Protein AF-0000000067843043 (afdb_homodimer)

Sequence (1068 aa):
MSQQFQHDVLVIGSGAAGLSLALNLPSHLRVAVLSKGDLSNGSTFWAQGGVAAVLDNTDTVQSHVEDTLNAGGGLCHEDAVRFTVEHSREAIQWLIEQGVPFTRDEHYSVDDGGFEFHLTREGGHSHRRIIHAADATGAAIFTTLLEQARQRPNIQLLEQRVAVDLITERRLGLPGERCLGAYVLDRNTGEVDTFGARFTVLATGGAAKVYLYTSNPDGACGDGIAMAWRAGCRVANLEFNQFHPTCLYHPQAKSFLITEALRGEGALLRLPNGERFMPRFDPREELAPRDIVARAIDHEMKRLGVDCVYLDITHKPADFIKSHFPTVYERCLAFGIDITRQPIPVVPAAHYTCGGVMVDDCGHTDVPGLYAIGETSFTGLHGANRMASNSLLECFVYGRAAAADIQAHLEQVAMPKALPGWDASQVTDSDEDVIIAHNWDELRRFMWDYVGIVRTSKRLQRAQHRIRLLLDEIDEFYSNYKVSRDLIELRNLAQVAELMILSAMQRKESRGLHYTLDYPGMLDEAKDTILNPLMSQQFQHDVLVIGSGAAGLSLALNLPSHLRVAVLSKGDLSNGSTFWAQGGVAAVLDNTDTVQSHVEDTLNAGGGLCHEDAVRFTVEHSREAIQWLIEQGVPFTRDEHYSVDDGGFEFHLTREGGHSHRRIIHAADATGAAIFTTLLEQARQRPNIQLLEQRVAVDLITERRLGLPGERCLGAYVLDRNTGEVDTFGARFTVLATGGAAKVYLYTSNPDGACGDGIAMAWRAGCRVANLEFNQFHPTCLYHPQAKSFLITEALRGEGALLRLPNGERFMPRFDPREELAPRDIVARAIDHEMKRLGVDCVYLDITHKPADFIKSHFPTVYERCLAFGIDITRQPIPVVPAAHYTCGGVMVDDCGHTDVPGLYAIGETSFTGLHGANRMASNSLLECFVYGRAAAADIQAHLEQVAMPKALPGWDASQVTDSDEDVIIAHNWDELRRFMWDYVGIVRTSKRLQRAQHRIRLLLDEIDEFYSNYKVSRDLIELRNLAQVAELMILSAMQRKESRGLHYTLDYPGMLDEAKDTILNPL

Secondary structure (DSSP, 8-state):
---EEEEEEEEE--SHHHHHHHHHS-TTS-EEEE-SS-TT-SGGGG--S-EE---STT--HHHHHHHHHHHTTT---HHHHHHHHHTHHHHHHHHHHHT--PPBPTT--GGGT--SB-EE--TT-SS--EE-STT-HHHHHHHHHHHHHHT-TTEEEE-SEEEEEEEEHHHHT-SS--EEEEEEEETTTTEEEEEEEEEEEE-----GGGSSSBSS-TT-S-HHHHHHHHHT--EE-TT-EEEEEEEE--TTS--PBPPTHHHHTT-EEE-TTS-B-GGGT-TTGGGS-HHHHHHHHHHHHHHHT-S-EEEE-TTS-HHHHHHH-HHHHHHHHHTT--TTTSPEEEEEEEEEE--EEE--TT-B-SSTTEEE-GGGEE-SSSTTSPPTTHHHHHHHHHHHHHHHHHHHHGGGSPPP--PPPP--TT-B--S-HHHHHHHHHHHHHHIIIIISSEE-HHHHHHHHHHHHHHHHHHHHHHHHB---HHHHHHHHHHHHHHHHHHHHHH--S-BTTBEETTS-SPPSS----EE---/---EEEEEEEEE--SHHHHHHHHHS-TTS-EEEE-SS-TT-SSGGG--S-EE---STT--HHHHHHHHHHHTTT---HHHHHHHHHTHHHHHHHHHHHT--PPBPTT--GGGT--SB-EE--TT-SS--EE-STT-HHHHHHHHHHHHHHT-TTEEEE-SEEEEEEEEHHHHT-SS--EEEEEEEETTTTEEEEEEEEEEEE-----GGGSSSBSS-TT-S-HHHHHHHHHT--EE-TT-EEEEEEEE--TTS--PBPPTHHHHTT-EEE-TTS-B-GGGT-TTGGGS-HHHHHHHHHHHHHHHT-S-EEEE-TTS-HHHHHHH-HHHHHHHHHTT--TTTSPEEEEEEEEEE--EEE--TT-B-SSTTEEE-GGGEE-SSSTTSPPTTHHHHHHHHHHHHHHHHHHHHGGGSPPP--PPPP--TT-B--S-HHHHHHHHHHHHHHIIIIISSEE-HHHHHHHHHHHHHHHHHHHHHHHHB---HHHHHHHHHHHHHHHHHHHHHH--S-BTTBEETTS-SPPSS----EE---

Radius of gyration: 33.23 Å; Cα contacts (8 Å, |Δi|>4): 2407; chains: 2; bounding box: 63×107×83 Å

Structure (mmCIF, N/CA/C/O backbone):
data_AF-0000000067843043-model_v1
#
loop_
_entity.id
_entity.type
_entity.pdbx_description
1 polymer 'L-aspartate oxidase'
#
loop_
_atom_site.group_PDB
_atom_site.id
_atom_site.type_symbol
_atom_site.label_atom_id
_atom_site.label_alt_id
_atom_site.label_comp_id
_atom_site.label_asym_id
_atom_site.label_entity_id
_atom_site.label_seq_id
_atom_site.pdbx_PDB_ins_code
_atom_site.Cartn_x
_atom_site.Cartn_y
_atom_site.Cartn_z
_atom_site.occupancy
_atom_site.B_iso_or_equiv
_atom_site.auth_seq_id
_atom_site.auth_comp_id
_atom_site.auth_asym_id
_atom_site.auth_atom_id
_atom_site.pdbx_PDB_model_num
ATOM 1 N N . MET A 1 1 ? -27.797 -25.5 1.14 1 76.06 1 MET A N 1
ATOM 2 C CA . MET A 1 1 ? -27.312 -26.562 2.018 1 76.06 1 MET A CA 1
ATOM 3 C C . MET A 1 1 ? -26.062 -27.219 1.446 1 76.06 1 MET A C 1
ATOM 5 O O . MET A 1 1 ? -25.938 -27.375 0.23 1 76.06 1 MET A O 1
ATOM 9 N N . SER A 1 2 ? -25.094 -27.5 2.27 1 86.31 2 SER A N 1
ATOM 10 C CA . SER A 1 2 ? -23.859 -28.172 1.905 1 86.31 2 SER A CA 1
ATOM 11 C C . SER A 1 2 ? -24.125 -29.547 1.293 1 86.31 2 SER A C 1
ATOM 13 O O . SER A 1 2 ? -25.062 -30.234 1.703 1 86.31 2 SER A O 1
ATOM 15 N N . GLN A 1 3 ? -23.438 -29.859 0.191 1 91.75 3 GLN A N 1
ATOM 16 C CA . GLN A 1 3 ? -23.625 -31.109 -0.533 1 91.75 3 GLN A CA 1
ATOM 17 C C . GLN A 1 3 ? -22.406 -32.031 -0.398 1 91.75 3 GLN A C 1
ATOM 19 O O . GLN A 1 3 ? -21.344 -31.562 0.012 1 91.75 3 GLN A O 1
ATOM 24 N N . GLN A 1 4 ? -22.719 -33.312 -0.721 1 95.19 4 GLN A N 1
ATOM 25 C CA . GLN A 1 4 ? -21.672 -34.312 -0.724 1 95.19 4 GLN A CA 1
ATOM 26 C C . GLN A 1 4 ? -21.469 -34.906 -2.119 1 95.19 4 GLN A C 1
ATOM 28 O O . GLN A 1 4 ? -22.438 -35.281 -2.785 1 95.19 4 GLN A O 1
ATOM 33 N N . PHE A 1 5 ? -20.234 -34.938 -2.518 1 96.56 5 PHE A N 1
ATOM 34 C CA . PHE A 1 5 ? -19.891 -35.5 -3.811 1 96.56 5 PHE A CA 1
ATOM 35 C C . PHE A 1 5 ? -18.844 -36.594 -3.65 1 96.56 5 PHE A C 1
ATOM 37 O O . PHE A 1 5 ? -18.109 -36.625 -2.666 1 96.56 5 PHE A O 1
ATOM 44 N N . GLN A 1 6 ? -18.859 -37.531 -4.582 1 96.69 6 GLN A N 1
ATOM 45 C CA . GLN A 1 6 ? -17.891 -38.625 -4.621 1 96.69 6 GLN A CA 1
ATOM 46 C C . GLN A 1 6 ? -17.344 -38.812 -6.031 1 96.69 6 GLN A C 1
ATOM 48 O O . GLN A 1 6 ? -18.109 -38.875 -7 1 96.69 6 GLN A O 1
ATOM 53 N N . HIS A 1 7 ? -16.062 -38.969 -6.117 1 97.81 7 HIS A N 1
ATOM 54 C CA . HIS A 1 7 ? -15.359 -39.219 -7.375 1 97.81 7 HIS A CA 1
ATOM 55 C C . HIS A 1 7 ? -14.195 -40.156 -7.172 1 97.81 7 HIS A C 1
ATOM 57 O O . HIS A 1 7 ? -13.727 -40.344 -6.043 1 97.81 7 HIS A O 1
ATOM 63 N N . ASP A 1 8 ? -13.797 -40.812 -8.258 1 98.38 8 ASP A N 1
ATOM 64 C CA . ASP A 1 8 ? -12.57 -41.625 -8.172 1 98.38 8 ASP A CA 1
ATOM 65 C C . ASP A 1 8 ? -11.352 -40.719 -8.023 1 98.38 8 ASP A C 1
ATOM 67 O O . ASP A 1 8 ? -10.438 -41 -7.242 1 98.38 8 ASP A O 1
ATOM 71 N N . VAL A 1 9 ? -11.367 -39.656 -8.828 1 98.81 9 VAL A N 1
ATOM 72 C CA . VAL A 1 9 ? -10.242 -38.719 -8.82 1 98.81 9 VAL A CA 1
ATOM 73 C C . VAL A 1 9 ? -10.758 -37.281 -8.75 1 98.81 9 VAL A C 1
ATOM 75 O O . VAL A 1 9 ? -11.625 -36.906 -9.531 1 98.81 9 VAL A O 1
ATOM 78 N N . LEU A 1 10 ? -10.266 -36.562 -7.746 1 98.88 10 LEU A N 1
ATOM 79 C CA . LEU A 1 10 ? -10.523 -35.125 -7.621 1 98.88 10 LEU A CA 1
ATOM 80 C C . LEU A 1 10 ? -9.305 -34.312 -8.047 1 98.88 10 LEU A C 1
ATOM 82 O O . LEU A 1 10 ? -8.242 -34.406 -7.422 1 98.88 10 LEU A O 1
ATOM 86 N N . VAL A 1 11 ? -9.445 -33.562 -9.133 1 98.88 11 VAL A N 1
ATOM 87 C CA . VAL A 1 11 ? -8.375 -32.688 -9.633 1 98.88 11 VAL A CA 1
ATOM 88 C C . VAL A 1 11 ? -8.664 -31.25 -9.281 1 98.88 11 VAL A C 1
ATOM 90 O O . VAL A 1 11 ? -9.672 -30.688 -9.727 1 98.88 11 VAL A O 1
ATOM 93 N N . ILE A 1 12 ? -7.805 -30.641 -8.516 1 98.69 12 ILE A N 1
ATOM 94 C CA . ILE A 1 12 ? -7.961 -29.234 -8.164 1 98.69 12 ILE A CA 1
ATOM 95 C C . ILE A 1 12 ? -7.055 -28.375 -9.047 1 98.69 12 ILE A C 1
ATOM 97 O O . ILE A 1 12 ? -5.859 -28.25 -8.773 1 98.69 12 ILE A O 1
ATOM 101 N N . GLY A 1 13 ? -7.613 -27.734 -10.055 1 97.75 13 GLY A N 1
ATOM 102 C CA . GLY A 1 13 ? -6.922 -26.953 -11.07 1 97.75 13 GLY A CA 1
ATOM 103 C C . GLY A 1 13 ? -7.207 -27.438 -12.484 1 97.75 13 GLY A C 1
ATOM 104 O O . GLY A 1 13 ? -7.137 -28.625 -12.766 1 97.75 13 GLY A O 1
ATOM 105 N N . SER A 1 14 ? -7.492 -26.484 -13.336 1 97.06 14 SER A N 1
ATOM 106 C CA . SER A 1 14 ? -7.898 -26.828 -14.688 1 97.06 14 SER A CA 1
ATOM 107 C C . SER A 1 14 ? -6.855 -26.391 -15.711 1 97.06 14 SER A C 1
ATOM 109 O O . SER A 1 14 ? -7.191 -26.094 -16.859 1 97.06 14 SER A O 1
ATOM 111 N N . GLY A 1 15 ? -5.605 -26.25 -15.297 1 96.19 15 GLY A N 1
ATOM 112 C CA . GLY A 1 15 ? -4.527 -25.922 -16.219 1 96.19 15 GLY A CA 1
ATOM 113 C C . GLY A 1 15 ? -4.047 -27.125 -17.016 1 96.19 15 GLY A C 1
ATOM 114 O O . GLY A 1 15 ? -4.691 -28.172 -17.016 1 96.19 15 GLY A O 1
ATOM 115 N N . ALA A 1 16 ? -2.896 -26.922 -17.656 1 96.88 16 ALA A N 1
ATOM 116 C CA . ALA A 1 16 ? -2.326 -27.969 -18.5 1 96.88 16 ALA A CA 1
ATOM 117 C C . ALA A 1 16 ? -2.072 -29.234 -17.719 1 96.88 16 ALA A C 1
ATOM 119 O O . ALA A 1 16 ? -2.354 -30.344 -18.188 1 96.88 16 ALA A O 1
ATOM 120 N N . ALA A 1 17 ? -1.598 -29.109 -16.516 1 98 17 ALA A N 1
ATOM 121 C CA . ALA A 1 17 ? -1.286 -30.281 -15.703 1 98 17 ALA A CA 1
ATOM 122 C C . ALA A 1 17 ? -2.555 -31.047 -15.336 1 98 17 ALA A C 1
ATOM 124 O O . ALA A 1 17 ? -2.637 -32.25 -15.539 1 98 17 ALA A O 1
ATOM 125 N N . GLY A 1 18 ? -3.541 -30.328 -14.852 1 98.38 18 GLY A N 1
ATOM 126 C CA . GLY A 1 18 ? -4.789 -30.969 -14.438 1 98.38 18 GLY A CA 1
ATOM 127 C C . GLY A 1 18 ? -5.535 -31.609 -15.586 1 98.38 18 GLY A C 1
ATOM 128 O O . GLY A 1 18 ? -5.984 -32.75 -15.469 1 98.38 18 GLY A O 1
ATOM 129 N N . LEU A 1 19 ? -5.625 -30.938 -16.641 1 98.38 19 LEU A N 1
ATOM 130 C CA . LEU A 1 19 ? -6.348 -31.469 -17.797 1 98.38 19 LEU A CA 1
ATOM 131 C C . LEU A 1 19 ? -5.602 -32.656 -18.406 1 98.38 19 LEU A C 1
ATOM 133 O O . LEU A 1 19 ? -6.223 -33.594 -18.891 1 98.38 19 LEU A O 1
ATOM 137 N N . SER A 1 20 ? -4.277 -32.531 -18.469 1 98.38 20 SER A N 1
ATOM 138 C CA . SER A 1 20 ? -3.494 -33.625 -18.984 1 98.38 20 SER A CA 1
ATOM 139 C C . SER A 1 20 ? -3.74 -34.906 -18.172 1 98.38 20 SER A C 1
ATOM 141 O O . SER A 1 20 ? -3.906 -36 -18.734 1 98.38 20 SER A O 1
ATOM 143 N N . LEU A 1 21 ? -3.729 -34.75 -16.906 1 98.75 21 LEU A N 1
ATOM 144 C CA . LEU A 1 21 ? -3.994 -35.906 -16.062 1 98.75 21 LEU A CA 1
ATOM 145 C C . LEU A 1 21 ? -5.395 -36.469 -16.297 1 98.75 21 LEU A C 1
ATOM 147 O O . LEU A 1 21 ? -5.57 -37.656 -16.516 1 98.75 21 LEU A O 1
ATOM 151 N N . ALA A 1 22 ? -6.391 -35.625 -16.281 1 98.75 22 ALA A N 1
ATOM 152 C CA . ALA A 1 22 ? -7.785 -36.031 -16.422 1 98.75 22 ALA A CA 1
ATOM 153 C C . ALA A 1 22 ? -8 -36.781 -17.734 1 98.75 22 ALA A C 1
ATOM 155 O O . ALA A 1 22 ? -8.688 -37.812 -17.766 1 98.75 22 ALA A O 1
ATOM 156 N N . LEU A 1 23 ? -7.402 -36.312 -18.781 1 98.62 23 LEU A N 1
ATOM 157 C CA . LEU A 1 23 ? -7.609 -36.875 -20.125 1 98.62 23 LEU A CA 1
ATOM 158 C C . LEU A 1 23 ? -6.859 -38.188 -20.281 1 98.62 23 LEU A C 1
ATOM 160 O O . LEU A 1 23 ? -7.141 -38.969 -21.219 1 98.62 23 LEU A O 1
ATOM 164 N N . ASN A 1 24 ? -5.879 -38.438 -19.469 1 98.56 24 ASN A N 1
ATOM 165 C CA . ASN A 1 24 ? -5.105 -39.656 -19.578 1 98.56 24 ASN A CA 1
ATOM 166 C C . ASN A 1 24 ? -5.641 -40.75 -18.641 1 98.56 24 ASN A C 1
ATOM 168 O O . ASN A 1 24 ? -5.145 -41.875 -18.641 1 98.56 24 ASN A O 1
ATOM 172 N N . LEU A 1 25 ? -6.613 -40.406 -17.859 1 98.5 25 LEU A N 1
ATOM 173 C CA . LEU A 1 25 ? -7.258 -41.406 -17 1 98.5 25 LEU A CA 1
ATOM 174 C C . LEU A 1 25 ? -8.258 -42.25 -17.797 1 98.5 25 LEU A C 1
ATOM 176 O O . LEU A 1 25 ? -8.859 -41.75 -18.766 1 98.5 25 LEU A O 1
ATOM 180 N N . PRO A 1 26 ? -8.523 -43.438 -17.328 1 97.12 26 PRO A N 1
ATOM 181 C CA . PRO A 1 26 ? -9.5 -44.281 -18.031 1 97.12 26 PRO A CA 1
ATOM 182 C C . PRO A 1 26 ? -10.906 -43.688 -18.016 1 97.12 26 PRO A C 1
ATOM 184 O O . PRO A 1 26 ? -11.305 -43.062 -17.016 1 97.12 26 PRO A O 1
ATOM 187 N N . SER A 1 27 ? -11.656 -44.031 -19.016 1 96.56 27 SER A N 1
ATOM 188 C CA . SER A 1 27 ? -12.969 -43.438 -19.234 1 96.56 27 SER A CA 1
ATOM 189 C C . SER A 1 27 ? -13.984 -43.969 -18.219 1 96.56 27 SER A C 1
ATOM 191 O O . SER A 1 27 ? -15.055 -43.375 -18.047 1 96.56 27 SER A O 1
ATOM 193 N N . HIS A 1 28 ? -13.688 -45.031 -17.594 1 96.38 28 HIS A N 1
ATOM 194 C CA . HIS A 1 28 ? -14.656 -45.594 -16.656 1 96.38 28 HIS A CA 1
ATOM 195 C C . HIS A 1 28 ? -14.547 -44.906 -15.289 1 96.38 28 HIS A C 1
ATOM 197 O O . HIS A 1 28 ? -15.391 -45.125 -14.422 1 96.38 28 HIS A O 1
ATOM 203 N N . LEU A 1 29 ? -13.555 -44.125 -15.094 1 98 29 LEU A N 1
ATOM 204 C CA . LEU A 1 29 ? -13.375 -43.438 -13.82 1 98 29 LEU A CA 1
ATOM 205 C C . LEU A 1 29 ? -14.164 -42.125 -13.789 1 98 29 LEU A C 1
ATOM 207 O O . LEU A 1 29 ? -14.25 -41.406 -14.797 1 98 29 LEU A O 1
ATOM 211 N N . ARG A 1 30 ? -14.742 -41.844 -12.633 1 98.12 30 ARG A N 1
ATOM 212 C CA . ARG A 1 30 ? -15.383 -40.562 -12.414 1 98.12 30 ARG A CA 1
ATOM 213 C C . ARG A 1 30 ? -14.375 -39.531 -11.938 1 98.12 30 ARG A C 1
ATOM 215 O O . ARG A 1 30 ? -13.828 -39.625 -10.844 1 98.12 30 ARG A O 1
ATOM 222 N N . VAL A 1 31 ? -14.219 -38.469 -12.773 1 98.75 31 VAL A N 1
ATOM 223 C CA . VAL A 1 31 ? -13.195 -37.469 -12.516 1 98.75 31 VAL A CA 1
ATOM 224 C C . VAL A 1 31 ? -13.844 -36.094 -12.359 1 98.75 31 VAL A C 1
ATOM 226 O O . VAL A 1 31 ? -14.656 -35.688 -13.188 1 98.75 31 VAL A O 1
ATOM 229 N N . ALA A 1 32 ? -13.547 -35.375 -11.258 1 98.75 32 ALA A N 1
ATOM 230 C CA . ALA A 1 32 ? -13.938 -33.969 -11.109 1 98.75 32 ALA A CA 1
ATOM 231 C C . ALA A 1 32 ? -12.734 -33.062 -11.266 1 98.75 32 ALA A C 1
ATOM 233 O O . ALA A 1 32 ? -11.68 -33.312 -10.672 1 98.75 32 ALA A O 1
ATOM 234 N N . VAL A 1 33 ? -12.875 -32.062 -12.094 1 98.69 33 VAL A N 1
ATOM 235 C CA . VAL A 1 33 ? -11.875 -31.016 -12.25 1 98.69 33 VAL A CA 1
ATOM 236 C C . VAL A 1 33 ? -12.438 -29.688 -11.773 1 98.69 33 VAL A C 1
ATOM 238 O O . VAL A 1 33 ? -13.461 -29.219 -12.289 1 98.69 33 VAL A O 1
ATOM 241 N N . LEU A 1 34 ? -11.734 -29.078 -10.805 1 98.19 34 LEU A N 1
ATOM 242 C CA . LEU A 1 34 ? -12.227 -27.844 -10.203 1 98.19 34 LEU A CA 1
ATOM 243 C C . LEU A 1 34 ? -11.43 -26.641 -10.711 1 98.19 34 LEU A C 1
ATOM 245 O O . LEU A 1 34 ? -10.219 -26.734 -10.914 1 98.19 34 LEU A O 1
ATOM 249 N N . SER A 1 35 ? -12.078 -25.547 -10.875 1 96.62 35 SER A N 1
ATOM 250 C CA . SER A 1 35 ? -11.461 -24.25 -11.125 1 96.62 35 SER A CA 1
ATOM 251 C C . SER A 1 35 ? -12.07 -23.156 -10.242 1 96.62 35 SER A C 1
ATOM 253 O O . SER A 1 35 ? -13.281 -23.141 -10.023 1 96.62 35 SER A O 1
ATOM 255 N N . LYS A 1 36 ? -11.25 -22.312 -9.711 1 94.69 36 LYS A N 1
ATOM 256 C CA . LYS A 1 36 ? -11.75 -21.266 -8.812 1 94.69 36 LYS A CA 1
ATOM 257 C C . LYS A 1 36 ? -12.461 -20.172 -9.586 1 94.69 36 LYS A C 1
ATOM 259 O O . LYS A 1 36 ? -13.312 -19.469 -9.039 1 94.69 36 LYS A O 1
ATOM 264 N N . GLY A 1 37 ? -12.117 -19.938 -10.758 1 92.94 37 GLY A N 1
ATOM 265 C CA . GLY A 1 37 ? -12.797 -19.047 -11.695 1 92.94 37 GLY A CA 1
ATOM 266 C C . GLY A 1 37 ? -13.273 -19.766 -12.945 1 92.94 37 GLY A C 1
ATOM 267 O O . GLY A 1 37 ? -13.719 -20.906 -12.883 1 92.94 37 GLY A O 1
ATOM 268 N N . ASP A 1 38 ? -13.234 -19 -14.023 1 92.06 38 ASP A N 1
ATOM 269 C CA . ASP A 1 38 ? -13.492 -19.656 -15.305 1 92.06 38 ASP A CA 1
ATOM 270 C C . ASP A 1 38 ? -12.414 -20.688 -15.617 1 92.06 38 ASP A C 1
ATOM 272 O O . ASP A 1 38 ? -11.273 -20.562 -15.18 1 92.06 38 ASP A O 1
ATOM 276 N N . LEU A 1 39 ? -12.789 -21.625 -16.375 1 88.06 39 LEU A N 1
ATOM 277 C CA . LEU A 1 39 ? -11.875 -22.734 -16.672 1 88.06 39 LEU A CA 1
ATOM 278 C C . LEU A 1 39 ? -10.625 -22.219 -17.391 1 88.06 39 LEU A C 1
ATOM 280 O O . LEU A 1 39 ? -9.555 -22.812 -17.266 1 88.06 39 LEU A O 1
ATOM 284 N N . SER A 1 40 ? -10.727 -21.062 -18.047 1 82.5 40 SER A N 1
ATOM 285 C CA . SER A 1 40 ? -9.625 -20.547 -18.844 1 82.5 40 SER A CA 1
ATOM 286 C C . SER A 1 40 ? -8.773 -19.562 -18.031 1 82.5 40 SER A C 1
ATOM 288 O O . SER A 1 40 ? -7.836 -18.969 -18.562 1 82.5 40 SER A O 1
ATOM 290 N N . ASN A 1 41 ? -8.898 -19.453 -16.797 1 78.75 41 ASN A N 1
ATOM 291 C CA . ASN A 1 41 ? -8.273 -18.406 -15.977 1 78.75 41 ASN A CA 1
ATOM 292 C C . ASN A 1 41 ? -6.891 -18.828 -15.492 1 78.75 41 ASN A C 1
ATOM 294 O O . ASN A 1 41 ? -6.164 -18.031 -14.898 1 78.75 41 ASN A O 1
ATOM 298 N N . GLY A 1 42 ? -6.406 -19.875 -15.914 1 82 42 GLY A N 1
ATOM 299 C CA . GLY A 1 42 ? -5.109 -20.328 -15.438 1 82 42 GLY A CA 1
ATOM 300 C C . GLY A 1 42 ? -3.949 -19.797 -16.25 1 82 42 GLY A C 1
ATOM 301 O O . GLY A 1 42 ? -4.156 -19.141 -17.281 1 82 42 GLY A O 1
ATOM 302 N N . SER A 1 43 ? -2.803 -20.047 -15.805 1 83.94 43 SER A N 1
ATOM 303 C CA . SER A 1 43 ? -1.577 -19.531 -16.406 1 83.94 43 SER A CA 1
ATOM 304 C C . SER A 1 43 ? -1.341 -20.156 -17.781 1 83.94 43 SER A C 1
ATOM 306 O O . SER A 1 43 ? -0.735 -19.516 -18.656 1 83.94 43 SER A O 1
ATOM 308 N N . THR A 1 44 ? -1.793 -21.297 -18.016 1 86.75 44 THR A N 1
ATOM 309 C CA . THR A 1 44 ? -1.532 -22.031 -19.25 1 86.75 44 THR A CA 1
ATOM 310 C C . THR A 1 44 ? -1.982 -21.219 -20.469 1 86.75 44 THR A C 1
ATOM 312 O O . THR A 1 44 ? -1.236 -21.094 -21.438 1 86.75 44 THR A O 1
ATOM 315 N N . PHE A 1 45 ? -3.102 -20.688 -20.328 1 82.31 45 PHE A N 1
ATOM 316 C CA . PHE A 1 45 ? -3.703 -19.953 -21.438 1 82.31 45 PHE A CA 1
ATOM 317 C C . PHE A 1 45 ? -2.812 -18.797 -21.875 1 82.31 45 PHE A C 1
ATOM 319 O O . PHE A 1 45 ? -2.768 -18.453 -23.062 1 82.31 45 PHE A O 1
ATOM 326 N N . TRP A 1 46 ? -2.023 -18.344 -21 1 78.69 46 TRP A N 1
ATOM 327 C CA . TRP A 1 46 ? -1.277 -17.109 -21.25 1 78.69 46 TRP A CA 1
ATOM 328 C C . TRP A 1 46 ? 0.184 -17.406 -21.547 1 78.69 46 TRP A C 1
ATOM 330 O O . TRP A 1 46 ? 0.971 -16.5 -21.812 1 78.69 46 TRP A O 1
ATOM 340 N N . ALA A 1 47 ? 0.469 -18.641 -21.531 1 78.31 47 ALA A N 1
ATOM 341 C CA . ALA A 1 47 ? 1.846 -19 -21.859 1 78.31 47 ALA A CA 1
ATOM 342 C C . ALA A 1 47 ? 2.162 -18.688 -23.328 1 78.31 47 ALA A C 1
ATOM 344 O O . ALA A 1 47 ? 1.396 -19.047 -24.219 1 78.31 47 ALA A O 1
ATOM 345 N N . GLN A 1 48 ? 3.17 -17.891 -23.578 1 69 48 GLN A N 1
ATOM 346 C CA . GLN A 1 48 ? 3.486 -17.453 -24.938 1 69 48 GLN A CA 1
ATOM 347 C C . GLN A 1 48 ? 4.555 -18.344 -25.562 1 69 48 GLN A C 1
ATOM 349 O O . GLN A 1 48 ? 4.496 -18.641 -26.766 1 69 48 GLN A O 1
ATOM 354 N N . GLY A 1 49 ? 5.422 -18.766 -24.734 1 73.94 49 GLY A N 1
ATOM 355 C CA . GLY A 1 49 ? 6.473 -19.594 -25.312 1 73.94 49 GLY A CA 1
ATOM 356 C C . GLY A 1 49 ? 5.973 -20.953 -25.797 1 73.94 49 GLY A C 1
ATOM 357 O O . GLY A 1 49 ? 4.77 -21.141 -25.984 1 73.94 49 GLY A O 1
ATOM 358 N N . GLY A 1 50 ? 6.809 -21.828 -26.219 1 86.5 50 GLY A N 1
ATOM 359 C CA . GLY A 1 50 ? 6.48 -23.172 -26.672 1 86.5 50 GLY A CA 1
ATOM 360 C C . GLY A 1 50 ? 6.82 -24.25 -25.641 1 86.5 50 GLY A C 1
ATOM 361 O O . GLY A 1 50 ? 6.844 -23.984 -24.438 1 86.5 50 GLY A O 1
ATOM 362 N N . VAL A 1 51 ? 6.758 -25.391 -26.094 1 93.56 51 VAL A N 1
ATOM 363 C CA . VAL A 1 51 ? 7.09 -26.562 -25.297 1 93.56 51 VAL A CA 1
ATOM 364 C C . VAL A 1 51 ? 8.414 -27.156 -25.766 1 93.56 51 VAL A C 1
ATOM 366 O O . VAL A 1 51 ? 8.578 -27.453 -26.938 1 93.56 51 VAL A O 1
ATOM 369 N N . ALA A 1 52 ? 9.312 -27.25 -24.797 1 94.5 52 ALA A N 1
ATOM 370 C CA . ALA A 1 52 ? 10.609 -27.844 -25.125 1 94.5 52 ALA A CA 1
ATOM 371 C C . ALA A 1 52 ? 10.508 -29.359 -25.25 1 94.5 52 ALA A C 1
ATOM 373 O O . ALA A 1 52 ? 9.883 -30.016 -24.406 1 94.5 52 ALA A O 1
ATOM 374 N N . ALA A 1 53 ? 11.117 -29.906 -26.328 1 95.88 53 ALA A N 1
ATOM 375 C CA . ALA A 1 53 ? 11.148 -31.359 -26.531 1 95.88 53 ALA A CA 1
ATOM 376 C C . ALA A 1 53 ? 12.203 -31.75 -27.562 1 95.88 53 ALA A C 1
ATOM 378 O O . ALA A 1 53 ? 12.477 -30.984 -28.5 1 95.88 53 ALA A O 1
ATOM 379 N N . VAL A 1 54 ? 12.75 -32.844 -27.359 1 95.69 54 VAL A N 1
ATOM 380 C CA . VAL A 1 54 ? 13.688 -33.375 -28.344 1 95.69 54 VAL A CA 1
ATOM 381 C C . VAL A 1 54 ? 12.93 -34.031 -29.484 1 95.69 54 VAL A C 1
ATOM 383 O O . VAL A 1 54 ? 12.547 -35.219 -29.375 1 95.69 54 VAL A O 1
ATOM 386 N N . LEU A 1 55 ? 12.867 -33.406 -30.578 1 92 55 LEU A N 1
ATOM 387 C CA . LEU A 1 55 ? 11.984 -33.844 -31.656 1 92 55 LEU A CA 1
ATOM 388 C C . LEU A 1 55 ? 12.766 -34.062 -32.938 1 92 55 LEU A C 1
ATOM 390 O O . LEU A 1 55 ? 12.383 -34.844 -33.812 1 92 55 LEU A O 1
ATOM 394 N N . ASP A 1 56 ? 13.773 -33.281 -33.062 1 88.12 56 ASP A N 1
ATOM 395 C CA . ASP A 1 56 ? 14.586 -33.312 -34.281 1 88.12 56 ASP A CA 1
ATOM 396 C C . ASP A 1 56 ? 15.797 -34.219 -34.094 1 88.12 56 ASP A C 1
ATOM 398 O O . ASP A 1 56 ? 16.328 -34.344 -32.969 1 88.12 56 ASP A O 1
ATOM 402 N N . ASN A 1 57 ? 16.297 -34.656 -35.219 1 86.88 57 ASN A N 1
ATOM 403 C CA . ASN A 1 57 ? 17.422 -35.594 -35.188 1 86.88 57 ASN A CA 1
ATOM 404 C C . ASN A 1 57 ? 18.734 -34.875 -34.844 1 86.88 57 ASN A C 1
ATOM 406 O O . ASN A 1 57 ? 19.703 -35.531 -34.469 1 86.88 57 ASN A O 1
ATOM 410 N N . THR A 1 58 ? 18.734 -33.656 -35 1 88.44 58 THR A N 1
ATOM 411 C CA . THR A 1 58 ? 19.953 -32.906 -34.719 1 88.44 58 THR A CA 1
ATOM 412 C C . THR A 1 58 ? 20.078 -32.625 -33.219 1 88.44 58 THR A C 1
ATOM 414 O O . THR A 1 58 ? 21.125 -32.125 -32.75 1 88.44 58 THR A O 1
ATOM 417 N N . ASP A 1 59 ? 19.062 -32.906 -32.531 1 93.38 59 ASP A N 1
ATOM 418 C CA . ASP A 1 59 ? 19.031 -32.719 -31.094 1 93.38 59 ASP A CA 1
ATOM 419 C C . ASP A 1 59 ? 19.109 -34.062 -30.359 1 93.38 59 ASP A C 1
ATOM 421 O O . ASP A 1 59 ? 18.938 -35.125 -30.969 1 93.38 59 ASP A O 1
ATOM 425 N N . THR A 1 60 ? 19.578 -34 -29.078 1 96.12 60 THR A N 1
ATOM 426 C CA . THR A 1 60 ? 19.641 -35.219 -28.266 1 96.12 60 THR A CA 1
ATOM 427 C C . THR A 1 60 ? 19.078 -34.969 -26.875 1 96.12 60 THR A C 1
ATOM 429 O O . THR A 1 60 ? 19.062 -33.812 -26.406 1 96.12 60 THR A O 1
ATOM 432 N N . VAL A 1 61 ? 18.688 -36.062 -26.312 1 97.19 61 VAL A N 1
ATOM 433 C CA . VAL A 1 61 ? 18.234 -36 -24.922 1 97.19 61 VAL A CA 1
ATOM 434 C C . VAL A 1 61 ? 19.359 -35.469 -24.031 1 97.19 61 VAL A C 1
ATOM 436 O O . VAL A 1 61 ? 19.109 -34.625 -23.172 1 97.19 61 VAL A O 1
ATOM 439 N N . GLN A 1 62 ? 20.516 -35.875 -24.312 1 97.44 62 GLN A N 1
ATOM 440 C CA . GLN A 1 62 ? 21.656 -35.438 -23.5 1 97.44 62 GLN A CA 1
ATOM 441 C C . GLN A 1 62 ? 21.875 -33.938 -23.609 1 97.44 62 GLN A C 1
ATOM 443 O O . GLN A 1 62 ? 22.172 -33.281 -22.609 1 97.44 62 GLN A O 1
ATOM 448 N N . SER A 1 63 ? 21.703 -33.438 -24.766 1 97.06 63 SER A N 1
ATOM 449 C CA . SER A 1 63 ? 21.875 -32 -24.953 1 97.06 63 SER A CA 1
ATOM 450 C C . SER A 1 63 ? 20.828 -31.219 -24.172 1 97.06 63 SER A C 1
ATOM 452 O O . SER A 1 63 ? 21.172 -30.219 -23.531 1 97.06 63 SER A O 1
ATOM 454 N N . HIS A 1 64 ? 19.625 -31.656 -24.25 1 97.25 64 HIS A N 1
ATOM 455 C CA . HIS A 1 64 ? 18.547 -31 -23.5 1 97.25 64 HIS A CA 1
ATOM 456 C C . HIS A 1 64 ? 18.766 -31.109 -22 1 97.25 64 HIS A C 1
ATOM 458 O O . HIS A 1 64 ? 18.547 -30.156 -21.25 1 97.25 64 HIS A O 1
ATOM 464 N N . VAL A 1 65 ? 19.219 -32.25 -21.547 1 97.94 65 VAL A N 1
ATOM 465 C CA . VAL A 1 65 ? 19.531 -32.469 -20.141 1 97.94 65 VAL A CA 1
ATOM 466 C C . VAL A 1 65 ? 20.625 -31.516 -19.688 1 97.94 65 VAL A C 1
ATOM 468 O O . VAL A 1 65 ? 20.5 -30.828 -18.672 1 97.94 65 VAL A O 1
ATOM 471 N N . GLU A 1 66 ? 21.656 -31.391 -20.453 1 97.19 66 GLU A N 1
ATOM 472 C CA . GLU A 1 66 ? 22.781 -30.531 -20.109 1 97.19 66 GLU A CA 1
ATOM 473 C C . GLU A 1 66 ? 22.375 -29.062 -20.062 1 97.19 66 GLU A C 1
ATOM 475 O O . GLU A 1 66 ? 22.781 -28.328 -19.156 1 97.19 66 GLU A O 1
ATOM 480 N N . ASP A 1 67 ? 21.609 -28.703 -21.031 1 95.5 67 ASP A N 1
ATOM 481 C CA . ASP A 1 67 ? 21.125 -27.328 -21.047 1 95.5 67 ASP A CA 1
ATOM 482 C C . ASP A 1 67 ? 20.328 -27.016 -19.781 1 95.5 67 ASP A C 1
ATOM 484 O O . ASP A 1 67 ? 20.484 -25.938 -19.203 1 95.5 67 ASP A O 1
ATOM 488 N N . THR A 1 68 ? 19.469 -27.938 -19.375 1 96.69 68 THR A N 1
ATOM 489 C CA . THR A 1 68 ? 18.609 -27.75 -18.203 1 96.69 68 THR A CA 1
ATOM 490 C C . THR A 1 68 ? 19.453 -27.703 -16.938 1 96.69 68 THR A C 1
ATOM 492 O O . THR A 1 68 ? 19.234 -26.859 -16.062 1 96.69 68 THR A O 1
ATOM 495 N N . LEU A 1 69 ? 20.422 -28.609 -16.828 1 96.94 69 LEU A N 1
ATOM 496 C CA . LEU A 1 69 ? 21.312 -28.641 -15.656 1 96.94 69 LEU A CA 1
ATOM 497 C C . LEU A 1 69 ? 22.094 -27.344 -15.539 1 96.94 69 LEU A C 1
ATOM 499 O O . LEU A 1 69 ? 22.266 -26.812 -14.445 1 96.94 69 LEU A O 1
ATOM 503 N N . ASN A 1 70 ? 22.516 -26.875 -16.656 1 93.75 70 ASN A N 1
ATOM 504 C CA . ASN A 1 70 ? 23.281 -25.625 -16.672 1 93.75 70 ASN A CA 1
ATOM 505 C C . ASN A 1 70 ? 22.422 -24.438 -16.25 1 93.75 70 ASN A C 1
ATOM 507 O O . ASN A 1 70 ? 22.859 -23.578 -15.477 1 93.75 70 ASN A O 1
ATOM 511 N N . ALA A 1 71 ? 21.266 -24.406 -16.719 1 92.38 71 ALA A N 1
ATOM 512 C CA . ALA A 1 71 ? 20.359 -23.312 -16.406 1 92.38 71 ALA A CA 1
ATOM 513 C C . ALA A 1 71 ? 19.938 -23.344 -14.93 1 92.38 71 ALA A C 1
ATOM 515 O O . ALA A 1 71 ? 19.688 -22.297 -14.328 1 92.38 71 ALA A O 1
ATOM 516 N N . GLY A 1 72 ? 19.906 -24.516 -14.32 1 95.12 72 GLY A N 1
ATOM 517 C CA . GLY A 1 72 ? 19.359 -24.734 -12.992 1 95.12 72 GLY A CA 1
ATOM 518 C C . GLY A 1 72 ? 20.312 -24.359 -11.883 1 95.12 72 GLY A C 1
ATOM 519 O O . GLY A 1 72 ? 19.984 -24.484 -10.703 1 95.12 72 GLY A O 1
ATOM 520 N N . GLY A 1 73 ? 21.484 -23.906 -12.227 1 92.69 73 GLY A N 1
ATOM 521 C CA . GLY A 1 73 ? 22.422 -23.406 -11.242 1 92.69 73 GLY A CA 1
ATOM 522 C C . GLY A 1 73 ? 23 -24.484 -10.352 1 92.69 73 GLY A C 1
ATOM 523 O O . GLY A 1 73 ? 23.328 -24.25 -9.188 1 92.69 73 GLY A O 1
ATOM 524 N N . GLY A 1 74 ? 22.938 -25.656 -10.836 1 94.5 74 GLY A N 1
ATOM 525 C CA . GLY A 1 74 ? 23.562 -26.75 -10.117 1 94.5 74 GLY A CA 1
ATOM 526 C C . GLY A 1 74 ? 22.625 -27.406 -9.102 1 94.5 74 GLY A C 1
ATOM 527 O O . GLY A 1 74 ? 23.031 -28.297 -8.367 1 94.5 74 GLY A O 1
ATOM 528 N N . LEU A 1 75 ? 21.438 -27.047 -9.117 1 97.12 75 LEU A N 1
ATOM 529 C CA . LEU A 1 75 ? 20.531 -27.5 -8.062 1 97.12 75 LEU A CA 1
ATOM 530 C C . LEU A 1 75 ? 19.484 -28.453 -8.609 1 97.12 75 LEU A C 1
ATOM 532 O O . LEU A 1 75 ? 18.688 -29.016 -7.848 1 97.12 75 LEU A O 1
ATOM 536 N N . CYS A 1 76 ? 19.516 -28.734 -9.867 1 97.88 76 CYS A N 1
ATOM 537 C CA . CYS A 1 76 ? 18.562 -29.656 -10.469 1 97.88 76 CYS A CA 1
ATOM 538 C C . CYS A 1 76 ? 18.797 -31.078 -9.961 1 97.88 76 CYS A C 1
ATOM 540 O O . CYS A 1 76 ? 19.922 -31.453 -9.672 1 97.88 76 CYS A O 1
ATOM 542 N N . HIS A 1 77 ? 17.734 -31.766 -9.859 1 98.44 77 HIS A N 1
ATOM 543 C CA . HIS A 1 77 ? 17.844 -33.219 -9.727 1 98.44 77 HIS A CA 1
ATOM 544 C C . HIS A 1 77 ? 17.984 -33.875 -11.094 1 98.44 77 HIS A C 1
ATOM 546 O O . HIS A 1 77 ? 17.016 -33.906 -11.867 1 98.44 77 HIS A O 1
ATOM 552 N N . GLU A 1 78 ? 19.109 -34.406 -11.32 1 98 78 GLU A N 1
ATOM 553 C CA . GLU A 1 78 ? 19.391 -34.938 -12.656 1 98 78 GLU A CA 1
ATOM 554 C C . GLU A 1 78 ? 18.391 -36 -13.047 1 98 78 GLU A C 1
ATOM 556 O O . GLU A 1 78 ? 18 -36.125 -14.211 1 98 78 GLU A O 1
ATOM 561 N N . ASP A 1 79 ? 18.047 -36.812 -12.156 1 98.19 79 ASP A N 1
ATOM 562 C CA . ASP A 1 79 ? 17.094 -37.875 -12.445 1 98.19 79 ASP A CA 1
ATOM 563 C C . ASP A 1 79 ? 15.75 -37.312 -12.898 1 98.19 79 ASP A C 1
ATOM 565 O O . ASP A 1 79 ? 15.133 -37.812 -13.828 1 98.19 79 ASP A O 1
ATOM 569 N N . ALA A 1 80 ? 15.266 -36.281 -12.25 1 98.31 80 ALA A N 1
ATOM 570 C CA . ALA A 1 80 ? 14.016 -35.625 -12.633 1 98.31 80 ALA A CA 1
ATOM 571 C C . ALA A 1 80 ? 14.141 -34.969 -14.008 1 98.31 80 ALA A C 1
ATOM 573 O O . ALA A 1 80 ? 13.203 -35 -14.797 1 98.31 80 ALA A O 1
ATOM 574 N N . VAL A 1 81 ? 15.312 -34.375 -14.258 1 98.5 81 VAL A N 1
ATOM 575 C CA . VAL A 1 81 ? 15.562 -33.75 -15.555 1 98.5 81 VAL A CA 1
ATOM 576 C C . VAL A 1 81 ? 15.516 -34.812 -16.656 1 98.5 81 VAL A C 1
ATOM 578 O O . VAL A 1 81 ? 14.828 -34.656 -17.656 1 98.5 81 VAL A O 1
ATOM 581 N N . ARG A 1 82 ? 16.203 -35.875 -16.406 1 98.38 82 ARG A N 1
ATOM 582 C CA . ARG A 1 82 ? 16.266 -36.938 -17.375 1 98.38 82 ARG A CA 1
ATOM 583 C C . ARG A 1 82 ? 14.875 -37.531 -17.609 1 98.38 82 ARG A C 1
ATOM 585 O O . ARG A 1 82 ? 14.484 -37.812 -18.75 1 98.38 82 ARG A O 1
ATOM 592 N N . PHE A 1 83 ? 14.258 -37.812 -16.578 1 98.25 83 PHE A N 1
ATOM 593 C CA . PHE A 1 83 ? 12.914 -38.344 -16.688 1 98.25 83 PHE A CA 1
ATOM 594 C C . PHE A 1 83 ? 12.031 -37.469 -17.562 1 98.25 83 PHE A C 1
ATOM 596 O O . PHE A 1 83 ? 11.352 -37.938 -18.453 1 98.25 83 PHE A O 1
ATOM 603 N N . THR A 1 84 ? 12.008 -36.156 -17.281 1 98.5 84 THR A N 1
ATOM 604 C CA . THR A 1 84 ? 11.172 -35.188 -17.984 1 98.5 84 THR A CA 1
ATOM 605 C C . THR A 1 84 ? 11.562 -35.125 -19.469 1 98.5 84 THR A C 1
ATOM 607 O O . THR A 1 84 ? 10.695 -35.188 -20.344 1 98.5 84 THR A O 1
ATOM 610 N N . VAL A 1 85 ? 12.844 -35.062 -19.734 1 98.19 85 VAL A N 1
ATOM 611 C CA . VAL A 1 85 ? 13.336 -34.875 -21.094 1 98.19 85 VAL A CA 1
ATOM 612 C C . VAL A 1 85 ? 13.125 -36.156 -21.906 1 98.19 85 VAL A C 1
ATOM 614 O O . VAL A 1 85 ? 12.742 -36.094 -23.062 1 98.19 85 VAL A O 1
ATOM 617 N N . GLU A 1 86 ? 13.352 -37.219 -21.297 1 98.06 86 GLU A N 1
ATOM 618 C CA . GLU A 1 86 ? 13.195 -38.5 -21.984 1 98.06 86 GLU A CA 1
ATOM 619 C C . GLU A 1 86 ? 11.75 -38.75 -22.391 1 98.06 86 GLU A C 1
ATOM 621 O O . GLU A 1 86 ? 11.477 -39.438 -23.375 1 98.06 86 GLU A O 1
ATOM 626 N N . HIS A 1 87 ? 10.883 -38.188 -21.703 1 98.06 87 HIS A N 1
ATOM 627 C CA . HIS A 1 87 ? 9.469 -38.406 -22 1 98.06 87 HIS A CA 1
ATOM 628 C C . HIS A 1 87 ? 8.906 -37.219 -22.812 1 98.06 87 HIS A C 1
ATOM 630 O O . HIS A 1 87 ? 7.691 -37.125 -22.984 1 98.06 87 HIS A O 1
ATOM 636 N N . SER A 1 88 ? 9.773 -36.344 -23.281 1 97.5 88 SER A N 1
ATOM 637 C CA . SER A 1 88 ? 9.328 -35.125 -23.953 1 97.5 88 SER A CA 1
ATOM 638 C C . SER A 1 88 ? 8.688 -35.469 -25.297 1 97.5 88 SER A C 1
ATOM 640 O O . SER A 1 88 ? 7.645 -34.906 -25.641 1 97.5 88 SER A O 1
ATOM 642 N N . ARG A 1 89 ? 9.25 -36.344 -26.047 1 96.38 89 ARG A N 1
ATOM 643 C CA . ARG A 1 89 ? 8.734 -36.688 -27.375 1 96.38 89 ARG A CA 1
ATOM 644 C C . ARG A 1 89 ? 7.336 -37.281 -27.266 1 96.38 89 ARG A C 1
ATOM 646 O O . ARG A 1 89 ? 6.438 -36.906 -28.016 1 96.38 89 ARG A O 1
ATOM 653 N N . GLU A 1 90 ? 7.238 -38.219 -26.375 1 97.12 90 GLU A N 1
ATOM 654 C CA . GLU A 1 90 ? 5.945 -38.844 -26.172 1 97.12 90 GLU A CA 1
ATOM 655 C C . GLU A 1 90 ? 4.879 -37.844 -25.75 1 97.12 90 GLU A C 1
ATOM 657 O O . GLU A 1 90 ? 3.723 -37.938 -26.172 1 97.12 90 GLU A O 1
ATOM 662 N N . ALA A 1 91 ? 5.246 -36.969 -24.953 1 97.44 91 ALA A N 1
ATOM 663 C CA . ALA A 1 91 ? 4.316 -35.938 -24.5 1 97.44 91 ALA A CA 1
ATOM 664 C C . ALA A 1 91 ? 3.832 -35.094 -25.672 1 97.44 91 ALA A C 1
ATOM 666 O O . ALA A 1 91 ? 2.641 -34.781 -25.781 1 97.44 91 ALA A O 1
ATOM 667 N N . ILE A 1 92 ? 4.754 -34.688 -26.547 1 96.88 92 ILE A N 1
ATOM 668 C CA . ILE A 1 92 ? 4.402 -33.875 -27.703 1 96.88 92 ILE A CA 1
ATOM 669 C C . ILE A 1 92 ? 3.516 -34.656 -28.656 1 96.88 92 ILE A C 1
ATOM 671 O O . ILE A 1 92 ? 2.543 -34.125 -29.188 1 96.88 92 ILE A O 1
ATOM 675 N N . GLN A 1 93 ? 3.879 -35.875 -28.812 1 97 93 GLN A N 1
ATOM 676 C CA . GLN A 1 93 ? 3.061 -36.75 -29.672 1 97 93 GLN A CA 1
ATOM 677 C C . GLN A 1 93 ? 1.631 -36.844 -29.156 1 97 93 GLN A C 1
ATOM 679 O O . GLN A 1 93 ? 0.675 -36.812 -29.922 1 97 93 GLN A O 1
ATOM 684 N N . TRP A 1 94 ? 1.546 -37 -27.906 1 97.88 94 TRP A N 1
ATOM 685 C CA . TRP A 1 94 ? 0.223 -37.031 -27.297 1 97.88 94 TRP A CA 1
ATOM 686 C C . TRP A 1 94 ? -0.55 -35.75 -27.578 1 97.88 94 TRP A C 1
ATOM 688 O O . TRP A 1 94 ? -1.738 -35.781 -27.906 1 97.88 94 TRP A O 1
ATOM 698 N N . LEU A 1 95 ? 0.05 -34.625 -27.484 1 98 95 LEU A N 1
ATOM 699 C CA . LEU A 1 95 ? -0.593 -33.344 -27.75 1 98 95 LEU A CA 1
ATOM 700 C C . LEU A 1 95 ? -1.052 -33.25 -29.203 1 98 95 LEU A C 1
ATOM 702 O O . LEU A 1 95 ? -2.141 -32.75 -29.5 1 98 95 LEU A O 1
ATOM 706 N N . ILE A 1 96 ? -0.187 -33.719 -30.062 1 96.38 96 ILE A N 1
ATOM 707 C CA . ILE A 1 96 ? -0.525 -33.75 -31.469 1 96.38 96 ILE A CA 1
ATOM 708 C C . ILE A 1 96 ? -1.76 -34.625 -31.703 1 96.38 96 ILE A C 1
ATOM 710 O O . ILE A 1 96 ? -2.668 -34.25 -32.438 1 96.38 96 ILE A O 1
ATOM 714 N N . GLU A 1 97 ? -1.756 -35.719 -31.047 1 97.38 97 GLU A N 1
ATOM 715 C CA . GLU A 1 97 ? -2.875 -36.625 -31.172 1 97.38 97 GLU A CA 1
ATOM 716 C C . GLU A 1 97 ? -4.16 -36.031 -30.609 1 97.38 97 GLU A C 1
ATOM 718 O O . GLU A 1 97 ? -5.254 -36.344 -31.078 1 97.38 97 GLU A O 1
ATOM 723 N N . GLN A 1 98 ? -4.039 -35.25 -29.594 1 97.38 98 GLN A N 1
ATOM 724 C CA . GLN A 1 98 ? -5.203 -34.562 -29.031 1 97.38 98 GLN A CA 1
ATOM 725 C C . GLN A 1 98 ? -5.727 -33.5 -30 1 97.38 98 GLN A C 1
ATOM 727 O O . GLN A 1 98 ? -6.852 -33.031 -29.844 1 97.38 98 GLN A O 1
ATOM 732 N N . GLY A 1 99 ? -4.895 -33.062 -30.938 1 97 99 GLY A N 1
ATOM 733 C CA . GLY A 1 99 ? -5.355 -32.125 -31.969 1 97 99 GLY A CA 1
ATOM 734 C C . GLY A 1 99 ? -4.773 -30.734 -31.797 1 97 99 GLY A C 1
ATOM 735 O O . GLY A 1 99 ? -5.266 -29.766 -32.406 1 97 99 GLY A O 1
ATOM 736 N N . VAL A 1 100 ? -3.738 -30.547 -31 1 96.44 100 VAL A N 1
ATOM 737 C CA . VAL A 1 100 ? -3.133 -29.234 -30.844 1 96.44 100 VAL A CA 1
ATOM 738 C C . VAL A 1 100 ? -2.564 -28.766 -32.188 1 96.44 100 VAL A C 1
ATOM 740 O O . VAL A 1 100 ? -1.804 -29.5 -32.844 1 96.44 100 VAL A O 1
ATOM 743 N N . PRO A 1 101 ? -2.859 -27.594 -32.594 1 94.88 101 PRO A N 1
ATOM 744 C CA . PRO A 1 101 ? -2.438 -27.109 -33.938 1 94.88 101 PRO A CA 1
ATOM 745 C C . PRO A 1 101 ? -1.048 -26.484 -33.906 1 94.88 101 PRO A C 1
ATOM 747 O O . PRO A 1 101 ? -0.905 -25.297 -34.188 1 94.88 101 PRO A O 1
ATOM 750 N N . PHE A 1 102 ? -0.099 -27.266 -33.781 1 94 102 PHE A N 1
ATOM 751 C CA . PHE A 1 102 ? 1.264 -26.75 -33.812 1 94 102 PHE A CA 1
ATOM 752 C C . PHE A 1 102 ? 1.621 -26.219 -35.188 1 94 102 PHE A C 1
ATOM 754 O O . PHE A 1 102 ? 1.12 -26.719 -36.188 1 94 102 PHE A O 1
ATOM 761 N N . THR A 1 103 ? 2.5 -25.25 -35.219 1 90.81 103 THR A N 1
ATOM 762 C CA . THR A 1 103 ? 2.922 -24.625 -36.469 1 90.81 103 THR A CA 1
ATOM 763 C C . THR A 1 103 ? 3.777 -25.578 -37.281 1 90.81 103 THR A C 1
ATOM 765 O O . THR A 1 103 ? 4.801 -26.078 -36.812 1 90.81 103 THR A O 1
ATOM 768 N N . ARG A 1 104 ? 3.418 -25.719 -38.5 1 90.75 104 ARG A N 1
ATOM 769 C CA . ARG A 1 104 ? 4.148 -26.625 -39.406 1 90.75 104 ARG A CA 1
ATOM 770 C C . ARG A 1 104 ? 5.34 -25.922 -40.031 1 90.75 104 ARG A C 1
ATOM 772 O O . ARG A 1 104 ? 5.332 -24.703 -40.188 1 90.75 104 ARG A O 1
ATOM 779 N N . ASP A 1 105 ? 6.305 -26.734 -40.312 1 84.56 105 ASP A N 1
ATOM 780 C CA . ASP A 1 105 ? 7.465 -26.219 -41.031 1 84.56 105 ASP A CA 1
ATOM 781 C C . ASP A 1 105 ? 7.195 -26.156 -42.531 1 84.56 105 ASP A C 1
ATOM 783 O O . ASP A 1 105 ? 6.965 -27.172 -43.156 1 84.56 105 ASP A O 1
ATOM 787 N N . GLU A 1 106 ? 7.238 -24.953 -43.062 1 78.25 106 GLU A N 1
ATOM 788 C CA . GLU A 1 106 ? 6.945 -24.766 -44.469 1 78.25 106 GLU A CA 1
ATOM 789 C C . GLU A 1 106 ? 7.996 -25.438 -45.344 1 78.25 106 GLU A C 1
ATOM 791 O O . GLU A 1 106 ? 7.723 -25.781 -46.5 1 78.25 106 GLU A O 1
ATOM 796 N N . HIS A 1 107 ? 9.172 -25.484 -44.906 1 75.06 107 HIS A N 1
ATOM 797 C CA . HIS A 1 107 ? 10.266 -26.016 -45.688 1 75.06 107 HIS A CA 1
ATOM 798 C C . HIS A 1 107 ? 10.445 -27.516 -45.438 1 75.06 107 HIS A C 1
ATOM 800 O O . HIS A 1 107 ? 11.438 -28.109 -45.875 1 75.06 107 HIS A O 1
ATOM 806 N N . TYR A 1 108 ? 9.5 -27.969 -44.719 1 69.69 108 TYR A N 1
ATOM 807 C CA . TYR A 1 108 ? 9.609 -29.391 -44.406 1 69.69 108 TYR A CA 1
ATOM 808 C C . TYR A 1 108 ? 9.531 -30.234 -45.656 1 69.69 108 TYR A C 1
ATOM 810 O O . TYR A 1 108 ? 8.633 -30.047 -46.5 1 69.69 108 TYR A O 1
ATOM 818 N N . SER A 1 109 ? 10.664 -30.984 -46.062 1 63.88 109 SER A N 1
ATOM 819 C CA . SER A 1 109 ? 10.617 -32 -47.125 1 63.88 109 SER A CA 1
ATOM 820 C C . SER A 1 109 ? 10.797 -33.406 -46.531 1 63.88 109 SER A C 1
ATOM 822 O O . SER A 1 109 ? 11.711 -33.625 -45.75 1 63.88 109 SER A O 1
ATOM 824 N N . VAL A 1 110 ? 9.812 -34.344 -46.656 1 61.91 110 VAL A N 1
ATOM 825 C CA . VAL A 1 110 ? 9.828 -35.719 -46.188 1 61.91 110 VAL A CA 1
ATOM 826 C C . VAL A 1 110 ? 11.188 -36.344 -46.469 1 61.91 110 VAL A C 1
ATOM 828 O O . VAL A 1 110 ? 11.711 -37.125 -45.656 1 61.91 110 VAL A O 1
ATOM 831 N N . ASP A 1 111 ? 11.766 -36.031 -47.594 1 56.88 111 ASP A N 1
ATOM 832 C CA . ASP A 1 111 ? 12.992 -36.656 -48.031 1 56.88 111 ASP A CA 1
ATOM 833 C C . ASP A 1 111 ? 14.18 -36.25 -47.156 1 56.88 111 ASP A C 1
ATOM 835 O O . ASP A 1 111 ? 15.188 -36.969 -47.125 1 56.88 111 ASP A O 1
ATOM 839 N N . ASP A 1 112 ? 13.953 -35.125 -46.469 1 55.12 112 ASP A N 1
ATOM 840 C CA . ASP A 1 112 ? 15.141 -34.625 -45.812 1 55.12 112 ASP A CA 1
ATOM 841 C C . ASP A 1 112 ? 15.156 -35.062 -44.344 1 55.12 112 ASP A C 1
ATOM 843 O O . ASP A 1 112 ? 16.109 -34.781 -43.625 1 55.12 112 ASP A O 1
ATOM 847 N N . GLY A 1 113 ? 14.258 -35.938 -43.938 1 56.94 113 GLY A N 1
ATOM 848 C CA . GLY A 1 113 ? 14.258 -36.531 -42.594 1 56.94 113 GLY A CA 1
ATOM 849 C C . GLY A 1 113 ? 13.992 -35.5 -41.5 1 56.94 113 GLY A C 1
ATOM 850 O O . GLY A 1 113 ? 14.352 -35.75 -40.344 1 56.94 113 GLY A O 1
ATOM 851 N N . GLY A 1 114 ? 13.508 -34.312 -41.875 1 66.31 114 GLY A N 1
ATOM 852 C CA . GLY A 1 114 ? 13.336 -33.281 -40.875 1 66.31 114 GLY A CA 1
ATOM 853 C C . GLY A 1 114 ? 12.031 -33.438 -40.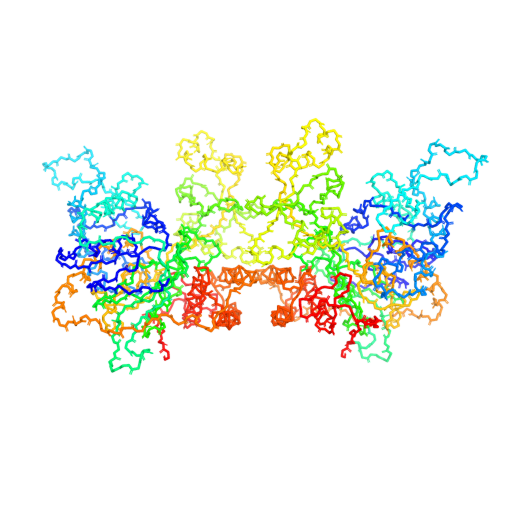094 1 66.31 114 GLY A C 1
ATOM 854 O O . GLY A 1 114 ? 11.25 -34.344 -40.375 1 66.31 114 GLY A O 1
ATOM 855 N N . PHE A 1 115 ? 11.914 -32.781 -38.969 1 80.56 115 PHE A N 1
ATOM 856 C CA . PHE A 1 115 ? 10.703 -32.781 -38.156 1 80.56 115 PHE A CA 1
ATOM 857 C C . PHE A 1 115 ? 9.641 -31.875 -38.781 1 80.56 115 PHE A C 1
ATOM 859 O O . PHE A 1 115 ? 9.953 -30.797 -39.281 1 80.56 115 PHE A O 1
ATOM 866 N N . GLU A 1 116 ? 8.461 -32.281 -38.906 1 86.62 116 GLU A N 1
ATOM 867 C CA . GLU A 1 116 ? 7.367 -31.688 -39.656 1 86.62 116 GLU A CA 1
ATOM 868 C C . GLU A 1 116 ? 6.953 -30.344 -39.094 1 86.62 116 GLU A C 1
ATOM 870 O O . GLU A 1 116 ? 6.383 -29.5 -39.781 1 86.62 116 GLU A O 1
ATOM 875 N N . PHE A 1 117 ? 7.27 -30.172 -37.875 1 90.38 117 PHE A N 1
ATOM 876 C CA . PHE A 1 117 ? 6.832 -28.938 -37.219 1 90.38 117 PHE A CA 1
ATOM 877 C C . PHE A 1 117 ? 7.996 -27.969 -37.062 1 90.38 117 PHE A C 1
ATOM 879 O O . PHE A 1 117 ? 9.156 -28.375 -37 1 90.38 117 PHE A O 1
ATOM 886 N N . HIS A 1 118 ? 7.645 -26.672 -37.062 1 88.75 118 HIS A N 1
ATOM 887 C CA . HIS A 1 118 ? 8.648 -25.625 -36.906 1 88.75 118 HIS A CA 1
ATOM 888 C C . HIS A 1 118 ? 9.141 -25.531 -35.469 1 88.75 118 HIS A C 1
ATOM 890 O O . HIS A 1 118 ? 8.336 -25.438 -34.531 1 88.75 118 HIS A O 1
ATOM 896 N N . LEU A 1 119 ? 10.375 -25.625 -35.281 1 89.31 119 LEU A N 1
ATOM 897 C CA . LEU A 1 119 ? 11 -25.547 -33.969 1 89.31 119 LEU A CA 1
ATOM 898 C C . LEU A 1 119 ? 11.781 -24.234 -33.812 1 89.31 119 LEU A C 1
ATOM 900 O O . LEU A 1 119 ? 12.531 -23.859 -34.688 1 89.31 119 LEU A O 1
ATOM 904 N N . THR A 1 120 ? 11.539 -23.547 -32.656 1 85.31 120 THR A N 1
ATOM 905 C CA . THR A 1 120 ? 12.289 -22.328 -32.375 1 85.31 120 THR A CA 1
ATOM 906 C C . THR A 1 120 ? 13.328 -22.578 -31.297 1 85.31 120 THR A C 1
ATOM 908 O O . THR A 1 120 ? 13.445 -23.703 -30.781 1 85.31 120 THR A O 1
ATOM 911 N N . ARG A 1 121 ? 14.172 -21.531 -31.062 1 83.25 121 ARG A N 1
ATOM 912 C CA . ARG A 1 121 ? 15.172 -21.578 -30 1 83.25 121 ARG A CA 1
ATOM 913 C C . ARG A 1 121 ? 14.977 -20.438 -29 1 83.25 121 ARG A C 1
ATOM 915 O O . ARG A 1 121 ? 14.781 -19.281 -29.406 1 83.25 121 ARG A O 1
ATOM 922 N N . GLU A 1 122 ? 14.961 -20.812 -27.734 1 80 122 GLU A N 1
ATOM 923 C CA . GLU A 1 122 ? 14.82 -19.828 -26.672 1 80 122 GLU A CA 1
ATOM 924 C C . GLU A 1 122 ? 16.062 -19.781 -25.781 1 80 122 GLU A C 1
ATOM 926 O O . GLU A 1 122 ? 17 -20.547 -26 1 80 122 GLU A O 1
ATOM 931 N N . GLY A 1 123 ? 16.094 -18.812 -24.859 1 73.81 123 GLY A N 1
ATOM 932 C CA . GLY A 1 123 ? 17.234 -18.656 -23.969 1 73.81 123 GLY A CA 1
ATOM 933 C C . GLY A 1 123 ? 17.578 -19.922 -23.203 1 73.81 123 GLY A C 1
ATOM 934 O O . GLY A 1 123 ? 16.688 -20.625 -22.719 1 73.81 123 GLY A O 1
ATOM 935 N N . GLY A 1 124 ? 18.891 -20.312 -23.203 1 77.81 124 GLY A N 1
ATOM 936 C CA . GLY A 1 124 ? 19.391 -21.453 -22.438 1 77.81 124 GLY A CA 1
ATOM 937 C C . GLY A 1 124 ? 19.484 -22.719 -23.266 1 77.81 124 GLY A C 1
ATOM 938 O O . GLY A 1 124 ? 20.156 -23.672 -22.859 1 77.81 124 GLY A O 1
ATOM 939 N N . HIS A 1 125 ? 18.844 -22.688 -24.438 1 87.06 125 HIS A N 1
ATOM 940 C CA . HIS A 1 125 ? 18.828 -23.891 -25.266 1 87.06 125 HIS A CA 1
ATOM 941 C C . HIS A 1 125 ? 19.953 -23.859 -26.297 1 87.06 125 HIS A C 1
ATOM 943 O O . HIS A 1 125 ? 20.156 -22.844 -26.969 1 87.06 125 HIS A O 1
ATOM 949 N N . SER A 1 126 ? 20.594 -24.922 -26.422 1 90 126 SER A N 1
ATOM 950 C CA . SER A 1 126 ? 21.672 -25.031 -27.391 1 90 126 SER A CA 1
ATOM 951 C C . SER A 1 126 ? 21.156 -25.422 -28.766 1 90 126 SER A C 1
ATOM 953 O O . SER A 1 126 ? 21.859 -25.281 -29.766 1 90 126 SER A O 1
ATOM 955 N N . HIS A 1 127 ? 19.875 -25.906 -28.859 1 90.44 127 HIS A N 1
ATOM 956 C CA . HIS A 1 127 ? 19.266 -26.375 -30.094 1 90.44 127 HIS A CA 1
ATOM 957 C C . HIS A 1 127 ? 17.859 -25.797 -30.25 1 90.44 127 HIS A C 1
ATOM 959 O O . HIS A 1 127 ? 17.266 -25.312 -29.281 1 90.44 127 HIS A O 1
ATOM 965 N N . ARG A 1 128 ? 17.484 -25.797 -31.5 1 89.19 128 ARG A N 1
ATOM 966 C CA . ARG A 1 128 ? 16.078 -25.531 -31.75 1 89.19 128 ARG A CA 1
ATOM 967 C C . ARG A 1 128 ? 15.203 -26.703 -31.344 1 89.19 128 ARG A C 1
ATOM 969 O O . ARG A 1 128 ? 15.195 -27.734 -32 1 89.19 128 ARG A O 1
ATOM 976 N N . ARG A 1 129 ? 14.398 -26.578 -30.266 1 93.44 129 ARG A N 1
ATOM 977 C CA . ARG A 1 129 ? 13.609 -27.703 -29.781 1 93.44 129 ARG A CA 1
ATOM 978 C C . ARG A 1 129 ? 12.297 -27.234 -29.188 1 93.44 129 ARG A C 1
ATOM 980 O O . ARG A 1 129 ? 11.594 -28 -28.516 1 93.44 129 ARG A O 1
ATOM 987 N N . ILE A 1 130 ? 11.953 -25.969 -29.438 1 91.75 130 ILE A N 1
ATOM 988 C CA . ILE A 1 130 ? 10.711 -25.438 -28.891 1 91.75 130 ILE A CA 1
ATOM 989 C C . ILE A 1 130 ? 9.602 -25.531 -29.938 1 91.75 130 ILE A C 1
ATOM 991 O O . ILE A 1 130 ? 9.617 -24.797 -30.938 1 91.75 130 ILE A O 1
ATOM 995 N N . ILE A 1 131 ? 8.688 -26.391 -29.734 1 92.5 131 ILE A N 1
ATOM 996 C CA . ILE A 1 131 ? 7.523 -26.484 -30.609 1 92.5 131 ILE A CA 1
ATOM 997 C C . ILE A 1 131 ? 6.477 -25.453 -30.188 1 92.5 131 ILE A C 1
ATOM 999 O O . ILE A 1 131 ? 6.301 -25.188 -29 1 92.5 131 ILE A O 1
ATOM 1003 N N . HIS A 1 132 ? 5.867 -24.828 -31.141 1 90 132 HIS A N 1
ATOM 1004 C CA . HIS A 1 132 ? 4.973 -23.719 -30.828 1 90 132 HIS A CA 1
ATOM 1005 C C . HIS A 1 132 ? 3.779 -23.688 -31.781 1 90 132 HIS A C 1
ATOM 1007 O O . HIS A 1 132 ? 3.766 -24.406 -32.781 1 90 132 HIS A O 1
ATOM 1013 N N . ALA A 1 133 ? 2.758 -23.109 -31.359 1 89.56 133 ALA A N 1
ATOM 1014 C CA . ALA A 1 133 ? 1.598 -22.797 -32.188 1 89.56 133 ALA A CA 1
ATOM 1015 C C . ALA A 1 133 ? 1.457 -21.281 -32.375 1 89.56 133 ALA A C 1
ATOM 1017 O O . ALA A 1 133 ? 0.928 -20.594 -31.516 1 89.56 133 ALA A O 1
ATOM 1018 N N . ALA A 1 134 ? 1.877 -20.828 -33.5 1 77.56 134 ALA A N 1
ATOM 1019 C CA . ALA A 1 134 ? 1.948 -19.391 -33.781 1 77.56 134 ALA A CA 1
ATOM 1020 C C . ALA A 1 134 ? 2.561 -18.656 -32.594 1 77.56 134 ALA A C 1
ATOM 1022 O O . ALA A 1 134 ? 3.621 -19.031 -32.094 1 77.56 134 ALA A O 1
ATOM 1023 N N . ASP A 1 135 ? 1.937 -17.594 -32.125 1 70.56 135 ASP A N 1
ATOM 1024 C CA . ASP A 1 135 ? 2.455 -16.828 -30.984 1 70.56 135 ASP A CA 1
ATOM 1025 C C . ASP A 1 135 ? 1.564 -17 -29.75 1 70.56 135 ASP A C 1
ATOM 1027 O O . ASP A 1 135 ? 1.565 -16.156 -28.859 1 70.56 135 ASP A O 1
ATOM 1031 N N . ALA A 1 136 ? 0.82 -18.078 -29.781 1 81.12 136 ALA A N 1
ATOM 1032 C CA . ALA A 1 136 ? -0.125 -18.328 -28.703 1 81.12 136 ALA A CA 1
ATOM 1033 C C . ALA A 1 136 ? -0.202 -19.812 -28.359 1 81.12 136 ALA A C 1
ATOM 1035 O O . ALA A 1 136 ? -1.29 -20.391 -28.312 1 81.12 136 ALA A O 1
ATOM 1036 N N . THR A 1 137 ? 0.967 -20.391 -28.062 1 87.44 137 THR A N 1
ATOM 1037 C CA . THR A 1 137 ? 1.062 -21.828 -27.844 1 87.44 137 THR A CA 1
ATOM 1038 C C . THR A 1 137 ? 0.198 -22.25 -26.656 1 87.44 137 THR A C 1
ATOM 1040 O O . THR A 1 137 ? -0.537 -23.234 -26.734 1 87.44 137 THR A O 1
ATOM 1043 N N . GLY A 1 138 ? 0.252 -21.484 -25.547 1 90.62 138 GLY A N 1
ATOM 1044 C CA . GLY A 1 138 ? -0.536 -21.812 -24.375 1 90.62 138 GLY A CA 1
ATOM 1045 C C . GLY A 1 138 ? -2.027 -21.844 -24.641 1 90.62 138 GLY A C 1
ATOM 1046 O O . GLY A 1 138 ? -2.721 -22.766 -24.219 1 90.62 138 GLY A O 1
ATOM 1047 N N . ALA A 1 139 ? -2.492 -20.859 -25.344 1 90.19 139 ALA A N 1
ATOM 1048 C CA . ALA A 1 139 ? -3.912 -20.781 -25.672 1 90.19 139 ALA A CA 1
ATOM 1049 C C . ALA A 1 139 ? -4.34 -21.953 -26.562 1 90.19 139 ALA A C 1
ATOM 1051 O O . ALA A 1 139 ? -5.418 -22.516 -26.359 1 90.19 139 ALA A O 1
ATOM 1052 N N . ALA A 1 140 ? -3.518 -22.281 -27.531 1 93.12 140 ALA A N 1
ATOM 1053 C CA . ALA A 1 140 ? -3.816 -23.375 -28.438 1 93.12 140 ALA A CA 1
ATOM 1054 C C . ALA A 1 140 ? -3.902 -24.703 -27.688 1 93.12 140 ALA A C 1
ATOM 1056 O O . ALA A 1 140 ? -4.828 -25.484 -27.906 1 93.12 140 ALA A O 1
ATOM 1057 N N . ILE A 1 141 ? -2.975 -24.922 -26.859 1 95.06 141 ILE A N 1
ATOM 1058 C CA . ILE A 1 141 ? -2.926 -26.156 -26.094 1 95.06 141 ILE A CA 1
ATOM 1059 C C . ILE A 1 141 ? -4.125 -26.234 -25.141 1 95.06 141 ILE A C 1
ATOM 1061 O O . ILE A 1 141 ? -4.844 -27.234 -25.125 1 95.06 141 ILE A O 1
ATOM 1065 N N . PHE A 1 142 ? -4.348 -25.203 -24.453 1 95.56 142 PHE A N 1
ATOM 1066 C CA . PHE A 1 142 ? -5.406 -25.172 -23.453 1 95.56 142 PHE A CA 1
ATOM 1067 C C . PHE A 1 142 ? -6.77 -25.391 -24.109 1 95.56 142 PHE A C 1
ATOM 1069 O O . PHE A 1 142 ? -7.559 -26.219 -23.656 1 95.56 142 PHE A O 1
ATOM 1076 N N . THR A 1 143 ? -7.039 -24.625 -25.094 1 95.81 143 THR A N 1
ATOM 1077 C CA . THR A 1 143 ? -8.336 -24.703 -25.766 1 95.81 143 THR A CA 1
ATOM 1078 C C . THR A 1 143 ? -8.578 -26.109 -26.297 1 95.81 143 THR A C 1
ATOM 1080 O O . THR A 1 143 ? -9.688 -26.641 -26.172 1 95.81 143 THR A O 1
ATOM 1083 N N . THR A 1 144 ? -7.609 -26.688 -26.844 1 97.12 144 THR A N 1
ATOM 1084 C CA . THR A 1 144 ? -7.727 -28.031 -27.375 1 97.12 144 THR A CA 1
ATOM 1085 C C . THR A 1 144 ? -8 -29.047 -26.266 1 97.12 144 THR A C 1
ATOM 1087 O O . THR A 1 144 ? -8.914 -29.859 -26.375 1 97.12 144 THR A O 1
ATOM 1090 N N . LEU A 1 145 ? -7.18 -28.984 -25.219 1 97.75 145 LEU A N 1
ATOM 1091 C CA . LEU A 1 145 ? -7.344 -29.938 -24.125 1 97.75 145 LEU A CA 1
ATOM 1092 C C . LEU A 1 145 ? -8.695 -29.75 -23.453 1 97.75 145 LEU A C 1
ATOM 1094 O O . LEU A 1 145 ? -9.328 -30.719 -23.047 1 97.75 145 LEU A O 1
ATOM 1098 N N . LEU A 1 146 ? -9.102 -28.531 -23.281 1 97.38 146 LEU A N 1
ATOM 1099 C CA . LEU A 1 146 ? -10.391 -28.25 -22.672 1 97.38 146 LEU A CA 1
ATOM 1100 C C . LEU A 1 146 ? -11.523 -28.844 -23.516 1 97.38 146 LEU A C 1
ATOM 1102 O O . LEU A 1 146 ? -12.461 -29.438 -22.969 1 97.38 146 LEU A O 1
ATOM 1106 N N . GLU A 1 147 ? -11.461 -28.656 -24.781 1 97.62 147 GLU A N 1
ATOM 1107 C CA . GLU A 1 147 ? -12.469 -29.203 -25.688 1 97.62 147 GLU A CA 1
ATOM 1108 C C . GLU A 1 147 ? -12.516 -30.734 -25.594 1 97.62 147 GLU A C 1
ATOM 1110 O O . GLU A 1 147 ? -13.602 -31.312 -25.578 1 97.62 147 GLU A O 1
ATOM 1115 N N . GLN A 1 148 ? -11.375 -31.344 -25.578 1 98 148 GLN A N 1
ATOM 1116 C CA . GLN A 1 148 ? -11.305 -32.781 -25.422 1 98 148 GLN A CA 1
ATOM 1117 C C . GLN A 1 148 ? -11.93 -33.25 -24.109 1 98 148 GLN A C 1
ATOM 1119 O O . GLN A 1 148 ? -12.656 -34.219 -24.062 1 98 148 GLN A O 1
ATOM 1124 N N . ALA A 1 149 ? -11.656 -32.531 -23.062 1 98 149 ALA A N 1
ATOM 1125 C CA . ALA A 1 149 ? -12.188 -32.875 -21.75 1 98 149 ALA A CA 1
ATOM 1126 C C . ALA A 1 149 ? -13.711 -32.75 -21.719 1 98 149 ALA A C 1
ATOM 1128 O O . ALA A 1 149 ? -14.398 -33.562 -21.109 1 98 149 ALA A O 1
ATOM 1129 N N . ARG A 1 150 ? -14.195 -31.766 -22.391 1 97.38 150 ARG A N 1
ATOM 1130 C CA . ARG A 1 150 ? -15.633 -31.531 -22.453 1 97.38 150 ARG A CA 1
ATOM 1131 C C . ARG A 1 150 ? -16.359 -32.688 -23.156 1 97.38 150 ARG A C 1
ATOM 1133 O O . ARG A 1 150 ? -17.516 -32.969 -22.859 1 97.38 150 ARG A O 1
ATOM 1140 N N . GLN A 1 151 ? -15.664 -33.344 -23.969 1 97.19 151 GLN A N 1
ATOM 1141 C CA . GLN A 1 151 ? -16.25 -34.406 -24.766 1 97.19 151 GLN A CA 1
ATOM 1142 C C . GLN A 1 151 ? -16.25 -35.75 -24 1 97.19 151 GLN A C 1
ATOM 1144 O O . GLN A 1 151 ? -16.875 -36.719 -24.422 1 97.19 151 GLN A O 1
ATOM 1149 N N . ARG A 1 152 ? -15.586 -35.781 -22.922 1 97.38 152 ARG A N 1
ATOM 1150 C CA . ARG A 1 152 ? -15.516 -36.969 -22.109 1 97.38 152 ARG A CA 1
ATOM 1151 C C . ARG A 1 152 ? -16.578 -36.969 -21.016 1 97.38 152 ARG A C 1
ATOM 1153 O O . ARG A 1 152 ? -16.469 -36.281 -20.031 1 97.38 152 ARG A O 1
ATOM 1160 N N . PRO A 1 153 ? -17.531 -37.875 -21.078 1 96.75 153 PRO A N 1
ATOM 1161 C CA . PRO A 1 153 ? -18.656 -37.844 -20.125 1 96.75 153 PRO A CA 1
ATOM 1162 C C . PRO A 1 153 ? -18.219 -38.156 -18.703 1 96.75 153 PRO A C 1
ATOM 1164 O O . PRO A 1 153 ? -18.906 -37.781 -17.75 1 96.75 153 PRO A O 1
ATOM 1167 N N . ASN A 1 154 ? -17.094 -38.812 -18.547 1 97.56 154 ASN A N 1
ATOM 1168 C CA . ASN A 1 154 ? -16.656 -39.219 -17.203 1 97.56 154 ASN A CA 1
ATOM 1169 C C . ASN A 1 154 ? -15.922 -38.062 -16.5 1 97.56 154 ASN A C 1
ATOM 1171 O O . ASN A 1 154 ? -15.602 -38.156 -15.312 1 97.56 154 ASN A O 1
ATOM 1175 N N . ILE A 1 155 ? -15.625 -37 -17.203 1 98.5 155 ILE A N 1
ATOM 1176 C CA . ILE A 1 155 ? -14.938 -35.844 -16.641 1 98.5 155 ILE A CA 1
ATOM 1177 C C . ILE A 1 155 ? -15.938 -34.75 -16.359 1 98.5 155 ILE A C 1
ATOM 1179 O O . ILE A 1 155 ? -16.562 -34.219 -17.281 1 98.5 155 ILE A O 1
ATOM 1183 N N . GLN A 1 156 ? -16.109 -34.375 -15.094 1 98.38 156 GLN A N 1
ATOM 1184 C CA . GLN A 1 156 ? -16.938 -33.25 -14.68 1 98.38 156 GLN A CA 1
ATOM 1185 C C . GLN A 1 156 ? -16.109 -32 -14.461 1 98.38 156 GLN A C 1
ATOM 1187 O O . GLN A 1 156 ? -15.234 -31.984 -13.594 1 98.38 156 GLN A O 1
ATOM 1192 N N . LEU A 1 157 ? -16.375 -31 -15.297 1 98.19 157 LEU A N 1
ATOM 1193 C CA . LEU A 1 157 ? -15.695 -29.719 -15.164 1 98.19 157 LEU A CA 1
ATOM 1194 C C . LEU A 1 157 ? -16.516 -28.75 -14.312 1 98.19 157 LEU A C 1
ATOM 1196 O O . LEU A 1 157 ? -17.641 -28.391 -14.688 1 98.19 157 LEU A O 1
ATOM 1200 N N . LEU A 1 158 ? -15.977 -28.344 -13.141 1 97.69 158 LEU A N 1
ATOM 1201 C CA . LEU A 1 158 ? -16.703 -27.484 -12.211 1 97.69 158 LEU A CA 1
ATOM 1202 C C . LEU A 1 158 ? -16 -26.141 -12.047 1 97.69 158 LEU A C 1
ATOM 1204 O O . LEU A 1 158 ? -14.891 -26.078 -11.516 1 97.69 158 LEU A O 1
ATOM 1208 N N . GLU A 1 159 ? -16.625 -25.094 -12.469 1 96.56 159 GLU A N 1
ATOM 1209 C CA . GLU A 1 159 ? -16.094 -23.734 -12.344 1 96.56 159 GLU A CA 1
ATOM 1210 C C . GLU A 1 159 ? -16.609 -23.047 -11.086 1 96.56 159 GLU A C 1
ATOM 1212 O O . GLU A 1 159 ? -17.562 -23.531 -10.461 1 96.56 159 GLU A O 1
ATOM 1217 N N . GLN A 1 160 ? -15.969 -21.969 -10.68 1 97 160 GLN A N 1
ATOM 1218 C CA . GLN A 1 160 ? -16.359 -21.188 -9.5 1 97 160 GLN A CA 1
ATOM 1219 C C . GLN A 1 160 ? -16.375 -22.062 -8.25 1 97 160 GLN A C 1
ATOM 1221 O O . GLN A 1 160 ? -17.312 -22 -7.449 1 97 160 GLN A O 1
ATOM 1226 N N . ARG A 1 161 ? -15.398 -22.938 -8.203 1 97.69 161 ARG A N 1
ATOM 1227 C CA . ARG A 1 161 ? -15.188 -23.812 -7.051 1 97.69 161 ARG A CA 1
ATOM 1228 C C . ARG A 1 161 ? -13.836 -23.547 -6.402 1 97.69 161 ARG A C 1
ATOM 1230 O O . ARG A 1 161 ? -12.789 -23.75 -7.027 1 97.69 161 ARG A O 1
ATOM 1237 N N . VAL A 1 162 ? -13.844 -23.109 -5.16 1 97.88 162 VAL A N 1
ATOM 1238 C CA . VAL A 1 162 ? -12.617 -22.812 -4.441 1 97.88 162 VAL A CA 1
ATOM 1239 C C . VAL A 1 162 ? -12.344 -23.891 -3.396 1 97.88 162 VAL A C 1
ATOM 1241 O O . VAL A 1 162 ? -13.133 -24.078 -2.467 1 97.88 162 VAL A O 1
ATOM 1244 N N . ALA A 1 163 ? -11.227 -24.594 -3.6 1 98.31 163 ALA A N 1
ATOM 1245 C CA . ALA A 1 163 ? -10.844 -25.562 -2.568 1 98.31 163 ALA A CA 1
ATOM 1246 C C . ALA A 1 163 ? -10.477 -24.844 -1.27 1 98.31 163 ALA A C 1
ATOM 1248 O O . ALA A 1 163 ? -9.586 -24 -1.254 1 98.31 163 ALA A O 1
ATOM 1249 N N . VAL A 1 164 ? -11.133 -25.219 -0.213 1 97.69 164 VAL A N 1
ATOM 1250 C CA . VAL A 1 164 ? -10.898 -24.609 1.09 1 97.69 164 VAL A CA 1
ATOM 1251 C C . VAL A 1 164 ? -9.727 -25.297 1.784 1 97.69 164 VAL A C 1
ATOM 1253 O O . VAL A 1 164 ? -8.797 -24.641 2.244 1 97.69 164 VAL A O 1
ATOM 1256 N N . ASP A 1 165 ? -9.828 -26.594 1.856 1 97.88 165 ASP A N 1
ATOM 1257 C CA . ASP A 1 165 ? -8.766 -27.391 2.467 1 97.88 165 ASP A CA 1
ATOM 1258 C C . ASP A 1 165 ? -8.969 -28.875 2.182 1 97.88 165 ASP A C 1
ATOM 1260 O O . ASP A 1 165 ? -10.055 -29.297 1.771 1 97.88 165 ASP A O 1
ATOM 1264 N N . LEU A 1 166 ? -7.891 -29.594 2.443 1 98.56 166 LEU A N 1
ATOM 1265 C CA . LEU A 1 166 ? -7.926 -31.047 2.234 1 98.56 166 LEU A CA 1
ATOM 1266 C C . LEU A 1 166 ? -8.531 -31.75 3.441 1 98.56 166 LEU A C 1
ATOM 1268 O O . LEU A 1 166 ? -8.43 -31.266 4.57 1 98.56 166 LEU A O 1
ATOM 1272 N N . ILE A 1 167 ? -9.203 -32.875 3.129 1 98.12 167 ILE A N 1
ATOM 1273 C CA . ILE A 1 167 ? -9.695 -33.781 4.156 1 98.12 167 ILE A CA 1
ATOM 1274 C C . ILE A 1 167 ? -8.75 -34.969 4.297 1 98.12 167 ILE A C 1
ATOM 1276 O O . ILE A 1 167 ? -8.523 -35.688 3.336 1 98.12 167 ILE A O 1
ATOM 1280 N N . THR A 1 168 ? -8.164 -35.094 5.434 1 97.69 168 THR A N 1
ATOM 1281 C CA . THR A 1 168 ? -7.227 -36.188 5.648 1 97.69 168 THR A CA 1
ATOM 1282 C C . THR A 1 168 ? -7.664 -37.062 6.828 1 97.69 168 THR A C 1
ATOM 1284 O O . THR A 1 168 ? -8.398 -36.594 7.703 1 97.69 168 THR A O 1
ATOM 1287 N N . GLU A 1 169 ? -7.191 -38.312 6.82 1 96.69 169 GLU A N 1
ATOM 1288 C CA . GLU A 1 169 ? -7.461 -39.219 7.941 1 96.69 169 GLU A CA 1
ATOM 1289 C C . GLU A 1 169 ? -6.906 -38.656 9.242 1 96.69 169 GLU A C 1
ATOM 1291 O O . GLU A 1 169 ? -7.57 -38.719 10.281 1 96.69 169 GLU A O 1
ATOM 1296 N N . ARG A 1 170 ? -5.789 -38.031 9.18 1 93.75 170 ARG A N 1
ATOM 1297 C CA . ARG A 1 170 ? -5.148 -37.438 10.344 1 93.75 170 ARG A CA 1
ATOM 1298 C C . ARG A 1 170 ? -6.031 -36.375 10.961 1 93.75 170 ARG A C 1
ATOM 1300 O O . ARG A 1 170 ? -6.25 -36.344 12.18 1 93.75 170 ARG A O 1
ATOM 1307 N N . ARG A 1 171 ? -6.562 -35.531 10.211 1 92.25 171 ARG A N 1
ATOM 1308 C CA . ARG A 1 171 ? -7.359 -34.406 10.688 1 92.25 171 ARG A CA 1
ATOM 1309 C C . ARG A 1 171 ? -8.695 -34.875 11.242 1 92.25 171 ARG A C 1
ATOM 1311 O O . ARG A 1 171 ? -9.281 -34.219 12.102 1 92.25 171 ARG A O 1
ATOM 1318 N N . LEU A 1 172 ? -9.148 -36 10.695 1 94.31 172 LEU A N 1
ATOM 1319 C CA . LEU A 1 172 ? -10.422 -36.531 11.148 1 94.31 172 LEU A CA 1
ATOM 1320 C C . LEU A 1 172 ? -10.227 -37.438 12.344 1 94.31 172 LEU A C 1
ATOM 1322 O O . LEU A 1 172 ? -11.195 -38 12.875 1 94.31 172 LEU A O 1
ATOM 1326 N N . GLY A 1 173 ? -8.969 -37.75 12.734 1 92.75 173 GLY A N 1
ATOM 1327 C CA . GLY A 1 173 ? -8.68 -38.656 13.836 1 92.75 173 GLY A CA 1
ATOM 1328 C C . GLY A 1 173 ? -8.836 -40.125 13.469 1 92.75 173 GLY A C 1
ATOM 1329 O O . GLY A 1 173 ? -9.094 -40.969 14.336 1 92.75 173 GLY A O 1
ATOM 1330 N N . LEU A 1 174 ? -8.781 -40.375 12.211 1 92.5 174 LEU A N 1
ATOM 1331 C CA . LEU A 1 174 ? -8.852 -41.75 11.734 1 92.5 174 LEU A CA 1
ATOM 1332 C C . LEU A 1 174 ? -7.469 -42.375 11.656 1 92.5 174 LEU A C 1
ATOM 1334 O O . LEU A 1 174 ? -6.461 -41.656 11.633 1 92.5 174 LEU A O 1
ATOM 1338 N N . PRO A 1 175 ? -7.512 -43.688 11.664 1 92.25 175 PRO A N 1
ATOM 1339 C CA . PRO A 1 175 ? -6.215 -44.344 11.469 1 92.25 175 PRO A CA 1
ATOM 1340 C C . PRO A 1 175 ? -5.66 -44.156 10.062 1 92.25 175 PRO A C 1
ATOM 1342 O O . PRO A 1 175 ? -6.418 -44.156 9.086 1 92.25 175 PRO A O 1
ATOM 1345 N N . GLY A 1 176 ? -4.441 -43.781 9.953 1 92.44 176 GLY A N 1
ATOM 1346 C CA . GLY A 1 176 ? -3.793 -43.562 8.664 1 92.44 176 GLY A CA 1
ATOM 1347 C C . GLY A 1 176 ? -3.48 -42.125 8.375 1 92.44 176 GLY A C 1
ATOM 1348 O O . GLY A 1 176 ? -3.625 -41.25 9.242 1 92.44 176 GLY A O 1
ATOM 1349 N N . GLU A 1 177 ? -3.008 -41.875 7.137 1 95.25 177 GLU A N 1
ATOM 1350 C CA . GLU A 1 177 ? -2.58 -40.531 6.77 1 95.25 177 GLU A CA 1
ATOM 1351 C C . GLU A 1 177 ? -3.055 -40.156 5.363 1 95.25 177 GLU A C 1
ATOM 1353 O O . GLU A 1 177 ? -2.605 -39.188 4.789 1 95.25 177 GLU A O 1
ATOM 1358 N N . ARG A 1 178 ? -4.051 -40.875 4.934 1 97 178 ARG A N 1
ATOM 1359 C CA . ARG A 1 178 ? -4.477 -40.719 3.547 1 97 178 ARG A CA 1
ATOM 1360 C C . ARG A 1 178 ? -5.309 -39.469 3.357 1 97 178 ARG A C 1
ATOM 1362 O O . ARG A 1 178 ? -6.039 -39.062 4.262 1 97 178 ARG A O 1
ATOM 1369 N N . CYS A 1 179 ? -5.168 -38.875 2.189 1 98.44 179 CYS A N 1
ATOM 1370 C CA . CYS A 1 179 ? -6.086 -37.812 1.763 1 98.44 179 CYS A CA 1
ATOM 1371 C C . CYS A 1 179 ? -7.406 -38.406 1.282 1 98.44 179 CYS A C 1
ATOM 1373 O O . CYS A 1 179 ? -7.414 -39.344 0.485 1 98.44 179 CYS A O 1
ATOM 1375 N N . LEU A 1 180 ? -8.508 -37.844 1.716 1 98.44 180 LEU A N 1
ATOM 1376 C CA . LEU A 1 180 ? -9.828 -38.406 1.438 1 98.44 180 LEU A CA 1
ATOM 1377 C C . LEU A 1 180 ? -10.633 -37.5 0.522 1 98.44 180 LEU A C 1
ATOM 1379 O O . LEU A 1 180 ? -11.758 -37.812 0.144 1 98.44 180 LEU A O 1
ATOM 1383 N N . GLY A 1 181 ? -10.102 -36.375 0.221 1 98.5 181 GLY A N 1
ATOM 1384 C CA . GLY A 1 181 ? -10.805 -35.406 -0.59 1 98.5 181 GLY A CA 1
ATOM 1385 C C . GLY A 1 181 ? -10.547 -33.969 -0.157 1 98.5 181 GLY A C 1
ATOM 1386 O O . GLY A 1 181 ? -9.438 -33.625 0.266 1 98.5 181 GLY A O 1
ATOM 1387 N N . ALA A 1 182 ? -11.602 -33.062 -0.405 1 98.69 182 ALA A N 1
ATOM 1388 C CA . ALA A 1 182 ? -11.438 -31.656 -0.066 1 98.69 182 ALA A CA 1
ATOM 1389 C C . ALA A 1 182 ? -12.789 -31.016 0.221 1 98.69 182 ALA A C 1
ATOM 1391 O O . ALA A 1 182 ? -13.828 -31.484 -0.25 1 98.69 182 ALA A O 1
ATOM 1392 N N . TYR A 1 183 ? -12.773 -30.062 1.092 1 98.31 183 TYR A N 1
ATOM 1393 C CA . TYR A 1 183 ? -13.883 -29.109 1.196 1 98.31 183 TYR A CA 1
ATOM 1394 C C . TYR A 1 183 ? -13.797 -28.047 0.118 1 98.31 183 TYR A C 1
ATOM 1396 O O . TYR A 1 183 ? -12.719 -27.5 -0.134 1 98.31 183 TYR A O 1
ATOM 1404 N N . VAL A 1 184 ? -14.938 -27.766 -0.518 1 98.5 184 VAL A N 1
ATOM 1405 C CA . VAL A 1 184 ? -14.93 -26.875 -1.679 1 98.5 184 VAL A CA 1
ATOM 1406 C C . VAL A 1 184 ? -16.031 -25.844 -1.551 1 98.5 184 VAL A C 1
ATOM 1408 O O . VAL A 1 184 ? -17.219 -26.188 -1.411 1 98.5 184 VAL A O 1
ATOM 1411 N N . LEU A 1 185 ? -15.633 -24.578 -1.581 1 97.75 185 LEU A N 1
ATOM 1412 C CA . LEU A 1 185 ? -16.594 -23.484 -1.565 1 97.75 185 LEU A CA 1
ATOM 1413 C C . LEU A 1 185 ? -17.203 -23.266 -2.949 1 97.75 185 LEU A C 1
ATOM 1415 O O . LEU A 1 185 ? -16.484 -23.078 -3.926 1 97.75 185 LEU A O 1
ATOM 1419 N N . ASP A 1 186 ? -18.5 -23.344 -3.039 1 97.38 186 ASP A N 1
ATOM 1420 C CA . ASP A 1 186 ? -19.234 -22.969 -4.242 1 97.38 186 ASP A CA 1
ATOM 1421 C C . ASP A 1 186 ? -19.516 -21.469 -4.254 1 97.38 186 ASP A C 1
ATOM 1423 O O . ASP A 1 186 ? -20.359 -20.984 -3.502 1 97.38 186 ASP A O 1
ATOM 1427 N N . ARG A 1 187 ? -18.891 -20.781 -5.152 1 95.25 187 ARG A N 1
ATOM 1428 C CA . ARG A 1 187 ? -18.984 -19.328 -5.168 1 95.25 187 ARG A CA 1
ATOM 1429 C C . ARG A 1 187 ? -20.391 -18.891 -5.57 1 95.25 187 ARG A C 1
ATOM 1431 O O . ARG A 1 187 ? -20.797 -17.766 -5.27 1 95.25 187 ARG A O 1
ATOM 1438 N N . ASN A 1 188 ? -21.109 -19.688 -6.246 1 94.44 188 ASN A N 1
ATOM 1439 C CA . ASN A 1 188 ? -22.469 -19.344 -6.664 1 94.44 188 ASN A CA 1
ATOM 1440 C C . ASN A 1 188 ? -23.438 -19.375 -5.492 1 94.44 188 ASN A C 1
ATOM 1442 O O . ASN A 1 188 ? -24.312 -18.516 -5.383 1 94.44 188 ASN A O 1
ATOM 1446 N N . THR A 1 189 ? -23.281 -20.328 -4.617 1 92.88 189 THR A N 1
ATOM 1447 C CA . THR A 1 189 ? -24.234 -20.5 -3.521 1 92.88 189 THR A CA 1
ATOM 1448 C C . THR A 1 189 ? -23.672 -19.938 -2.223 1 92.88 189 THR A C 1
ATOM 1450 O O . THR A 1 189 ? -24.406 -19.641 -1.289 1 92.88 189 THR A O 1
ATOM 1453 N N . GLY A 1 190 ? -22.359 -19.891 -2.182 1 91.69 190 GLY A N 1
ATOM 1454 C CA . GLY A 1 190 ? -21.719 -19.469 -0.951 1 91.69 190 GLY A CA 1
ATOM 1455 C C . GLY A 1 190 ? -21.578 -20.578 0.072 1 91.69 190 GLY A C 1
ATOM 1456 O O . GLY A 1 190 ? -21.141 -20.344 1.196 1 91.69 190 GLY A O 1
ATOM 1457 N N . GLU A 1 191 ? -21.906 -21.812 -0.349 1 94.06 191 GLU A N 1
ATOM 1458 C CA . GLU A 1 191 ? -21.844 -22.969 0.551 1 94.06 191 GLU A CA 1
ATOM 1459 C C . GLU A 1 191 ? -20.562 -23.781 0.32 1 94.06 191 GLU A C 1
ATOM 1461 O O . GLU A 1 191 ? -20.016 -23.781 -0.785 1 94.06 191 GLU A O 1
ATOM 1466 N N . VAL A 1 192 ? -20.141 -24.438 1.397 1 96.56 192 VAL A N 1
ATOM 1467 C CA . VAL A 1 192 ? -18.984 -25.312 1.312 1 96.56 192 VAL A CA 1
ATOM 1468 C C . VAL A 1 192 ? -19.453 -26.766 1.191 1 96.56 192 VAL A C 1
ATOM 1470 O O . VAL A 1 192 ? -20.125 -27.281 2.078 1 96.56 192 VAL A O 1
ATOM 1473 N N . ASP A 1 193 ? -19.062 -27.375 0.103 1 97.69 193 ASP A N 1
ATOM 1474 C CA . ASP A 1 193 ? -19.422 -28.766 -0.176 1 97.69 193 ASP A CA 1
ATOM 1475 C C . ASP A 1 193 ? -18.266 -29.703 0.159 1 97.69 193 ASP A C 1
ATOM 1477 O O . ASP A 1 193 ? -17.125 -29.266 0.299 1 97.69 193 ASP A O 1
ATOM 1481 N N . THR A 1 194 ? -18.625 -31 0.345 1 97.88 194 THR A N 1
ATOM 1482 C CA . THR A 1 194 ? -17.641 -32.031 0.622 1 97.88 194 THR A CA 1
ATOM 1483 C C . THR A 1 194 ? -17.406 -32.906 -0.612 1 97.88 194 THR A C 1
ATOM 1485 O O . THR A 1 194 ? -18.344 -33.5 -1.138 1 97.88 194 THR A O 1
ATOM 1488 N N . PHE A 1 195 ? -16.188 -32.938 -1.064 1 98.44 195 PHE A N 1
ATOM 1489 C CA . PHE A 1 195 ? -15.797 -33.781 -2.18 1 98.44 195 PHE A CA 1
ATOM 1490 C C . PHE A 1 195 ? -14.922 -34.938 -1.698 1 98.44 195 PHE A C 1
ATOM 1492 O O . PHE A 1 195 ? -13.75 -34.75 -1.377 1 98.44 195 PHE A O 1
ATOM 1499 N N . GLY A 1 196 ? -15.469 -36.094 -1.646 1 98.06 196 GLY A N 1
ATOM 1500 C CA . GLY A 1 196 ? -14.688 -37.281 -1.382 1 98.06 196 GLY A CA 1
ATOM 1501 C C . GLY A 1 196 ? -14.094 -37.906 -2.637 1 98.06 196 GLY A C 1
ATOM 1502 O O . GLY A 1 196 ? -14.734 -37.906 -3.691 1 98.06 196 GLY A O 1
ATOM 1503 N N . ALA A 1 197 ? -12.859 -38.438 -2.549 1 98.44 197 ALA A N 1
ATOM 1504 C CA . ALA A 1 197 ? -12.219 -39.062 -3.701 1 98.44 197 ALA A CA 1
ATOM 1505 C C . ALA A 1 197 ? -11.203 -40.125 -3.262 1 98.44 197 ALA A C 1
ATOM 1507 O O . ALA A 1 197 ? -10.617 -40.031 -2.182 1 98.44 197 ALA A O 1
ATOM 1508 N N . ARG A 1 198 ? -11 -41.156 -4.129 1 98 198 ARG A N 1
ATOM 1509 C CA . ARG A 1 198 ? -9.922 -42.094 -3.893 1 98 198 ARG A CA 1
ATOM 1510 C C . ARG A 1 198 ? -8.562 -41.438 -3.963 1 98 198 ARG A C 1
ATOM 1512 O O . ARG A 1 198 ? -7.688 -41.688 -3.131 1 98 198 ARG A O 1
ATOM 1519 N N . PHE A 1 199 ? -8.414 -40.594 -4.953 1 98.62 199 PHE A N 1
ATOM 1520 C CA . PHE A 1 199 ? -7.191 -39.844 -5.18 1 98.62 199 PHE A CA 1
ATOM 1521 C C . PHE A 1 199 ? -7.504 -38.344 -5.379 1 98.62 199 PHE A C 1
ATOM 1523 O O . PHE A 1 199 ? -8.5 -38 -6.016 1 98.62 199 PHE A O 1
ATOM 1530 N N . THR A 1 200 ? -6.719 -37.531 -4.742 1 98.88 200 THR A N 1
ATOM 1531 C CA . THR A 1 200 ? -6.805 -36.094 -4.93 1 98.88 200 THR A CA 1
ATOM 1532 C C . THR A 1 200 ? -5.52 -35.531 -5.547 1 98.88 200 THR A C 1
ATOM 1534 O O . THR A 1 200 ? -4.418 -35.938 -5.152 1 98.88 200 THR A O 1
ATOM 1537 N N . VAL A 1 201 ? -5.656 -34.688 -6.547 1 98.94 201 VAL A N 1
ATOM 1538 C CA . VAL A 1 201 ? -4.508 -34.156 -7.273 1 98.94 201 VAL A CA 1
ATOM 1539 C C . VAL A 1 201 ? -4.496 -32.625 -7.184 1 98.94 201 VAL A C 1
ATOM 1541 O O . VAL A 1 201 ? -5.465 -31.969 -7.566 1 98.94 201 VAL A O 1
ATOM 1544 N N . LEU A 1 202 ? -3.396 -32.094 -6.668 1 98.88 202 LEU A N 1
ATOM 1545 C CA . LEU A 1 202 ? -3.186 -30.656 -6.656 1 98.88 202 LEU A CA 1
ATOM 1546 C C . LEU A 1 202 ? -2.523 -30.188 -7.949 1 98.88 202 LEU A C 1
ATOM 1548 O O . LEU A 1 202 ? -1.367 -30.531 -8.219 1 98.88 202 LEU A O 1
ATOM 1552 N N . ALA A 1 203 ? -3.18 -29.5 -8.766 1 98.56 203 ALA A N 1
ATOM 1553 C CA . ALA A 1 203 ? -2.709 -28.859 -10 1 98.56 203 ALA A CA 1
ATOM 1554 C C . ALA A 1 203 ? -3.072 -27.391 -10.023 1 98.56 203 ALA A C 1
ATOM 1556 O O . ALA A 1 203 ? -3.621 -26.891 -11.016 1 98.56 203 ALA A O 1
ATOM 1557 N N . THR A 1 204 ? -2.701 -26.656 -8.969 1 97.75 204 THR A N 1
ATOM 1558 C CA . THR A 1 204 ? -3.281 -25.359 -8.672 1 97.75 204 THR A CA 1
ATOM 1559 C C . THR A 1 204 ? -2.369 -24.234 -9.164 1 97.75 204 THR A C 1
ATOM 1561 O O . THR A 1 204 ? -2.682 -23.062 -8.992 1 97.75 204 THR A O 1
ATOM 1564 N N . GLY A 1 205 ? -1.272 -24.562 -9.781 1 96.5 205 GLY A N 1
ATOM 1565 C CA . GLY A 1 205 ? -0.354 -23.516 -10.227 1 96.5 205 GLY A CA 1
ATOM 1566 C C . GLY A 1 205 ? 0.548 -23.016 -9.117 1 96.5 205 GLY A C 1
ATOM 1567 O O . GLY A 1 205 ? 0.644 -23.625 -8.055 1 96.5 205 GLY A O 1
ATOM 1568 N N . GLY A 1 206 ? 1.27 -21.922 -9.406 1 96.75 206 GLY A N 1
ATOM 1569 C CA . GLY A 1 206 ? 2.279 -21.406 -8.492 1 96.75 206 GLY A CA 1
ATOM 1570 C C . GLY A 1 206 ? 1.748 -20.359 -7.539 1 96.75 206 GLY A C 1
ATOM 1571 O O . GLY A 1 206 ? 0.587 -20.406 -7.133 1 96.75 206 GLY A O 1
ATOM 1572 N N . ALA A 1 207 ? 2.648 -19.547 -7.047 1 97.88 207 ALA A N 1
ATOM 1573 C CA . ALA A 1 207 ? 2.293 -18.578 -6.004 1 97.88 207 ALA A CA 1
ATOM 1574 C C . ALA A 1 207 ? 2.834 -17.203 -6.328 1 97.88 207 ALA A C 1
ATOM 1576 O O . ALA A 1 207 ? 3.18 -16.438 -5.426 1 97.88 207 ALA A O 1
ATOM 1577 N N . ALA A 1 208 ? 2.926 -16.859 -7.562 1 95.69 208 ALA A N 1
ATOM 1578 C CA . ALA A 1 208 ? 3.551 -15.609 -7.984 1 95.69 208 ALA A CA 1
ATOM 1579 C C . ALA A 1 208 ? 2.764 -14.406 -7.477 1 95.69 208 ALA A C 1
ATOM 1581 O O . ALA A 1 208 ? 3.318 -13.32 -7.324 1 95.69 208 ALA A O 1
ATOM 1582 N N . LYS A 1 209 ? 1.522 -14.594 -7.156 1 96.44 209 LYS A N 1
ATOM 1583 C CA . LYS A 1 209 ? 0.672 -13.5 -6.699 1 96.44 209 LYS A CA 1
ATOM 1584 C C . LYS A 1 209 ? 1.13 -12.984 -5.336 1 96.44 209 LYS A C 1
ATOM 1586 O O . LYS A 1 209 ? 0.683 -11.922 -4.887 1 96.44 209 LYS A O 1
ATOM 1591 N N . VAL A 1 210 ? 2.033 -13.664 -4.695 1 97.88 210 VAL A N 1
ATOM 1592 C CA . VAL A 1 210 ? 2.541 -13.242 -3.395 1 97.88 210 VAL A CA 1
ATOM 1593 C C . VAL A 1 210 ? 3.287 -11.914 -3.541 1 97.88 210 VAL A C 1
ATOM 1595 O O . VAL A 1 210 ? 3.387 -11.141 -2.586 1 97.88 210 VAL A O 1
ATOM 1598 N N . TYR A 1 211 ? 3.768 -11.625 -4.715 1 97.06 211 TYR A N 1
ATOM 1599 C CA . TYR A 1 211 ? 4.516 -10.398 -4.973 1 97.06 211 TYR A CA 1
ATOM 1600 C C . TYR A 1 211 ? 3.621 -9.344 -5.617 1 97.06 211 TYR A C 1
ATOM 1602 O O . TYR A 1 211 ? 2.652 -9.672 -6.305 1 97.06 211 TYR A O 1
ATOM 1610 N N . LEU A 1 212 ? 3.986 -8.117 -5.43 1 94.62 212 LEU A N 1
ATOM 1611 C CA . LEU A 1 212 ? 3.186 -6.977 -5.855 1 94.62 212 LEU A CA 1
ATOM 1612 C C . LEU A 1 212 ? 2.998 -6.977 -7.367 1 94.62 212 LEU A C 1
ATOM 1614 O O . LEU A 1 212 ? 1.904 -6.699 -7.863 1 94.62 212 LEU A O 1
ATOM 1618 N N . TYR A 1 213 ? 4.031 -7.246 -8.094 1 93.69 213 TYR A N 1
ATOM 1619 C CA . TYR A 1 213 ? 3.982 -7.273 -9.547 1 93.69 213 TYR A CA 1
ATOM 1620 C C . TYR A 1 213 ? 4.18 -8.688 -10.078 1 93.69 213 TYR A C 1
ATOM 1622 O O . TYR A 1 213 ? 5.195 -9.328 -9.789 1 93.69 213 TYR A O 1
ATOM 1630 N N . THR A 1 214 ? 3.213 -9.156 -10.797 1 93.62 214 THR A N 1
ATOM 1631 C CA . THR A 1 214 ? 3.285 -10.508 -11.352 1 93.62 214 THR A CA 1
ATOM 1632 C C . THR A 1 214 ? 2.664 -10.555 -12.75 1 93.62 214 THR A C 1
ATOM 1634 O O . THR A 1 214 ? 1.754 -9.781 -13.055 1 93.62 214 THR A O 1
ATOM 1637 N N . SER A 1 215 ? 3.188 -11.383 -13.547 1 89 215 SER A N 1
ATOM 1638 C CA . SER A 1 215 ? 2.637 -11.617 -14.875 1 89 215 SER A CA 1
ATOM 1639 C C . SER A 1 215 ? 1.581 -12.711 -14.859 1 89 215 SER A C 1
ATOM 1641 O O . SER A 1 215 ? 1.002 -13.047 -15.898 1 89 215 SER A O 1
ATOM 1643 N N . ASN A 1 216 ? 1.378 -13.328 -13.711 1 91.06 216 ASN A N 1
ATOM 1644 C CA . ASN A 1 216 ? 0.42 -14.422 -13.586 1 91.06 216 ASN A CA 1
ATOM 1645 C C . ASN A 1 216 ? -1.003 -13.898 -13.398 1 91.06 216 ASN A C 1
ATOM 1647 O O . ASN A 1 216 ? -1.201 -12.75 -13 1 91.06 216 ASN A O 1
ATOM 1651 N N . PRO A 1 217 ? -1.948 -14.797 -13.711 1 89.06 217 PRO A N 1
ATOM 1652 C CA . PRO A 1 217 ? -3.33 -14.438 -13.383 1 89.06 217 PRO A CA 1
ATOM 1653 C C . PRO A 1 217 ? -3.57 -14.352 -11.875 1 89.06 217 PRO A C 1
ATOM 1655 O O . PRO A 1 217 ? -2.76 -14.844 -11.086 1 89.06 217 PRO A O 1
ATOM 1658 N N . ASP A 1 218 ? -4.668 -13.805 -11.508 1 88 218 ASP A N 1
ATOM 1659 C CA . ASP A 1 218 ? -5 -13.516 -10.117 1 88 218 ASP A CA 1
ATOM 1660 C C . ASP A 1 218 ? -5.172 -14.797 -9.312 1 88 218 ASP A C 1
ATOM 1662 O O . ASP A 1 218 ? -5.031 -14.797 -8.086 1 88 218 ASP A O 1
ATOM 1666 N N . GLY A 1 219 ? -5.359 -15.836 -9.984 1 89.19 219 GLY A N 1
ATOM 1667 C CA . GLY A 1 219 ? -5.641 -17.078 -9.281 1 89.19 219 GLY A CA 1
ATOM 1668 C C . GLY A 1 219 ? -4.391 -17.797 -8.812 1 89.19 219 GLY A C 1
ATOM 1669 O O . GLY A 1 219 ? -4.473 -18.797 -8.086 1 89.19 219 GLY A O 1
ATOM 1670 N N . ALA A 1 220 ? -3.213 -17.328 -9.102 1 91.75 220 ALA A N 1
ATOM 1671 C CA . ALA A 1 220 ? -1.965 -17.984 -8.727 1 91.75 220 ALA A CA 1
ATOM 1672 C C . ALA A 1 220 ? -1.583 -17.656 -7.285 1 91.75 220 ALA A C 1
ATOM 1674 O O . ALA A 1 220 ? -0.534 -17.062 -7.035 1 91.75 220 ALA A O 1
ATOM 1675 N N . CYS A 1 221 ? -2.311 -18.172 -6.32 1 95.62 221 CYS A N 1
ATOM 1676 C CA . CYS A 1 221 ? -2.199 -17.75 -4.93 1 95.62 221 CYS A CA 1
ATOM 1677 C C . CYS A 1 221 ? -1.539 -18.828 -4.082 1 95.62 221 CYS A C 1
ATOM 1679 O O . CYS A 1 221 ? -1.592 -18.781 -2.852 1 95.62 221 CYS A O 1
ATOM 1681 N N . GLY A 1 222 ? -0.925 -19.828 -4.73 1 97.94 222 GLY A N 1
ATOM 1682 C CA . GLY A 1 222 ? -0.208 -20.844 -3.982 1 97.94 222 GLY A CA 1
ATOM 1683 C C . GLY A 1 222 ? -1.123 -21.75 -3.178 1 97.94 222 GLY A C 1
ATOM 1684 O O . GLY A 1 222 ? -0.703 -22.344 -2.18 1 97.94 222 GLY A O 1
ATOM 1685 N N . ASP A 1 223 ? -2.363 -21.953 -3.592 1 98.38 223 ASP A N 1
ATOM 1686 C CA . ASP A 1 223 ? -3.371 -22.688 -2.846 1 98.38 223 ASP A CA 1
ATOM 1687 C C . ASP A 1 223 ? -2.916 -24.125 -2.586 1 98.38 223 ASP A C 1
ATOM 1689 O O . ASP A 1 223 ? -3.002 -24.609 -1.458 1 98.38 223 ASP A O 1
ATOM 1693 N N . GLY A 1 224 ? -2.469 -24.75 -3.635 1 98.69 224 GLY A N 1
ATOM 1694 C CA . GLY A 1 224 ? -2.055 -26.141 -3.492 1 98.69 224 GLY A CA 1
ATOM 1695 C C . GLY A 1 224 ? -0.892 -26.312 -2.535 1 98.69 224 GLY A C 1
ATOM 1696 O O . GLY A 1 224 ? -0.854 -27.281 -1.77 1 98.69 224 GLY A O 1
ATOM 1697 N N . ILE A 1 225 ? 0.03 -25.422 -2.57 1 98.81 225 ILE A N 1
ATOM 1698 C CA . ILE A 1 225 ? 1.188 -25.484 -1.685 1 98.81 225 ILE A CA 1
ATOM 1699 C C . ILE A 1 225 ? 0.735 -25.359 -0.232 1 98.81 225 ILE A C 1
ATOM 1701 O O . ILE A 1 225 ? 1.147 -26.141 0.624 1 98.81 225 ILE A O 1
ATOM 1705 N N . ALA A 1 226 ? -0.13 -24.438 0.01 1 98.75 226 ALA A N 1
ATOM 1706 C CA . ALA A 1 226 ? -0.62 -24.188 1.363 1 98.75 226 ALA A CA 1
ATOM 1707 C C . ALA A 1 226 ? -1.413 -25.391 1.886 1 98.75 226 ALA A C 1
ATOM 1709 O O . ALA A 1 226 ? -1.193 -25.844 3.012 1 98.75 226 ALA A O 1
ATOM 1710 N N . MET A 1 227 ? -2.354 -25.906 1.123 1 98.62 227 MET A N 1
ATOM 1711 C CA . MET A 1 227 ? -3.176 -27.031 1.542 1 98.62 227 MET A CA 1
ATOM 1712 C C . MET A 1 227 ? -2.316 -28.266 1.799 1 98.62 227 MET A C 1
ATOM 1714 O O . MET A 1 227 ? -2.523 -28.984 2.783 1 98.62 227 MET A O 1
ATOM 1718 N N . ALA A 1 228 ? -1.355 -28.484 0.908 1 98.81 228 ALA A N 1
ATOM 1719 C CA . ALA A 1 228 ? -0.469 -29.641 1.078 1 98.81 228 ALA A CA 1
ATOM 1720 C C . ALA A 1 228 ? 0.342 -29.516 2.365 1 98.81 228 ALA A C 1
ATOM 1722 O O . ALA A 1 228 ? 0.501 -30.5 3.1 1 98.81 228 ALA A O 1
ATOM 1723 N N . TRP A 1 229 ? 0.87 -28.344 2.6 1 98.69 229 TRP A N 1
ATOM 1724 C CA . TRP A 1 229 ? 1.639 -28.094 3.814 1 98.69 229 TRP A CA 1
ATOM 1725 C C . TRP A 1 229 ? 0.806 -28.391 5.055 1 98.69 229 TRP A C 1
ATOM 1727 O O . TRP A 1 229 ? 1.256 -29.094 5.961 1 98.69 229 TRP A O 1
ATOM 1737 N N . ARG A 1 230 ? -0.398 -27.859 5.094 1 97.62 230 ARG A N 1
ATOM 1738 C CA . ARG A 1 230 ? -1.273 -28.062 6.242 1 97.62 230 ARG A CA 1
ATOM 1739 C C . ARG A 1 230 ? -1.641 -29.547 6.395 1 97.62 230 ARG A C 1
ATOM 1741 O O . ARG A 1 230 ? -1.903 -30.016 7.504 1 97.62 230 ARG A O 1
ATOM 1748 N N . ALA A 1 231 ? -1.64 -30.297 5.285 1 97.88 231 ALA A N 1
ATOM 1749 C CA . ALA A 1 231 ? -1.961 -31.719 5.301 1 97.88 231 ALA A CA 1
ATOM 1750 C C . ALA A 1 231 ? -0.769 -32.531 5.77 1 97.88 231 ALA A C 1
ATOM 1752 O O . ALA A 1 231 ? -0.91 -33.719 6.078 1 97.88 231 ALA A O 1
ATOM 1753 N N . GLY A 1 232 ? 0.422 -31.938 5.727 1 97.44 232 GLY A N 1
ATOM 1754 C CA . GLY A 1 232 ? 1.576 -32.656 6.258 1 97.44 232 GLY A CA 1
ATOM 1755 C C . GLY A 1 232 ? 2.652 -32.875 5.215 1 97.44 232 GLY A C 1
ATOM 1756 O O . GLY A 1 232 ? 3.609 -33.625 5.469 1 97.44 232 GLY A O 1
ATOM 1757 N N . CYS A 1 233 ? 2.568 -32.281 4.086 1 98.56 233 CYS A N 1
ATOM 1758 C CA . CYS A 1 233 ? 3.562 -32.469 3.037 1 98.56 233 CYS A CA 1
ATOM 1759 C C . CYS A 1 233 ? 4.762 -31.562 3.244 1 98.56 233 CYS A C 1
ATOM 1761 O O . CYS A 1 233 ? 4.609 -30.422 3.664 1 98.56 233 CYS A O 1
ATOM 1763 N N . ARG A 1 234 ? 5.945 -32.094 2.91 1 98.25 234 ARG A N 1
ATOM 1764 C CA . ARG A 1 234 ? 7.137 -31.25 2.84 1 98.25 234 ARG A CA 1
ATOM 1765 C C . ARG A 1 234 ? 7.117 -30.375 1.592 1 98.25 234 ARG A C 1
ATOM 1767 O O . ARG A 1 234 ? 6.543 -30.75 0.569 1 98.25 234 ARG A O 1
ATOM 1774 N N . VAL A 1 235 ? 7.695 -29.172 1.686 1 98.88 235 VAL A N 1
ATOM 1775 C CA . VAL A 1 235 ? 7.902 -28.281 0.548 1 98.88 235 VAL A CA 1
ATOM 1776 C C . VAL A 1 235 ? 9.391 -27.969 0.397 1 98.88 235 VAL A C 1
ATOM 1778 O O . VAL A 1 235 ? 10.148 -28.078 1.36 1 98.88 235 VAL A O 1
ATOM 1781 N N . ALA A 1 236 ? 9.758 -27.641 -0.83 1 98.75 236 ALA A N 1
ATOM 1782 C CA . ALA A 1 236 ? 11.18 -27.406 -1.06 1 98.75 236 ALA A CA 1
ATOM 1783 C C . ALA A 1 236 ? 11.398 -26.203 -1.961 1 98.75 236 ALA A C 1
ATOM 1785 O O . ALA A 1 236 ? 10.594 -25.938 -2.861 1 98.75 236 ALA A O 1
ATOM 1786 N N . ASN A 1 237 ? 12.492 -25.438 -1.663 1 98.69 237 ASN A N 1
ATOM 1787 C CA . ASN A 1 237 ? 13.117 -24.438 -2.531 1 98.69 237 ASN A CA 1
ATOM 1788 C C . ASN A 1 237 ? 12.148 -23.328 -2.904 1 98.69 237 ASN A C 1
ATOM 1790 O O . ASN A 1 237 ? 12.109 -22.891 -4.055 1 98.69 237 ASN A O 1
ATOM 1794 N N . LEU A 1 238 ? 11.391 -22.891 -1.915 1 98.69 238 LEU A N 1
ATOM 1795 C CA . LEU A 1 238 ? 10.367 -21.875 -2.166 1 98.69 238 LEU A CA 1
ATOM 1796 C C . LEU A 1 238 ? 10.992 -20.5 -2.285 1 98.69 238 LEU A C 1
ATOM 1798 O O . LEU A 1 238 ? 10.32 -19.531 -2.662 1 98.69 238 LEU A O 1
ATOM 1802 N N . GLU A 1 239 ? 12.32 -20.359 -2.051 1 98.38 239 GLU A N 1
ATOM 1803 C CA . GLU A 1 239 ? 13.008 -19.078 -2.207 1 98.38 239 GLU A CA 1
ATOM 1804 C C . GLU A 1 239 ? 13.305 -18.797 -3.674 1 98.38 239 GLU A C 1
ATOM 1806 O O . GLU A 1 239 ? 13.656 -17.672 -4.031 1 98.38 239 GLU A O 1
ATOM 1811 N N . PHE A 1 240 ? 13.18 -19.766 -4.523 1 98.06 240 PHE A N 1
ATOM 1812 C CA . PHE A 1 240 ? 13.523 -19.594 -5.93 1 98.06 240 PHE A CA 1
ATOM 1813 C C . PHE A 1 240 ? 12.281 -19.219 -6.742 1 98.06 240 PHE A C 1
ATOM 1815 O O . PHE A 1 240 ? 11.539 -20.094 -7.191 1 98.06 240 PHE A O 1
ATOM 1822 N N . ASN A 1 241 ? 12.078 -17.953 -6.969 1 97.69 241 ASN A N 1
ATOM 1823 C CA . ASN A 1 241 ? 11.016 -17.406 -7.805 1 97.69 241 ASN A CA 1
ATOM 1824 C C . ASN A 1 241 ? 11.578 -16.594 -8.969 1 97.69 241 ASN A C 1
ATOM 1826 O O . ASN A 1 241 ? 12.445 -15.742 -8.773 1 97.69 241 ASN A O 1
ATOM 1830 N N . GLN A 1 242 ? 11.094 -16.922 -10.102 1 95.75 242 GLN A N 1
ATOM 1831 C CA . GLN A 1 242 ? 11.594 -16.266 -11.305 1 95.75 242 GLN A CA 1
ATOM 1832 C C . GLN A 1 242 ? 10.836 -14.977 -11.594 1 95.75 242 GLN A C 1
ATOM 1834 O O . GLN A 1 242 ? 9.609 -14.938 -11.477 1 95.75 242 GLN A O 1
ATOM 1839 N N . PHE A 1 243 ? 11.617 -13.969 -11.945 1 95.19 243 PHE A N 1
ATOM 1840 C CA . PHE A 1 243 ? 11.047 -12.672 -12.297 1 95.19 243 PHE A CA 1
ATOM 1841 C C . PHE A 1 243 ? 11.406 -12.297 -13.734 1 95.19 243 PHE A C 1
ATOM 1843 O O . PHE A 1 243 ? 12.547 -12.484 -14.164 1 95.19 243 PHE A O 1
ATOM 1850 N N . HIS A 1 244 ? 10.438 -11.898 -14.484 1 92.25 244 HIS A N 1
ATOM 1851 C CA . HIS A 1 244 ? 10.719 -11.219 -15.742 1 92.25 244 HIS A CA 1
ATOM 1852 C C . HIS A 1 244 ? 11.211 -9.789 -15.5 1 92.25 244 HIS A C 1
ATOM 1854 O O . HIS A 1 244 ? 10.617 -9.055 -14.703 1 92.25 244 HIS A O 1
ATOM 1860 N N . PRO A 1 245 ? 12.203 -9.359 -16.156 1 92.94 245 PRO A N 1
ATOM 1861 C CA . PRO A 1 245 ? 12.836 -8.086 -15.797 1 92.94 245 PRO A CA 1
ATOM 1862 C C . PRO A 1 245 ? 11.977 -6.879 -16.172 1 92.94 245 PRO A C 1
ATOM 1864 O O . PRO A 1 245 ? 12.055 -5.832 -15.523 1 92.94 245 PRO A O 1
ATOM 1867 N N . THR A 1 246 ? 11.242 -6.992 -17.312 1 92.81 246 THR A N 1
ATOM 1868 C CA . THR A 1 246 ? 10.578 -5.785 -17.797 1 92.81 246 THR A CA 1
ATOM 1869 C C . THR A 1 246 ? 9.086 -6.031 -18 1 92.81 246 THR A C 1
ATOM 1871 O O . THR A 1 246 ? 8.695 -6.762 -18.906 1 92.81 246 THR A O 1
ATOM 1874 N N . CYS A 1 247 ? 8.367 -5.488 -17.172 1 93.62 247 CYS A N 1
ATOM 1875 C CA . CYS A 1 247 ? 6.914 -5.379 -17.297 1 93.62 247 CYS A CA 1
ATOM 1876 C C . CYS A 1 247 ? 6.469 -3.924 -17.203 1 93.62 247 CYS A C 1
ATOM 1878 O O . CYS A 1 247 ? 7.102 -3.117 -16.516 1 93.62 247 CYS A O 1
ATOM 1880 N N . LEU A 1 248 ? 5.395 -3.609 -17.922 1 93 248 LEU A N 1
ATOM 1881 C CA . LEU A 1 248 ? 4.91 -2.232 -17.922 1 93 248 LEU A CA 1
ATOM 1882 C C . LEU A 1 248 ? 4.449 -1.818 -16.531 1 93 248 LEU A C 1
ATOM 1884 O O . LEU A 1 248 ? 3.631 -2.504 -15.914 1 93 248 LEU A O 1
ATOM 1888 N N . TYR A 1 249 ? 5.043 -0.768 -16.031 1 93.88 249 TYR A N 1
ATOM 1889 C CA . TYR A 1 249 ? 4.598 -0.151 -14.789 1 93.88 249 TYR A CA 1
ATOM 1890 C C . TYR A 1 249 ? 3.549 0.921 -15.055 1 93.88 249 TYR A C 1
ATOM 1892 O O . TYR A 1 249 ? 3.885 2.049 -15.422 1 93.88 249 TYR A O 1
ATOM 1900 N N . HIS A 1 250 ? 2.299 0.583 -14.75 1 87.38 250 HIS A N 1
ATOM 1901 C CA . HIS A 1 250 ? 1.181 1.497 -14.953 1 87.38 250 HIS A CA 1
ATOM 1902 C C . HIS A 1 250 ? 0.014 1.159 -14.031 1 87.38 250 HIS A C 1
ATOM 1904 O O . HIS A 1 250 ? -0.33 -0.013 -13.867 1 87.38 250 HIS A O 1
ATOM 1910 N N . PRO A 1 251 ? -0.605 2.176 -13.422 1 77 251 PRO A N 1
ATOM 1911 C CA . PRO A 1 251 ? -1.655 1.94 -12.43 1 77 251 PRO A CA 1
ATOM 1912 C C . PRO A 1 251 ? -2.863 1.207 -13.008 1 77 251 PRO A C 1
ATOM 1914 O O . PRO A 1 251 ? -3.564 0.495 -12.289 1 77 251 PRO A O 1
ATOM 1917 N N . GLN A 1 252 ? -3.193 1.374 -14.258 1 72.19 252 GLN A N 1
ATOM 1918 C CA . GLN A 1 252 ? -4.387 0.779 -14.844 1 72.19 252 GLN A CA 1
ATOM 1919 C C . GLN A 1 252 ? -4.043 -0.483 -15.633 1 72.19 252 GLN A C 1
ATOM 1921 O O . GLN A 1 252 ? -4.934 -1.175 -16.125 1 72.19 252 GLN A O 1
ATOM 1926 N N . ALA A 1 253 ? -2.834 -0.713 -15.812 1 68.56 253 ALA A N 1
ATOM 1927 C CA . ALA A 1 253 ? -2.432 -1.85 -16.641 1 68.56 253 ALA A CA 1
ATOM 1928 C C . ALA A 1 253 ? -2.117 -3.068 -15.773 1 68.56 253 ALA A C 1
ATOM 1930 O O . ALA A 1 253 ? -1.417 -2.959 -14.766 1 68.56 253 ALA A O 1
ATOM 1931 N N . LYS A 1 254 ? -2.826 -4.078 -16.141 1 71.38 254 LYS A N 1
ATOM 1932 C CA . LYS A 1 254 ? -2.357 -5.336 -15.562 1 71.38 254 LYS A CA 1
ATOM 1933 C C . LYS A 1 254 ? -0.947 -5.668 -16.047 1 71.38 254 LYS A C 1
ATOM 1935 O O . LYS A 1 254 ? -0.521 -5.207 -17.094 1 71.38 254 LYS A O 1
ATOM 1940 N N . SER A 1 255 ? -0.046 -6.105 -15.25 1 71.5 255 SER A N 1
ATOM 1941 C CA . SER A 1 255 ? 1.36 -6.316 -15.578 1 71.5 255 SER A CA 1
ATOM 1942 C C . SER A 1 255 ? 1.52 -6.93 -16.969 1 71.5 255 SER A C 1
ATOM 1944 O O . SER A 1 255 ? 1.342 -8.141 -17.141 1 71.5 255 SER A O 1
ATOM 1946 N N . PHE A 1 256 ? 1.707 -6.113 -17.984 1 80.25 256 PHE A N 1
ATOM 1947 C CA . PHE A 1 256 ? 1.972 -6.457 -19.375 1 80.25 256 PHE A CA 1
ATOM 1948 C C . PHE A 1 256 ? 3.465 -6.652 -19.609 1 80.25 256 PHE A C 1
ATOM 1950 O O . PHE A 1 256 ? 4.262 -5.75 -19.344 1 80.25 256 PHE A O 1
ATOM 1957 N N . LEU A 1 257 ? 3.762 -7.805 -20.141 1 83.56 257 LEU A N 1
ATOM 1958 C CA . LEU A 1 257 ? 5.168 -8.133 -20.359 1 83.56 257 LEU A CA 1
ATOM 1959 C C . LEU A 1 257 ? 5.727 -7.352 -21.547 1 83.56 257 LEU A C 1
ATOM 1961 O O . LEU A 1 257 ? 5.105 -7.297 -22.609 1 83.56 257 LEU A O 1
ATOM 1965 N N . ILE A 1 258 ? 6.781 -6.664 -21.312 1 87.06 258 ILE A N 1
ATOM 1966 C CA . ILE A 1 258 ? 7.535 -6.012 -22.375 1 87.06 258 ILE A CA 1
ATOM 1967 C C . ILE A 1 258 ? 8.617 -6.961 -22.891 1 87.06 258 ILE A C 1
ATOM 1969 O O . ILE A 1 258 ? 9.539 -7.32 -22.156 1 87.06 258 ILE A O 1
ATOM 1973 N N . THR A 1 259 ? 8.562 -7.191 -24.078 1 77.5 259 THR A N 1
ATOM 1974 C CA . THR A 1 259 ? 9.383 -8.227 -24.703 1 77.5 259 THR A CA 1
ATOM 1975 C C . THR A 1 259 ? 10.867 -7.949 -24.5 1 77.5 259 THR A C 1
ATOM 1977 O O . THR A 1 259 ? 11.297 -6.797 -24.531 1 77.5 259 THR A O 1
ATOM 1980 N N . GLU A 1 260 ? 11.578 -9.047 -24.328 1 78.25 260 GLU A N 1
ATOM 1981 C CA . GLU A 1 260 ? 13.031 -8.984 -24.219 1 78.25 260 GLU A CA 1
ATOM 1982 C C . GLU A 1 260 ? 13.672 -8.547 -25.531 1 78.25 260 GLU A C 1
ATOM 1984 O O . GLU A 1 260 ? 14.789 -8.016 -25.531 1 78.25 260 GLU A O 1
ATOM 1989 N N . ALA A 1 261 ? 12.977 -8.727 -26.562 1 76.62 261 ALA A N 1
ATOM 1990 C CA . ALA A 1 261 ? 13.477 -8.375 -27.891 1 76.62 261 ALA A CA 1
ATOM 1991 C C . ALA A 1 261 ? 13.812 -6.887 -27.969 1 76.62 261 ALA A C 1
ATOM 1993 O O . ALA A 1 261 ? 14.688 -6.488 -28.75 1 76.62 261 ALA A O 1
ATOM 1994 N N . LEU A 1 262 ? 13.156 -6.133 -27.203 1 88.38 262 LEU A N 1
ATOM 1995 C CA . LEU A 1 262 ? 13.453 -4.703 -27.203 1 88.38 262 LEU A CA 1
ATOM 1996 C C . LEU A 1 262 ? 14.898 -4.453 -26.766 1 88.38 262 LEU A C 1
ATOM 1998 O O . LEU A 1 262 ? 15.602 -3.652 -27.391 1 88.38 262 LEU A O 1
ATOM 2002 N N . ARG A 1 263 ? 15.273 -5.062 -25.703 1 88.75 263 ARG A N 1
ATOM 2003 C CA . ARG A 1 263 ? 16.656 -4.949 -25.266 1 88.75 263 ARG A CA 1
ATOM 2004 C C . ARG A 1 263 ? 17.609 -5.469 -26.344 1 88.75 263 ARG A C 1
ATOM 2006 O O . ARG A 1 263 ? 18.688 -4.902 -26.547 1 88.75 263 ARG A O 1
ATOM 2013 N N . GLY A 1 264 ? 17.234 -6.488 -27.016 1 85 264 GLY A N 1
ATOM 2014 C CA . GLY A 1 264 ? 18.016 -7.039 -28.109 1 85 264 GLY A CA 1
ATOM 2015 C C . GLY A 1 264 ? 18.234 -6.051 -29.25 1 85 264 GLY A C 1
ATOM 2016 O O . GLY A 1 264 ? 19.25 -6.109 -29.938 1 85 264 GLY A O 1
ATOM 2017 N N . GLU A 1 265 ? 17.281 -5.207 -29.375 1 90.25 265 GLU A N 1
ATOM 2018 C CA . GLU A 1 265 ? 17.344 -4.238 -30.469 1 90.25 265 GLU A CA 1
ATOM 2019 C C . GLU A 1 265 ? 17.953 -2.92 -30 1 90.25 265 GLU A C 1
ATOM 2021 O O . GLU A 1 265 ? 17.922 -1.92 -30.719 1 90.25 265 GLU A O 1
ATOM 2026 N N . GLY A 1 266 ? 18.375 -2.912 -28.797 1 91.31 266 GLY A N 1
ATOM 2027 C CA . GLY A 1 266 ? 19.188 -1.775 -28.391 1 91.31 266 GLY A CA 1
ATOM 2028 C C . GLY A 1 266 ? 18.531 -0.919 -27.328 1 91.31 266 GLY A C 1
ATOM 2029 O O . GLY A 1 266 ? 19.047 0.132 -26.969 1 91.31 266 GLY A O 1
ATOM 2030 N N . ALA A 1 267 ? 17.438 -1.288 -26.844 1 95.25 267 ALA A N 1
ATOM 2031 C CA . ALA A 1 267 ? 16.812 -0.512 -25.766 1 95.25 267 ALA A CA 1
ATOM 2032 C C . ALA A 1 267 ? 17.719 -0.468 -24.531 1 95.25 267 ALA A C 1
ATOM 2034 O O . ALA A 1 267 ? 18.391 -1.447 -24.219 1 95.25 267 ALA A O 1
ATOM 2035 N N . LEU A 1 268 ? 17.672 0.691 -23.859 1 97.06 268 LEU A N 1
ATOM 2036 C CA . LEU A 1 268 ? 18.547 0.921 -22.719 1 97.06 268 LEU A CA 1
ATOM 2037 C C . LEU A 1 268 ? 17.734 1.091 -21.438 1 97.06 268 LEU A C 1
ATOM 2039 O O . LEU A 1 268 ? 16.672 1.703 -21.438 1 97.06 268 LEU A O 1
ATOM 2043 N N . LEU A 1 269 ? 18.25 0.501 -20.344 1 97.62 269 LEU A N 1
ATOM 2044 C CA . LEU A 1 269 ? 17.641 0.669 -19.031 1 97.62 269 LEU A CA 1
ATOM 2045 C C . LEU A 1 269 ? 18.203 1.9 -18.328 1 97.62 269 LEU A C 1
ATOM 2047 O O . LEU A 1 269 ? 19.422 2.053 -18.203 1 97.62 269 LEU A O 1
ATOM 2051 N N . ARG A 1 270 ? 17.281 2.752 -17.859 1 98.12 270 ARG A N 1
ATOM 2052 C CA . ARG A 1 270 ? 17.672 4.027 -17.266 1 98.12 270 ARG A CA 1
ATOM 2053 C C . ARG A 1 270 ? 16.969 4.242 -15.938 1 98.12 270 ARG A C 1
ATOM 2055 O O . ARG A 1 270 ? 15.844 3.787 -15.742 1 98.12 270 ARG A O 1
ATOM 2062 N N . LEU A 1 271 ? 17.656 4.938 -15.031 1 97.38 271 LEU A N 1
ATOM 2063 C CA . LEU A 1 271 ? 17.062 5.402 -13.781 1 97.38 271 LEU A CA 1
ATOM 2064 C C . LEU A 1 271 ? 16.156 6.602 -14.023 1 97.38 271 LEU A C 1
ATOM 2066 O O . LEU A 1 271 ? 16.172 7.191 -15.102 1 97.38 271 LEU A O 1
ATOM 2070 N N . PRO A 1 272 ? 15.383 6.992 -12.992 1 94.81 272 PRO A N 1
ATOM 2071 C CA . PRO A 1 272 ? 14.484 8.133 -13.156 1 94.81 272 PRO A CA 1
ATOM 2072 C C . PRO A 1 272 ? 15.219 9.414 -13.539 1 94.81 272 PRO A C 1
ATOM 2074 O O . PRO A 1 272 ? 14.672 10.266 -14.242 1 94.81 272 PRO A O 1
ATOM 2077 N N . ASN A 1 273 ? 16.406 9.539 -13.195 1 94.75 273 ASN A N 1
ATOM 2078 C CA . ASN A 1 273 ? 17.188 10.734 -13.516 1 94.75 273 ASN A CA 1
ATOM 2079 C C . ASN A 1 273 ? 17.797 10.641 -14.906 1 94.75 273 ASN A C 1
ATOM 2081 O O . ASN A 1 273 ? 18.562 11.523 -15.312 1 94.75 273 ASN A O 1
ATOM 2085 N N . GLY A 1 274 ? 17.625 9.539 -15.617 1 95.38 274 GLY A N 1
ATOM 2086 C CA . GLY A 1 274 ? 18.078 9.383 -16.984 1 95.38 274 GLY A CA 1
ATOM 2087 C C . GLY A 1 274 ? 19.359 8.586 -17.109 1 95.38 274 GLY A C 1
ATOM 2088 O O . GLY A 1 274 ? 19.75 8.18 -18.203 1 95.38 274 GLY A O 1
ATOM 2089 N N . GLU A 1 275 ? 19.938 8.234 -16.047 1 96.88 275 GLU A N 1
ATOM 2090 C CA . GLU A 1 275 ? 21.234 7.543 -16.047 1 96.88 275 GLU A CA 1
ATOM 2091 C C . GLU A 1 275 ? 21.078 6.078 -16.453 1 96.88 275 GLU A C 1
ATOM 2093 O O . GLU A 1 275 ? 20.188 5.383 -15.938 1 96.88 275 GLU A O 1
ATOM 2098 N N . ARG A 1 276 ? 21.906 5.66 -17.422 1 97.19 276 ARG A N 1
ATOM 2099 C CA . ARG A 1 276 ? 22 4.246 -17.781 1 97.19 276 ARG A CA 1
ATOM 2100 C C . ARG A 1 276 ? 22.766 3.473 -16.703 1 97.19 276 ARG A C 1
ATOM 2102 O O . ARG A 1 276 ? 23.859 3.883 -16.297 1 97.19 276 ARG A O 1
ATOM 2109 N N . PHE A 1 277 ? 22.234 2.24 -16.281 1 97.06 277 PHE A N 1
ATOM 2110 C CA . PHE A 1 277 ? 22.875 1.691 -15.086 1 97.06 277 PHE A CA 1
ATOM 2111 C C . PHE A 1 277 ? 23.359 0.272 -15.344 1 97.06 277 PHE A C 1
ATOM 2113 O O . PHE A 1 277 ? 24.156 -0.265 -14.57 1 97.06 277 PHE A O 1
ATOM 2120 N N . MET A 1 278 ? 23.047 -0.445 -16.406 1 96.31 278 MET A N 1
ATOM 2121 C CA . MET A 1 278 ? 23.375 -1.854 -16.594 1 96.31 278 MET A CA 1
ATOM 2122 C C . MET A 1 278 ? 24.891 -2.047 -16.719 1 96.31 278 MET A C 1
ATOM 2124 O O . MET A 1 278 ? 25.422 -3.064 -16.281 1 96.31 278 MET A O 1
ATOM 2128 N N . PRO A 1 279 ? 25.609 -1.048 -17.281 1 95 279 PRO A N 1
ATOM 2129 C CA . PRO A 1 279 ? 27.047 -1.214 -17.375 1 95 279 PRO A CA 1
ATOM 2130 C C . PRO A 1 279 ? 27.734 -1.405 -16.016 1 95 279 PRO A C 1
ATOM 2132 O O . PRO A 1 279 ? 28.812 -1.997 -15.945 1 95 279 PRO A O 1
ATOM 2135 N N . ARG A 1 280 ? 27.125 -0.973 -14.969 1 95.06 280 ARG A N 1
ATOM 2136 C CA . ARG A 1 280 ? 27.688 -1.104 -13.625 1 95.06 280 ARG A CA 1
ATOM 2137 C C . ARG A 1 280 ? 27.5 -2.525 -13.102 1 95.06 280 ARG A C 1
ATOM 2139 O O . ARG A 1 280 ? 28.156 -2.916 -12.133 1 95.06 280 ARG A O 1
ATOM 2146 N N . PHE A 1 281 ? 26.719 -3.34 -13.734 1 92.94 281 PHE A N 1
ATOM 2147 C CA . PHE A 1 281 ? 26.328 -4.613 -13.148 1 92.94 281 PHE A CA 1
ATOM 2148 C C . PHE A 1 281 ? 26.891 -5.781 -13.945 1 92.94 281 PHE A C 1
ATOM 2150 O O . PHE A 1 281 ? 27.281 -6.805 -13.375 1 92.94 281 PHE A O 1
ATOM 2157 N N . ASP A 1 282 ? 26.906 -5.641 -15.281 1 92.69 282 ASP A N 1
ATOM 2158 C CA . ASP A 1 282 ? 27.312 -6.738 -16.156 1 92.69 282 ASP A CA 1
ATOM 2159 C C . ASP A 1 282 ? 27.922 -6.215 -17.453 1 92.69 282 ASP A C 1
ATOM 2161 O O . ASP A 1 282 ? 27.422 -5.246 -18.031 1 92.69 282 ASP A O 1
ATOM 2165 N N . PRO A 1 283 ? 28.984 -6.867 -17.875 1 92.81 283 PRO A N 1
ATOM 2166 C CA . PRO A 1 283 ? 29.609 -6.406 -19.125 1 92.81 283 PRO A CA 1
ATOM 2167 C C . PRO A 1 283 ? 28.703 -6.57 -20.344 1 92.81 283 PRO A C 1
ATOM 2169 O O . PRO A 1 283 ? 28.891 -5.875 -21.344 1 92.81 283 PRO A O 1
ATOM 2172 N N . ARG A 1 284 ? 27.703 -7.434 -20.344 1 91.25 284 ARG A N 1
ATOM 2173 C CA . ARG A 1 284 ? 26.766 -7.625 -21.453 1 91.25 284 ARG A CA 1
ATOM 2174 C C . ARG A 1 284 ? 25.656 -6.582 -21.422 1 91.25 284 ARG A C 1
ATOM 2176 O O . ARG A 1 284 ? 24.828 -6.523 -22.328 1 91.25 284 ARG A O 1
ATOM 2183 N N . GLU A 1 285 ? 25.688 -5.902 -20.375 1 94.44 285 GLU A N 1
ATOM 2184 C CA . GLU A 1 285 ? 24.766 -4.789 -20.203 1 94.44 285 GLU A CA 1
ATOM 2185 C C . GLU A 1 285 ? 23.312 -5.254 -20.344 1 94.44 285 GLU A C 1
ATOM 2187 O O . GLU A 1 285 ? 22.906 -6.199 -19.672 1 94.44 285 GLU A O 1
ATOM 2192 N N . GLU A 1 286 ? 22.516 -4.625 -21.203 1 92.75 286 GLU A N 1
ATOM 2193 C CA . GLU A 1 286 ? 21.094 -4.953 -21.328 1 92.75 286 GLU A CA 1
ATOM 2194 C C . GLU A 1 286 ? 20.906 -6.34 -21.922 1 92.75 286 GLU A C 1
ATOM 2196 O O . GLU A 1 286 ? 19.812 -6.902 -21.875 1 92.75 286 GLU A O 1
ATOM 2201 N N . LEU A 1 287 ? 21.906 -6.883 -22.406 1 87.12 287 LEU A N 1
ATOM 2202 C CA . LEU A 1 287 ? 21.812 -8.18 -23.062 1 87.12 287 LEU A CA 1
ATOM 2203 C C . LEU A 1 287 ? 22.219 -9.305 -22.109 1 87.12 287 LEU A C 1
ATOM 2205 O O . LEU A 1 287 ? 22.312 -10.461 -22.516 1 87.12 287 LEU A O 1
ATOM 2209 N N . ALA A 1 288 ? 22.375 -8.938 -20.828 1 86 288 ALA A N 1
ATOM 2210 C CA . ALA A 1 288 ? 22.625 -9.945 -19.797 1 86 288 ALA A CA 1
ATOM 2211 C C . ALA A 1 288 ? 21.422 -10.852 -19.625 1 86 288 ALA A C 1
ATOM 2213 O O . ALA A 1 288 ? 20.312 -10.508 -20.047 1 86 288 ALA A O 1
ATOM 2214 N N . PRO A 1 289 ? 21.672 -12.078 -19.062 1 81.75 289 PRO A N 1
ATOM 2215 C CA . PRO A 1 289 ? 20.562 -12.992 -18.781 1 81.75 289 PRO A CA 1
ATOM 2216 C C . PRO A 1 289 ? 19.484 -12.344 -17.922 1 81.75 289 PRO A C 1
ATOM 2218 O O . PRO A 1 289 ? 19.766 -11.438 -17.141 1 81.75 289 PRO A O 1
ATOM 2221 N N . ARG A 1 290 ? 18.297 -12.797 -18.078 1 84.06 290 ARG A N 1
ATOM 2222 C CA . ARG A 1 290 ? 17.109 -12.203 -17.453 1 84.06 290 ARG A CA 1
ATOM 2223 C C . ARG A 1 290 ? 17.281 -12.109 -15.938 1 84.06 290 ARG A C 1
ATOM 2225 O O . ARG A 1 290 ? 16.844 -11.148 -15.312 1 84.06 290 ARG A O 1
ATOM 2232 N N . ASP A 1 291 ? 17.844 -13.141 -15.336 1 86.44 291 ASP A N 1
ATOM 2233 C CA . ASP A 1 291 ? 17.984 -13.133 -13.883 1 86.44 291 ASP A CA 1
ATOM 2234 C C . ASP A 1 291 ? 18.922 -12.016 -13.43 1 86.44 291 ASP A C 1
ATOM 2236 O O . ASP A 1 291 ? 18.688 -11.383 -12.398 1 86.44 291 ASP A O 1
ATOM 2240 N N . ILE A 1 292 ? 19.953 -11.758 -14.234 1 88.44 292 ILE A N 1
ATOM 2241 C CA . ILE A 1 292 ? 20.891 -10.695 -13.922 1 88.44 292 ILE A CA 1
ATOM 2242 C C . ILE A 1 292 ? 20.234 -9.336 -14.109 1 88.44 292 ILE A C 1
ATOM 2244 O O . ILE A 1 292 ? 20.359 -8.445 -13.266 1 88.44 292 ILE A O 1
ATOM 2248 N N . VAL A 1 293 ? 19.516 -9.203 -15.211 1 92.88 293 VAL A N 1
ATOM 2249 C CA . VAL A 1 293 ? 18.875 -7.93 -15.508 1 92.88 293 VAL A CA 1
ATOM 2250 C C . VAL A 1 293 ? 17.797 -7.641 -14.461 1 92.88 293 VAL A C 1
ATOM 2252 O O . VAL A 1 293 ? 17.703 -6.52 -13.953 1 92.88 293 VAL A O 1
ATOM 2255 N N . ALA A 1 294 ? 17.016 -8.633 -14.148 1 94.38 294 ALA A N 1
ATOM 2256 C CA . ALA A 1 294 ? 15.984 -8.469 -13.125 1 94.38 294 ALA A CA 1
ATOM 2257 C C . ALA A 1 294 ? 16.609 -8.07 -11.789 1 94.38 294 ALA A C 1
ATOM 2259 O O . ALA A 1 294 ? 16.094 -7.199 -11.086 1 94.38 294 ALA A O 1
ATOM 2260 N N . ARG A 1 295 ? 17.641 -8.664 -11.422 1 94.38 295 ARG A N 1
ATOM 2261 C CA . ARG A 1 295 ? 18.344 -8.367 -10.18 1 94.38 295 ARG A CA 1
ATOM 2262 C C . ARG A 1 295 ? 18.875 -6.938 -10.18 1 94.38 295 ARG A C 1
ATOM 2264 O O . ARG A 1 295 ? 18.797 -6.242 -9.164 1 94.38 295 ARG A O 1
ATOM 2271 N N . ALA A 1 296 ? 19.469 -6.559 -11.273 1 95.06 296 ALA A N 1
ATOM 2272 C CA . ALA A 1 296 ? 20 -5.207 -11.383 1 95.06 296 ALA A CA 1
ATOM 2273 C C . ALA A 1 296 ? 18.906 -4.16 -11.211 1 95.06 296 ALA A C 1
ATOM 2275 O O . ALA A 1 296 ? 19.078 -3.176 -10.492 1 95.06 296 ALA A O 1
ATOM 2276 N N . ILE A 1 297 ? 17.812 -4.375 -11.883 1 96.06 297 ILE A N 1
ATOM 2277 C CA . ILE A 1 297 ? 16.688 -3.459 -11.781 1 96.06 297 ILE A CA 1
ATOM 2278 C C . ILE A 1 297 ? 16.203 -3.398 -10.336 1 96.06 297 ILE A C 1
ATOM 2280 O O . ILE A 1 297 ? 16.031 -2.312 -9.781 1 96.06 297 ILE A O 1
ATOM 2284 N N . ASP A 1 298 ? 16.016 -4.527 -9.734 1 95.44 298 ASP A N 1
ATOM 2285 C CA . ASP A 1 298 ? 15.523 -4.609 -8.359 1 95.44 298 ASP A CA 1
ATOM 2286 C C . ASP A 1 298 ? 16.484 -3.924 -7.395 1 95.44 298 ASP A C 1
ATOM 2288 O O . ASP A 1 298 ? 16.062 -3.264 -6.449 1 95.44 298 ASP A O 1
ATOM 2292 N N . HIS A 1 299 ? 17.719 -4.168 -7.598 1 93.38 299 HIS A N 1
ATOM 2293 C CA . HIS A 1 299 ? 18.75 -3.541 -6.77 1 93.38 299 HIS A CA 1
ATOM 2294 C C . HIS A 1 299 ? 18.625 -2.021 -6.793 1 93.38 299 HIS A C 1
ATOM 2296 O O . HIS A 1 299 ? 18.625 -1.379 -5.738 1 93.38 299 HIS A O 1
ATOM 2302 N N . GLU A 1 300 ? 18.516 -1.47 -7.961 1 94.44 300 GLU A N 1
ATOM 2303 C CA . GLU A 1 300 ? 18.422 -0.02 -8.102 1 94.44 300 GLU A CA 1
ATOM 2304 C C . GLU A 1 300 ? 17.125 0.51 -7.488 1 94.44 300 GLU A C 1
ATOM 2306 O O . GLU A 1 300 ? 17.125 1.557 -6.84 1 94.44 300 GLU A O 1
ATOM 2311 N N . MET A 1 301 ? 16.078 -0.159 -7.734 1 93.81 301 MET A N 1
ATOM 2312 C CA . MET A 1 301 ? 14.797 0.255 -7.184 1 93.81 301 MET A CA 1
ATOM 2313 C C . MET A 1 301 ? 14.836 0.286 -5.66 1 93.81 301 MET A C 1
ATOM 2315 O O . MET A 1 301 ? 14.336 1.225 -5.043 1 93.81 301 MET A O 1
ATOM 2319 N N . LYS A 1 302 ? 15.414 -0.705 -5.062 1 91.12 302 LYS A N 1
ATOM 2320 C CA . LYS A 1 302 ? 15.469 -0.801 -3.605 1 91.12 302 LYS A CA 1
ATOM 2321 C C . LYS A 1 302 ? 16.469 0.193 -3.021 1 91.12 302 LYS A C 1
ATOM 2323 O O . LYS A 1 302 ? 16.234 0.759 -1.951 1 91.12 302 LYS A O 1
ATOM 2328 N N . ARG A 1 303 ? 17.547 0.357 -3.693 1 90.06 303 ARG A N 1
ATOM 2329 C CA . ARG A 1 303 ? 18.562 1.31 -3.262 1 90.06 303 ARG A CA 1
ATOM 2330 C C . ARG A 1 303 ? 18 2.729 -3.232 1 90.06 303 ARG A C 1
ATOM 2332 O O . ARG A 1 303 ? 18.203 3.459 -2.258 1 90.06 303 ARG A O 1
ATOM 2339 N N . LEU A 1 304 ? 17.25 3.109 -4.234 1 90.44 304 LEU A N 1
ATOM 2340 C CA . LEU A 1 304 ? 16.797 4.484 -4.418 1 90.44 304 LEU A CA 1
ATOM 2341 C C . LEU A 1 304 ? 15.398 4.676 -3.852 1 90.44 304 LEU 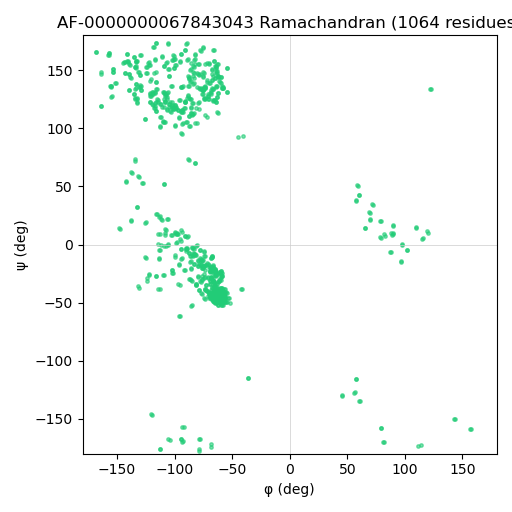A C 1
ATOM 2343 O O . LEU A 1 304 ? 14.945 5.809 -3.664 1 90.44 304 LEU A O 1
ATOM 2347 N N . GLY A 1 305 ? 14.719 3.557 -3.643 1 88.75 305 GLY A N 1
ATOM 2348 C CA . GLY A 1 305 ? 13.344 3.656 -3.174 1 88.75 305 GLY A CA 1
ATOM 2349 C C . GLY A 1 305 ? 12.383 4.152 -4.238 1 88.75 305 GLY A C 1
ATOM 2350 O O . GLY A 1 305 ? 11.469 4.918 -3.941 1 88.75 305 GLY A O 1
ATOM 2351 N N . VAL A 1 306 ? 12.641 3.789 -5.484 1 92.25 306 VAL A N 1
ATOM 2352 C CA . VAL A 1 306 ? 11.797 4.246 -6.586 1 92.25 306 VAL A CA 1
ATOM 2353 C C . VAL A 1 306 ? 10.828 3.139 -6.988 1 92.25 306 VAL A C 1
ATOM 2355 O O . VAL A 1 306 ? 11.078 1.962 -6.719 1 92.25 306 VAL A O 1
ATOM 2358 N N . ASP A 1 307 ? 9.781 3.49 -7.703 1 91 307 ASP A N 1
ATOM 2359 C CA . ASP A 1 307 ? 8.703 2.561 -8.023 1 91 307 ASP A CA 1
ATOM 2360 C C . ASP A 1 307 ? 9.016 1.77 -9.289 1 91 307 ASP A C 1
ATOM 2362 O O . ASP A 1 307 ? 8.523 0.655 -9.469 1 91 307 ASP A O 1
ATOM 2366 N N . CYS A 1 308 ? 9.797 2.477 -10.164 1 95.69 308 CYS A N 1
ATOM 2367 C CA . CYS A 1 308 ? 10.094 1.837 -11.438 1 95.69 308 CYS A CA 1
ATOM 2368 C C . CYS A 1 308 ? 11.367 2.406 -12.055 1 95.69 308 CYS A C 1
ATOM 2370 O O . CYS A 1 308 ? 11.93 3.377 -11.539 1 95.69 308 CYS A O 1
ATOM 2372 N N . VAL A 1 309 ? 11.891 1.702 -13.023 1 97.25 309 VAL A N 1
ATOM 2373 C CA . VAL A 1 309 ? 12.938 2.207 -13.914 1 97.25 309 VAL A CA 1
ATOM 2374 C C . VAL A 1 309 ? 12.391 2.35 -15.328 1 97.25 309 VAL A C 1
ATOM 2376 O O . VAL A 1 309 ? 11.188 2.203 -15.555 1 97.25 309 VAL A O 1
ATOM 2379 N N . TYR A 1 310 ? 13.32 2.73 -16.266 1 97.56 310 TYR A N 1
ATOM 2380 C CA . TYR A 1 310 ? 12.797 3.062 -17.594 1 97.56 310 TYR A CA 1
ATOM 2381 C C . TYR A 1 310 ? 13.555 2.316 -18.672 1 97.56 310 TYR A C 1
ATOM 2383 O O . TYR A 1 310 ? 14.773 2.178 -18.609 1 97.56 310 TYR A O 1
ATOM 2391 N N . LEU A 1 311 ? 12.852 1.744 -19.562 1 97.44 311 LEU A N 1
ATOM 2392 C CA . LEU A 1 311 ? 13.391 1.143 -20.781 1 97.44 311 LEU A CA 1
ATOM 2393 C C . LEU A 1 311 ? 13.25 2.086 -21.969 1 97.44 311 LEU A C 1
ATOM 2395 O O . LEU A 1 311 ? 12.125 2.396 -22.391 1 97.44 311 LEU A O 1
ATOM 2399 N N . ASP A 1 312 ? 14.359 2.496 -22.547 1 97.56 312 ASP A N 1
ATOM 2400 C CA . ASP A 1 312 ? 14.375 3.592 -23.5 1 97.56 312 ASP A CA 1
ATOM 2401 C C . ASP A 1 312 ? 14.867 3.119 -24.875 1 97.56 312 ASP A C 1
ATOM 2403 O O . ASP A 1 312 ? 16 2.664 -25 1 97.56 312 ASP A O 1
ATOM 2407 N N . ILE A 1 313 ? 14.047 3.258 -25.844 1 96.94 313 ILE A N 1
ATOM 2408 C CA . ILE A 1 313 ? 14.445 2.906 -27.203 1 96.94 313 ILE A CA 1
ATOM 2409 C C . ILE A 1 313 ? 14.227 4.098 -28.141 1 96.94 313 ILE A C 1
ATOM 2411 O O . ILE A 1 313 ? 14.164 3.941 -29.359 1 96.94 313 ILE A O 1
ATOM 2415 N N . THR A 1 314 ? 14.125 5.266 -27.625 1 96.69 314 THR A N 1
ATOM 2416 C CA . THR A 1 314 ? 13.758 6.469 -28.359 1 96.69 314 THR A CA 1
ATOM 2417 C C . THR A 1 314 ? 14.859 6.855 -29.344 1 96.69 314 THR A C 1
ATOM 2419 O O . THR A 1 314 ? 14.633 7.637 -30.266 1 96.69 314 THR A O 1
ATOM 2422 N N . HIS A 1 315 ? 16.031 6.395 -29.156 1 96.12 315 HIS A N 1
ATOM 2423 C CA . HIS A 1 315 ? 17.141 6.723 -30.031 1 96.12 315 HIS A CA 1
ATOM 2424 C C . HIS A 1 315 ? 17 6.023 -31.375 1 96.12 315 HIS A C 1
ATOM 2426 O O . HIS A 1 315 ? 17.703 6.363 -32.344 1 96.12 315 HIS A O 1
ATOM 2432 N N . LYS A 1 316 ? 16.125 4.98 -31.516 1 95.81 316 LYS A N 1
ATOM 2433 C CA . LYS A 1 316 ? 15.828 4.32 -32.781 1 95.81 316 LYS A CA 1
ATOM 2434 C C . LYS A 1 316 ? 14.758 5.078 -33.562 1 95.81 316 LYS A C 1
ATOM 2436 O O . LYS A 1 316 ? 13.914 5.75 -32.969 1 95.81 316 LYS A O 1
ATOM 2441 N N . PRO A 1 317 ? 14.758 4.949 -34.906 1 96.56 317 PRO A N 1
ATOM 2442 C CA . PRO A 1 317 ? 13.734 5.625 -35.719 1 96.56 317 PRO A CA 1
ATOM 2443 C C . PRO A 1 317 ? 12.32 5.137 -35.406 1 96.56 317 PRO A C 1
ATOM 2445 O O . PRO A 1 317 ? 12.109 3.941 -35.188 1 96.56 317 PRO A O 1
ATOM 2448 N N . ALA A 1 318 ? 11.375 5.98 -35.469 1 96.69 318 ALA A N 1
ATOM 2449 C CA . ALA A 1 318 ? 9.984 5.672 -35.156 1 96.69 318 ALA A CA 1
ATOM 2450 C C . ALA A 1 318 ? 9.461 4.559 -36.062 1 96.69 318 ALA A C 1
ATOM 2452 O O . ALA A 1 318 ? 8.727 3.676 -35.625 1 96.69 318 ALA A O 1
ATOM 2453 N N . ASP A 1 319 ? 9.781 4.621 -37.312 1 95 319 ASP A N 1
ATOM 2454 C CA . ASP A 1 319 ? 9.32 3.621 -38.25 1 95 319 ASP A CA 1
ATOM 2455 C C . ASP A 1 319 ? 9.844 2.232 -37.906 1 95 319 ASP A C 1
ATOM 2457 O O . ASP A 1 319 ? 9.133 1.237 -38.031 1 95 319 ASP A O 1
ATOM 2461 N N . PHE A 1 320 ? 11.016 2.238 -37.5 1 91.75 320 PHE A N 1
ATOM 2462 C CA . PHE A 1 320 ? 11.617 0.987 -37.031 1 91.75 320 PHE A CA 1
ATOM 2463 C C . PHE A 1 320 ? 10.844 0.41 -35.875 1 91.75 320 PHE A C 1
ATOM 2465 O O . PHE A 1 320 ? 10.484 -0.771 -35.875 1 91.75 320 PHE A O 1
ATOM 2472 N N . ILE A 1 321 ? 10.586 1.168 -34.844 1 93.31 321 ILE A N 1
ATOM 2473 C CA . ILE A 1 321 ? 9.922 0.736 -33.625 1 93.31 321 ILE A CA 1
ATOM 2474 C C . ILE A 1 321 ? 8.508 0.256 -33.938 1 93.31 321 ILE A C 1
ATOM 2476 O O . ILE A 1 321 ? 8.102 -0.822 -33.5 1 93.31 321 ILE A O 1
ATOM 2480 N N . LYS A 1 322 ? 7.793 0.973 -34.719 1 92.44 322 LYS A N 1
ATOM 2481 C CA . LYS A 1 322 ? 6.41 0.646 -35.062 1 92.44 322 LYS A CA 1
ATOM 2482 C C . LYS A 1 322 ? 6.328 -0.636 -35.875 1 92.44 322 LYS A C 1
ATOM 2484 O O . LYS A 1 322 ? 5.398 -1.428 -35.719 1 92.44 322 LYS A O 1
ATOM 2489 N N . SER A 1 323 ? 7.277 -0.802 -36.719 1 89 323 SER A N 1
ATOM 2490 C CA . SER A 1 323 ? 7.273 -1.967 -37.594 1 89 323 SER A CA 1
ATOM 2491 C C . SER A 1 323 ? 7.746 -3.217 -36.875 1 89 323 SER A C 1
ATOM 2493 O O . SER A 1 323 ? 7.191 -4.301 -37.062 1 89 323 SER A O 1
ATOM 2495 N N . HIS A 1 324 ? 8.734 -3.094 -36.031 1 84.81 324 HIS A N 1
ATOM 2496 C CA . HIS A 1 324 ? 9.359 -4.242 -35.375 1 84.81 324 HIS A CA 1
ATOM 2497 C C . HIS A 1 324 ? 8.594 -4.645 -34.125 1 84.81 324 HIS A C 1
ATOM 2499 O O . HIS A 1 324 ? 8.602 -5.812 -33.719 1 84.81 324 HIS A O 1
ATOM 2505 N N . PHE A 1 325 ? 7.984 -3.66 -33.469 1 88.94 325 PHE A N 1
ATOM 2506 C CA . PHE A 1 325 ? 7.285 -3.941 -32.219 1 88.94 325 PHE A CA 1
ATOM 2507 C C . PHE A 1 325 ? 5.887 -3.34 -32.219 1 88.94 325 PHE A C 1
ATOM 2509 O O . PHE A 1 325 ? 5.512 -2.611 -31.297 1 88.94 325 PHE A O 1
ATOM 2516 N N . PRO A 1 326 ? 5.082 -3.713 -33.156 1 88.94 326 PRO A N 1
ATOM 2517 C CA . PRO A 1 326 ? 3.764 -3.088 -33.312 1 88.94 326 PRO A CA 1
ATOM 2518 C C . PRO A 1 326 ? 2.867 -3.324 -32.094 1 88.94 326 PRO A C 1
ATOM 2520 O O . PRO A 1 326 ? 2.16 -2.414 -31.656 1 88.94 326 PRO A O 1
ATOM 2523 N N . THR A 1 327 ? 2.879 -4.52 -31.484 1 84.12 327 THR A N 1
ATOM 2524 C CA . THR A 1 327 ? 2.016 -4.855 -30.359 1 84.12 327 THR A CA 1
ATOM 2525 C C . THR A 1 327 ? 2.408 -4.055 -29.125 1 84.12 327 THR A C 1
ATOM 2527 O O . THR A 1 327 ? 1.544 -3.516 -28.438 1 84.12 327 THR A O 1
ATOM 2530 N N . VAL A 1 328 ? 3.691 -4.008 -28.844 1 87.81 328 VAL A N 1
ATOM 2531 C CA . VAL A 1 328 ? 4.18 -3.258 -27.688 1 87.81 328 VAL A CA 1
ATOM 2532 C C . VAL A 1 328 ? 3.871 -1.773 -27.875 1 87.81 328 VAL A C 1
ATOM 2534 O O . VAL A 1 328 ? 3.449 -1.1 -26.938 1 87.81 328 VAL A O 1
ATOM 2537 N N . TYR A 1 329 ? 4.098 -1.303 -29.094 1 91.94 329 TYR A N 1
ATOM 2538 C CA . TYR A 1 329 ? 3.844 0.099 -29.406 1 91.94 329 TYR A CA 1
ATOM 2539 C C . TYR A 1 329 ? 2.379 0.453 -29.188 1 91.94 329 TYR A C 1
ATOM 2541 O O . TYR A 1 329 ? 2.07 1.419 -28.484 1 91.94 329 TYR A O 1
ATOM 2549 N N . GLU A 1 330 ? 1.517 -0.331 -29.719 1 91.62 330 GLU A N 1
ATOM 2550 C CA . GLU A 1 330 ? 0.085 -0.065 -29.625 1 91.62 330 GLU A CA 1
ATOM 2551 C C . GLU A 1 330 ? -0.401 -0.166 -28.172 1 91.62 330 GLU A C 1
ATOM 2553 O O . GLU A 1 330 ? -1.208 0.651 -27.734 1 91.62 330 GLU A O 1
ATOM 2558 N N . ARG A 1 331 ? 0.056 -1.148 -27.469 1 88 331 ARG A N 1
ATOM 2559 C CA . ARG A 1 331 ? -0.365 -1.341 -26.094 1 88 331 ARG A CA 1
ATOM 2560 C C . ARG A 1 331 ? 0.096 -0.182 -25.219 1 88 331 ARG A C 1
ATOM 2562 O O . ARG A 1 331 ? -0.664 0.31 -24.375 1 88 331 ARG A O 1
ATOM 2569 N N . CYS A 1 332 ? 1.312 0.219 -25.297 1 92.5 332 CYS A N 1
ATOM 2570 C CA . CYS A 1 332 ? 1.829 1.338 -24.531 1 92.5 332 CYS A CA 1
ATOM 2571 C C . CYS A 1 332 ? 1.103 2.631 -24.875 1 92.5 332 CYS A C 1
ATOM 2573 O O . CYS A 1 332 ? 0.762 3.416 -24 1 92.5 332 CYS A O 1
ATOM 2575 N N . LEU A 1 333 ? 0.872 2.779 -26.172 1 92.75 333 LEU A N 1
ATOM 2576 C CA . LEU A 1 333 ? 0.186 3.986 -26.625 1 92.75 333 LEU A CA 1
ATOM 2577 C C . LEU A 1 333 ? -1.209 4.078 -26.016 1 92.75 333 LEU A C 1
ATOM 2579 O O . LEU A 1 333 ? -1.674 5.168 -25.688 1 92.75 333 LEU A O 1
ATOM 2583 N N . ALA A 1 334 ? -1.843 2.969 -25.891 1 89.19 334 ALA A N 1
ATOM 2584 C CA . ALA A 1 334 ? -3.176 2.902 -25.297 1 89.19 334 ALA A CA 1
ATOM 2585 C C . ALA A 1 334 ? -3.16 3.416 -23.859 1 89.19 334 ALA A C 1
ATOM 2587 O O . ALA A 1 334 ? -4.18 3.885 -23.359 1 89.19 334 ALA A O 1
ATOM 2588 N N . PHE A 1 335 ? -2.053 3.365 -23.234 1 88.31 335 PHE A N 1
ATOM 2589 C CA . PHE A 1 335 ? -1.922 3.852 -21.859 1 88.31 335 PHE A CA 1
ATOM 2590 C C . PHE A 1 335 ? -1.255 5.223 -21.844 1 88.31 335 PHE A C 1
ATOM 2592 O O . PHE A 1 335 ? -0.803 5.676 -20.781 1 88.31 335 PHE A O 1
ATOM 2599 N N . GLY A 1 336 ? -1.056 5.816 -22.984 1 88.62 336 GLY A N 1
ATOM 2600 C CA . GLY A 1 336 ? -0.549 7.176 -23.094 1 88.62 336 GLY A CA 1
ATOM 2601 C C . GLY A 1 336 ? 0.965 7.242 -23.156 1 88.62 336 GLY A C 1
ATOM 2602 O O . GLY A 1 336 ? 1.556 8.297 -22.906 1 88.62 336 GLY A O 1
ATOM 2603 N N . ILE A 1 337 ? 1.566 6.176 -23.438 1 93.62 337 ILE A N 1
ATOM 2604 C CA . ILE A 1 337 ? 3.023 6.129 -23.516 1 93.62 337 ILE A CA 1
ATOM 2605 C C . ILE A 1 337 ? 3.453 5.941 -24.969 1 93.62 337 ILE A C 1
ATOM 2607 O O . ILE A 1 337 ? 3.336 4.844 -25.516 1 93.62 337 ILE A O 1
ATOM 2611 N N . ASP A 1 338 ? 3.961 6.969 -25.609 1 96.69 338 ASP A N 1
ATOM 2612 C CA . ASP A 1 338 ? 4.531 6.863 -26.938 1 96.69 338 ASP A CA 1
ATOM 2613 C C . ASP A 1 338 ? 6.008 6.484 -26.891 1 96.69 338 ASP A C 1
ATOM 2615 O O . ASP A 1 338 ? 6.871 7.348 -26.719 1 96.69 338 ASP A O 1
ATOM 2619 N N . ILE A 1 339 ? 6.301 5.234 -27.156 1 96.69 339 ILE A N 1
ATOM 2620 C CA . ILE A 1 339 ? 7.629 4.684 -26.891 1 96.69 339 ILE A CA 1
ATOM 2621 C C . ILE A 1 339 ? 8.625 5.215 -27.922 1 96.69 339 ILE A C 1
ATOM 2623 O O . ILE A 1 339 ? 9.836 5.023 -27.781 1 96.69 339 ILE A O 1
ATOM 2627 N N . THR A 1 340 ? 8.133 5.891 -28.969 1 97 340 THR A N 1
ATOM 2628 C CA . THR A 1 340 ? 9.023 6.535 -29.938 1 97 340 THR A CA 1
ATOM 2629 C C . THR A 1 340 ? 9.547 7.859 -29.375 1 97 340 THR A C 1
ATOM 2631 O O . THR A 1 340 ? 10.523 8.414 -29.891 1 97 340 THR A O 1
ATOM 2634 N N . ARG A 1 341 ? 8.906 8.383 -28.328 1 96.69 341 ARG A N 1
ATOM 2635 C CA . ARG A 1 341 ? 9.219 9.727 -27.844 1 96.69 341 ARG A CA 1
ATOM 2636 C C . ARG A 1 341 ? 9.641 9.695 -26.375 1 96.69 341 ARG A C 1
ATOM 2638 O O . ARG A 1 341 ? 10.273 10.625 -25.891 1 96.69 341 ARG A O 1
ATOM 2645 N N . GLN A 1 342 ? 9.195 8.719 -25.672 1 96.56 342 GLN A N 1
ATOM 2646 C CA . GLN A 1 342 ? 9.5 8.664 -24.25 1 96.56 342 GLN A CA 1
ATOM 2647 C C . GLN A 1 342 ? 9.828 7.242 -23.812 1 96.56 342 GLN A C 1
ATOM 2649 O O . GLN A 1 342 ? 9.398 6.273 -24.438 1 96.56 342 GLN A O 1
ATOM 2654 N N . PRO A 1 343 ? 10.586 7.117 -22.719 1 97.12 343 PRO A N 1
ATOM 2655 C CA . PRO A 1 343 ? 10.922 5.785 -22.203 1 97.12 343 PRO A CA 1
ATOM 2656 C C . PRO A 1 343 ? 9.719 5.07 -21.594 1 97.12 343 PRO A C 1
ATOM 2658 O O . PRO A 1 343 ? 8.75 5.719 -21.188 1 97.12 343 PRO A O 1
ATOM 2661 N N . ILE A 1 344 ? 9.742 3.773 -21.531 1 96.5 344 ILE A N 1
ATOM 2662 C CA . ILE A 1 344 ? 8.695 2.932 -20.984 1 96.5 344 ILE A CA 1
ATOM 2663 C C . ILE A 1 344 ? 8.977 2.672 -19.5 1 96.5 344 ILE A C 1
ATOM 2665 O O . ILE A 1 344 ? 10.023 2.109 -19.156 1 96.5 344 ILE A O 1
ATOM 2669 N N . PRO A 1 345 ? 8.078 3.115 -18.578 1 96.38 345 PRO A N 1
ATOM 2670 C CA . PRO A 1 345 ? 8.273 2.68 -17.188 1 96.38 345 PRO A CA 1
ATOM 2671 C C . PRO A 1 345 ? 8.141 1.168 -17.016 1 96.38 345 PRO A C 1
ATOM 2673 O O . PRO A 1 345 ? 7.156 0.576 -17.469 1 96.38 345 PRO A O 1
ATOM 2676 N N . VAL A 1 346 ? 9.141 0.52 -16.406 1 95.75 346 VAL A N 1
ATOM 2677 C CA . VAL A 1 346 ? 9.117 -0.936 -16.297 1 95.75 346 VAL A CA 1
ATOM 2678 C C . VAL A 1 346 ? 9.477 -1.362 -14.883 1 95.75 346 VAL A C 1
ATOM 2680 O O . VAL A 1 346 ? 10.133 -0.619 -14.156 1 95.75 346 VAL A O 1
ATOM 2683 N N . VAL A 1 347 ? 8.992 -2.457 -14.508 1 95.56 347 VAL A N 1
ATOM 2684 C CA . VAL A 1 347 ? 9.281 -3.117 -13.242 1 95.56 347 VAL A CA 1
ATOM 2685 C C . VAL A 1 347 ? 9.414 -4.621 -13.461 1 95.56 347 VAL A C 1
ATOM 2687 O O . VAL A 1 347 ? 8.828 -5.176 -14.398 1 95.56 347 VAL A O 1
ATOM 2690 N N . PRO A 1 348 ? 10.289 -5.27 -12.68 1 95.62 348 PRO A N 1
ATOM 2691 C CA . PRO A 1 348 ? 10.258 -6.73 -12.734 1 95.62 348 PRO A CA 1
ATOM 2692 C C . PRO A 1 348 ? 8.922 -7.312 -12.273 1 95.62 348 PRO A C 1
ATOM 2694 O O . PRO A 1 348 ? 8.188 -6.656 -11.531 1 95.62 348 PRO A O 1
ATOM 2697 N N . ALA A 1 349 ? 8.594 -8.492 -12.727 1 95 349 ALA A N 1
ATOM 2698 C CA . ALA A 1 349 ? 7.348 -9.133 -12.328 1 95 349 ALA A CA 1
ATOM 2699 C C . ALA A 1 349 ? 7.555 -10.625 -12.086 1 95 349 ALA A C 1
ATOM 2701 O O . ALA A 1 349 ? 8.219 -11.305 -12.883 1 95 349 ALA A O 1
ATOM 2702 N N . ALA A 1 350 ? 7.023 -11.086 -10.961 1 95.88 350 ALA A N 1
ATOM 2703 C CA . ALA A 1 350 ? 7.102 -12.508 -10.648 1 95.88 350 ALA A CA 1
ATOM 2704 C C . ALA A 1 350 ? 6.414 -13.344 -11.727 1 95.88 350 ALA A C 1
ATOM 2706 O O . ALA A 1 350 ? 5.297 -13.031 -12.148 1 95.88 350 ALA A O 1
ATOM 2707 N N . HIS A 1 351 ? 7.098 -14.461 -12.023 1 92.94 351 HIS A N 1
ATOM 2708 C CA . HIS A 1 351 ? 6.668 -15.156 -13.234 1 92.94 351 HIS A CA 1
ATOM 2709 C C . HIS A 1 351 ? 6.469 -16.641 -12.977 1 92.94 351 HIS A C 1
ATOM 2711 O O . HIS A 1 351 ? 5.582 -17.266 -13.555 1 92.94 351 HIS A O 1
ATOM 2717 N N . TYR A 1 352 ? 7.316 -17.188 -12.164 1 95.19 352 TYR A N 1
ATOM 2718 C CA . TYR A 1 352 ? 7.246 -18.641 -11.977 1 95.19 352 TYR A CA 1
ATOM 2719 C C . TYR A 1 352 ? 7.816 -19.047 -10.625 1 95.19 352 TYR A C 1
ATOM 2721 O O . TYR A 1 352 ? 8.891 -18.578 -10.234 1 95.19 352 TYR A O 1
ATOM 2729 N N . THR A 1 353 ? 7.109 -19.938 -9.961 1 97.5 353 THR A N 1
ATOM 2730 C CA . THR A 1 353 ? 7.574 -20.516 -8.703 1 97.5 353 THR A CA 1
ATOM 2731 C C . THR A 1 353 ? 8.297 -21.844 -8.953 1 97.5 353 THR A C 1
ATOM 2733 O O . THR A 1 353 ? 7.664 -22.844 -9.32 1 97.5 353 THR A O 1
ATOM 2736 N N . CYS A 1 354 ? 9.578 -21.844 -8.664 1 97.75 354 CYS A N 1
ATOM 2737 C CA . CYS A 1 354 ? 10.367 -23.031 -8.961 1 97.75 354 CYS A CA 1
ATOM 2738 C C . CYS A 1 354 ? 10.203 -24.078 -7.871 1 97.75 354 CYS A C 1
ATOM 2740 O O . CYS A 1 354 ? 10.281 -25.281 -8.141 1 97.75 354 CYS A O 1
ATOM 2742 N N . GLY A 1 355 ? 10.062 -23.625 -6.621 1 98.12 355 GLY A N 1
ATOM 2743 C CA . GLY A 1 355 ? 9.805 -24.531 -5.523 1 98.12 355 GLY A CA 1
ATOM 2744 C C . GLY A 1 355 ? 8.359 -24.969 -5.438 1 98.12 355 GLY A C 1
ATOM 2745 O O . GLY A 1 355 ? 7.551 -24.656 -6.316 1 98.12 355 GLY A O 1
ATOM 2746 N N . GLY A 1 356 ? 8.062 -25.781 -4.391 1 98.69 356 GLY A N 1
ATOM 2747 C CA . GLY A 1 356 ? 6.703 -26.266 -4.219 1 98.69 356 GLY A CA 1
ATOM 2748 C C . GLY A 1 356 ? 6.621 -27.531 -3.383 1 98.69 356 GLY A C 1
ATOM 2749 O O . GLY A 1 356 ? 7.504 -27.797 -2.562 1 98.69 356 GLY A O 1
ATOM 2750 N N . VAL A 1 357 ? 5.543 -28.25 -3.549 1 98.94 357 VAL A N 1
ATOM 2751 C CA . VAL A 1 357 ? 5.297 -29.484 -2.826 1 98.94 357 VAL A CA 1
ATOM 2752 C C . VAL A 1 357 ? 6.234 -30.578 -3.342 1 98.94 357 VAL A C 1
ATOM 2754 O O . VAL A 1 357 ? 6.293 -30.844 -4.547 1 98.94 357 VAL A O 1
ATOM 2757 N N . MET A 1 358 ? 6.93 -31.219 -2.457 1 98.81 358 MET A N 1
ATOM 2758 C CA . MET A 1 358 ? 7.848 -32.281 -2.879 1 98.81 358 MET A CA 1
ATOM 2759 C C . MET A 1 358 ? 7.086 -33.469 -3.445 1 98.81 358 MET A C 1
ATOM 2761 O O . MET A 1 358 ? 6.125 -33.938 -2.836 1 98.81 358 MET A O 1
ATOM 2765 N N . VAL A 1 359 ? 7.566 -33.969 -4.602 1 98.81 359 VAL A N 1
ATOM 2766 C CA . VAL A 1 359 ? 6.922 -35.125 -5.207 1 98.81 359 VAL A CA 1
ATOM 2767 C C . VAL A 1 359 ? 7.977 -36.062 -5.797 1 98.81 359 VAL A C 1
ATOM 2769 O O . VAL A 1 359 ? 9.133 -35.656 -5.969 1 98.81 359 VAL A O 1
ATOM 2772 N N . ASP A 1 360 ? 7.598 -37.25 -6.066 1 98.12 360 ASP A N 1
ATOM 2773 C CA . ASP A 1 360 ? 8.438 -38.156 -6.82 1 98.12 360 ASP A CA 1
ATOM 2774 C C . ASP A 1 360 ? 8.094 -38.125 -8.305 1 98.12 360 ASP A C 1
ATOM 2776 O O . ASP A 1 360 ? 7.426 -37.219 -8.773 1 98.12 360 ASP A O 1
ATOM 2780 N N . ASP A 1 361 ? 8.578 -39.062 -9.094 1 96.94 361 ASP A N 1
ATOM 2781 C CA . ASP A 1 361 ? 8.469 -39.031 -10.547 1 96.94 361 ASP A CA 1
ATOM 2782 C C . ASP A 1 361 ? 7.043 -39.375 -10.992 1 96.94 361 ASP A C 1
ATOM 2784 O O . ASP A 1 361 ? 6.691 -39.188 -12.156 1 96.94 361 ASP A O 1
ATOM 2788 N N . CYS A 1 362 ? 6.176 -39.75 -10.031 1 97.75 362 CYS A N 1
ATOM 2789 C CA . CYS A 1 362 ? 4.785 -40.062 -10.352 1 97.75 362 CYS A CA 1
ATOM 2790 C C . CYS A 1 362 ? 3.859 -38.969 -9.812 1 97.75 362 CYS A C 1
ATOM 2792 O O . CYS A 1 362 ? 2.639 -39.062 -9.953 1 97.75 362 CYS A O 1
ATOM 2794 N N . GLY A 1 363 ? 4.422 -38 -9.156 1 98.38 363 GLY A N 1
ATOM 2795 C CA . GLY A 1 363 ? 3.619 -36.906 -8.617 1 98.38 363 GLY A CA 1
ATOM 2796 C C . GLY A 1 363 ? 3.123 -37.188 -7.207 1 98.38 363 GLY A C 1
ATOM 2797 O O . GLY A 1 363 ? 2.326 -36.406 -6.668 1 98.38 363 GLY A O 1
ATOM 2798 N N . HIS A 1 364 ? 3.615 -38.25 -6.562 1 98.31 364 HIS A N 1
ATOM 2799 C CA . HIS A 1 364 ? 3.24 -38.562 -5.188 1 98.31 364 HIS A CA 1
ATOM 2800 C C . HIS A 1 364 ? 3.781 -37.531 -4.223 1 98.31 364 HIS A C 1
ATOM 2802 O O . HIS A 1 364 ? 4.957 -37.156 -4.289 1 98.31 364 HIS A O 1
ATOM 2808 N N . THR A 1 365 ? 2.893 -37.094 -3.334 1 98.62 365 THR A N 1
ATOM 2809 C CA . THR A 1 365 ? 3.361 -36.281 -2.232 1 98.62 365 THR A CA 1
ATOM 2810 C C . THR A 1 365 ? 3.68 -37.125 -1.007 1 98.62 365 THR A C 1
ATOM 2812 O O . THR A 1 365 ? 3.783 -38.344 -1.104 1 98.62 365 THR A O 1
ATOM 2815 N N . ASP A 1 366 ? 3.918 -36.438 0.181 1 98.25 366 ASP A N 1
ATOM 2816 C CA . ASP A 1 366 ? 4.195 -37.156 1.427 1 98.25 366 ASP A CA 1
ATOM 2817 C C . ASP A 1 366 ? 2.924 -37.75 2.01 1 98.25 366 ASP A C 1
ATOM 2819 O O . ASP A 1 366 ? 2.986 -38.594 2.898 1 98.25 366 ASP A O 1
ATOM 2823 N N . VAL A 1 367 ? 1.78 -37.344 1.555 1 98.19 367 VAL A N 1
ATOM 2824 C CA . VAL A 1 367 ? 0.489 -37.812 2.051 1 98.19 367 VAL A CA 1
ATOM 2825 C C . VAL A 1 367 ? -0.103 -38.844 1.079 1 98.19 367 VAL A C 1
ATOM 2827 O O . VAL A 1 367 ? -0.327 -38.531 -0.093 1 98.19 367 VAL A O 1
ATOM 2830 N N . PRO A 1 368 ? -0.403 -40.062 1.554 1 97.81 368 PRO A N 1
ATOM 2831 C CA . PRO A 1 368 ? -0.975 -41.062 0.653 1 97.81 368 PRO A CA 1
ATOM 2832 C C . PRO A 1 368 ? -2.289 -40.625 0.021 1 97.81 368 PRO A C 1
ATOM 2834 O O . PRO A 1 368 ? -3.123 -40 0.694 1 97.81 368 PRO A O 1
ATOM 2837 N N . GLY A 1 369 ? -2.354 -40.875 -1.273 1 97.75 369 GLY A N 1
ATOM 2838 C CA . GLY A 1 369 ? -3.574 -40.531 -1.986 1 97.75 369 GLY A CA 1
ATOM 2839 C C . GLY A 1 369 ? -3.58 -39.125 -2.502 1 97.75 369 GLY A C 1
ATOM 2840 O O . GLY A 1 369 ? -4.516 -38.719 -3.193 1 97.75 369 GLY A O 1
ATOM 2841 N N . LEU A 1 370 ? -2.541 -38.344 -2.117 1 98.81 370 LEU A N 1
ATOM 2842 C CA . LEU A 1 370 ? -2.422 -36.969 -2.557 1 98.81 370 LEU A CA 1
ATOM 2843 C C . LEU A 1 370 ? -1.284 -36.812 -3.562 1 98.81 370 LEU A C 1
ATOM 2845 O O . LEU A 1 370 ? -0.149 -37.188 -3.287 1 98.81 370 LEU A O 1
ATOM 2849 N N . TYR A 1 371 ? -1.645 -36.312 -4.738 1 98.94 371 TYR A N 1
ATOM 2850 C CA . TYR A 1 371 ? -0.675 -36 -5.785 1 98.94 371 TYR A CA 1
ATOM 2851 C C . TYR A 1 371 ? -0.521 -34.5 -5.977 1 98.94 371 TYR A C 1
ATOM 2853 O O . TYR A 1 371 ? -1.414 -33.719 -5.621 1 98.94 371 TYR A O 1
ATOM 2861 N N . ALA A 1 372 ? 0.624 -34.062 -6.449 1 98.94 372 ALA A N 1
ATOM 2862 C CA . ALA A 1 372 ? 0.848 -32.688 -6.883 1 98.94 372 ALA A CA 1
ATOM 2863 C C . ALA A 1 372 ? 1.596 -32.656 -8.211 1 98.94 372 ALA A C 1
ATOM 2865 O O . ALA A 1 372 ? 2.609 -33.344 -8.383 1 98.94 372 ALA A O 1
ATOM 2866 N N . ILE A 1 373 ? 1.063 -31.891 -9.164 1 98.81 373 ILE A N 1
ATOM 2867 C CA . ILE A 1 373 ? 1.668 -31.797 -10.484 1 98.81 373 ILE A CA 1
ATOM 2868 C C . ILE A 1 373 ? 1.591 -30.359 -10.984 1 98.81 373 ILE A C 1
ATOM 2870 O O . ILE A 1 373 ? 0.742 -29.578 -10.539 1 98.81 373 ILE A O 1
ATOM 2874 N N . GLY A 1 374 ? 2.482 -30 -11.938 1 97.94 374 GLY A N 1
ATOM 2875 C CA . GLY A 1 374 ? 2.561 -28.625 -12.422 1 97.94 374 GLY A CA 1
ATOM 2876 C C . GLY A 1 374 ? 3.328 -27.719 -11.484 1 97.94 374 GLY A C 1
ATOM 2877 O O . GLY A 1 374 ? 4.152 -28.172 -10.695 1 97.94 374 GLY A O 1
ATOM 2878 N N . GLU A 1 375 ? 3.066 -26.422 -11.594 1 97.88 375 GLU A N 1
ATOM 2879 C CA . GLU A 1 375 ? 3.871 -25.422 -10.914 1 97.88 375 GLU A CA 1
ATOM 2880 C C . GLU A 1 375 ? 3.713 -25.516 -9.398 1 97.88 375 GLU A C 1
ATOM 2882 O O . GLU A 1 375 ? 4.535 -25 -8.648 1 97.88 375 GLU A O 1
ATOM 2887 N N . THR A 1 376 ? 2.646 -26.156 -8.938 1 98.56 376 THR A N 1
ATOM 2888 C CA . THR A 1 376 ? 2.441 -26.312 -7.508 1 98.56 376 THR A CA 1
ATOM 2889 C C . THR A 1 376 ? 3.467 -27.281 -6.918 1 98.56 376 THR A C 1
ATOM 2891 O O . THR A 1 376 ? 3.742 -27.25 -5.719 1 98.56 376 THR A O 1
ATOM 2894 N N . SER A 1 377 ? 4.125 -28.094 -7.723 1 98.75 377 SER A N 1
ATOM 2895 C CA . SER A 1 377 ? 4.992 -29.156 -7.25 1 98.75 377 SER A CA 1
ATOM 2896 C C . SER A 1 377 ? 6.461 -28.766 -7.359 1 98.75 377 SER A C 1
ATOM 2898 O O . SER A 1 377 ? 6.809 -27.828 -8.078 1 98.75 377 SER A O 1
ATOM 2900 N N . PHE A 1 378 ? 7.227 -29.438 -6.59 1 98.62 378 PHE A N 1
ATOM 2901 C CA . PHE A 1 378 ? 8.68 -29.469 -6.699 1 98.62 378 PHE A CA 1
ATOM 2902 C C . PHE A 1 378 ? 9.164 -30.844 -7.137 1 98.62 378 PHE A C 1
ATOM 2904 O O . PHE A 1 378 ? 9.188 -31.781 -6.34 1 98.62 378 PHE A O 1
ATOM 2911 N N . THR A 1 379 ? 9.648 -30.906 -8.359 1 98.25 379 THR A N 1
ATOM 2912 C CA . THR A 1 379 ? 10.133 -32.156 -8.898 1 98.25 379 THR A CA 1
ATOM 2913 C C . THR A 1 379 ? 11.656 -32.219 -8.867 1 98.25 379 THR A C 1
ATOM 2915 O O . THR A 1 379 ? 12.242 -33.312 -8.945 1 98.25 379 THR A O 1
ATOM 2918 N N . GLY A 1 380 ? 12.242 -31.078 -8.812 1 98 380 GLY A N 1
ATOM 2919 C CA . GLY A 1 380 ? 13.688 -30.984 -8.953 1 98 380 GLY A CA 1
ATOM 2920 C C . GLY A 1 380 ? 14.125 -30.625 -10.359 1 98 380 GLY A C 1
ATOM 2921 O O . GLY A 1 380 ? 15.312 -30.406 -10.609 1 98 380 GLY A O 1
ATOM 2922 N N . LEU A 1 381 ? 13.219 -30.453 -11.195 1 98.19 381 LEU A N 1
ATOM 2923 C CA . LEU A 1 381 ? 13.492 -30.188 -12.609 1 98.19 381 LEU A CA 1
ATOM 2924 C C . LEU A 1 381 ? 14.172 -28.828 -12.789 1 98.19 381 LEU A C 1
ATOM 2926 O O . LEU A 1 381 ? 15.164 -28.734 -13.516 1 98.19 381 LEU A O 1
ATOM 2930 N N . HIS A 1 382 ? 13.711 -27.828 -12.109 1 97.12 382 HIS A N 1
ATOM 2931 C CA . HIS A 1 382 ? 14.047 -26.453 -12.445 1 97.12 382 HIS A CA 1
ATOM 2932 C C . HIS A 1 382 ? 15.281 -25.984 -11.688 1 97.12 382 HIS A C 1
ATOM 2934 O O . HIS A 1 382 ? 15.938 -25.016 -12.086 1 97.12 382 HIS A O 1
ATOM 2940 N N . GLY A 1 383 ? 15.539 -26.672 -10.578 1 96.94 383 GLY A N 1
ATOM 2941 C CA . GLY A 1 383 ? 16.656 -26.219 -9.766 1 96.94 383 GLY A CA 1
ATOM 2942 C C . GLY A 1 383 ? 16.5 -24.797 -9.266 1 96.94 383 GLY A C 1
ATOM 2943 O O . GLY A 1 383 ? 15.438 -24.422 -8.758 1 96.94 383 GLY A O 1
ATOM 2944 N N . ALA A 1 384 ? 17.594 -24.016 -9.383 1 96.69 384 ALA A N 1
ATOM 2945 C CA . ALA A 1 384 ? 17.609 -22.656 -8.844 1 96.69 384 ALA A CA 1
ATOM 2946 C C . ALA A 1 384 ? 17.125 -21.656 -9.883 1 96.69 384 ALA A C 1
ATOM 2948 O O . ALA A 1 384 ? 16.984 -20.469 -9.578 1 96.69 384 ALA A O 1
ATOM 2949 N N . ASN A 1 385 ? 16.844 -22.062 -11.07 1 94.88 385 ASN A N 1
ATOM 2950 C CA . ASN A 1 385 ? 16.422 -21.188 -12.164 1 94.88 385 ASN A CA 1
ATOM 2951 C C . ASN A 1 385 ? 15.797 -21.984 -13.305 1 94.88 385 ASN A C 1
ATOM 2953 O O . ASN A 1 385 ? 16.469 -22.781 -13.961 1 94.88 385 ASN A O 1
ATOM 2957 N N . ARG A 1 386 ? 14.609 -21.688 -13.547 1 94.06 386 ARG A N 1
ATOM 2958 C CA . ARG A 1 386 ? 13.867 -22.438 -14.562 1 94.06 386 ARG A CA 1
ATOM 2959 C C . ARG A 1 386 ? 14.297 -22.031 -15.969 1 94.06 386 ARG A C 1
ATOM 2961 O O . ARG A 1 386 ? 14.398 -20.844 -16.266 1 94.06 386 ARG A O 1
ATOM 2968 N N . MET A 1 387 ? 14.547 -23 -16.828 1 92 387 MET A N 1
ATOM 2969 C CA . MET A 1 387 ? 14.836 -22.766 -18.234 1 92 387 MET A CA 1
ATOM 2970 C C . MET A 1 387 ? 13.555 -22.531 -19.031 1 92 387 MET A C 1
ATOM 2972 O O . MET A 1 387 ? 12.531 -23.172 -18.75 1 92 387 MET A O 1
ATOM 2976 N N . ALA A 1 388 ? 13.633 -21.781 -19.953 1 87.38 388 ALA A N 1
ATOM 2977 C CA . ALA A 1 388 ? 12.469 -21.422 -20.766 1 87.38 388 ALA A CA 1
ATOM 2978 C C . ALA A 1 388 ? 11.844 -22.672 -21.391 1 87.38 388 ALA A C 1
ATOM 2980 O O . ALA A 1 388 ? 12.555 -23.578 -21.844 1 87.38 388 ALA A O 1
ATOM 2981 N N . SER A 1 389 ? 10.484 -22.797 -21.344 1 90.38 389 SER A N 1
ATOM 2982 C CA . SER A 1 389 ? 9.672 -23.734 -22.109 1 90.38 389 SER A CA 1
ATOM 2983 C C . SER A 1 389 ? 9.711 -25.125 -21.469 1 90.38 389 SER A C 1
ATOM 2985 O O . SER A 1 389 ? 9.172 -26.078 -22.031 1 90.38 389 SER A O 1
ATOM 2987 N N . ASN A 1 390 ? 10.352 -25.203 -20.297 1 94.56 390 ASN A N 1
ATOM 2988 C CA . ASN A 1 390 ? 10.352 -26.484 -19.578 1 94.56 390 ASN A CA 1
ATOM 2989 C C . ASN A 1 390 ? 9.109 -26.641 -18.703 1 94.56 390 ASN A C 1
ATOM 2991 O O . ASN A 1 390 ? 8.758 -27.75 -18.312 1 94.56 390 ASN A O 1
ATOM 2995 N N . SER A 1 391 ? 8.445 -25.562 -18.359 1 94.5 391 SER A N 1
ATOM 2996 C CA . SER A 1 391 ? 7.34 -25.609 -17.422 1 94.5 391 SER A CA 1
ATOM 2997 C C . SER A 1 391 ? 6.145 -26.359 -17.984 1 94.5 391 SER A C 1
ATOM 2999 O O . SER A 1 391 ? 5.559 -27.203 -17.312 1 94.5 391 SER A O 1
ATOM 3001 N N . LEU A 1 392 ? 5.793 -26.047 -19.234 1 95.12 392 LEU A N 1
ATOM 3002 C CA . LEU A 1 392 ? 4.672 -26.75 -19.859 1 95.12 392 LEU A CA 1
ATOM 3003 C C . LEU A 1 392 ? 4.992 -28.219 -20.047 1 95.12 392 LEU A C 1
ATOM 3005 O O . LEU A 1 392 ? 4.125 -29.078 -19.859 1 95.12 392 LEU A O 1
ATOM 3009 N N . LEU A 1 393 ? 6.207 -28.453 -20.453 1 97.12 393 LEU A N 1
ATOM 3010 C CA . LEU A 1 393 ? 6.617 -29.844 -20.625 1 97.12 393 LEU A CA 1
ATOM 3011 C C . LEU A 1 393 ? 6.422 -30.625 -19.328 1 97.12 393 LEU A C 1
ATOM 3013 O O . LEU A 1 393 ? 5.93 -31.766 -19.359 1 97.12 393 LEU A O 1
ATOM 3017 N N . GLU A 1 394 ? 6.82 -30.031 -18.25 1 97.88 394 GLU A N 1
ATOM 3018 C CA . GLU A 1 394 ? 6.668 -30.672 -16.938 1 97.88 394 GLU A CA 1
ATOM 3019 C C . GLU A 1 394 ? 5.211 -31.031 -16.672 1 97.88 394 GLU A C 1
ATOM 3021 O O . GLU A 1 394 ? 4.922 -32.094 -16.141 1 97.88 394 GLU A O 1
ATOM 3026 N N . CYS A 1 395 ? 4.312 -30.172 -17.031 1 97.94 395 CYS A N 1
ATOM 3027 C CA . CYS A 1 395 ? 2.891 -30.406 -16.812 1 97.94 395 CYS A CA 1
ATOM 3028 C C . CYS A 1 395 ? 2.443 -31.688 -17.516 1 97.94 395 CYS A C 1
ATOM 3030 O O . CYS A 1 395 ? 1.766 -32.531 -16.906 1 97.94 395 CYS A O 1
ATOM 3032 N N . PHE A 1 396 ? 2.857 -31.891 -18.719 1 98.25 396 PHE A N 1
ATOM 3033 C CA . PHE A 1 396 ? 2.379 -33 -19.516 1 98.25 396 PHE A CA 1
ATOM 3034 C C . PHE A 1 396 ? 3.041 -34.312 -19.078 1 98.25 396 PHE A C 1
ATOM 3036 O O . PHE A 1 396 ? 2.379 -35.344 -18.969 1 98.25 396 PHE A O 1
ATOM 3043 N N . VAL A 1 397 ? 4.312 -34.219 -18.828 1 98.62 397 VAL A N 1
ATOM 3044 C CA . VAL A 1 397 ? 5.051 -35.406 -18.453 1 98.62 397 VAL A CA 1
ATOM 3045 C C . VAL A 1 397 ? 4.551 -35.906 -17.109 1 98.62 397 VAL A C 1
ATOM 3047 O O . VAL A 1 397 ? 4.215 -37.094 -16.969 1 98.62 397 VAL A O 1
ATOM 3050 N N . TYR A 1 398 ? 4.434 -35.062 -16.156 1 98.75 398 TYR A N 1
ATOM 3051 C CA . TYR A 1 398 ? 4.027 -35.5 -14.828 1 98.75 398 TYR A CA 1
ATOM 3052 C C . TYR A 1 398 ? 2.525 -35.75 -14.766 1 98.75 398 TYR A C 1
ATOM 3054 O O . TYR A 1 398 ? 2.061 -36.594 -13.992 1 98.75 398 TYR A O 1
ATOM 3062 N N . GLY A 1 399 ? 1.731 -35 -15.555 1 98.69 399 GLY A N 1
ATOM 3063 C CA . GLY A 1 399 ? 0.315 -35.312 -15.664 1 98.69 399 GLY A CA 1
ATOM 3064 C C . GLY A 1 399 ? 0.053 -36.719 -16.125 1 98.69 399 GLY A C 1
ATOM 3065 O O . GLY A 1 399 ? -0.77 -37.438 -15.547 1 98.69 399 GLY A O 1
ATOM 3066 N N . ARG A 1 400 ? 0.762 -37.156 -17.125 1 98.5 400 ARG A N 1
ATOM 3067 C CA . ARG A 1 400 ? 0.622 -38.5 -17.672 1 98.5 400 ARG A CA 1
ATOM 3068 C C . ARG A 1 400 ? 1.161 -39.531 -16.703 1 98.5 400 ARG A C 1
ATOM 3070 O O . ARG A 1 400 ? 0.562 -40.594 -16.531 1 98.5 400 ARG A O 1
ATOM 3077 N N . ALA A 1 401 ? 2.275 -39.219 -16.078 1 98.62 401 ALA A N 1
ATOM 3078 C CA . ALA A 1 401 ? 2.869 -40.156 -15.125 1 98.62 401 ALA A CA 1
ATOM 3079 C C . ALA A 1 401 ? 1.937 -40.375 -13.945 1 98.62 401 ALA A C 1
ATOM 3081 O O . ALA A 1 401 ? 1.772 -41.531 -13.492 1 98.62 401 ALA A O 1
ATOM 3082 N N . ALA A 1 402 ? 1.367 -39.344 -13.438 1 98.81 402 ALA A N 1
ATOM 3083 C CA . ALA A 1 402 ? 0.438 -39.469 -12.32 1 98.81 402 ALA A CA 1
ATOM 3084 C C . ALA A 1 402 ? -0.8 -40.25 -12.703 1 98.81 402 ALA A C 1
ATOM 3086 O O . ALA A 1 402 ? -1.284 -41.094 -11.922 1 98.81 402 ALA A O 1
ATOM 3087 N N . ALA A 1 403 ? -1.312 -40 -13.867 1 98.75 403 ALA A N 1
ATOM 3088 C CA . ALA A 1 403 ? -2.48 -40.75 -14.344 1 98.75 403 ALA A CA 1
ATOM 3089 C C . ALA A 1 403 ? -2.195 -42.25 -14.406 1 98.75 403 ALA A C 1
ATOM 3091 O O . ALA A 1 403 ? -3.02 -43.062 -13.992 1 98.75 403 ALA A O 1
ATOM 3092 N N . ALA A 1 404 ? -1.041 -42.562 -14.953 1 98.44 404 ALA A N 1
ATOM 3093 C CA . ALA A 1 404 ? -0.652 -43.969 -15.062 1 98.44 404 ALA A CA 1
ATOM 3094 C C . ALA A 1 404 ? -0.538 -44.625 -13.68 1 98.44 404 ALA A C 1
ATOM 3096 O O . ALA A 1 404 ? -0.947 -45.75 -13.492 1 98.44 404 ALA A O 1
ATOM 3097 N N . ASP A 1 405 ? 0.003 -43.906 -12.797 1 98.56 405 ASP A N 1
ATOM 3098 C CA . ASP A 1 405 ? 0.17 -44.438 -11.445 1 98.56 405 ASP A CA 1
ATOM 3099 C C . ASP A 1 405 ? -1.182 -44.625 -10.758 1 98.56 405 ASP A C 1
ATOM 3101 O O . ASP A 1 405 ? -1.405 -45.625 -10.086 1 98.56 405 ASP A O 1
ATOM 3105 N N . ILE A 1 406 ? -2.039 -43.656 -10.875 1 98.38 406 ILE A N 1
ATOM 3106 C CA . ILE A 1 406 ? -3.375 -43.719 -10.289 1 98.38 406 ILE A CA 1
ATOM 3107 C C . ILE A 1 406 ? -4.109 -44.969 -10.828 1 98.38 406 ILE A C 1
ATOM 3109 O O . ILE A 1 406 ? -4.715 -45.719 -10.07 1 98.38 406 ILE A O 1
ATOM 3113 N N . GLN A 1 407 ? -4.02 -45.125 -12.102 1 97.69 407 GLN A N 1
ATOM 3114 C CA . GLN A 1 407 ? -4.652 -46.281 -12.719 1 97.69 407 GLN A CA 1
ATOM 3115 C C . GLN A 1 407 ? -4.105 -47.594 -12.141 1 97.69 407 GLN A C 1
ATOM 3117 O O . GLN A 1 407 ? -4.863 -48.531 -11.859 1 97.69 407 GLN A O 1
ATOM 3122 N N . ALA A 1 408 ? -2.844 -47.625 -11.922 1 97.56 408 ALA A N 1
ATOM 3123 C CA . ALA A 1 408 ? -2.182 -48.844 -11.438 1 97.56 408 ALA A CA 1
ATOM 3124 C C . ALA A 1 408 ? -2.59 -49.156 -10 1 97.56 408 ALA A C 1
ATOM 3126 O O . ALA A 1 408 ? -2.557 -50.312 -9.578 1 97.56 408 ALA A O 1
ATOM 3127 N N . HIS A 1 409 ? -3.045 -48.156 -9.266 1 96.62 409 HIS A N 1
ATOM 3128 C CA . HIS A 1 409 ? -3.314 -48.375 -7.844 1 96.62 409 HIS A CA 1
ATOM 3129 C C . HIS A 1 409 ? -4.805 -48.25 -7.547 1 96.62 409 HIS A C 1
ATOM 3131 O O . HIS A 1 409 ? -5.215 -48.25 -6.383 1 96.62 409 HIS A O 1
ATOM 3137 N N . LEU A 1 410 ? -5.605 -48.156 -8.508 1 95.81 410 LEU A N 1
ATOM 3138 C CA . LEU A 1 410 ? -7.031 -47.875 -8.375 1 95.81 410 LEU A CA 1
ATOM 3139 C C . LEU A 1 410 ? -7.723 -48.938 -7.508 1 95.81 410 LEU A C 1
ATOM 3141 O O . LEU A 1 410 ? -8.523 -48.594 -6.633 1 95.81 410 LEU A O 1
ATOM 3145 N N . GLU A 1 411 ? -7.441 -50.188 -7.68 1 92.88 411 GLU A N 1
ATOM 3146 C CA . GLU A 1 411 ? -8.148 -51.281 -7.023 1 92.88 411 GLU A CA 1
ATOM 3147 C C . GLU A 1 411 ? -7.711 -51.406 -5.566 1 92.88 411 GLU A C 1
ATOM 3149 O O . GLU A 1 411 ? -8.414 -52.031 -4.762 1 92.88 411 GLU A O 1
ATOM 3154 N N . GLN A 1 412 ? -6.645 -50.75 -5.238 1 94.56 412 GLN A N 1
ATOM 3155 C CA . GLN A 1 412 ? -6.098 -50.875 -3.893 1 94.56 412 GLN A CA 1
ATOM 3156 C C . GLN A 1 412 ? -6.633 -49.781 -2.971 1 94.56 412 GLN A C 1
ATOM 3158 O O . GLN A 1 412 ? -6.504 -49.906 -1.748 1 94.56 412 GLN A O 1
ATOM 3163 N N . VAL A 1 413 ? -7.25 -48.844 -3.564 1 95.56 413 VAL A N 1
ATOM 3164 C CA . VAL A 1 413 ? -7.684 -47.688 -2.771 1 95.56 413 VAL A CA 1
ATOM 3165 C C . VAL A 1 413 ? -9.203 -47.594 -2.791 1 95.56 413 VAL A C 1
ATOM 3167 O O . VAL A 1 413 ? -9.805 -47.406 -3.85 1 95.56 413 VAL A O 1
ATOM 3170 N N . ALA A 1 414 ? -9.82 -47.688 -1.637 1 94.06 414 ALA A N 1
ATOM 3171 C CA . ALA A 1 414 ? -11.273 -47.656 -1.53 1 94.06 414 ALA A CA 1
ATOM 3172 C C . ALA A 1 414 ? -11.805 -46.219 -1.54 1 94.06 414 ALA A C 1
ATOM 3174 O O . ALA A 1 414 ? -11.094 -45.281 -1.143 1 94.06 414 ALA A O 1
ATOM 3175 N N . MET A 1 415 ? -13.055 -46.125 -1.965 1 96.38 415 MET A N 1
ATOM 3176 C CA . MET A 1 415 ? -13.742 -44.844 -1.856 1 96.38 415 MET A CA 1
ATOM 3177 C C . MET A 1 415 ? -13.898 -44.438 -0.397 1 96.38 415 MET A C 1
ATOM 3179 O O . MET A 1 415 ? -14.203 -45.25 0.458 1 96.38 415 MET A O 1
ATOM 3183 N N . PRO A 1 416 ? -13.617 -43.125 -0.132 1 94.88 416 PRO A N 1
ATOM 3184 C CA . PRO A 1 416 ? -13.859 -42.688 1.248 1 94.88 416 PRO A CA 1
ATOM 3185 C C . PRO A 1 416 ? -15.328 -42.781 1.64 1 94.88 416 PRO A C 1
ATOM 3187 O O . PRO A 1 416 ? -16.203 -42.531 0.805 1 94.88 416 PRO A O 1
ATOM 3190 N N . LYS A 1 417 ? -15.578 -43.062 2.934 1 89.94 417 LYS A N 1
ATOM 3191 C CA . LYS A 1 417 ? -16.938 -43.188 3.432 1 89.94 417 LYS A CA 1
ATOM 3192 C C . LYS A 1 417 ? -17.203 -42.188 4.555 1 89.94 417 LYS A C 1
ATOM 3194 O O . LYS A 1 417 ? -16.312 -41.938 5.379 1 89.94 417 LYS A O 1
ATOM 3199 N N . ALA A 1 418 ? -18.375 -41.594 4.598 1 86.75 418 ALA A N 1
ATOM 3200 C CA . ALA A 1 418 ? -18.938 -40.844 5.715 1 86.75 418 ALA A CA 1
ATOM 3201 C C . ALA A 1 418 ? -18.047 -39.656 6.086 1 86.75 418 ALA A C 1
ATOM 3203 O O . ALA A 1 418 ? -17.688 -39.5 7.25 1 86.75 418 ALA A O 1
ATOM 3204 N N . LEU A 1 419 ? -17.688 -38.875 5.121 1 94 419 LEU A N 1
ATOM 3205 C CA . LEU A 1 419 ? -16.906 -37.688 5.426 1 94 419 LEU A CA 1
ATOM 3206 C C . LEU A 1 419 ? -17.766 -36.594 6.07 1 94 419 LEU A C 1
ATOM 3208 O O . LEU A 1 419 ? -18.906 -36.406 5.668 1 94 419 LEU A O 1
ATOM 3212 N N . PRO A 1 420 ? -17.297 -36 7.098 1 93.19 420 PRO A N 1
ATOM 3213 C CA . PRO A 1 420 ? -18.062 -34.906 7.742 1 93.19 420 PRO A CA 1
ATOM 3214 C C . PRO A 1 420 ? -18.25 -33.719 6.832 1 93.19 420 PRO A C 1
ATOM 3216 O O . PRO A 1 420 ? -17.391 -33.406 6.004 1 93.19 420 PRO A O 1
ATOM 3219 N N . GLY A 1 421 ? -19.375 -33.031 7.035 1 91.5 421 GLY A N 1
ATOM 3220 C CA . GLY A 1 421 ? -19.609 -31.781 6.344 1 91.5 421 GLY A CA 1
ATOM 3221 C C . GLY A 1 421 ? -18.844 -30.609 6.949 1 91.5 421 GLY A C 1
ATOM 3222 O O . GLY A 1 421 ? -18.297 -30.719 8.047 1 91.5 421 GLY A O 1
ATOM 3223 N N . TRP A 1 422 ? -18.812 -29.516 6.215 1 89.25 422 TRP A N 1
ATOM 3224 C CA . TRP A 1 422 ? -18.203 -28.281 6.699 1 89.25 422 TRP A CA 1
ATOM 3225 C C . TRP A 1 422 ? -19.062 -27.641 7.793 1 89.25 422 TRP A C 1
ATOM 3227 O O . TRP A 1 422 ? -20.266 -27.422 7.602 1 89.25 422 TRP A O 1
ATOM 3237 N N . ASP A 1 423 ? -18.5 -27.391 8.906 1 85.31 423 ASP A N 1
ATOM 3238 C CA . ASP A 1 423 ? -19.234 -26.812 10.031 1 85.31 423 ASP A CA 1
ATOM 3239 C C . ASP A 1 423 ? -19.125 -25.297 10.039 1 85.31 423 ASP A C 1
ATOM 3241 O O . ASP A 1 423 ? -18.125 -24.734 10.508 1 85.31 423 ASP A O 1
ATOM 3245 N N . ALA A 1 424 ? -20.156 -24.609 9.641 1 80.12 424 ALA A N 1
ATOM 3246 C CA . ALA A 1 424 ? -20.188 -23.141 9.625 1 80.12 424 ALA A CA 1
ATOM 3247 C C . ALA A 1 424 ? -21.062 -22.594 10.75 1 80.12 424 ALA A C 1
ATOM 3249 O O . ALA A 1 424 ? -21.562 -21.469 10.664 1 80.12 424 ALA A O 1
ATOM 3250 N N . SER A 1 425 ? -21.25 -23.391 11.758 1 76.25 425 SER A N 1
ATOM 3251 C CA . SER A 1 425 ? -22.203 -23.031 12.789 1 76.25 425 SER A CA 1
ATOM 3252 C C . SER A 1 425 ? -21.672 -21.922 13.688 1 76.25 425 SER A C 1
ATOM 3254 O O . SER A 1 425 ? -22.438 -21.156 14.273 1 76.25 425 SER A O 1
ATOM 3256 N N . GLN A 1 426 ? -20.391 -21.719 13.766 1 74.75 426 GLN A N 1
ATOM 3257 C CA . GLN A 1 426 ? -19.812 -20.797 14.727 1 74.75 426 GLN A CA 1
ATOM 3258 C C . GLN A 1 426 ? -19.281 -19.547 14.031 1 74.75 426 GLN A C 1
ATOM 3260 O O . GLN A 1 426 ? -18.562 -18.75 14.641 1 74.75 426 GLN A O 1
ATOM 3265 N N . VAL A 1 427 ? -19.594 -19.422 12.797 1 80.69 427 VAL A N 1
ATOM 3266 C CA . VAL A 1 427 ? -19.062 -18.266 12.07 1 80.69 427 VAL A CA 1
ATOM 3267 C C . VAL A 1 427 ? -20.203 -17.391 11.594 1 80.69 427 VAL A C 1
ATOM 3269 O O . VAL A 1 427 ? -21.344 -17.859 11.438 1 80.69 427 VAL A O 1
ATOM 3272 N N . THR A 1 428 ? -19.969 -16.016 11.531 1 81.5 428 THR A N 1
ATOM 3273 C CA . THR A 1 428 ? -20.938 -15.047 11.055 1 81.5 428 THR A CA 1
ATOM 3274 C C . THR A 1 428 ? -20.422 -14.312 9.82 1 81.5 428 THR A C 1
ATOM 3276 O O . THR A 1 428 ? -19.25 -14.469 9.445 1 81.5 428 THR A O 1
ATOM 3279 N N . ASP A 1 429 ? -21.328 -13.594 9.234 1 78.69 429 ASP A N 1
ATOM 3280 C CA . ASP A 1 429 ? -20.922 -12.742 8.125 1 78.69 429 ASP A CA 1
ATOM 3281 C C . ASP A 1 429 ? -20.062 -11.578 8.617 1 78.69 429 ASP A C 1
ATOM 3283 O O . ASP A 1 429 ? -20.328 -11.008 9.672 1 78.69 429 ASP A O 1
ATOM 3287 N N . SER A 1 430 ? -19.062 -11.359 7.809 1 76.75 430 SER A N 1
ATOM 3288 C CA . SER A 1 430 ? -18.219 -10.25 8.203 1 76.75 430 SER A CA 1
ATOM 3289 C C . SER A 1 430 ? -18.719 -8.93 7.629 1 76.75 430 SER A C 1
ATOM 3291 O O . SER A 1 430 ? -19.281 -8.906 6.527 1 76.75 430 SER A O 1
ATOM 3293 N N . ASP A 1 431 ? -18.531 -7.832 8.484 1 77.25 431 ASP A N 1
ATOM 3294 C CA . ASP A 1 431 ? -18.812 -6.48 8.008 1 77.25 431 ASP A CA 1
ATOM 3295 C C . ASP A 1 431 ? -17.531 -5.645 7.98 1 77.25 431 ASP A C 1
ATOM 3297 O O . ASP A 1 431 ? -17.578 -4.422 8.125 1 77.25 431 ASP A O 1
ATOM 3301 N N . GLU A 1 432 ? -16.406 -6.316 7.844 1 84.12 432 GLU A N 1
ATOM 3302 C CA . GLU A 1 432 ? -15.141 -5.598 7.84 1 84.12 432 GLU A CA 1
ATOM 3303 C C . GLU A 1 432 ? -14.211 -6.125 6.75 1 84.12 432 GLU A C 1
ATOM 3305 O O . GLU A 1 432 ? -13.055 -6.465 7.023 1 84.12 432 GLU A O 1
ATOM 3310 N N . ASP A 1 433 ? -14.664 -5.992 5.578 1 88.44 433 ASP A N 1
ATOM 3311 C CA . ASP A 1 433 ? -13.883 -6.492 4.453 1 88.44 433 ASP A CA 1
ATOM 3312 C C . ASP A 1 433 ? -12.602 -5.684 4.266 1 88.44 433 ASP A C 1
ATOM 3314 O O . ASP A 1 433 ? -11.68 -6.121 3.576 1 88.44 433 ASP A O 1
ATOM 3318 N N . VAL A 1 434 ? -12.547 -4.602 4.957 1 88.12 434 VAL A N 1
ATOM 3319 C CA . VAL A 1 434 ? -11.367 -3.758 4.875 1 88.12 434 VAL A CA 1
ATOM 3320 C C . VAL A 1 434 ? -10.164 -4.492 5.469 1 88.12 434 VAL A C 1
ATOM 3322 O O . VAL A 1 434 ? -9.031 -4.312 5.02 1 88.12 434 VAL A O 1
ATOM 3325 N N . ILE A 1 435 ? -10.422 -5.32 6.438 1 89.25 435 ILE A N 1
ATOM 3326 C CA . ILE A 1 435 ? -9.336 -6.043 7.086 1 89.25 435 ILE A CA 1
ATOM 3327 C C . ILE A 1 435 ? -8.688 -7.004 6.09 1 89.25 435 ILE A C 1
ATOM 3329 O O . ILE A 1 435 ? -7.457 -7.086 6.008 1 89.25 435 ILE A O 1
ATOM 3333 N N . ILE A 1 436 ? -9.523 -7.672 5.328 1 91.94 436 ILE A N 1
ATOM 3334 C CA . ILE A 1 436 ? -9.031 -8.609 4.32 1 91.94 436 ILE A CA 1
ATOM 3335 C C . ILE A 1 436 ? -8.289 -7.844 3.225 1 91.94 436 ILE A C 1
ATOM 3337 O O . ILE A 1 436 ? -7.184 -8.219 2.836 1 91.94 436 ILE A O 1
ATOM 3341 N N . ALA A 1 437 ? -8.875 -6.801 2.768 1 92.31 437 ALA A N 1
ATOM 3342 C CA . ALA A 1 437 ? -8.273 -5.996 1.71 1 92.31 437 ALA A CA 1
ATOM 3343 C C . ALA A 1 437 ? -6.934 -5.418 2.158 1 92.31 437 ALA A C 1
ATOM 3345 O O . ALA A 1 437 ? -5.961 -5.422 1.399 1 92.31 437 ALA A O 1
ATOM 3346 N N . HIS A 1 438 ? -6.887 -4.93 3.316 1 93.94 438 HIS A N 1
ATOM 3347 C CA . HIS A 1 438 ? -5.656 -4.371 3.867 1 93.94 438 HIS A CA 1
ATOM 3348 C C . HIS A 1 438 ? -4.57 -5.438 3.973 1 93.94 438 HIS A C 1
ATOM 3350 O O . HIS A 1 438 ? -3.414 -5.184 3.617 1 93.94 438 HIS A O 1
ATOM 3356 N N . ASN A 1 439 ? -4.93 -6.547 4.539 1 95.44 439 ASN A N 1
ATOM 3357 C CA . ASN A 1 439 ? -3.961 -7.625 4.703 1 95.44 439 ASN A CA 1
ATOM 3358 C C . ASN A 1 439 ? -3.395 -8.078 3.361 1 95.44 439 ASN A C 1
ATOM 3360 O O . ASN A 1 439 ? -2.205 -8.383 3.256 1 95.44 439 ASN A O 1
ATOM 3364 N N . TRP A 1 440 ? -4.273 -8.125 2.355 1 95.5 440 TRP A N 1
ATOM 3365 C CA . TRP A 1 440 ? -3.832 -8.461 1.006 1 95.5 440 TRP A CA 1
ATOM 3366 C C . TRP A 1 440 ? -2.758 -7.488 0.529 1 95.5 440 TRP A C 1
ATOM 3368 O O . TRP A 1 440 ? -1.699 -7.91 0.055 1 95.5 440 TRP A O 1
ATOM 3378 N N . ASP A 1 441 ? -3.021 -6.258 0.708 1 95.31 441 ASP A N 1
ATOM 3379 C CA . ASP A 1 441 ? -2.107 -5.219 0.245 1 95.31 441 ASP A CA 1
ATOM 3380 C C . ASP A 1 441 ? -0.79 -5.262 1.015 1 95.31 441 ASP A C 1
ATOM 3382 O O . ASP A 1 441 ? 0.285 -5.145 0.423 1 95.31 441 ASP A O 1
ATOM 3386 N N . GLU A 1 442 ? -0.927 -5.375 2.254 1 96.5 442 GLU A N 1
ATOM 3387 C CA . GLU A 1 442 ? 0.25 -5.406 3.115 1 96.5 442 GLU A CA 1
ATOM 3388 C C . GLU A 1 442 ? 1.148 -6.594 2.779 1 96.5 442 GLU A C 1
ATOM 3390 O O . GLU A 1 442 ? 2.367 -6.449 2.678 1 96.5 442 GLU A O 1
ATOM 3395 N N . LEU A 1 443 ? 0.547 -7.734 2.602 1 97.81 443 LEU A N 1
ATOM 3396 C CA . LEU A 1 443 ? 1.278 -8.961 2.295 1 97.81 443 LEU A CA 1
ATOM 3397 C C . LEU A 1 443 ? 2.094 -8.797 1.016 1 97.81 443 LEU A C 1
ATOM 3399 O O . LEU A 1 443 ? 3.301 -9.047 1.009 1 97.81 443 LEU A O 1
ATOM 3403 N N . ARG A 1 444 ? 1.475 -8.383 -0 1 97.31 444 ARG A N 1
ATOM 3404 C CA . ARG A 1 444 ? 2.113 -8.32 -1.311 1 97.31 444 ARG A CA 1
ATOM 3405 C C . ARG A 1 444 ? 3.189 -7.238 -1.344 1 97.31 444 ARG A C 1
ATOM 3407 O O . ARG A 1 444 ? 4.234 -7.414 -1.976 1 97.31 444 ARG A O 1
ATOM 3414 N N . ARG A 1 445 ? 3.004 -6.238 -0.598 1 96.19 445 ARG A N 1
ATOM 3415 C CA . ARG A 1 445 ? 3.959 -5.137 -0.596 1 96.19 445 ARG A CA 1
ATOM 3416 C C . ARG A 1 445 ? 5.238 -5.523 0.141 1 96.19 445 ARG A C 1
ATOM 3418 O O . ARG A 1 445 ? 6.34 -5.27 -0.346 1 96.19 445 ARG A O 1
ATOM 3425 N N . PHE A 1 446 ? 5.117 -6.164 1.388 1 97.31 446 PHE A N 1
ATOM 3426 C CA . PHE A 1 446 ? 6.359 -6.465 2.086 1 97.31 446 PHE A CA 1
ATOM 3427 C C . PHE A 1 446 ? 7.078 -7.637 1.433 1 97.31 446 PHE A C 1
ATOM 3429 O O . PHE A 1 446 ? 8.305 -7.727 1.489 1 97.31 446 PHE A O 1
ATOM 3436 N N . MET A 1 447 ? 6.305 -8.5 0.745 1 98.5 447 MET A N 1
ATOM 3437 C CA . MET A 1 447 ? 6.969 -9.562 -0.005 1 98.5 447 MET A CA 1
ATOM 3438 C C . MET A 1 447 ? 7.766 -8.984 -1.171 1 98.5 447 MET A C 1
ATOM 3440 O O . MET A 1 447 ? 8.852 -9.477 -1.489 1 98.5 447 MET A O 1
ATOM 3444 N N . TRP A 1 448 ? 7.238 -7.969 -1.788 1 96.12 448 TRP A N 1
ATOM 3445 C CA . TRP A 1 448 ? 7.93 -7.309 -2.893 1 96.12 448 TRP A CA 1
ATOM 3446 C C . TRP A 1 448 ? 9.164 -6.559 -2.396 1 96.12 448 TRP A C 1
ATOM 3448 O O . TRP A 1 448 ? 10.258 -6.734 -2.932 1 96.12 448 TRP A O 1
ATOM 3458 N N . ASP A 1 449 ? 9.07 -5.852 -1.375 1 95.19 449 ASP A N 1
ATOM 3459 C CA . ASP A 1 449 ? 10.109 -4.934 -0.919 1 95.19 449 ASP A CA 1
ATOM 3460 C C . ASP A 1 449 ? 11.203 -5.676 -0.152 1 95.19 449 ASP A C 1
ATOM 3462 O O . ASP A 1 449 ? 12.375 -5.312 -0.226 1 95.19 449 ASP A O 1
ATOM 3466 N N . TYR A 1 450 ? 10.836 -6.75 0.594 1 96.19 450 TYR A N 1
ATOM 3467 C CA . TYR A 1 450 ? 11.789 -7.332 1.53 1 96.19 450 TYR A CA 1
ATOM 3468 C C . TYR A 1 450 ? 12.258 -8.703 1.054 1 96.19 450 TYR A C 1
ATOM 3470 O O . TYR A 1 450 ? 13.344 -9.156 1.419 1 96.19 450 TYR A O 1
ATOM 3478 N N . VAL A 1 451 ? 11.461 -9.414 0.259 1 97.5 451 VAL A N 1
ATOM 3479 C CA . VAL A 1 451 ? 11.766 -10.812 -0.021 1 97.5 451 VAL A CA 1
ATOM 3480 C C . VAL A 1 451 ? 12.055 -10.992 -1.51 1 97.5 451 VAL A C 1
ATOM 3482 O O . VAL A 1 451 ? 12.898 -11.805 -1.891 1 97.5 451 VAL A O 1
ATOM 3485 N N . GLY A 1 452 ? 11.516 -10.156 -2.406 1 94.25 452 GLY A N 1
ATOM 3486 C CA . GLY A 1 452 ? 11.547 -10.242 -3.857 1 94.25 452 GLY A CA 1
ATOM 3487 C C . GLY A 1 452 ? 12.859 -10.781 -4.398 1 94.25 452 GLY A C 1
ATOM 3488 O O . GLY A 1 452 ? 13.242 -11.906 -4.086 1 94.25 452 GLY A O 1
ATOM 3489 N N . ILE A 1 453 ? 13.641 -9.992 -5.145 1 94.75 453 ILE A N 1
ATOM 3490 C CA . ILE A 1 453 ? 14.766 -10.484 -5.93 1 94.75 453 ILE A CA 1
ATOM 3491 C C . ILE A 1 453 ? 16.062 -10.328 -5.129 1 94.75 453 ILE A C 1
ATOM 3493 O O . ILE A 1 453 ? 16.703 -11.32 -4.777 1 94.75 453 ILE A O 1
ATOM 3497 N N . VAL A 1 454 ? 16.438 -9.133 -4.785 1 95.19 454 VAL A N 1
ATOM 3498 C CA . VAL A 1 454 ? 17.609 -8.891 -3.949 1 95.19 454 VAL A CA 1
ATOM 3499 C C . VAL A 1 454 ? 17.188 -8.852 -2.48 1 95.19 454 VAL A C 1
ATOM 3501 O O . VAL A 1 454 ? 16.375 -8.023 -2.078 1 95.19 454 VAL A O 1
ATOM 3504 N N . ARG A 1 455 ? 17.828 -9.766 -1.688 1 96.12 455 ARG A N 1
ATOM 3505 C CA . ARG A 1 455 ? 17.422 -9.938 -0.298 1 96.12 455 ARG A CA 1
ATOM 3506 C C . ARG A 1 455 ? 18.547 -9.562 0.658 1 96.12 455 ARG A C 1
ATOM 3508 O O . ARG A 1 455 ? 19.688 -9.406 0.238 1 96.12 455 ARG A O 1
ATOM 3515 N N . THR A 1 456 ? 18.266 -9.25 1.931 1 95.25 456 THR A N 1
ATOM 3516 C CA . THR A 1 456 ? 19.188 -9.172 3.066 1 95.25 456 THR A CA 1
ATOM 3517 C C . THR A 1 456 ? 18.594 -9.891 4.281 1 95.25 456 THR A C 1
ATOM 3519 O O . THR A 1 456 ? 17.375 -10.047 4.391 1 95.25 456 THR A O 1
ATOM 3522 N N . SER A 1 457 ? 19.5 -10.359 5.137 1 95.94 457 SER A N 1
ATOM 3523 C CA . SER A 1 457 ? 19.031 -11.008 6.355 1 95.94 457 SER A CA 1
ATOM 3524 C C . SER A 1 457 ? 18.125 -10.086 7.168 1 95.94 457 SER A C 1
ATOM 3526 O O . SER A 1 457 ? 17.141 -10.531 7.738 1 95.94 457 SER A O 1
ATOM 3528 N N . LYS A 1 458 ? 18.469 -8.859 7.18 1 93.62 458 LYS A N 1
ATOM 3529 C CA . LYS A 1 458 ? 17.688 -7.887 7.945 1 93.62 458 LYS A CA 1
ATOM 3530 C C . LYS A 1 458 ? 16.297 -7.719 7.363 1 93.62 458 LYS A C 1
ATOM 3532 O O . LYS A 1 458 ? 15.305 -7.711 8.102 1 93.62 458 LYS A O 1
ATOM 3537 N N . ARG A 1 459 ? 16.188 -7.543 6.09 1 95.06 459 ARG A N 1
ATOM 3538 C CA . ARG A 1 459 ? 14.883 -7.375 5.449 1 95.06 459 ARG A CA 1
ATOM 3539 C C . ARG A 1 459 ? 14.055 -8.648 5.559 1 95.06 459 ARG A C 1
ATOM 3541 O O . ARG A 1 459 ? 12.828 -8.586 5.707 1 95.06 459 ARG A O 1
ATOM 3548 N N . LEU A 1 460 ? 14.695 -9.82 5.488 1 97.88 460 LEU A N 1
ATOM 3549 C CA . LEU A 1 460 ? 13.977 -11.07 5.672 1 97.88 460 LEU A CA 1
ATOM 3550 C C . LEU A 1 460 ? 13.406 -11.172 7.086 1 97.88 460 LEU A C 1
ATOM 3552 O O . LEU A 1 460 ? 12.297 -11.672 7.281 1 97.88 460 LEU A O 1
ATOM 3556 N N . GLN A 1 461 ? 14.156 -10.719 8.047 1 96.56 461 GLN A N 1
ATOM 3557 C CA . GLN A 1 461 ? 13.672 -10.703 9.422 1 96.56 461 GLN A CA 1
ATOM 3558 C C . GLN A 1 461 ? 12.461 -9.781 9.57 1 96.56 461 GLN A C 1
ATOM 3560 O O . GLN A 1 461 ? 11.508 -10.109 10.281 1 96.56 461 GLN A O 1
ATOM 3565 N N . ARG A 1 462 ? 12.523 -8.641 8.945 1 95.12 462 ARG A N 1
ATOM 3566 C CA . ARG A 1 462 ? 11.391 -7.719 8.961 1 95.12 462 ARG A CA 1
ATOM 3567 C C . ARG A 1 462 ? 10.156 -8.352 8.328 1 95.12 462 ARG A C 1
ATOM 3569 O O . ARG A 1 462 ? 9.039 -8.18 8.828 1 95.12 462 ARG A O 1
ATOM 3576 N N . ALA A 1 463 ? 10.375 -9.062 7.246 1 97.75 463 ALA A N 1
ATOM 3577 C CA . ALA A 1 463 ? 9.281 -9.773 6.598 1 97.75 463 ALA A CA 1
ATOM 3578 C C . ALA A 1 463 ? 8.695 -10.844 7.523 1 97.75 463 ALA A C 1
ATOM 3580 O O . ALA A 1 463 ? 7.477 -11.031 7.57 1 97.75 463 ALA A O 1
ATOM 3581 N N . GLN A 1 464 ? 9.547 -11.516 8.25 1 97.56 464 GLN A N 1
ATOM 3582 C CA . GLN A 1 464 ? 9.117 -12.555 9.172 1 97.56 464 GLN A CA 1
ATOM 3583 C C . GLN A 1 464 ? 8.227 -11.977 10.273 1 97.56 464 GLN A C 1
ATOM 3585 O O . GLN A 1 464 ? 7.223 -12.586 10.648 1 97.56 464 GLN A O 1
ATOM 3590 N N . HIS A 1 465 ? 8.578 -10.805 10.773 1 95.19 465 HIS A N 1
ATOM 3591 C CA . HIS A 1 465 ? 7.754 -10.141 11.781 1 95.19 465 HIS A CA 1
ATOM 3592 C C . HIS A 1 465 ? 6.367 -9.812 11.234 1 95.19 465 HIS A C 1
ATOM 3594 O O . HIS A 1 465 ? 5.359 -10.047 11.906 1 95.19 465 HIS A O 1
ATOM 3600 N N . ARG A 1 466 ? 6.301 -9.258 10.062 1 96.62 466 ARG A N 1
ATOM 3601 C CA . ARG A 1 466 ? 5.039 -8.859 9.453 1 96.62 466 ARG A CA 1
ATOM 3602 C C . ARG A 1 466 ? 4.164 -10.078 9.164 1 96.62 466 ARG A C 1
ATOM 3604 O O . ARG A 1 466 ? 2.953 -10.047 9.398 1 96.62 466 ARG A O 1
ATOM 3611 N N . ILE A 1 467 ? 4.785 -11.148 8.656 1 97.81 467 ILE A N 1
ATOM 3612 C CA . ILE A 1 467 ? 3.98 -12.297 8.234 1 97.81 467 ILE A CA 1
ATOM 3613 C C . ILE A 1 467 ? 3.377 -12.977 9.469 1 97.81 467 ILE A C 1
ATOM 3615 O O . ILE A 1 467 ? 2.26 -13.492 9.406 1 97.81 467 ILE A O 1
ATOM 3619 N N . ARG A 1 468 ? 4.082 -12.992 10.586 1 96.19 468 ARG A N 1
ATOM 3620 C CA . ARG A 1 468 ? 3.547 -13.57 11.812 1 96.19 468 ARG A CA 1
ATOM 3621 C C . ARG A 1 468 ? 2.324 -12.805 12.297 1 96.19 468 ARG A C 1
ATOM 3623 O O . ARG A 1 468 ? 1.326 -13.398 12.703 1 96.19 468 ARG A O 1
ATOM 3630 N N . LEU A 1 469 ? 2.467 -11.523 12.211 1 94.31 469 LEU A N 1
ATOM 3631 C CA . LEU A 1 469 ? 1.341 -10.672 12.586 1 94.31 469 LEU A CA 1
ATOM 3632 C C . LEU A 1 469 ? 0.138 -10.938 11.68 1 94.31 469 LEU A C 1
ATOM 3634 O O . LEU A 1 469 ? -0.99 -11.055 12.164 1 94.31 469 LEU A O 1
ATOM 3638 N N . LEU A 1 470 ? 0.341 -11.016 10.422 1 96.5 470 LEU A N 1
ATOM 3639 C CA . LEU A 1 470 ? -0.729 -11.234 9.453 1 96.5 470 LEU A CA 1
ATOM 3640 C C . LEU A 1 470 ? -1.391 -12.594 9.664 1 96.5 470 LEU A C 1
ATOM 3642 O O . LEU A 1 470 ? -2.617 -12.703 9.609 1 96.5 470 LEU A O 1
ATOM 3646 N N . LEU A 1 471 ? -0.544 -13.602 9.883 1 97.19 471 LEU A N 1
ATOM 3647 C CA . LEU A 1 471 ? -1.075 -14.945 10.07 1 97.19 471 LEU A CA 1
ATOM 3648 C C . LEU A 1 471 ? -1.987 -15 11.297 1 97.19 471 LEU A C 1
ATOM 3650 O O . LEU A 1 471 ? -3.043 -15.641 11.258 1 97.19 471 LEU A O 1
ATOM 3654 N N . ASP A 1 472 ? -1.641 -14.32 12.328 1 95.5 472 ASP A N 1
ATOM 3655 C CA . ASP A 1 472 ? -2.469 -14.266 13.531 1 95.5 472 ASP A CA 1
ATOM 3656 C C . ASP A 1 472 ? -3.811 -13.602 13.242 1 95.5 472 ASP A C 1
ATOM 3658 O O . ASP A 1 472 ? -4.859 -14.094 13.672 1 95.5 472 ASP A O 1
ATOM 3662 N N . GLU A 1 473 ? -3.783 -12.57 12.539 1 93.44 473 GLU A N 1
ATOM 3663 C CA . GLU A 1 473 ? -5 -11.828 12.219 1 93.44 473 GLU A CA 1
ATOM 3664 C C . GLU A 1 473 ? -5.902 -12.633 11.289 1 93.44 473 GLU A C 1
ATOM 3666 O O . GLU A 1 473 ? -7.125 -12.648 11.453 1 93.44 473 GLU A O 1
ATOM 3671 N N . ILE A 1 474 ? -5.328 -13.258 10.328 1 94.81 474 ILE A N 1
ATOM 3672 C CA . ILE A 1 474 ? -6.074 -14.047 9.359 1 94.81 474 ILE A CA 1
ATOM 3673 C C . ILE A 1 474 ? -6.73 -15.234 10.055 1 94.81 474 ILE A C 1
ATOM 3675 O O . ILE A 1 474 ? -7.891 -15.562 9.789 1 94.81 474 ILE A O 1
ATOM 3679 N N . ASP A 1 475 ? -5.992 -15.844 10.945 1 93.88 475 ASP A N 1
ATOM 3680 C CA . ASP A 1 475 ? -6.535 -16.969 11.695 1 93.88 475 ASP A CA 1
ATOM 3681 C C . ASP A 1 475 ? -7.73 -16.547 12.539 1 93.88 475 ASP A C 1
ATOM 3683 O O . ASP A 1 475 ? -8.719 -17.266 12.641 1 93.88 475 ASP A O 1
ATOM 3687 N N . GLU A 1 476 ? -7.578 -15.406 13.117 1 90.5 476 GLU A N 1
ATOM 3688 C CA . GLU A 1 476 ? -8.695 -14.867 13.891 1 90.5 476 GLU A CA 1
ATOM 3689 C C . GLU A 1 476 ? -9.914 -14.633 13.008 1 90.5 476 GLU A C 1
ATOM 3691 O O . GLU A 1 476 ? -11.031 -14.984 13.383 1 90.5 476 GLU A O 1
ATOM 3696 N N . PHE A 1 477 ? -9.703 -14.07 11.914 1 88.75 477 PHE A N 1
ATOM 3697 C CA . PHE A 1 477 ? -10.797 -13.773 11 1 88.75 477 PHE A CA 1
ATOM 3698 C C . PHE A 1 477 ? -11.414 -15.055 10.469 1 88.75 477 PHE A C 1
ATOM 3700 O O . PHE A 1 477 ? -12.641 -15.18 10.406 1 88.75 477 PHE A O 1
ATOM 3707 N N . TYR A 1 478 ? -10.609 -15.984 10.102 1 89.69 478 TYR A N 1
ATOM 3708 C CA . TYR A 1 478 ? -11.039 -17.266 9.547 1 89.69 478 TYR A CA 1
ATOM 3709 C C . TYR A 1 478 ? -11.875 -18.047 10.547 1 89.69 478 TYR A C 1
ATOM 3711 O O . TYR A 1 478 ? -12.82 -18.734 10.172 1 89.69 478 TYR A O 1
ATOM 3719 N N . SER A 1 479 ? -11.625 -17.906 11.82 1 89.5 479 SER A N 1
ATOM 3720 C CA . SER A 1 479 ? -12.312 -18.641 12.875 1 89.5 479 SER A CA 1
ATOM 3721 C C . SER A 1 479 ? -13.641 -17.984 13.234 1 89.5 479 SER A C 1
ATOM 3723 O O . SER A 1 479 ? -14.523 -18.625 13.789 1 89.5 479 SER A O 1
ATOM 3725 N N . ASN A 1 480 ? -13.805 -16.734 12.82 1 89 480 ASN A N 1
ATOM 3726 C CA . ASN A 1 480 ? -14.953 -16 13.328 1 89 480 ASN A CA 1
ATOM 3727 C C . ASN A 1 480 ? -15.953 -15.688 12.219 1 89 480 ASN A C 1
ATOM 3729 O O . ASN A 1 480 ? -17.109 -15.367 12.5 1 89 480 ASN A O 1
ATOM 3733 N N . TYR A 1 481 ? -15.508 -15.891 11.008 1 88.19 481 TYR A N 1
ATOM 3734 C CA . TYR A 1 481 ? -16.391 -15.445 9.93 1 88.19 481 TYR A CA 1
ATOM 3735 C C . TYR A 1 481 ? -16.484 -16.5 8.836 1 88.19 481 TYR A C 1
ATOM 3737 O O . TYR A 1 481 ? -15.633 -17.375 8.727 1 88.19 481 TYR A O 1
ATOM 3745 N N . LYS A 1 482 ? -17.531 -16.328 8.078 1 90.81 482 LYS A N 1
ATOM 3746 C CA . LYS A 1 482 ? -17.719 -17.219 6.938 1 90.81 482 LYS A CA 1
ATOM 3747 C C . LYS A 1 482 ? -16.609 -17.047 5.906 1 90.81 482 LYS A C 1
ATOM 3749 O O . LYS A 1 482 ? -16.156 -15.922 5.652 1 90.81 482 LYS A O 1
ATOM 3754 N N . VAL A 1 483 ? -16.266 -18.188 5.336 1 91.94 483 VAL A N 1
ATOM 3755 C CA . VAL A 1 483 ? -15.148 -18.172 4.387 1 91.94 483 VAL A CA 1
ATOM 3756 C C . VAL A 1 483 ? -15.609 -17.562 3.068 1 91.94 483 VAL A C 1
ATOM 3758 O O . VAL A 1 483 ? -16.781 -17.703 2.686 1 91.94 483 VAL A O 1
ATOM 3761 N N . SER A 1 484 ? -14.82 -16.875 2.453 1 92.5 484 SER A N 1
ATOM 3762 C CA . SER A 1 484 ? -14.938 -16.328 1.105 1 92.5 484 SER A CA 1
ATOM 3763 C C . SER A 1 484 ? -13.695 -16.641 0.272 1 92.5 484 SER A C 1
ATOM 3765 O O . SER A 1 484 ? -12.672 -17.062 0.808 1 92.5 484 SER A O 1
ATOM 3767 N N . ARG A 1 485 ? -13.836 -16.516 -1 1 94.25 485 ARG A N 1
ATOM 3768 C CA . ARG A 1 485 ? -12.688 -16.734 -1.873 1 94.25 485 ARG A CA 1
ATOM 3769 C C . ARG A 1 485 ? -11.492 -15.891 -1.442 1 94.25 485 ARG A C 1
ATOM 3771 O O . ARG A 1 485 ? -10.383 -16.406 -1.308 1 94.25 485 ARG A O 1
ATOM 3778 N N . ASP A 1 486 ? -11.742 -14.648 -1.167 1 94 486 ASP A N 1
ATOM 3779 C CA . ASP A 1 486 ? -10.672 -13.711 -0.814 1 94 486 ASP A CA 1
ATOM 3780 C C . ASP A 1 486 ? -9.977 -14.141 0.478 1 94 486 ASP A C 1
ATOM 3782 O O . ASP A 1 486 ? -8.75 -14.07 0.583 1 94 486 ASP A O 1
ATOM 3786 N N . LEU A 1 487 ? -10.773 -14.516 1.408 1 94.94 487 LEU A N 1
ATOM 3787 C CA . LEU A 1 487 ? -10.211 -14.93 2.688 1 94.94 487 LEU A CA 1
ATOM 3788 C C . LEU A 1 487 ? -9.398 -16.219 2.531 1 94.94 487 LEU A C 1
ATOM 3790 O O . LEU A 1 487 ? -8.312 -16.344 3.1 1 94.94 487 LEU A O 1
ATOM 3794 N N . ILE A 1 488 ? -9.898 -17.172 1.778 1 97 488 ILE A N 1
ATOM 3795 C CA . ILE A 1 488 ? -9.227 -18.438 1.571 1 97 488 ILE A CA 1
ATOM 3796 C C . ILE A 1 488 ? -7.895 -18.219 0.856 1 97 488 ILE A C 1
ATOM 3798 O O . ILE A 1 488 ? -6.855 -18.719 1.284 1 97 488 ILE A O 1
ATOM 3802 N N . GLU A 1 489 ? -7.918 -17.438 -0.201 1 97.44 489 GLU A N 1
ATOM 3803 C CA . GLU A 1 489 ? -6.703 -17.156 -0.964 1 97.44 489 GLU A CA 1
ATOM 3804 C C . GLU A 1 489 ? -5.68 -16.406 -0.118 1 97.44 489 GLU A C 1
ATOM 3806 O O . GLU A 1 489 ? -4.48 -16.672 -0.206 1 97.44 489 GLU A O 1
ATOM 3811 N N . LEU A 1 490 ? -6.172 -15.461 0.662 1 97.5 490 LEU A N 1
ATOM 3812 C CA . LEU A 1 490 ? -5.285 -14.711 1.545 1 97.5 490 LEU A CA 1
ATOM 3813 C C . LEU A 1 490 ? -4.617 -15.633 2.557 1 97.5 490 LEU A C 1
ATOM 3815 O O . LEU A 1 490 ? -3.414 -15.531 2.801 1 97.5 490 LEU A O 1
ATOM 3819 N N . ARG A 1 491 ? -5.395 -16.484 3.154 1 97.81 491 ARG A N 1
ATOM 3820 C CA . ARG A 1 491 ? -4.871 -17.453 4.121 1 97.81 491 ARG A CA 1
ATOM 3821 C C . ARG A 1 491 ? -3.803 -18.328 3.486 1 97.81 491 ARG A C 1
ATOM 3823 O O . ARG A 1 491 ? -2.74 -18.547 4.078 1 97.81 491 ARG A O 1
ATOM 3830 N N . ASN A 1 492 ? -4.109 -18.812 2.346 1 98.5 492 ASN A N 1
ATOM 3831 C CA . ASN A 1 492 ? -3.162 -19.672 1.633 1 98.5 492 ASN A CA 1
ATOM 3832 C C . ASN A 1 492 ? -1.894 -18.906 1.259 1 98.5 492 ASN A C 1
ATOM 3834 O O . ASN A 1 492 ? -0.784 -19.391 1.473 1 98.5 492 ASN A O 1
ATOM 3838 N N . LEU A 1 493 ? -2.086 -17.75 0.715 1 98.31 493 LEU A N 1
ATOM 3839 C CA . LEU A 1 493 ? -0.949 -16.969 0.24 1 98.31 493 LEU A CA 1
ATOM 3840 C C . LEU A 1 493 ? -0.056 -16.547 1.401 1 98.31 493 LEU A C 1
ATOM 3842 O O . LEU A 1 493 ? 1.17 -16.516 1.269 1 98.31 493 LEU A O 1
ATOM 3846 N N . ALA A 1 494 ? -0.656 -16.203 2.486 1 98.56 494 ALA A N 1
ATOM 3847 C CA . ALA A 1 494 ? 0.116 -15.836 3.672 1 98.56 494 ALA A CA 1
ATOM 3848 C C . ALA A 1 494 ? 0.955 -17.016 4.16 1 98.56 494 ALA A C 1
ATOM 3850 O O . ALA A 1 494 ? 2.111 -16.844 4.551 1 98.56 494 ALA A O 1
ATOM 3851 N N . GLN A 1 495 ? 0.397 -18.188 4.141 1 98.44 495 GLN A N 1
ATOM 3852 C CA . GLN A 1 495 ? 1.137 -19.391 4.523 1 98.44 495 GLN A CA 1
ATOM 3853 C C . GLN A 1 495 ? 2.312 -19.641 3.582 1 98.44 495 GLN A C 1
ATOM 3855 O O . GLN A 1 495 ? 3.42 -19.938 4.031 1 98.44 495 GLN A O 1
ATOM 3860 N N . VAL A 1 496 ? 2.08 -19.484 2.371 1 98.75 496 VAL A N 1
ATOM 3861 C CA . VAL A 1 496 ? 3.137 -19.688 1.386 1 98.75 496 VAL A CA 1
ATOM 3862 C C . VAL A 1 496 ? 4.223 -18.625 1.559 1 98.75 496 VAL A C 1
ATOM 3864 O O . VAL A 1 496 ? 5.414 -18.938 1.444 1 98.75 496 VAL A O 1
ATOM 3867 N N . ALA A 1 497 ? 3.799 -17.406 1.808 1 98.81 497 ALA A N 1
ATOM 3868 C CA . ALA A 1 497 ? 4.758 -16.328 2.066 1 98.81 497 ALA A CA 1
ATOM 3869 C C . ALA A 1 497 ? 5.656 -16.672 3.25 1 98.81 497 ALA A C 1
ATOM 3871 O O . ALA A 1 497 ? 6.871 -16.469 3.191 1 98.81 497 ALA A O 1
ATOM 3872 N N . GLU A 1 498 ? 5.074 -17.172 4.301 1 98.75 498 GLU A N 1
ATOM 3873 C CA . GLU A 1 498 ? 5.859 -17.609 5.453 1 98.75 498 GLU A CA 1
ATOM 3874 C C . GLU A 1 498 ? 6.906 -18.641 5.059 1 98.75 498 GLU A C 1
ATOM 3876 O O . GLU A 1 498 ? 8.062 -18.547 5.465 1 98.75 498 GLU A O 1
ATOM 3881 N N . LEU A 1 499 ? 6.473 -19.594 4.293 1 98.81 499 LEU A N 1
ATOM 3882 C CA . LEU A 1 499 ? 7.363 -20.672 3.873 1 98.81 499 LEU A CA 1
ATOM 3883 C C . LEU A 1 499 ? 8.477 -20.141 2.975 1 98.81 499 LEU A C 1
ATOM 3885 O O . LEU A 1 499 ? 9.625 -20.578 3.072 1 98.81 499 LEU A O 1
ATOM 3889 N N . MET A 1 500 ? 8.156 -19.219 2.084 1 98.75 500 MET A N 1
ATOM 3890 C CA . MET A 1 500 ? 9.156 -18.594 1.227 1 98.75 500 MET A CA 1
ATOM 3891 C C . MET A 1 500 ? 10.203 -17.875 2.059 1 98.75 500 MET A C 1
ATOM 3893 O O . MET A 1 500 ? 11.406 -17.969 1.784 1 98.75 500 MET A O 1
ATOM 3897 N N . ILE A 1 501 ? 9.727 -17.125 3.053 1 98.75 501 ILE A N 1
ATOM 3898 C CA . ILE A 1 501 ? 10.609 -16.359 3.922 1 98.75 501 ILE A CA 1
ATOM 3899 C C . ILE A 1 501 ? 11.531 -17.297 4.688 1 98.75 501 ILE A C 1
ATOM 3901 O O . ILE A 1 501 ? 12.75 -17.094 4.734 1 98.75 501 ILE A O 1
ATOM 3905 N N . LEU A 1 502 ? 10.961 -18.359 5.246 1 98.56 502 LEU A N 1
ATOM 3906 C CA . LEU A 1 502 ? 11.742 -19.344 5.988 1 98.56 502 LEU A CA 1
ATOM 3907 C C . LEU A 1 502 ? 12.773 -20 5.086 1 98.56 502 LEU A C 1
ATOM 3909 O O . LEU A 1 502 ? 13.93 -20.172 5.48 1 98.56 502 LEU A O 1
ATOM 3913 N N . SER A 1 503 ? 12.328 -20.375 3.932 1 98.62 503 SER A N 1
ATOM 3914 C CA . SER A 1 503 ? 13.234 -21 2.969 1 98.62 503 SER A CA 1
ATOM 3915 C C . SER A 1 503 ? 14.383 -20.062 2.607 1 98.62 503 SER A C 1
ATOM 3917 O O . SER A 1 503 ? 15.539 -20.469 2.566 1 98.62 503 SER A O 1
ATOM 3919 N N . ALA A 1 504 ? 14.109 -18.812 2.322 1 98.56 504 ALA A N 1
ATOM 3920 C CA . ALA A 1 504 ? 15.117 -17.812 1.981 1 98.56 504 ALA A CA 1
ATOM 3921 C C . ALA A 1 504 ? 16.094 -17.594 3.137 1 98.56 504 ALA A C 1
ATOM 3923 O O . ALA A 1 504 ? 17.297 -17.453 2.922 1 98.56 504 ALA A O 1
ATOM 3924 N N . MET A 1 505 ? 15.578 -17.578 4.359 1 98.19 505 MET A N 1
ATOM 3925 C CA . MET A 1 505 ? 16.406 -17.328 5.543 1 98.19 505 MET A CA 1
ATOM 3926 C C . MET A 1 505 ? 17.359 -18.5 5.789 1 98.19 505 MET A C 1
ATOM 3928 O O . MET A 1 505 ? 18.453 -18.297 6.312 1 98.19 505 MET A O 1
ATOM 3932 N N . GLN A 1 506 ? 16.984 -19.672 5.406 1 97.88 506 GLN A N 1
ATOM 3933 C CA . GLN A 1 506 ? 17.781 -20.875 5.656 1 97.88 506 GLN A CA 1
ATOM 3934 C C . GLN A 1 506 ? 18.969 -20.953 4.691 1 97.88 506 GLN A C 1
ATOM 3936 O O . GLN A 1 506 ? 20.016 -21.484 5.039 1 97.88 506 GLN A O 1
ATOM 3941 N N . ARG A 1 507 ? 18.828 -20.438 3.537 1 97.38 507 ARG A N 1
ATOM 3942 C CA . ARG A 1 507 ? 19.891 -20.547 2.537 1 97.38 507 ARG A CA 1
ATOM 3943 C C . ARG A 1 507 ? 20.938 -19.453 2.734 1 97.38 507 ARG A C 1
ATOM 3945 O O . ARG A 1 507 ? 20.625 -18.266 2.688 1 97.38 507 ARG A O 1
ATOM 3952 N N . LYS A 1 508 ? 22.188 -19.891 2.943 1 97.12 508 LYS A N 1
ATOM 3953 C CA . LYS A 1 508 ? 23.281 -18.953 3.184 1 97.12 508 LYS A CA 1
ATOM 3954 C C . LYS A 1 508 ? 24.234 -18.906 1.994 1 97.12 508 LYS A C 1
ATOM 3956 O O . LYS A 1 508 ? 25.438 -19.125 2.15 1 97.12 508 LYS A O 1
ATOM 3961 N N . GLU A 1 509 ? 23.688 -18.703 0.834 1 97.62 509 GLU A N 1
ATOM 3962 C CA . GLU A 1 509 ? 24.359 -18.531 -0.45 1 97.62 509 GLU A CA 1
ATOM 3963 C C . GLU A 1 509 ? 23.469 -17.781 -1.438 1 97.62 509 GLU A C 1
ATOM 3965 O O . GLU A 1 509 ? 22.297 -17.547 -1.169 1 97.62 509 GLU A O 1
ATOM 3970 N N . SER A 1 510 ? 24.078 -17.312 -2.428 1 96.31 510 SER A N 1
ATOM 3971 C CA . SER A 1 510 ? 23.328 -16.828 -3.592 1 96.31 510 SER A CA 1
ATOM 3972 C C . SER A 1 510 ? 23.484 -17.781 -4.773 1 96.31 510 SER A C 1
ATOM 3974 O O . SER A 1 510 ? 24.609 -18.156 -5.129 1 96.31 510 SER A O 1
ATOM 3976 N N . ARG A 1 511 ? 22.375 -18.141 -5.309 1 94.94 511 ARG A N 1
ATOM 3977 C CA . ARG A 1 511 ? 22.312 -19.094 -6.414 1 94.94 511 ARG A CA 1
ATOM 3978 C C . ARG A 1 511 ? 21.047 -18.906 -7.238 1 94.94 511 ARG A C 1
ATOM 3980 O O . ARG A 1 511 ? 19.953 -18.844 -6.688 1 94.94 511 ARG A O 1
ATOM 3987 N N . GLY A 1 512 ? 21.25 -18.75 -8.555 1 93.88 512 GLY A N 1
ATOM 3988 C CA . GLY A 1 512 ? 20.109 -18.625 -9.43 1 93.88 512 GLY A CA 1
ATOM 3989 C C . GLY A 1 512 ? 19.203 -17.453 -9.055 1 93.88 512 GLY A C 1
ATOM 3990 O O . GLY A 1 512 ? 19.672 -16.312 -8.992 1 93.88 512 GLY A O 1
ATOM 3991 N N . LEU A 1 513 ? 17.969 -17.797 -8.664 1 96.12 513 LEU A N 1
ATOM 3992 C CA . LEU A 1 513 ? 16.938 -16.797 -8.461 1 96.12 513 LEU A CA 1
ATOM 3993 C C . LEU A 1 513 ? 16.938 -16.297 -7.02 1 96.12 513 LEU A C 1
ATOM 3995 O O . LEU A 1 513 ? 16.172 -15.391 -6.668 1 96.12 513 LEU A O 1
ATOM 3999 N N . HIS A 1 514 ? 17.766 -16.859 -6.16 1 96.31 514 HIS A N 1
ATOM 4000 C CA . HIS A 1 514 ? 17.969 -16.375 -4.801 1 96.31 514 HIS A CA 1
ATOM 4001 C C . HIS A 1 514 ? 19.266 -15.586 -4.688 1 96.31 514 HIS A C 1
ATOM 4003 O O . HIS A 1 514 ? 20.344 -16.141 -4.91 1 96.31 514 HIS A O 1
ATOM 4009 N N . TYR A 1 515 ? 19.203 -14.398 -4.344 1 96.31 515 TYR A N 1
ATOM 4010 C CA . TYR A 1 515 ? 20.359 -13.531 -4.148 1 96.31 515 TYR A CA 1
ATOM 4011 C C . TYR A 1 515 ? 20.234 -12.742 -2.848 1 96.31 515 TYR A C 1
ATOM 4013 O O . TYR A 1 515 ? 19.25 -12.039 -2.631 1 96.31 515 TYR A O 1
ATOM 4021 N N . THR A 1 516 ? 21.234 -12.859 -2.008 1 96.25 516 THR A N 1
ATOM 4022 C CA . THR A 1 516 ? 21.266 -12.109 -0.758 1 96.25 516 THR A CA 1
ATOM 4023 C C . THR A 1 516 ? 22.594 -11.375 -0.603 1 96.25 516 THR A C 1
ATOM 4025 O O . THR A 1 516 ? 23.656 -11.93 -0.931 1 96.25 516 THR A O 1
ATOM 4028 N N . LEU A 1 517 ? 22.578 -10.172 -0.196 1 93.88 517 LEU A N 1
ATOM 4029 C CA . LEU A 1 517 ? 23.766 -9.336 -0.052 1 93.88 517 LEU A CA 1
ATOM 4030 C C . LEU A 1 517 ? 24.641 -9.844 1.086 1 93.88 517 LEU A C 1
ATOM 4032 O O . LEU A 1 517 ? 25.844 -9.586 1.101 1 93.88 517 LEU A O 1
ATOM 4036 N N . ASP A 1 518 ? 24.109 -10.578 2.023 1 96.38 518 ASP A N 1
ATOM 4037 C CA . ASP A 1 518 ? 24.844 -11.07 3.186 1 96.38 518 ASP A CA 1
ATOM 4038 C C . ASP A 1 518 ? 25.672 -12.305 2.83 1 96.38 518 ASP A C 1
ATOM 4040 O O . ASP A 1 518 ? 26.656 -12.617 3.512 1 96.38 518 ASP A O 1
ATOM 4044 N N . TYR A 1 519 ? 25.234 -13.047 1.842 1 97.06 519 TYR A N 1
ATOM 4045 C CA . TYR A 1 519 ? 25.922 -14.219 1.314 1 97.06 519 TYR A CA 1
ATOM 4046 C C . TYR A 1 519 ? 25.938 -14.203 -0.209 1 97.06 519 TYR A C 1
ATOM 4048 O O . TYR A 1 519 ? 25.312 -15.047 -0.853 1 97.06 519 TYR A O 1
ATOM 4056 N N . PRO A 1 520 ? 26.75 -13.344 -0.793 1 94.94 520 PRO A N 1
ATOM 4057 C CA . PRO A 1 520 ? 26.672 -13.102 -2.236 1 94.94 520 PRO A CA 1
ATOM 4058 C C . PRO A 1 520 ? 27.266 -14.25 -3.057 1 94.94 520 PRO A C 1
ATOM 4060 O O . PRO A 1 520 ? 26.969 -14.383 -4.246 1 94.94 520 PRO A O 1
ATOM 4063 N N . GLY A 1 521 ? 28.047 -15.062 -2.467 1 95.31 521 GLY A N 1
ATOM 4064 C CA . GLY A 1 521 ? 28.703 -16.141 -3.191 1 95.31 521 GLY A CA 1
ATOM 4065 C C . GLY A 1 521 ? 27.906 -17.422 -3.195 1 95.31 521 GLY A C 1
ATOM 4066 O O . GLY A 1 521 ? 26.922 -17.547 -2.471 1 95.31 521 GLY A O 1
ATOM 4067 N N . MET A 1 522 ? 28.328 -18.344 -4.055 1 95.38 522 MET A N 1
ATOM 4068 C CA . MET A 1 522 ? 27.734 -19.672 -4.141 1 95.38 522 MET A CA 1
ATOM 4069 C C . MET A 1 522 ? 28.484 -20.656 -3.254 1 95.38 522 MET A C 1
ATOM 4071 O O . MET A 1 522 ? 29.719 -20.641 -3.205 1 95.38 522 MET A O 1
ATOM 4075 N N . LEU A 1 523 ? 27.75 -21.484 -2.529 1 95.75 523 LEU A N 1
ATOM 4076 C CA . LEU A 1 523 ? 28.391 -22.562 -1.789 1 95.75 523 LEU A CA 1
ATOM 4077 C C . LEU A 1 523 ? 28.859 -23.672 -2.732 1 95.75 523 LEU A C 1
ATOM 4079 O O . LEU A 1 523 ? 28.328 -23.828 -3.834 1 95.75 523 LEU A O 1
ATOM 4083 N N . ASP A 1 524 ? 29.828 -24.391 -2.295 1 94.31 524 ASP A N 1
ATOM 4084 C CA . ASP A 1 524 ? 30.422 -25.453 -3.111 1 94.31 524 ASP A CA 1
ATOM 4085 C C . ASP A 1 524 ? 29.406 -26.562 -3.391 1 94.31 524 ASP A C 1
ATOM 4087 O O . ASP A 1 524 ? 29.344 -27.078 -4.504 1 94.31 524 ASP A O 1
ATOM 4091 N N . GLU A 1 525 ? 28.719 -26.859 -2.375 1 94.62 525 GLU A N 1
ATOM 4092 C CA . GLU A 1 525 ? 27.703 -27.906 -2.52 1 94.62 525 GLU A CA 1
ATOM 4093 C C . GLU A 1 525 ? 26.297 -27.297 -2.521 1 94.62 525 GLU A C 1
ATOM 4095 O O . GLU A 1 525 ? 25.938 -26.562 -1.604 1 94.62 525 GLU A O 1
ATOM 4100 N N . ALA A 1 526 ? 25.562 -27.656 -3.621 1 93.88 526 ALA A N 1
ATOM 4101 C CA . ALA A 1 526 ? 24.172 -27.203 -3.721 1 93.88 526 ALA A CA 1
ATOM 4102 C C . ALA A 1 526 ? 23.234 -28.172 -3.029 1 93.88 526 ALA A C 1
ATOM 4104 O O . ALA A 1 526 ? 23.281 -29.391 -3.271 1 93.88 526 ALA A O 1
ATOM 4105 N N . LYS A 1 527 ? 22.438 -27.656 -2.119 1 96.75 527 LYS A N 1
ATOM 4106 C CA . LYS A 1 527 ? 21.453 -28.484 -1.42 1 96.75 527 LYS A CA 1
ATOM 4107 C C . LYS A 1 527 ? 20.062 -27.844 -1.457 1 96.75 527 LYS A C 1
ATOM 4109 O O . LYS A 1 527 ? 19.938 -26.625 -1.401 1 96.75 527 LYS A O 1
ATOM 4114 N N . ASP A 1 528 ? 19.156 -28.719 -1.531 1 98.19 528 ASP A N 1
ATOM 4115 C CA . ASP A 1 528 ? 17.781 -28.219 -1.456 1 98.19 528 ASP A CA 1
ATOM 4116 C C . ASP A 1 528 ? 17.469 -27.656 -0.071 1 98.19 528 ASP A C 1
ATOM 4118 O O . ASP A 1 528 ? 17.969 -28.172 0.937 1 98.19 528 ASP A O 1
ATOM 4122 N N . THR A 1 529 ? 16.719 -26.578 -0.041 1 98.5 529 THR A N 1
ATOM 4123 C CA . THR A 1 529 ? 16.078 -26.156 1.199 1 98.5 529 THR A CA 1
ATOM 4124 C C . THR A 1 529 ? 14.734 -26.875 1.383 1 98.5 529 THR A C 1
ATOM 4126 O O . THR A 1 529 ? 13.805 -26.656 0.608 1 98.5 529 THR A O 1
ATOM 4129 N N . ILE A 1 530 ? 14.656 -27.703 2.365 1 98.62 530 ILE A N 1
ATOM 4130 C CA . ILE A 1 530 ? 13.453 -28.484 2.613 1 98.62 530 ILE A CA 1
ATOM 4131 C C . ILE A 1 530 ? 12.828 -28.062 3.941 1 98.62 530 ILE A C 1
ATOM 4133 O O . ILE A 1 530 ? 13.508 -28.016 4.965 1 98.62 530 ILE A O 1
ATOM 4137 N N . LEU A 1 531 ? 11.586 -27.688 3.895 1 98.62 531 LEU A N 1
ATOM 4138 C CA . LEU A 1 531 ? 10.836 -27.359 5.102 1 98.62 531 LEU A CA 1
ATOM 4139 C C . LEU A 1 531 ? 9.898 -28.5 5.484 1 98.62 531 LEU A C 1
ATOM 4141 O O . LEU A 1 531 ? 9.227 -29.078 4.625 1 98.62 531 LEU A O 1
ATOM 4145 N N . ASN A 1 532 ? 9.859 -28.828 6.793 1 98.12 532 ASN A N 1
ATOM 4146 C CA . ASN A 1 532 ? 9.023 -29.891 7.34 1 98.12 532 ASN A CA 1
ATOM 4147 C C . ASN A 1 532 ? 7.859 -29.328 8.156 1 98.12 532 ASN A C 1
ATOM 4149 O O . ASN A 1 532 ? 8.062 -28.484 9.031 1 98.12 532 ASN A O 1
ATOM 4153 N N . PRO A 1 533 ? 6.711 -29.844 7.797 1 93.38 533 PRO A N 1
ATOM 4154 C CA . PRO A 1 533 ? 5.578 -29.359 8.602 1 93.38 533 PRO A CA 1
ATOM 4155 C C . PRO A 1 533 ? 5.586 -29.922 10.023 1 93.38 533 PRO A C 1
ATOM 4157 O O . PRO A 1 533 ? 6.16 -30.984 10.266 1 93.38 533 PRO A O 1
ATOM 4160 N N . LEU A 1 534 ? 5.25 -29.25 11.148 1 75.75 534 LEU A N 1
ATOM 4161 C CA . LEU A 1 534 ? 5.242 -29.75 12.516 1 75.75 534 LEU A CA 1
ATOM 4162 C C . LEU A 1 534 ? 4.195 -30.844 12.688 1 75.75 534 LEU A C 1
ATOM 4164 O O . LEU A 1 534 ? 3.152 -30.828 12.023 1 75.75 534 LEU A O 1
ATOM 4168 N N . MET B 1 1 ? 30.5 21.422 6.773 1 76.19 1 MET B N 1
ATOM 4169 C CA . MET B 1 1 ? 30.672 21.438 8.227 1 76.19 1 MET B CA 1
ATOM 4170 C C . MET B 1 1 ? 29.453 22.047 8.906 1 76.19 1 MET B C 1
ATOM 4172 O O . MET B 1 1 ? 28.844 22.984 8.391 1 76.19 1 MET B O 1
ATOM 4176 N N . SER B 1 2 ? 29 21.469 9.992 1 86.44 2 SER B N 1
ATOM 4177 C CA . SER B 1 2 ? 27.891 21.938 10.805 1 86.44 2 SER B CA 1
ATOM 4178 C C . SER B 1 2 ? 28.141 23.344 11.32 1 86.44 2 SER B C 1
ATOM 4180 O O . SER B 1 2 ? 29.281 23.703 11.648 1 86.44 2 SER B O 1
ATOM 4182 N N . GLN B 1 3 ? 27.125 24.219 11.234 1 91.81 3 GLN B N 1
ATOM 4183 C CA . GLN B 1 3 ? 27.219 25.609 11.648 1 91.81 3 GLN B CA 1
ATOM 4184 C C . GLN B 1 3 ? 26.375 25.875 12.891 1 91.81 3 GLN B C 1
ATOM 4186 O O . GLN B 1 3 ? 25.516 25.078 13.25 1 91.81 3 GLN B O 1
ATOM 4191 N N . GLN B 1 4 ? 26.781 27.047 13.508 1 95.25 4 GLN B N 1
ATOM 4192 C CA . GLN B 1 4 ? 26.047 27.516 14.68 1 95.25 4 GLN B CA 1
ATOM 4193 C C . GLN B 1 4 ? 25.391 28.875 14.414 1 95.25 4 GLN B C 1
ATOM 4195 O O . GLN B 1 4 ? 26.031 29.781 13.883 1 95.25 4 GLN B O 1
ATOM 4200 N N . PHE B 1 5 ? 24.125 28.938 14.727 1 96.62 5 PHE B N 1
ATOM 4201 C CA . PHE B 1 5 ? 23.391 30.172 14.57 1 96.62 5 PHE B CA 1
ATOM 4202 C C . PHE B 1 5 ? 22.75 30.594 15.891 1 96.62 5 PHE B C 1
ATOM 4204 O O . PHE B 1 5 ? 22.516 29.75 16.766 1 96.62 5 PHE B O 1
ATOM 4211 N N . GLN B 1 6 ? 22.547 31.891 16.031 1 96.69 6 GLN B N 1
ATOM 4212 C CA . GLN B 1 6 ? 21.891 32.438 17.203 1 96.69 6 GLN B CA 1
ATOM 4213 C C . GLN B 1 6 ? 20.844 33.469 16.812 1 96.69 6 GLN B C 1
ATOM 4215 O O . GLN B 1 6 ? 21.109 34.375 15.984 1 96.69 6 GLN B O 1
ATOM 4220 N N . HIS B 1 7 ? 19.688 33.375 17.406 1 97.88 7 HIS B N 1
ATOM 4221 C CA . HIS B 1 7 ? 18.594 34.312 17.203 1 97.88 7 HIS B CA 1
ATOM 4222 C C . HIS B 1 7 ? 17.844 34.594 18.5 1 97.88 7 HIS B C 1
ATOM 4224 O O . HIS B 1 7 ? 17.938 33.812 19.453 1 97.88 7 HIS B O 1
ATOM 4230 N N . ASP B 1 8 ? 17.156 35.719 18.531 1 98.38 8 ASP B N 1
ATOM 4231 C CA . ASP B 1 8 ? 16.281 35.938 19.672 1 98.38 8 ASP B CA 1
ATOM 4232 C C . ASP B 1 8 ? 15.078 35 19.625 1 98.38 8 ASP B C 1
ATOM 4234 O O . ASP B 1 8 ? 14.664 34.469 20.656 1 98.38 8 ASP B O 1
ATOM 4238 N N . VAL B 1 9 ? 14.547 34.875 18.422 1 98.81 9 VAL B N 1
ATOM 4239 C CA . VAL B 1 9 ? 13.375 34 18.234 1 98.81 9 VAL B CA 1
ATOM 4240 C C . VAL B 1 9 ? 13.57 33.094 17.031 1 98.81 9 VAL B C 1
ATOM 4242 O O . VAL B 1 9 ? 13.93 33.562 15.945 1 98.81 9 VAL B O 1
ATOM 4245 N N . LEU B 1 10 ? 13.422 31.797 17.266 1 98.88 10 LEU B N 1
ATOM 4246 C CA . LEU B 1 10 ? 13.414 30.797 16.203 1 98.88 10 LEU B CA 1
ATOM 4247 C C . LEU B 1 10 ? 12 30.312 15.914 1 98.88 10 LEU B C 1
ATOM 4249 O O . LEU B 1 10 ? 11.352 29.734 16.781 1 98.88 10 LEU B O 1
ATOM 4253 N N . VAL B 1 11 ? 11.508 30.609 14.711 1 98.88 11 VAL B N 1
ATOM 4254 C CA . VAL B 1 11 ? 10.18 30.188 14.281 1 98.88 11 VAL B CA 1
ATOM 4255 C C . VAL B 1 11 ? 10.297 29.031 13.297 1 98.88 11 VAL B C 1
ATOM 4257 O O . VAL B 1 11 ? 10.883 29.172 12.227 1 98.88 11 VAL B O 1
ATOM 4260 N N . ILE B 1 12 ? 9.75 27.906 13.664 1 98.75 12 ILE B N 1
ATOM 4261 C CA . ILE B 1 12 ? 9.758 26.75 12.781 1 98.75 12 ILE B CA 1
ATOM 4262 C C . ILE B 1 12 ? 8.414 26.625 12.07 1 98.75 12 ILE B C 1
ATOM 4264 O O . ILE B 1 12 ? 7.453 26.094 12.633 1 98.75 12 ILE B O 1
ATOM 4268 N N . GLY B 1 13 ? 8.359 27.016 10.805 1 97.75 13 GLY B N 1
ATOM 4269 C CA . GLY B 1 13 ? 7.16 27.094 9.984 1 97.75 13 GLY B CA 1
ATOM 4270 C C . GLY B 1 13 ? 6.906 28.484 9.43 1 97.75 13 GLY B C 1
ATOM 4271 O O . GLY B 1 13 ? 6.969 29.469 10.156 1 97.75 13 GLY B O 1
ATOM 4272 N N . SER B 1 14 ? 6.594 28.516 8.164 1 97.12 14 SER B N 1
ATOM 4273 C CA . SER B 1 14 ? 6.441 29.797 7.488 1 97.12 14 SER B CA 1
ATOM 4274 C C . SER B 1 14 ? 4.996 30.031 7.051 1 97.12 14 SER B C 1
ATOM 4276 O O . SER B 1 14 ? 4.742 30.719 6.066 1 97.12 14 SER B O 1
ATOM 4278 N N . GLY B 1 15 ? 4.043 29.375 7.715 1 96.19 15 GLY B N 1
ATOM 4279 C CA . GLY B 1 15 ? 2.637 29.609 7.434 1 96.19 15 GLY B CA 1
ATOM 4280 C C . GLY B 1 15 ? 2.109 30.891 8.062 1 96.19 15 GLY B C 1
ATOM 4281 O O . GLY B 1 15 ? 2.887 31.734 8.531 1 96.19 15 GLY B O 1
ATOM 4282 N N . ALA B 1 16 ? 0.781 31 8.047 1 96.88 16 ALA B N 1
ATOM 4283 C CA . ALA B 1 16 ? 0.12 32.188 8.562 1 96.88 16 ALA B CA 1
ATOM 4284 C C . ALA B 1 16 ? 0.485 32.438 10.031 1 96.88 16 ALA B C 1
ATOM 4286 O O . ALA B 1 16 ? 0.745 33.562 10.43 1 96.88 16 ALA B O 1
ATOM 4287 N N . ALA B 1 17 ? 0.55 31.391 10.797 1 98 17 ALA B N 1
ATOM 4288 C CA . ALA B 1 17 ? 0.854 31.531 12.219 1 98 17 ALA B CA 1
ATOM 4289 C C . ALA B 1 17 ? 2.283 32.031 12.43 1 98 17 ALA B C 1
ATOM 4291 O O . ALA B 1 17 ? 2.508 33 13.148 1 98 17 ALA B O 1
ATOM 4292 N N . GLY B 1 18 ? 3.217 31.406 11.766 1 98.44 18 GLY B N 1
ATOM 4293 C CA . GLY B 1 18 ? 4.617 31.766 11.906 1 98.44 18 GLY B CA 1
ATOM 4294 C C . GLY B 1 18 ? 4.914 33.188 11.422 1 98.44 18 GLY B C 1
ATOM 4295 O O . GLY B 1 18 ? 5.59 33.938 12.109 1 98.44 18 GLY B O 1
ATOM 4296 N N . LEU B 1 19 ? 4.414 33.5 10.32 1 98.38 19 LEU B N 1
ATOM 4297 C CA . LEU B 1 19 ? 4.664 34.812 9.75 1 98.38 19 LEU B CA 1
ATOM 4298 C C . LEU B 1 19 ? 3.977 35.906 10.57 1 98.38 19 LEU B C 1
ATOM 4300 O O . LEU B 1 19 ? 4.508 37 10.727 1 98.38 19 LEU B O 1
ATOM 4304 N N . SER B 1 20 ? 2.764 35.594 11.023 1 98.44 20 SER B N 1
ATOM 4305 C CA . SER B 1 20 ? 2.072 36.562 11.875 1 98.44 20 SER B CA 1
ATOM 4306 C C . SER B 1 20 ? 2.887 36.875 13.125 1 98.44 20 SER B C 1
ATOM 4308 O O . SER B 1 20 ? 3.006 38.031 13.523 1 98.44 20 SER B O 1
ATOM 4310 N N . LEU B 1 21 ? 3.383 35.875 13.727 1 98.75 21 LEU B N 1
ATOM 4311 C CA . LEU B 1 21 ? 4.207 36.094 14.906 1 98.75 21 LEU B CA 1
ATOM 4312 C C . LEU B 1 21 ? 5.449 36.906 14.562 1 98.75 21 LEU B C 1
ATOM 4314 O O . LEU B 1 21 ? 5.75 37.906 15.234 1 98.75 21 LEU B O 1
ATOM 4318 N N . ALA B 1 22 ? 6.168 36.531 13.555 1 98.75 22 ALA B N 1
ATOM 4319 C CA . ALA B 1 22 ? 7.414 37.188 13.164 1 98.75 22 ALA B CA 1
ATOM 4320 C C . ALA B 1 22 ? 7.199 38.656 12.891 1 98.75 22 ALA B C 1
ATOM 4322 O O . ALA B 1 22 ? 7.996 39.5 13.312 1 98.75 22 ALA B O 1
ATOM 4323 N N . LEU B 1 23 ? 6.129 39 12.234 1 98.69 23 LEU B N 1
ATOM 4324 C CA . LEU B 1 23 ? 5.848 40.344 11.805 1 98.69 23 LEU B CA 1
ATOM 4325 C C . LEU B 1 23 ? 5.379 41.219 12.977 1 98.69 23 LEU B C 1
ATOM 4327 O O . LEU B 1 23 ? 5.387 42.438 12.898 1 98.69 23 LEU B O 1
ATOM 4331 N N . ASN B 1 24 ? 4.91 40.594 14.023 1 98.56 24 ASN B N 1
ATOM 4332 C CA . ASN B 1 24 ? 4.426 41.344 15.172 1 98.56 24 ASN B CA 1
ATOM 4333 C C . ASN B 1 24 ? 5.512 41.5 16.234 1 98.56 24 ASN B C 1
ATOM 4335 O O . ASN B 1 24 ? 5.293 42.156 17.25 1 98.56 24 ASN B O 1
ATOM 4339 N N . LEU B 1 25 ? 6.633 40.906 16.016 1 98.56 25 LEU B N 1
ATOM 4340 C CA . LEU B 1 25 ? 7.766 41.094 16.922 1 98.56 25 LEU B CA 1
ATOM 4341 C C . LEU B 1 25 ? 8.469 42.406 16.641 1 98.56 25 LEU B C 1
ATOM 4343 O O . LEU B 1 25 ? 8.492 42.875 15.508 1 98.56 25 LEU B O 1
ATOM 4347 N N . PRO B 1 26 ? 9.148 42.938 17.672 1 97.19 26 PRO B N 1
ATOM 4348 C CA . PRO B 1 26 ? 9.875 44.188 17.469 1 97.19 26 PRO B CA 1
ATOM 4349 C C . PRO B 1 26 ? 11.008 44.062 16.453 1 97.19 26 PRO B C 1
ATOM 4351 O O . PRO B 1 26 ? 11.656 43 16.375 1 97.19 26 PRO B O 1
ATOM 4354 N N . SER B 1 27 ? 11.305 45.156 15.82 1 96.56 27 SER B N 1
ATOM 4355 C CA . SER B 1 27 ? 12.25 45.156 14.711 1 96.56 27 SER B CA 1
ATOM 4356 C C . SER B 1 27 ? 13.68 44.969 15.203 1 96.56 27 SER B C 1
ATOM 4358 O O . SER B 1 27 ? 14.586 44.688 14.422 1 96.56 27 SER B O 1
ATOM 4360 N N . HIS B 1 28 ? 13.898 45.188 16.438 1 96.44 28 HIS B N 1
ATOM 4361 C CA . HIS B 1 28 ? 15.266 45.094 16.938 1 96.44 28 HIS B CA 1
ATOM 4362 C C . HIS B 1 28 ? 15.617 43.656 17.266 1 96.44 28 HIS B C 1
ATOM 4364 O O . HIS B 1 28 ? 16.781 43.344 17.547 1 96.44 28 HIS B O 1
ATOM 4370 N N . LEU B 1 29 ? 14.68 42.781 17.219 1 98 29 LEU B N 1
ATOM 4371 C CA . LEU B 1 29 ? 14.922 41.375 17.5 1 98 29 LEU B CA 1
ATOM 4372 C C . LEU B 1 29 ? 15.383 40.625 16.25 1 98 29 LEU B C 1
ATOM 4374 O O . LEU B 1 29 ? 14.891 40.875 15.156 1 98 29 LEU B O 1
ATOM 4378 N N . ARG B 1 30 ? 16.328 39.75 16.453 1 98.12 30 ARG B N 1
ATOM 4379 C CA . ARG B 1 30 ? 16.734 38.844 15.375 1 98.12 30 ARG B CA 1
ATOM 4380 C C . ARG B 1 30 ? 15.836 37.594 15.328 1 98.12 30 ARG B C 1
ATOM 4382 O O . ARG B 1 30 ? 15.844 36.781 16.25 1 98.12 30 ARG B O 1
ATOM 4389 N N . VAL B 1 31 ? 15.141 37.469 14.188 1 98.75 31 VAL B N 1
ATOM 4390 C CA . VAL B 1 31 ? 14.148 36.406 14.055 1 98.75 31 VAL B CA 1
ATOM 4391 C C . VAL B 1 31 ? 14.516 35.5 12.875 1 98.75 31 VAL B C 1
ATOM 4393 O O . VAL B 1 31 ? 14.797 36 11.781 1 98.75 31 VAL B O 1
ATOM 4396 N N . ALA B 1 32 ? 14.586 34.188 13.094 1 98.75 32 ALA B N 1
ATOM 4397 C CA . ALA B 1 32 ? 14.711 33.219 12.008 1 98.75 32 ALA B CA 1
ATOM 4398 C C . ALA B 1 32 ? 13.398 32.469 11.773 1 98.75 32 ALA B C 1
ATOM 4400 O O . ALA B 1 32 ? 12.773 32 12.727 1 98.75 32 ALA B O 1
ATOM 4401 N N . VAL B 1 33 ? 12.984 32.406 10.547 1 98.69 33 VAL B N 1
ATOM 4402 C CA . VAL B 1 33 ? 11.82 31.641 10.141 1 98.69 33 VAL B CA 1
ATOM 4403 C C . VAL B 1 33 ? 12.266 30.516 9.203 1 98.69 33 VAL B C 1
ATOM 4405 O O . VAL B 1 33 ? 12.852 30.766 8.148 1 98.69 33 VAL B O 1
ATOM 4408 N N . LEU B 1 34 ? 11.938 29.281 9.602 1 98.19 34 LEU B N 1
ATOM 4409 C CA . LEU B 1 34 ? 12.383 28.109 8.836 1 98.19 34 LEU B CA 1
ATOM 4410 C C . LEU B 1 34 ? 11.227 27.516 8.031 1 98.19 34 LEU B C 1
ATOM 4412 O O . LEU B 1 34 ? 10.086 27.484 8.508 1 98.19 34 LEU B O 1
ATOM 4416 N N . SER B 1 35 ? 11.508 27.016 6.883 1 96.75 35 SER B N 1
ATOM 4417 C CA . SER B 1 35 ? 10.602 26.203 6.074 1 96.75 35 SER B CA 1
ATOM 4418 C C . SER B 1 35 ? 11.312 24.969 5.531 1 96.75 35 SER B C 1
ATOM 4420 O O . SER B 1 35 ? 12.469 25.047 5.117 1 96.75 35 SER B O 1
ATOM 4422 N N . LYS B 1 36 ? 10.641 23.859 5.562 1 94.75 36 LYS B N 1
ATOM 4423 C CA . LYS B 1 36 ? 11.273 22.625 5.105 1 94.75 36 LYS B CA 1
ATOM 4424 C C . LYS B 1 36 ? 11.336 22.578 3.58 1 94.75 36 LYS B C 1
ATOM 4426 O O . LYS B 1 36 ? 12.172 21.875 3.014 1 94.75 36 LYS B O 1
ATOM 4431 N N . GLY B 1 37 ? 10.5 23.188 2.916 1 93.06 37 GLY B N 1
ATOM 4432 C CA . GLY B 1 37 ? 10.523 23.406 1.476 1 93.06 37 GLY B CA 1
ATOM 4433 C C . GLY B 1 37 ? 10.547 24.859 1.083 1 93.06 37 GLY B C 1
ATOM 4434 O O . GLY B 1 37 ? 11.195 25.672 1.747 1 93.06 37 GLY B O 1
ATOM 4435 N N . ASP B 1 38 ? 9.898 25.125 -0.026 1 92.25 38 ASP B N 1
ATOM 4436 C CA . ASP B 1 38 ? 9.703 26.531 -0.379 1 92.25 38 ASP B CA 1
ATOM 4437 C C . ASP B 1 38 ? 8.82 27.234 0.644 1 92.25 38 ASP B C 1
ATOM 4439 O O . ASP B 1 38 ? 7.977 26.609 1.281 1 92.25 38 ASP B O 1
ATOM 4443 N N . LEU B 1 39 ? 9.016 28.469 0.741 1 88.5 39 LEU B N 1
ATOM 4444 C CA . LEU B 1 39 ? 8.297 29.234 1.752 1 88.5 39 LEU B CA 1
ATOM 4445 C C . LEU B 1 39 ? 6.793 29.156 1.53 1 88.5 39 LEU B C 1
ATOM 4447 O O . LEU B 1 39 ? 6.016 29.281 2.48 1 88.5 39 LEU B O 1
ATOM 4451 N N . SER B 1 40 ? 6.367 28.891 0.31 1 82.88 40 SER B N 1
ATOM 4452 C CA . SER B 1 40 ? 4.949 28.891 -0.034 1 82.88 40 SER B CA 1
ATOM 4453 C C . SER B 1 40 ? 4.348 27.5 0.076 1 82.88 40 SER B C 1
ATOM 4455 O O . SER B 1 40 ? 3.178 27.297 -0.25 1 82.88 40 SER B O 1
ATOM 4457 N N . ASN B 1 41 ? 4.965 26.562 0.606 1 79.38 41 ASN B N 1
ATOM 4458 C CA . ASN B 1 41 ? 4.559 25.156 0.582 1 79.38 41 ASN B CA 1
ATOM 4459 C C . ASN B 1 41 ? 3.637 24.828 1.749 1 79.38 41 ASN B C 1
ATOM 4461 O O . ASN B 1 41 ? 3.109 23.719 1.828 1 79.38 41 ASN B O 1
ATOM 4465 N N . GLY B 1 42 ? 3.215 25.719 2.477 1 82.31 42 GLY B N 1
ATOM 4466 C CA . GLY B 1 42 ? 2.367 25.422 3.621 1 82.31 42 GLY B CA 1
ATOM 4467 C C . GLY B 1 42 ? 0.887 25.422 3.285 1 82.31 42 GLY B C 1
ATOM 4468 O O . GLY B 1 42 ? 0.502 25.75 2.158 1 82.31 42 GLY B O 1
ATOM 4469 N N . SER B 1 43 ? 0.121 25.031 4.191 1 84.19 43 SER B N 1
ATOM 4470 C CA . SER B 1 43 ? -1.319 24.875 4.02 1 84.19 43 SER B CA 1
ATOM 4471 C C . SER B 1 43 ? -1.996 26.234 3.805 1 84.19 43 SER B C 1
ATOM 4473 O O . SER B 1 43 ? -3.027 26.312 3.133 1 84.19 43 SER B O 1
ATOM 4475 N N . THR B 1 44 ? -1.474 27.266 4.305 1 86.69 44 THR B N 1
ATOM 4476 C CA . THR B 1 44 ? -2.088 28.578 4.262 1 86.69 44 THR B CA 1
ATOM 4477 C C . THR B 1 44 ? -2.365 29 2.824 1 86.69 44 THR B C 1
ATOM 4479 O O . THR B 1 44 ? -3.463 29.469 2.51 1 86.69 44 THR B O 1
ATOM 4482 N N . PHE B 1 45 ? -1.419 28.75 2.035 1 82.31 45 PHE B N 1
ATOM 4483 C CA . PHE B 1 45 ? -1.503 29.188 0.646 1 82.31 45 PHE B CA 1
ATOM 4484 C C . PHE B 1 45 ? -2.701 28.547 -0.049 1 82.31 45 PHE B C 1
ATOM 4486 O O . PHE B 1 45 ? -3.318 29.172 -0.92 1 82.31 45 PHE B O 1
ATOM 4493 N N . TRP B 1 46 ? -3.127 27.469 0.445 1 78.69 46 TRP B N 1
ATOM 4494 C CA . TRP B 1 46 ? -4.133 26.672 -0.259 1 78.69 46 TRP B CA 1
ATOM 4495 C C . TRP B 1 46 ? -5.496 26.812 0.41 1 78.69 46 TRP B C 1
ATOM 4497 O O . TRP B 1 46 ? -6.48 26.234 -0.053 1 78.69 46 TRP B O 1
ATOM 4507 N N . ALA B 1 47 ? -5.504 27.562 1.418 1 78.25 47 ALA B N 1
ATOM 4508 C CA . ALA B 1 47 ? -6.789 27.766 2.084 1 78.25 47 ALA B CA 1
ATOM 4509 C C . ALA B 1 47 ? -7.754 28.531 1.187 1 78.25 47 ALA B C 1
ATOM 4511 O O . ALA B 1 47 ? -7.391 29.562 0.61 1 78.25 47 ALA B O 1
ATOM 4512 N N . GLN B 1 48 ? -8.898 28.016 0.917 1 69.44 48 GLN B N 1
ATOM 4513 C CA . GLN B 1 48 ? -9.844 28.625 -0.012 1 69.44 48 GLN B CA 1
ATOM 4514 C C . GLN B 1 48 ? -10.891 29.453 0.73 1 69.44 48 GLN B C 1
ATOM 4516 O O . GLN B 1 48 ? -11.305 30.5 0.254 1 69.44 48 GLN B O 1
ATOM 4521 N N . GLY B 1 49 ? -11.211 28.969 1.866 1 74.06 49 GLY B N 1
ATOM 4522 C CA . GLY B 1 49 ? -12.219 29.734 2.592 1 74.06 49 GLY B CA 1
ATOM 4523 C C . GLY B 1 49 ? -11.727 31.078 3.07 1 74.06 49 GLY B C 1
ATOM 4524 O O . GLY B 1 49 ? -10.742 31.609 2.543 1 74.06 49 GLY B O 1
ATOM 4525 N N . GLY B 1 50 ? -12.453 31.797 3.855 1 86.62 50 GLY B N 1
ATOM 4526 C CA . GLY B 1 50 ? -12.086 33.094 4.422 1 86.62 50 GLY B CA 1
ATOM 4527 C C . GLY B 1 50 ? -11.727 33 5.895 1 86.62 50 GLY B C 1
ATOM 4528 O O . GLY B 1 50 ? -11.289 31.969 6.379 1 86.62 50 GLY B O 1
ATOM 4529 N N . VAL B 1 51 ? -11.656 34.125 6.43 1 93.69 51 VAL B N 1
ATOM 4530 C CA . VAL B 1 51 ? -11.367 34.25 7.855 1 93.69 51 VAL B CA 1
ATOM 4531 C C . VAL B 1 51 ? -12.617 34.719 8.586 1 93.69 51 VAL B C 1
ATOM 4533 O O . VAL B 1 51 ? -13.219 35.75 8.227 1 93.69 51 VAL B O 1
ATOM 4536 N N . ALA B 1 52 ? -12.977 33.938 9.578 1 94.62 52 ALA B N 1
ATOM 4537 C CA . ALA B 1 52 ? -14.148 34.312 10.367 1 94.62 52 ALA B CA 1
ATOM 4538 C C . ALA B 1 52 ? -13.805 35.438 11.352 1 94.62 52 ALA B C 1
ATOM 4540 O O . ALA B 1 52 ? -12.766 35.375 12.016 1 94.62 52 ALA B O 1
ATOM 4541 N N . ALA B 1 53 ? -14.711 36.469 11.414 1 96 53 ALA B N 1
ATOM 4542 C CA . ALA B 1 53 ? -14.539 37.562 12.352 1 96 53 ALA B CA 1
ATOM 4543 C C . ALA B 1 53 ? -15.836 38.344 12.508 1 96 53 ALA B C 1
ATOM 4545 O O . ALA B 1 53 ? -16.625 38.469 11.562 1 96 53 ALA B O 1
ATOM 4546 N N . VAL B 1 54 ? -16.016 38.844 13.648 1 95.75 54 VAL B N 1
ATOM 4547 C CA . VAL B 1 54 ? -17.156 39.688 13.875 1 95.75 54 VAL B CA 1
ATOM 4548 C C . VAL B 1 54 ? -16.844 41.125 13.398 1 95.75 54 VAL B C 1
ATOM 4550 O O . VAL B 1 54 ? -16.234 41.906 14.125 1 95.75 54 VAL B O 1
ATOM 4553 N N . LEU B 1 55 ? -17.375 41.469 12.297 1 92.19 55 LEU B N 1
ATOM 4554 C CA . LEU B 1 55 ? -16.969 42.719 11.664 1 92.19 55 LEU B CA 1
ATOM 4555 C C . LEU B 1 55 ? -18.172 43.625 11.414 1 92.19 55 LEU B C 1
ATOM 4557 O O . LEU B 1 55 ? -18.031 44.844 11.344 1 92.19 55 LEU B O 1
ATOM 4561 N N . ASP B 1 56 ? -19.266 43 11.227 1 88.5 56 ASP B N 1
ATOM 4562 C CA . ASP B 1 56 ? -20.484 43.719 10.938 1 88.5 56 ASP B CA 1
ATOM 4563 C C . ASP B 1 56 ? -21.312 43.969 12.203 1 88.5 56 ASP B C 1
ATOM 4565 O O . ASP B 1 56 ? -21.281 43.156 13.125 1 88.5 56 ASP B O 1
ATOM 4569 N N . ASN B 1 57 ? -22.141 44.969 12.109 1 87.06 57 ASN B N 1
ATOM 4570 C CA . ASN B 1 57 ? -22.922 45.344 13.281 1 87.06 57 ASN B CA 1
ATOM 4571 C C . ASN B 1 57 ? -24.094 44.375 13.508 1 87.06 57 ASN B C 1
ATOM 4573 O O . ASN B 1 57 ? -24.656 44.344 14.602 1 87.06 57 ASN B O 1
ATOM 4577 N N . THR B 1 58 ? -24.406 43.656 12.547 1 88.62 58 THR B N 1
ATOM 4578 C CA . THR B 1 58 ? -25.516 42.719 12.68 1 88.62 58 THR B CA 1
ATOM 4579 C C . THR B 1 58 ? -25.047 41.438 13.352 1 88.62 58 THR B C 1
ATOM 4581 O O . THR B 1 58 ? -25.859 40.562 13.711 1 88.62 58 THR B O 1
ATOM 4584 N N . ASP B 1 59 ? -23.766 41.344 13.516 1 93.44 59 ASP B N 1
ATOM 4585 C CA . ASP B 1 59 ? -23.172 40.188 14.164 1 93.44 59 ASP B CA 1
ATOM 4586 C C . ASP B 1 59 ? -22.656 40.531 15.562 1 93.44 59 ASP B C 1
ATOM 4588 O O . ASP B 1 59 ? -22.562 41.719 15.914 1 93.44 59 ASP B O 1
ATOM 4592 N N . THR B 1 60 ? -22.547 39.5 16.422 1 96.25 60 THR B N 1
ATOM 4593 C CA . THR B 1 60 ? -22.016 39.719 17.766 1 96.25 60 THR B CA 1
ATOM 4594 C C . THR B 1 60 ? -20.969 38.656 18.109 1 96.25 60 THR B C 1
ATOM 4596 O O . THR B 1 60 ? -20.969 37.562 17.547 1 96.25 60 THR B O 1
ATOM 4599 N N . VAL B 1 61 ? -20.172 39.062 19.047 1 97.19 61 VAL B N 1
ATOM 4600 C CA . VAL B 1 61 ? -19.188 38.125 19.578 1 97.19 61 VAL B CA 1
ATOM 4601 C C . VAL B 1 61 ? -19.891 36.906 20.156 1 97.19 61 VAL B C 1
ATOM 4603 O O . VAL B 1 61 ? -19.484 35.781 19.922 1 97.19 61 VAL B O 1
ATOM 4606 N N . GLN B 1 62 ? -20.969 37.125 20.797 1 97.5 62 GLN B N 1
ATOM 4607 C CA . GLN B 1 62 ? -21.703 36.062 21.422 1 97.5 62 GLN B CA 1
ATOM 4608 C C . GLN B 1 62 ? -22.234 35.062 20.391 1 97.5 62 GLN B C 1
ATOM 4610 O O . GLN B 1 62 ? -22.203 33.875 20.594 1 97.5 62 GLN B O 1
ATOM 4615 N N . SER B 1 63 ? -22.672 35.625 19.312 1 97.06 63 SER B N 1
ATOM 4616 C CA . SER B 1 63 ? -23.188 34.75 18.25 1 97.06 63 SER B CA 1
ATOM 4617 C C . SER B 1 63 ? -22.094 33.875 17.688 1 97.06 63 SER B C 1
ATOM 4619 O O . SER B 1 63 ? -22.297 32.656 17.469 1 97.06 63 SER B O 1
ATOM 4621 N N . HIS B 1 64 ? -20.969 34.438 17.422 1 97.25 64 HIS B N 1
ATOM 4622 C CA . HIS B 1 64 ? -19.844 33.688 16.906 1 97.25 64 HIS B CA 1
ATOM 4623 C C . HIS B 1 64 ? -19.375 32.656 17.922 1 97.25 64 HIS B C 1
ATOM 4625 O O . HIS B 1 64 ? -19.047 31.516 17.547 1 97.25 64 HIS B O 1
ATOM 4631 N N . VAL B 1 65 ? -19.359 33 19.172 1 98 65 VAL B N 1
ATOM 4632 C CA . VAL B 1 65 ? -18.984 32.062 20.234 1 98 65 VAL B CA 1
ATOM 4633 C C . VAL B 1 65 ? -19.953 30.891 20.266 1 98 65 VAL B C 1
ATOM 4635 O O . VAL B 1 65 ? -19.531 29.734 20.281 1 98 65 VAL B O 1
ATOM 4638 N N . GLU B 1 66 ? -21.203 31.172 20.203 1 97.19 66 GLU B N 1
ATOM 4639 C CA . GLU B 1 66 ? -22.219 30.125 20.266 1 97.19 66 GLU B CA 1
ATOM 4640 C C . GLU B 1 66 ? -22.125 29.188 19.062 1 97.19 66 GLU B C 1
ATOM 4642 O O . GLU B 1 66 ? -22.25 27.969 19.203 1 97.19 66 GLU B O 1
ATOM 4647 N N . ASP B 1 67 ? -21.938 29.781 17.938 1 95.56 67 ASP B N 1
ATOM 4648 C CA . ASP B 1 67 ? -21.781 28.969 16.734 1 95.56 67 ASP B CA 1
ATOM 4649 C C . ASP B 1 67 ? -20.609 28 16.875 1 95.56 67 ASP B C 1
ATOM 4651 O O . ASP B 1 67 ? -20.703 26.844 16.5 1 95.56 67 ASP B O 1
ATOM 4655 N N . THR B 1 68 ? -19.5 28.5 17.391 1 96.75 68 THR B N 1
ATOM 4656 C CA . THR B 1 68 ? -18.281 27.703 17.531 1 96.75 68 THR B CA 1
ATOM 4657 C C . THR B 1 68 ? -18.484 26.594 18.562 1 96.75 68 THR B C 1
ATOM 4659 O O . THR B 1 68 ? -18.094 25.453 18.328 1 96.75 68 THR B O 1
ATOM 4662 N N . LEU B 1 69 ? -19.109 26.938 19.688 1 96.94 69 LEU B N 1
ATOM 4663 C CA . LEU B 1 69 ? -19.391 25.953 20.734 1 96.94 69 LEU B CA 1
ATOM 4664 C C . LEU B 1 69 ? -20.297 24.844 20.203 1 96.94 69 LEU B C 1
ATOM 4666 O O . LEU B 1 69 ? -20.078 23.672 20.5 1 96.94 69 LEU B O 1
ATOM 4670 N N . ASN B 1 70 ? -21.234 25.234 19.438 1 93.75 70 ASN B N 1
ATOM 4671 C CA . ASN B 1 70 ? -22.156 24.266 18.859 1 93.75 70 ASN B CA 1
ATOM 4672 C C . ASN B 1 70 ? -21.453 23.328 17.875 1 93.75 70 ASN B C 1
ATOM 4674 O O . ASN B 1 70 ? -21.688 22.125 17.875 1 93.75 70 ASN B O 1
ATOM 4678 N N . ALA B 1 71 ? -20.656 23.875 17.094 1 92.44 71 ALA B N 1
ATOM 4679 C CA . ALA B 1 71 ? -19.938 23.094 16.094 1 92.44 71 ALA B CA 1
ATOM 4680 C C . ALA B 1 71 ? -18.922 22.156 16.75 1 92.44 71 ALA B C 1
ATOM 4682 O O . ALA B 1 71 ? -18.656 21.062 16.234 1 92.44 71 ALA B O 1
ATOM 4683 N N . GLY B 1 72 ? -18.406 22.5 17.922 1 95.12 72 GLY B N 1
ATOM 4684 C CA . GLY B 1 72 ? -17.312 21.812 18.562 1 95.12 72 GLY B CA 1
ATOM 4685 C C . GLY B 1 72 ? -17.75 20.562 19.312 1 95.12 72 GLY B C 1
ATOM 4686 O O . GLY B 1 72 ? -16.922 19.891 19.938 1 95.12 72 GLY B O 1
ATOM 4687 N N . GLY B 1 73 ? -19.031 20.266 19.312 1 92.69 73 GLY B N 1
ATOM 4688 C CA . GLY B 1 73 ? -19.531 19.047 19.891 1 92.69 73 GLY B CA 1
ATOM 4689 C C . GLY B 1 73 ? -19.438 19.016 21.406 1 92.69 73 GLY B C 1
ATOM 4690 O O . GLY B 1 73 ? -19.281 17.953 22.016 1 92.69 73 GLY B O 1
ATOM 4691 N N . GLY B 1 74 ? -19.359 20.156 21.953 1 94.56 74 GLY B N 1
ATOM 4692 C CA . GLY B 1 74 ? -19.375 20.25 23.406 1 94.56 74 GLY B CA 1
ATOM 4693 C C . GLY B 1 74 ? -18 20.141 24.031 1 94.56 74 GLY B C 1
ATOM 4694 O O . GLY B 1 74 ? -17.859 20.141 25.25 1 94.56 74 GLY B O 1
ATOM 4695 N N . LEU B 1 75 ? -17.016 20.172 23.25 1 97.12 75 LEU B N 1
ATOM 4696 C CA . LEU B 1 75 ? -15.688 19.891 23.781 1 97.12 75 LEU B CA 1
ATOM 4697 C C . LEU B 1 75 ? -14.805 21.125 23.703 1 97.12 75 LEU B C 1
ATOM 4699 O O . LEU B 1 75 ? -13.672 21.109 24.188 1 97.12 75 LEU B O 1
ATOM 4703 N N . CYS B 1 76 ? -15.312 22.203 23.219 1 97.88 76 CYS B N 1
ATOM 4704 C CA . CYS B 1 76 ? -14.555 23.453 23.141 1 97.88 76 CYS B CA 1
ATOM 4705 C C . CYS B 1 76 ? -14.258 23.984 24.547 1 97.88 76 CYS B C 1
ATOM 4707 O O . CYS B 1 76 ? -15.07 23.828 25.453 1 97.88 76 CYS B O 1
ATOM 4709 N N . HIS B 1 77 ? -13.141 24.562 24.641 1 98.44 77 HIS B N 1
ATOM 4710 C CA . HIS B 1 77 ? -12.898 25.422 25.797 1 98.44 77 HIS B CA 1
ATOM 4711 C C . HIS B 1 77 ? -13.469 26.812 25.578 1 98.44 77 HIS B C 1
ATOM 4713 O O . HIS B 1 77 ? -12.938 27.594 24.766 1 98.44 77 HIS B O 1
ATOM 4719 N N . GLU B 1 78 ? -14.453 27.125 26.328 1 98 78 GLU B N 1
ATOM 4720 C CA . GLU B 1 78 ? -15.164 28.375 26.078 1 98 78 GLU B CA 1
ATOM 4721 C C . GLU B 1 78 ? -14.234 29.562 26.203 1 98 78 GLU B C 1
ATOM 4723 O O . GLU B 1 78 ? -14.375 30.562 25.484 1 98 78 GLU B O 1
ATOM 4728 N N . ASP B 1 79 ? -13.406 29.547 27.141 1 98.19 79 ASP B N 1
ATOM 4729 C CA . ASP B 1 79 ? -12.477 30.656 27.328 1 98.19 79 ASP B CA 1
ATOM 4730 C C . ASP B 1 79 ? -11.602 30.844 26.094 1 98.19 79 ASP B C 1
ATOM 4732 O O . ASP B 1 79 ? -11.352 31.984 25.672 1 98.19 79 ASP B O 1
ATOM 4736 N N . ALA B 1 80 ? -11.086 29.797 25.5 1 98.31 80 ALA B N 1
ATOM 4737 C CA . ALA B 1 80 ? -10.281 29.891 24.297 1 98.31 80 ALA B CA 1
ATOM 4738 C C . ALA B 1 80 ? -11.109 30.406 23.125 1 98.31 80 ALA B C 1
ATOM 4740 O O . ALA B 1 80 ? -10.617 31.172 22.297 1 98.31 80 ALA B O 1
ATOM 4741 N N . VAL B 1 81 ? -12.367 29.969 23.062 1 98.5 81 VAL B N 1
ATOM 4742 C CA . VAL B 1 81 ? -13.266 30.422 22.016 1 98.5 81 VAL B CA 1
ATOM 4743 C C . VAL B 1 81 ? -13.484 31.938 22.141 1 98.5 81 VAL B C 1
ATOM 4745 O O . VAL B 1 81 ? -13.336 32.688 21.172 1 98.5 81 VAL B O 1
ATOM 4748 N N . ARG B 1 82 ? -13.781 32.312 23.328 1 98.38 82 ARG B N 1
ATOM 4749 C CA . ARG B 1 82 ? -14.039 33.719 23.578 1 98.38 82 ARG B CA 1
ATOM 4750 C C . ARG B 1 82 ? -12.797 34.562 23.297 1 98.38 82 ARG B C 1
ATOM 4752 O O . ARG B 1 82 ? -12.883 35.625 22.688 1 98.38 82 ARG B O 1
ATOM 4759 N N . PHE B 1 83 ? -11.75 34.125 23.781 1 98.31 83 PHE B N 1
ATOM 4760 C CA . PHE B 1 83 ? -10.5 34.844 23.531 1 98.31 83 PHE B CA 1
ATOM 4761 C C . PHE B 1 83 ? -10.273 35.031 22.031 1 98.31 83 PHE B C 1
ATOM 4763 O O . PHE B 1 83 ? -9.953 36.125 21.594 1 98.31 83 PHE B O 1
ATOM 4770 N N . THR B 1 84 ? -10.398 33.969 21.25 1 98.56 84 THR B N 1
ATOM 4771 C CA . THR B 1 84 ? -10.156 34 19.812 1 98.56 84 THR B CA 1
ATOM 4772 C C . THR B 1 84 ? -11.141 34.938 19.109 1 98.56 84 THR B C 1
ATOM 4774 O O . THR B 1 84 ? -10.75 35.75 18.297 1 98.56 84 THR B O 1
ATOM 4777 N N . VAL B 1 85 ? -12.398 34.812 19.469 1 98.19 85 VAL B N 1
ATOM 4778 C CA . VAL B 1 85 ? -13.453 35.562 18.797 1 98.19 85 VAL B CA 1
ATOM 4779 C C . VAL B 1 85 ? -13.359 37.062 19.188 1 98.19 85 VAL B C 1
ATOM 4781 O O . VAL B 1 85 ? -13.531 37.938 18.328 1 98.19 85 VAL B O 1
ATOM 4784 N N . GLU B 1 86 ? -13.086 37.312 20.375 1 98.12 86 GLU B N 1
ATOM 4785 C CA . GLU B 1 86 ? -12.992 38.688 20.844 1 98.12 86 GLU B CA 1
ATOM 4786 C C . GLU B 1 86 ? -11.836 39.406 20.172 1 98.12 86 GLU B C 1
ATOM 4788 O O . GLU B 1 86 ? -11.883 40.625 20.016 1 98.12 86 GLU B O 1
ATOM 4793 N N . HIS B 1 87 ? -10.891 38.719 19.781 1 98.06 87 HIS B N 1
ATOM 4794 C CA . HIS B 1 87 ? -9.734 39.344 19.156 1 98.06 87 HIS B CA 1
ATOM 4795 C C . HIS B 1 87 ? -9.805 39.25 17.641 1 98.06 87 HIS B C 1
ATOM 4797 O O . HIS B 1 87 ? -8.828 39.531 16.953 1 98.06 87 HIS B O 1
ATOM 4803 N N . SER B 1 88 ? -10.938 38.844 17.125 1 97.56 88 SER B N 1
ATOM 4804 C CA . SER B 1 88 ? -11.078 38.594 15.695 1 97.56 88 SER B CA 1
ATOM 4805 C C . SER B 1 88 ? -11.031 39.906 14.906 1 97.56 88 SER B C 1
ATOM 4807 O O . SER B 1 88 ? -10.367 39.969 13.867 1 97.56 88 SER B O 1
ATOM 4809 N N . ARG B 1 89 ? -11.664 40.906 15.375 1 96.38 89 ARG B N 1
ATOM 4810 C CA . ARG B 1 89 ? -11.703 42.188 14.664 1 96.38 89 ARG B CA 1
ATOM 4811 C C . ARG B 1 89 ? -10.312 42.812 14.555 1 96.38 89 ARG B C 1
ATOM 4813 O O . ARG B 1 89 ? -9.914 43.281 13.484 1 96.38 89 ARG B O 1
ATOM 4820 N N . GLU B 1 90 ? -9.656 42.781 15.664 1 97.19 90 GLU B N 1
ATOM 4821 C CA . GLU B 1 90 ? -8.305 43.344 15.688 1 97.19 90 GLU B CA 1
ATOM 4822 C C . GLU B 1 90 ? -7.387 42.562 14.734 1 97.19 90 GLU B C 1
ATOM 4824 O O . GLU B 1 90 ? -6.52 43.156 14.094 1 97.19 90 GLU B O 1
ATOM 4829 N N . ALA B 1 91 ? -7.539 41.344 14.703 1 97.5 91 ALA B N 1
ATOM 4830 C CA . ALA B 1 91 ? -6.734 40.5 13.812 1 97.5 91 ALA B CA 1
ATOM 4831 C C . ALA B 1 91 ? -6.973 40.875 12.352 1 97.5 91 ALA B C 1
ATOM 4833 O O . ALA B 1 91 ? -6.023 40.969 11.57 1 97.5 91 ALA B O 1
ATOM 4834 N N . ILE B 1 92 ? -8.234 41.062 11.984 1 96.94 92 ILE B N 1
ATOM 4835 C CA . ILE B 1 92 ? -8.578 41.406 10.609 1 96.94 92 ILE B CA 1
ATOM 4836 C C . ILE B 1 92 ? -8.039 42.781 10.273 1 96.94 92 ILE B C 1
ATOM 4838 O O . ILE B 1 92 ? -7.52 43 9.18 1 96.94 92 ILE B O 1
ATOM 4842 N N . GLN B 1 93 ? -8.195 43.656 11.211 1 97.06 93 GLN B N 1
ATOM 4843 C CA . GLN B 1 93 ? -7.672 45 11 1 97.06 93 GLN B CA 1
ATOM 4844 C C . GLN B 1 93 ? -6.168 44.969 10.75 1 97.06 93 GLN B C 1
ATOM 4846 O O . GLN B 1 93 ? -5.66 45.688 9.898 1 97.06 93 GLN B O 1
ATOM 4851 N N . TRP B 1 94 ? -5.523 44.188 11.508 1 97.88 94 TRP B N 1
ATOM 4852 C CA . TRP B 1 94 ? -4.086 44.031 11.312 1 97.88 94 TRP B CA 1
ATOM 4853 C C . TRP B 1 94 ? -3.781 43.531 9.906 1 97.88 94 TRP B C 1
ATOM 4855 O O . TRP B 1 94 ? -2.861 44.031 9.25 1 97.88 94 TRP B O 1
ATOM 4865 N N . LEU B 1 95 ? -4.492 42.594 9.406 1 98 95 LEU B N 1
ATOM 4866 C CA . LEU B 1 95 ? -4.297 42.062 8.062 1 98 95 LEU B CA 1
ATOM 4867 C C . LEU B 1 95 ? -4.523 43.125 7.016 1 98 95 LEU B C 1
ATOM 4869 O O . LEU B 1 95 ? -3.787 43.219 6.031 1 98 95 LEU B O 1
ATOM 4873 N N . ILE B 1 96 ? -5.559 43.906 7.25 1 96.44 96 ILE B N 1
ATOM 4874 C CA . ILE B 1 96 ? -5.859 45 6.34 1 96.44 96 ILE B CA 1
ATOM 4875 C C . ILE B 1 96 ? -4.691 45.969 6.316 1 96.44 96 ILE B C 1
ATOM 4877 O O . ILE B 1 96 ? -4.285 46.438 5.246 1 96.44 96 ILE B O 1
ATOM 4881 N N . GLU B 1 97 ? -4.215 46.25 7.449 1 97.38 97 GLU B N 1
ATOM 4882 C CA . GLU B 1 97 ? -3.094 47.156 7.57 1 97.38 97 GLU B CA 1
ATOM 4883 C C . GLU B 1 97 ? -1.841 46.625 6.898 1 97.38 97 GLU B C 1
ATOM 4885 O O . GLU B 1 97 ? -1.013 47.375 6.395 1 97.38 97 GLU B O 1
ATOM 4890 N N . GLN B 1 98 ? -1.664 45.312 6.941 1 97.38 98 GLN B N 1
ATOM 4891 C CA . GLN B 1 98 ? -0.534 44.688 6.262 1 97.38 98 GLN B CA 1
ATOM 4892 C C . GLN B 1 98 ? -0.69 44.781 4.746 1 97.38 98 GLN B C 1
ATOM 4894 O O . GLN B 1 98 ? 0.274 44.594 4.008 1 97.38 98 GLN B O 1
ATOM 4899 N N . GLY B 1 99 ? -1.915 45 4.262 1 97.06 99 GLY B N 1
ATOM 4900 C CA . GLY B 1 99 ? -2.131 45.188 2.836 1 97.06 99 GLY B CA 1
ATOM 4901 C C . GLY B 1 99 ? -2.854 44.031 2.178 1 97.06 99 GLY B C 1
ATOM 4902 O O . GLY B 1 99 ? -2.865 43.906 0.951 1 97.06 99 GLY B O 1
ATOM 4903 N N . VAL B 1 100 ? -3.461 43.125 2.93 1 96.5 100 VAL B N 1
ATOM 4904 C CA . VAL B 1 100 ? -4.195 42.031 2.326 1 96.5 100 VAL B CA 1
ATOM 4905 C C . VAL B 1 100 ? -5.359 42.562 1.5 1 96.5 100 VAL B C 1
ATOM 4907 O O . VAL B 1 100 ? -6.164 43.344 1.993 1 96.5 100 VAL B O 1
ATOM 4910 N N . PRO B 1 101 ? -5.504 42.125 0.299 1 95.06 101 PRO B N 1
ATOM 4911 C CA . PRO B 1 101 ? -6.535 42.688 -0.587 1 95.06 101 PRO B CA 1
ATOM 4912 C C . PRO B 1 101 ? -7.879 41.969 -0.437 1 95.06 101 PRO B C 1
ATOM 4914 O O . PRO B 1 101 ? -8.359 41.344 -1.384 1 95.06 101 PRO B O 1
ATOM 4917 N N . PHE B 1 102 ? -8.508 42.219 0.603 1 94.06 102 PHE B N 1
ATOM 4918 C CA . PHE B 1 102 ? -9.828 41.625 0.803 1 94.06 102 PHE B CA 1
ATOM 4919 C C . PHE B 1 102 ? -10.836 42.188 -0.184 1 94.06 102 PHE B C 1
ATOM 4921 O O . PHE B 1 102 ? -10.727 43.344 -0.597 1 94.06 102 PHE B O 1
ATOM 4928 N N . THR B 1 103 ? -11.812 41.375 -0.528 1 91.06 103 THR B N 1
ATOM 4929 C CA . THR B 1 103 ? -12.844 41.781 -1.482 1 91.06 103 THR B CA 1
ATOM 4930 C C . THR B 1 103 ? -13.758 42.844 -0.88 1 91.06 103 THR B C 1
ATOM 4932 O O . THR B 1 103 ? -14.359 42.625 0.174 1 91.06 103 THR B O 1
ATOM 4935 N N . ARG B 1 104 ? -13.938 43.875 -1.605 1 90.81 104 ARG B N 1
ATOM 4936 C CA . ARG B 1 104 ? -14.781 44.969 -1.133 1 90.81 104 ARG B CA 1
ATOM 4937 C C . ARG B 1 104 ? -16.234 44.719 -1.48 1 90.81 104 ARG B C 1
ATOM 4939 O O . ARG B 1 104 ? -16.547 44.031 -2.445 1 90.81 104 ARG B O 1
ATOM 4946 N N . ASP B 1 105 ? -17.047 45.25 -0.636 1 84.44 105 ASP B N 1
ATOM 4947 C CA . ASP B 1 105 ? -18.484 45.219 -0.907 1 84.44 105 ASP B CA 1
ATOM 4948 C C . ASP B 1 105 ? -18.906 46.281 -1.898 1 84.44 105 ASP B C 1
ATOM 4950 O O . ASP B 1 105 ? -18.781 47.469 -1.61 1 84.44 105 ASP B O 1
ATOM 4954 N N . GLU B 1 106 ? -19.391 45.875 -3.025 1 78.31 106 GLU B N 1
ATOM 4955 C CA . GLU B 1 106 ? -19.781 46.812 -4.07 1 78.31 106 GLU B CA 1
ATOM 4956 C C . GLU B 1 106 ? -20.953 47.688 -3.621 1 78.31 106 GLU B C 1
ATOM 4958 O O . GLU B 1 106 ? -21.141 48.781 -4.129 1 78.31 106 GLU B O 1
ATOM 4963 N N . HIS B 1 107 ? -21.797 47.156 -2.844 1 74.81 107 HIS B N 1
ATOM 4964 C CA . HIS B 1 107 ? -23 47.875 -2.432 1 74.81 107 HIS B CA 1
ATOM 4965 C C . HIS B 1 107 ? -22.75 48.656 -1.147 1 74.81 107 HIS B C 1
ATOM 4967 O O . HIS B 1 107 ? -23.703 49.156 -0.534 1 74.81 107 HIS B O 1
ATOM 4973 N N . TYR B 1 108 ? -21.516 48.625 -0.817 1 69.25 108 TYR B N 1
ATOM 4974 C CA . TYR B 1 108 ? -21.188 49.344 0.417 1 69.25 108 TYR B CA 1
ATOM 4975 C C . TYR B 1 108 ? -21.5 50.812 0.289 1 69.25 108 TYR B C 1
ATOM 4977 O O . TYR B 1 108 ? -21.094 51.469 -0.684 1 69.25 108 TYR B O 1
ATOM 4985 N N . SER B 1 109 ? -22.531 51.375 1.077 1 63.22 109 SER B N 1
ATOM 4986 C CA . SER B 1 109 ? -22.734 52.812 1.219 1 63.22 109 SER B CA 1
ATOM 4987 C C . SER B 1 109 ? -22.359 53.312 2.621 1 63.22 109 SER B C 1
ATOM 4989 O O . SER B 1 109 ? -22.797 52.719 3.615 1 63.22 109 SER B O 1
ATOM 4991 N N . VAL B 1 110 ? -21.359 54.219 2.805 1 61.03 110 VAL B N 1
ATOM 4992 C CA . VAL B 1 110 ? -20.906 54.812 4.062 1 61.03 110 VAL B CA 1
ATOM 4993 C C . VAL B 1 110 ? -22.109 55.156 4.93 1 61.03 110 VAL B C 1
ATOM 4995 O O . VAL B 1 110 ? -22.078 55 6.152 1 61.03 110 VAL B O 1
ATOM 4998 N N . ASP B 1 111 ? -23.141 55.625 4.324 1 56.41 111 ASP B N 1
ATOM 4999 C CA . ASP B 1 111 ? -24.297 56.156 5.059 1 56.41 111 ASP B CA 1
ATOM 5000 C C . ASP B 1 111 ? -25.062 55.031 5.75 1 56.41 111 ASP B C 1
ATOM 5002 O O . ASP B 1 111 ? -25.781 55.25 6.715 1 56.41 111 ASP B O 1
ATOM 5006 N N . ASP B 1 112 ? -24.781 53.812 5.223 1 54.78 112 ASP B N 1
ATOM 5007 C CA . ASP B 1 112 ? -25.641 52.75 5.734 1 54.78 112 ASP B CA 1
ATOM 5008 C C . ASP B 1 112 ? -24.953 52 6.859 1 54.78 112 ASP B C 1
ATOM 5010 O O . ASP B 1 112 ? -25.547 51.094 7.461 1 54.78 112 ASP B O 1
ATOM 5014 N N . GLY B 1 113 ? -23.828 52.469 7.336 1 56.91 113 GLY B N 1
ATOM 5015 C CA . GLY B 1 113 ? -23.141 51.906 8.492 1 56.91 113 GLY B CA 1
ATOM 5016 C C . GLY B 1 113 ? -22.641 50.5 8.258 1 56.91 113 GLY B C 1
ATOM 5017 O O . GLY B 1 113 ? -22.406 49.75 9.211 1 56.91 113 GLY B O 1
ATOM 5018 N N . GLY B 1 114 ? -22.609 50.062 6.984 1 66.31 114 GLY B N 1
ATOM 5019 C CA . GLY B 1 114 ? -22.219 48.688 6.734 1 66.31 114 GLY B CA 1
ATOM 5020 C C . GLY B 1 114 ? -20.719 48.469 6.703 1 66.31 114 GLY B C 1
ATOM 5021 O O . GLY B 1 114 ? -19.953 49.438 6.891 1 66.31 114 GLY B O 1
ATOM 5022 N N . PHE B 1 115 ? -20.25 47.281 6.824 1 80.62 115 PHE B N 1
ATOM 5023 C CA . PHE B 1 115 ? -18.828 46.938 6.746 1 80.62 115 PHE B CA 1
ATOM 5024 C C . PHE B 1 115 ? -18.344 46.969 5.305 1 80.62 115 PHE B C 1
ATOM 5026 O O . PHE B 1 115 ? -19.031 46.562 4.387 1 80.62 115 PHE B O 1
ATOM 5033 N N . GLU B 1 116 ? -17.266 47.562 5.031 1 86.81 116 GLU B N 1
ATOM 5034 C CA . GLU B 1 116 ? -16.734 47.938 3.719 1 86.81 116 GLU B CA 1
ATOM 5035 C C . GLU B 1 116 ? -16.391 46.688 2.898 1 86.81 116 GLU B C 1
ATOM 5037 O O . GLU B 1 116 ? -16.344 46.75 1.667 1 86.81 116 GLU B O 1
ATOM 5042 N N . PHE B 1 117 ? -16.188 45.625 3.59 1 90.5 117 PHE B N 1
ATOM 5043 C CA . PHE B 1 117 ? -15.766 44.438 2.871 1 90.5 117 PHE B CA 1
ATOM 5044 C C . PHE B 1 117 ? -16.906 43.438 2.762 1 90.5 117 PHE B C 1
ATOM 5046 O O . PHE B 1 117 ? -17.828 43.438 3.59 1 90.5 117 PHE B O 1
ATOM 5053 N N . HIS B 1 118 ? -16.859 42.656 1.686 1 89 118 HIS B N 1
ATOM 5054 C CA . HIS B 1 118 ? -17.891 41.625 1.445 1 89 118 HIS B CA 1
ATOM 5055 C C . HIS B 1 118 ? -17.719 40.438 2.389 1 89 118 HIS B C 1
ATOM 5057 O O . HIS B 1 118 ? -16.625 39.875 2.494 1 89 118 HIS B O 1
ATOM 5063 N N . LEU B 1 119 ? -18.719 40.125 3.076 1 89.38 119 LEU B N 1
ATOM 5064 C CA . LEU B 1 119 ? -18.734 39 4.012 1 89.38 119 LEU B CA 1
ATOM 5065 C C . LEU B 1 119 ? -19.609 37.875 3.502 1 89.38 119 LEU B C 1
ATOM 5067 O O . LEU B 1 119 ? -20.734 38.094 3.057 1 89.38 119 LEU B O 1
ATOM 5071 N N . THR B 1 120 ? -19.047 36.625 3.529 1 85.31 120 THR B N 1
ATOM 5072 C CA . THR B 1 120 ? -19.812 35.469 3.139 1 85.31 120 THR B CA 1
ATOM 5073 C C . THR B 1 120 ? -20.219 34.656 4.363 1 85.31 120 THR B C 1
ATOM 5075 O O . THR B 1 120 ? -19.891 35 5.492 1 85.31 120 THR B O 1
ATOM 5078 N N . ARG B 1 121 ? -21.094 33.625 4.09 1 83.38 121 ARG B N 1
ATOM 5079 C CA . ARG B 1 121 ? -21.516 32.719 5.137 1 83.38 121 ARG B CA 1
ATOM 5080 C C . ARG B 1 121 ? -21.141 31.266 4.785 1 83.38 121 ARG B C 1
ATOM 5082 O O . ARG B 1 121 ? -21.375 30.812 3.668 1 83.38 121 ARG B O 1
ATOM 5089 N N . GLU B 1 122 ? -20.5 30.609 5.746 1 80.38 122 GLU B N 1
ATOM 5090 C CA . GLU B 1 122 ? -20.125 29.219 5.57 1 80.38 122 GLU B CA 1
ATOM 5091 C C . GLU B 1 122 ? -20.844 28.312 6.562 1 80.38 122 GLU B C 1
ATOM 5093 O O . GLU B 1 122 ? -21.609 28.797 7.402 1 80.38 122 GLU B O 1
ATOM 5098 N N . GLY B 1 123 ? -20.672 26.984 6.398 1 74.06 123 GLY B N 1
ATOM 5099 C CA . GLY B 1 123 ? -21.328 26.016 7.262 1 74.06 123 GLY B CA 1
ATOM 5100 C C . GLY B 1 123 ? -21.062 26.25 8.734 1 74.06 123 GLY B C 1
ATOM 5101 O O . GLY B 1 123 ? -19.922 26.562 9.117 1 74.06 123 GLY B O 1
ATOM 5102 N N . GLY B 1 124 ? -22.141 26.25 9.578 1 78.31 124 GLY B N 1
ATOM 5103 C CA . GLY B 1 124 ? -22.016 26.375 11.023 1 78.31 124 GLY B CA 1
ATOM 5104 C C . GLY B 1 124 ? -22.203 27.797 11.523 1 78.31 124 GLY B C 1
ATOM 5105 O O . GLY B 1 124 ? -22.453 28.016 12.711 1 78.31 124 GLY B O 1
ATOM 5106 N N . HIS B 1 125 ? -22.141 28.734 10.586 1 87.19 125 HIS B N 1
ATOM 5107 C CA . HIS B 1 125 ? -22.234 30.141 10.977 1 87.19 125 HIS B CA 1
ATOM 5108 C C . HIS B 1 125 ? -23.672 30.625 10.867 1 87.19 125 HIS B C 1
ATOM 5110 O O . HIS B 1 125 ? -24.344 30.406 9.852 1 87.19 125 HIS B O 1
ATOM 5116 N N . SER B 1 126 ? -24.094 31.312 11.828 1 90.19 126 SER B N 1
ATOM 5117 C CA . SER B 1 126 ? -25.438 31.859 11.836 1 90.19 126 SER B CA 1
ATOM 5118 C C . SER B 1 126 ? -25.5 33.219 11.125 1 90.19 126 SER B C 1
ATOM 5120 O O . SER B 1 126 ? -26.578 33.688 10.781 1 90.19 126 SER B O 1
ATOM 5122 N N . HIS B 1 127 ? -24.312 33.844 10.891 1 90.69 127 HIS B N 1
ATOM 5123 C CA . HIS B 1 127 ? -24.203 35.156 10.273 1 90.69 127 HIS B CA 1
ATOM 5124 C C . HIS B 1 127 ? -23.156 35.188 9.172 1 90.69 127 HIS B C 1
ATOM 5126 O O . HIS B 1 127 ? -22.312 34.281 9.109 1 90.69 127 HIS B O 1
ATOM 5132 N N . ARG B 1 128 ? -23.344 36.156 8.32 1 89.25 128 ARG B N 1
ATOM 5133 C CA . ARG B 1 128 ? -22.266 36.406 7.383 1 89.25 128 ARG B CA 1
ATOM 5134 C C . ARG B 1 128 ? -21.094 37.094 8.086 1 89.25 128 ARG B C 1
ATOM 5136 O O . ARG B 1 128 ? -21.156 38.25 8.445 1 89.25 128 ARG B O 1
ATOM 5143 N N . ARG B 1 129 ? -19.953 36.406 8.234 1 93.5 129 ARG B N 1
ATOM 5144 C CA . ARG B 1 129 ? -18.828 36.969 8.969 1 93.5 129 ARG B CA 1
ATOM 5145 C C . ARG B 1 129 ? -17.5 36.469 8.406 1 93.5 129 ARG B C 1
ATOM 5147 O O . ARG B 1 129 ? -16.438 36.656 9.016 1 93.5 129 ARG B O 1
ATOM 5154 N N . ILE B 1 130 ? -17.547 35.875 7.219 1 91.75 130 ILE B N 1
ATOM 5155 C CA . ILE B 1 130 ? -16.328 35.375 6.609 1 91.75 130 ILE B CA 1
ATOM 5156 C C . ILE B 1 130 ? -15.781 36.406 5.621 1 91.75 130 ILE B C 1
ATOM 5158 O O . ILE B 1 130 ? -16.359 36.594 4.551 1 91.75 130 ILE B O 1
ATOM 5162 N N . ILE B 1 131 ? -14.703 37 5.965 1 92.62 131 ILE B N 1
ATOM 5163 C CA . ILE B 1 131 ? -14.031 37.938 5.047 1 92.62 131 ILE B CA 1
ATOM 5164 C C . ILE B 1 131 ? -13.133 37.156 4.094 1 92.62 131 ILE B C 1
ATOM 5166 O O . ILE B 1 131 ? -12.523 36.156 4.484 1 92.62 131 ILE B O 1
ATOM 5170 N N . HIS B 1 132 ? -13.125 37.5 2.857 1 90.12 132 HIS B N 1
ATOM 5171 C CA . HIS B 1 132 ? -12.422 36.719 1.849 1 90.12 132 HIS B CA 1
ATOM 5172 C C . HIS B 1 132 ? -11.781 37.625 0.799 1 90.12 132 HIS B C 1
ATOM 5174 O O . HIS B 1 132 ? -12.062 38.812 0.748 1 90.12 132 HIS B O 1
ATOM 5180 N N . ALA B 1 133 ? -10.812 37.125 0.182 1 89.69 133 ALA B N 1
ATOM 5181 C CA . ALA B 1 133 ? -10.211 37.75 -0.998 1 89.69 133 ALA B CA 1
ATOM 5182 C C . ALA B 1 133 ? -10.461 36.906 -2.246 1 89.69 133 ALA B C 1
ATOM 5184 O O . ALA B 1 133 ? -9.766 35.906 -2.488 1 89.69 133 ALA B O 1
ATOM 5185 N N . ALA B 1 134 ? -11.414 37.344 -3.016 1 77.94 134 ALA B N 1
ATOM 5186 C CA . ALA B 1 134 ? -11.875 36.531 -4.16 1 77.94 134 ALA B CA 1
ATOM 5187 C C . ALA B 1 134 ? -12.07 35.094 -3.777 1 77.94 134 ALA B C 1
ATOM 5189 O O . ALA B 1 134 ? -12.727 34.781 -2.773 1 77.94 134 ALA B O 1
ATOM 5190 N N . ASP B 1 135 ? -11.516 34.156 -4.531 1 71.19 135 ASP B N 1
ATOM 5191 C CA . ASP B 1 135 ? -11.641 32.719 -4.227 1 71.19 135 ASP B CA 1
ATOM 5192 C C . ASP B 1 135 ? -10.297 32.125 -3.811 1 71.19 135 ASP B C 1
ATOM 5194 O O . ASP B 1 135 ? -10.094 30.906 -3.916 1 71.19 135 ASP B O 1
ATOM 5198 N N . ALA B 1 136 ? -9.438 33.031 -3.371 1 81.19 136 ALA B N 1
ATOM 5199 C CA . ALA B 1 136 ? -8.094 32.594 -3.002 1 81.19 136 ALA B CA 1
ATOM 5200 C C . ALA B 1 136 ? -7.586 33.344 -1.786 1 81.19 136 ALA B C 1
ATOM 5202 O O . ALA B 1 136 ? -6.492 33.938 -1.816 1 81.19 136 ALA B O 1
ATOM 5203 N N . THR B 1 137 ? -8.375 33.312 -0.714 1 87.75 137 THR B N 1
ATOM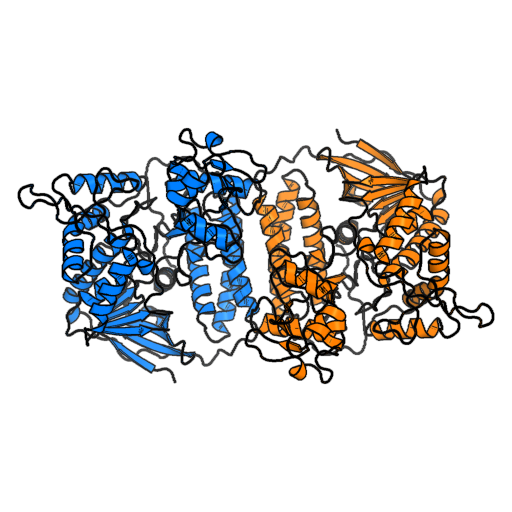 5204 C CA . THR B 1 137 ? -8.078 34.094 0.478 1 87.75 137 THR B CA 1
ATOM 5205 C C . THR B 1 137 ? -6.727 33.688 1.064 1 87.75 137 THR B C 1
ATOM 5207 O O . THR B 1 137 ? -5.922 34.562 1.41 1 87.75 137 THR B O 1
ATOM 5210 N N . GLY B 1 138 ? -6.453 32.375 1.151 1 90.69 138 GLY B N 1
ATOM 5211 C CA . GLY B 1 138 ? -5.191 31.906 1.697 1 90.69 138 GLY B CA 1
ATOM 5212 C C . GLY B 1 138 ? -3.982 32.406 0.931 1 90.69 138 GLY B C 1
ATOM 5213 O O . GLY B 1 138 ? -3.008 32.875 1.531 1 90.69 138 GLY B O 1
ATOM 5214 N N . ALA B 1 139 ? -4.055 32.344 -0.341 1 90.31 139 ALA B N 1
ATOM 5215 C CA . ALA B 1 139 ? -2.967 32.812 -1.195 1 90.31 139 ALA B CA 1
ATOM 5216 C C . ALA B 1 139 ? -2.734 34.312 -1.021 1 90.31 139 ALA B C 1
ATOM 5218 O O . ALA B 1 139 ? -1.589 34.781 -0.975 1 90.31 139 ALA B O 1
ATOM 5219 N N . ALA B 1 140 ? -3.805 35.062 -0.98 1 93.19 140 ALA B N 1
ATOM 5220 C CA . ALA B 1 140 ? -3.713 36.531 -0.822 1 93.19 140 ALA B CA 1
ATOM 5221 C C . ALA B 1 140 ? -3.053 36.875 0.504 1 93.19 140 ALA B C 1
ATOM 5223 O O . ALA B 1 140 ? -2.174 37.75 0.55 1 93.19 140 ALA B O 1
ATOM 5224 N N . ILE B 1 141 ? -3.482 36.25 1.514 1 95.12 141 ILE B N 1
ATOM 5225 C CA . ILE B 1 141 ? -2.951 36.531 2.846 1 95.12 141 ILE B CA 1
ATOM 5226 C C . ILE B 1 141 ? -1.476 36.125 2.898 1 95.12 141 ILE B C 1
ATOM 5228 O O . ILE B 1 141 ? -0.631 36.938 3.328 1 95.12 141 ILE B O 1
ATOM 5232 N N . PHE B 1 142 ? -1.186 35 2.459 1 95.56 142 PHE B N 1
ATOM 5233 C CA . PHE B 1 142 ? 0.172 34.469 2.539 1 95.56 142 PHE B CA 1
ATOM 5234 C C . PHE B 1 142 ? 1.138 35.344 1.746 1 95.56 142 PHE B C 1
ATOM 5236 O O . PHE B 1 142 ? 2.191 35.719 2.254 1 95.56 142 PHE B O 1
ATOM 5243 N N . THR B 1 143 ? 0.803 35.594 0.539 1 95.88 143 THR B N 1
ATOM 5244 C CA . THR B 1 143 ? 1.677 36.375 -0.326 1 95.88 143 THR B CA 1
ATOM 5245 C C . THR B 1 143 ? 1.946 37.75 0.282 1 95.88 143 THR B C 1
ATOM 5247 O O . THR B 1 143 ? 3.08 38.219 0.257 1 95.88 143 THR B O 1
ATOM 5250 N N . THR B 1 144 ? 0.968 38.344 0.804 1 97.25 144 THR B N 1
ATOM 5251 C CA . THR B 1 144 ? 1.108 39.656 1.422 1 97.25 144 THR B CA 1
ATOM 5252 C C . THR B 1 144 ? 2.027 39.594 2.639 1 97.25 144 THR B C 1
ATOM 5254 O O . THR B 1 144 ? 2.951 40.375 2.771 1 97.25 144 THR B O 1
ATOM 5257 N N . LEU B 1 145 ? 1.738 38.625 3.521 1 97.75 145 LEU B N 1
ATOM 5258 C CA . LEU B 1 145 ? 2.539 38.5 4.734 1 97.75 145 LEU B CA 1
ATOM 5259 C C . LEU B 1 145 ? 3.986 38.156 4.398 1 97.75 145 LEU B C 1
ATOM 5261 O O . LEU B 1 145 ? 4.914 38.656 5.051 1 97.75 145 LEU B O 1
ATOM 5265 N N . LEU B 1 146 ? 4.168 37.312 3.447 1 97.38 146 LEU B N 1
ATOM 5266 C CA . LEU B 1 146 ? 5.52 36.938 3.035 1 97.38 146 LEU B CA 1
ATOM 5267 C C . LEU B 1 146 ? 6.277 38.156 2.508 1 97.38 146 LEU B C 1
ATOM 5269 O O . LEU B 1 146 ? 7.449 38.344 2.83 1 97.38 146 LEU B O 1
ATOM 5273 N N . GLU B 1 147 ? 5.633 38.938 1.702 1 97.62 147 GLU B N 1
ATOM 5274 C CA . GLU B 1 147 ? 6.246 40.156 1.168 1 97.62 147 GLU B CA 1
ATOM 5275 C C . GLU B 1 147 ? 6.633 41.094 2.289 1 97.62 147 GLU B C 1
ATOM 5277 O O . GLU B 1 147 ? 7.711 41.688 2.256 1 97.62 147 GLU B O 1
ATOM 5282 N N . GLN B 1 148 ? 5.754 41.281 3.223 1 98.06 148 GLN B N 1
ATOM 5283 C CA . GLN B 1 148 ? 6.047 42.156 4.371 1 98.06 148 GLN B CA 1
ATOM 5284 C C . GLN B 1 148 ? 7.246 41.625 5.156 1 98.06 148 GLN B C 1
ATOM 5286 O O . GLN B 1 148 ? 8.102 42.375 5.582 1 98.06 148 GLN B O 1
ATOM 5291 N N . ALA B 1 149 ? 7.301 40.344 5.34 1 98.06 149 ALA B N 1
ATOM 5292 C CA . ALA B 1 149 ? 8.406 39.719 6.074 1 98.06 149 ALA B CA 1
ATOM 5293 C C . ALA B 1 149 ? 9.727 39.938 5.348 1 98.06 149 ALA B C 1
ATOM 5295 O O . ALA B 1 149 ? 10.766 40.156 5.977 1 98.06 149 ALA B O 1
ATOM 5296 N N . ARG B 1 150 ? 9.695 39.844 4.078 1 97.44 150 ARG B N 1
ATOM 5297 C CA . ARG B 1 150 ? 10.891 40.031 3.26 1 97.44 150 ARG B CA 1
ATOM 5298 C C . ARG B 1 150 ? 11.453 41.438 3.385 1 97.44 150 ARG B C 1
ATOM 5300 O O . ARG B 1 150 ? 12.656 41.625 3.25 1 97.44 150 ARG B O 1
ATOM 5307 N N . GLN B 1 151 ? 10.617 42.344 3.715 1 97.19 151 GLN B N 1
ATOM 5308 C CA . GLN B 1 151 ? 11.023 43.75 3.789 1 97.19 151 GLN B CA 1
ATOM 5309 C C . GLN B 1 151 ? 11.602 44.062 5.16 1 97.19 151 GLN B C 1
ATOM 5311 O O . GLN B 1 151 ? 12.156 45.156 5.359 1 97.19 151 GLN B O 1
ATOM 5316 N N . ARG B 1 152 ? 11.477 43.188 6.062 1 97.44 152 ARG B N 1
ATOM 5317 C CA . ARG B 1 152 ? 11.992 43.406 7.41 1 97.44 152 ARG B CA 1
ATOM 5318 C C . ARG B 1 152 ? 13.406 42.844 7.551 1 97.44 152 ARG B C 1
ATOM 5320 O O . ARG B 1 152 ? 13.586 41.625 7.652 1 97.44 152 ARG B O 1
ATOM 5327 N N . PRO B 1 153 ? 14.406 43.656 7.754 1 96.75 153 PRO B N 1
ATOM 5328 C CA . PRO B 1 153 ? 15.789 43.188 7.777 1 96.75 153 PRO B CA 1
ATOM 5329 C C . PRO B 1 153 ? 16.078 42.281 8.969 1 96.75 153 PRO B C 1
ATOM 5331 O O . PRO B 1 153 ? 17.016 41.5 8.93 1 96.75 153 PRO B O 1
ATOM 5334 N N . ASN B 1 154 ? 15.273 42.406 10.008 1 97.56 154 ASN B N 1
ATOM 5335 C CA . ASN B 1 154 ? 15.539 41.594 11.211 1 97.56 154 ASN B CA 1
ATOM 5336 C C . ASN B 1 154 ? 14.969 40.188 11.094 1 97.56 154 ASN B C 1
ATOM 5338 O O . ASN B 1 154 ? 15.211 39.344 11.953 1 97.56 154 ASN B O 1
ATOM 5342 N N . ILE B 1 155 ? 14.203 39.938 10.078 1 98.56 155 ILE B N 1
ATOM 5343 C CA . ILE B 1 155 ? 13.609 38.625 9.867 1 98.56 155 ILE B CA 1
ATOM 5344 C C . ILE B 1 155 ? 14.398 37.875 8.797 1 98.56 155 ILE B C 1
ATOM 5346 O O . ILE B 1 155 ? 14.461 38.312 7.645 1 98.56 155 ILE B O 1
ATOM 5350 N N . GLN B 1 156 ? 15.008 36.75 9.164 1 98.38 156 GLN B N 1
ATOM 5351 C CA . GLN B 1 156 ? 15.695 35.875 8.227 1 98.38 156 GLN B CA 1
ATOM 5352 C C . GLN B 1 156 ? 14.805 34.719 7.805 1 98.38 156 GLN B C 1
ATOM 5354 O O . GLN B 1 156 ? 14.398 33.906 8.641 1 98.38 156 GLN B O 1
ATOM 5359 N N . LEU B 1 157 ? 14.484 34.688 6.508 1 98.19 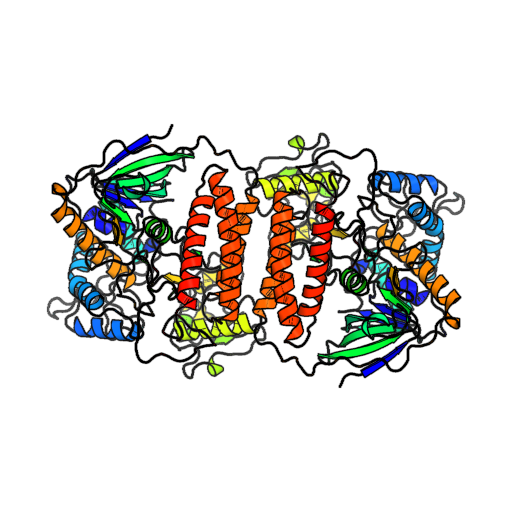157 LEU B N 1
ATOM 5360 C CA . LEU B 1 157 ? 13.695 33.594 5.953 1 98.19 157 LEU B CA 1
ATOM 5361 C C . LEU B 1 157 ? 14.594 32.5 5.383 1 98.19 157 LEU B C 1
ATOM 5363 O O . LEU B 1 157 ? 15.352 32.75 4.438 1 98.19 157 LEU B O 1
ATOM 5367 N N . LEU B 1 158 ? 14.539 31.297 5.969 1 97.75 158 LEU B N 1
ATOM 5368 C CA . LEU B 1 158 ? 15.406 30.203 5.555 1 97.75 158 LEU B CA 1
ATOM 5369 C C . LEU B 1 158 ? 14.594 29.047 4.98 1 97.75 158 LEU B C 1
ATOM 5371 O O . LEU B 1 158 ? 13.828 28.406 5.703 1 97.75 158 LEU B O 1
ATOM 5375 N N . GLU B 1 159 ? 14.742 28.75 3.73 1 96.62 159 GLU B N 1
ATOM 5376 C CA . GLU B 1 159 ? 14.062 27.641 3.055 1 96.62 159 GLU B CA 1
ATOM 5377 C C . GLU B 1 159 ? 14.93 26.391 3.037 1 96.62 159 GLU B C 1
ATOM 5379 O O . GLU B 1 159 ? 16.125 26.453 3.33 1 96.62 159 GLU B O 1
ATOM 5384 N N . GLN B 1 160 ? 14.328 25.25 2.756 1 97.06 160 GLN B N 1
ATOM 5385 C CA . GLN B 1 160 ? 15.016 23.969 2.682 1 97.06 160 GLN B CA 1
ATOM 5386 C C . GLN B 1 160 ? 15.734 23.641 3.992 1 97.06 160 GLN B C 1
ATOM 5388 O O . GLN B 1 160 ? 16.875 23.203 3.986 1 97.06 160 GLN B O 1
ATOM 5393 N N . ARG B 1 161 ? 15.078 24.016 5.07 1 97.75 161 ARG B N 1
ATOM 5394 C CA . ARG B 1 161 ? 15.555 23.734 6.422 1 97.75 161 ARG B CA 1
ATOM 5395 C C . ARG B 1 161 ? 14.586 22.828 7.168 1 97.75 161 ARG B C 1
ATOM 5397 O O . ARG B 1 161 ? 13.438 23.203 7.402 1 97.75 161 ARG B O 1
ATOM 5404 N N . VAL B 1 162 ? 15.039 21.641 7.539 1 97.94 162 VAL B N 1
ATOM 5405 C CA . VAL B 1 162 ? 14.195 20.688 8.242 1 97.94 162 VAL B CA 1
ATOM 5406 C C . VAL B 1 162 ? 14.609 20.609 9.711 1 97.94 162 VAL B C 1
ATOM 5408 O O . VAL B 1 162 ? 15.742 20.219 10.016 1 97.94 162 VAL B O 1
ATOM 5411 N N . ALA B 1 163 ? 13.68 21.016 10.586 1 98.38 163 ALA B N 1
ATOM 5412 C CA . ALA B 1 163 ? 13.969 20.844 12 1 98.38 163 ALA B CA 1
ATOM 5413 C C . ALA B 1 163 ? 14.062 19.359 12.367 1 98.38 163 ALA B C 1
ATOM 5415 O O . ALA B 1 163 ? 13.117 18.594 12.141 1 98.38 163 ALA B O 1
ATOM 5416 N N . VAL B 1 164 ? 15.172 18.984 12.945 1 97.75 164 VAL B N 1
ATOM 5417 C CA . VAL B 1 164 ? 15.398 17.594 13.328 1 97.75 164 VAL B CA 1
ATOM 5418 C C . VAL B 1 164 ? 14.797 17.328 14.703 1 97.75 164 VAL B C 1
ATOM 5420 O O . VAL B 1 164 ? 14.039 16.375 14.883 1 97.75 164 VAL B O 1
ATOM 5423 N N . ASP B 1 165 ? 15.172 18.156 15.625 1 97.94 165 ASP B N 1
ATOM 5424 C CA . ASP B 1 165 ? 14.648 18.047 16.984 1 97.94 165 ASP B CA 1
ATOM 5425 C C . ASP B 1 165 ? 15 19.281 17.812 1 97.94 165 ASP B C 1
ATOM 5427 O O . ASP B 1 165 ? 15.867 20.078 17.422 1 97.94 165 ASP B O 1
ATOM 5431 N N . LEU B 1 166 ? 14.305 19.375 18.938 1 98.56 166 LEU B N 1
ATOM 5432 C CA . LEU B 1 166 ? 14.531 20.5 19.844 1 98.56 166 LEU B CA 1
ATOM 5433 C C . LEU B 1 166 ? 15.719 20.219 20.75 1 98.56 166 LEU B C 1
ATOM 5435 O O . LEU B 1 166 ? 16.016 19.078 21.062 1 98.56 166 LEU B O 1
ATOM 5439 N N . ILE B 1 167 ? 16.391 21.328 21.078 1 98.19 167 ILE B N 1
ATOM 5440 C CA . ILE B 1 167 ? 17.453 21.297 22.094 1 98.19 167 ILE B CA 1
ATOM 5441 C C . ILE B 1 167 ? 16.906 21.797 23.422 1 98.19 167 ILE B C 1
ATOM 5443 O O . ILE B 1 167 ? 16.438 22.938 23.516 1 98.19 167 ILE B O 1
ATOM 5447 N N . THR B 1 168 ? 16.906 20.969 24.406 1 97.75 168 THR B N 1
ATOM 5448 C CA . THR B 1 168 ? 16.375 21.359 25.703 1 97.75 168 THR B CA 1
ATOM 5449 C C . THR B 1 168 ? 17.438 21.188 26.781 1 97.75 168 THR B C 1
ATOM 5451 O O . THR B 1 168 ? 18.375 20.391 26.625 1 97.75 168 THR B O 1
ATOM 5454 N N . GLU B 1 169 ? 17.266 21.953 27.891 1 96.75 169 GLU B N 1
ATOM 5455 C CA . GLU B 1 169 ? 18.156 21.797 29.031 1 96.75 169 GLU B CA 1
ATOM 5456 C C . GLU B 1 169 ? 18.125 20.375 29.578 1 96.75 169 GLU B C 1
ATOM 5458 O O . GLU B 1 169 ? 19.156 19.797 29.922 1 96.75 169 GLU B O 1
ATOM 5463 N N . ARG B 1 170 ? 16.984 19.781 29.594 1 93.81 170 ARG B N 1
ATOM 5464 C CA . ARG B 1 170 ? 16.797 18.422 30.078 1 93.81 170 ARG B CA 1
ATOM 5465 C C . ARG B 1 170 ? 17.625 17.438 29.266 1 93.81 170 ARG B C 1
ATOM 5467 O O . ARG B 1 170 ? 18.328 16.594 29.844 1 93.81 170 ARG B O 1
ATOM 5474 N N . ARG B 1 171 ? 17.609 17.516 28.031 1 92.25 171 ARG B N 1
ATOM 5475 C CA . ARG B 1 171 ? 18.297 16.578 27.141 1 92.25 171 ARG B CA 1
ATOM 5476 C C . ARG B 1 171 ? 19.812 16.766 27.219 1 92.25 171 ARG B C 1
ATOM 5478 O O . ARG B 1 171 ? 20.562 15.82 26.969 1 92.25 171 ARG B O 1
ATOM 5485 N N . LEU B 1 172 ? 20.188 18 27.516 1 94.38 172 LEU B N 1
ATOM 5486 C CA . LEU B 1 172 ? 21.609 18.281 27.609 1 94.38 172 LEU B CA 1
ATOM 5487 C C . LEU B 1 172 ? 22.141 18 29.016 1 94.38 172 LEU B C 1
ATOM 5489 O O . LEU B 1 172 ? 23.328 18.172 29.297 1 94.38 172 LEU B O 1
ATOM 5493 N N . GLY B 1 173 ? 21.25 17.688 29.984 1 92.88 173 GLY B N 1
ATOM 5494 C CA . GLY B 1 173 ? 21.641 17.438 31.359 1 92.88 173 GLY B CA 1
ATOM 5495 C C . GLY B 1 173 ? 21.906 18.703 32.156 1 92.88 173 GLY B C 1
ATOM 5496 O O . GLY B 1 173 ? 22.672 18.703 33.125 1 92.88 173 GLY B O 1
ATOM 5497 N N . LEU B 1 174 ? 21.375 19.766 31.656 1 92.56 174 LEU B N 1
ATOM 5498 C CA . LEU B 1 174 ? 21.516 21.047 32.344 1 92.56 174 LEU B CA 1
ATOM 5499 C C . LEU B 1 174 ? 20.375 21.234 33.344 1 92.56 174 LEU B C 1
ATOM 5501 O O . LEU B 1 174 ? 19.344 20.578 33.25 1 92.56 174 LEU B O 1
ATOM 5505 N N . PRO B 1 175 ? 20.672 22.125 34.281 1 92.19 175 PRO B N 1
ATOM 5506 C CA . PRO B 1 175 ? 19.578 22.438 35.188 1 92.19 175 PRO B CA 1
ATOM 5507 C C . PRO B 1 175 ? 18.438 23.203 34.531 1 92.19 175 PRO B C 1
ATOM 5509 O O . PRO B 1 175 ? 18.703 24.062 33.688 1 92.19 175 PRO B O 1
ATOM 5512 N N . GLY B 1 176 ? 17.25 22.766 34.688 1 92.38 176 GLY B N 1
ATOM 5513 C CA . GLY B 1 176 ? 16.078 23.438 34.125 1 92.38 176 GLY B CA 1
ATOM 5514 C C . GLY B 1 176 ? 15.398 22.609 33.062 1 92.38 176 GLY B C 1
ATOM 5515 O O . GLY B 1 176 ? 15.734 21.438 32.844 1 92.38 176 GLY B O 1
ATOM 5516 N N . GLU B 1 177 ? 14.406 23.25 32.406 1 95.25 177 GLU B N 1
ATOM 5517 C CA . GLU B 1 177 ? 13.609 22.531 31.406 1 95.25 177 GLU B CA 1
ATOM 5518 C C . GLU B 1 177 ? 13.359 23.391 30.172 1 95.25 177 GLU B C 1
ATOM 5520 O O . GLU B 1 177 ? 12.523 23.062 29.328 1 95.25 177 GLU B O 1
ATOM 5525 N N . ARG B 1 178 ? 14.195 24.375 30.016 1 97.06 178 ARG B N 1
ATOM 5526 C CA . ARG B 1 178 ? 13.945 25.359 28.969 1 97.06 178 ARG B CA 1
ATOM 5527 C C . ARG B 1 178 ? 14.359 24.828 27.594 1 97.06 178 ARG B C 1
ATOM 5529 O O . ARG B 1 178 ? 15.305 24.047 27.5 1 97.06 178 ARG B O 1
ATOM 5536 N N . CYS B 1 179 ? 13.617 25.219 26.578 1 98.44 179 CYS B N 1
ATOM 5537 C CA . CYS B 1 179 ? 14.039 25.016 25.203 1 98.44 179 CYS B CA 1
ATOM 5538 C C . CYS B 1 179 ? 15.109 26.016 24.797 1 98.44 179 CYS B C 1
ATOM 5540 O O . CYS B 1 179 ? 14.961 27.219 25.031 1 98.44 179 CYS B O 1
ATOM 5542 N N . LEU B 1 180 ? 16.172 25.547 24.156 1 98.44 180 LEU B N 1
ATOM 5543 C CA . LEU B 1 180 ? 17.328 26.375 23.859 1 98.44 180 LEU B CA 1
ATOM 5544 C C . LEU B 1 180 ? 17.469 26.578 22.344 1 98.44 180 LEU B C 1
ATOM 5546 O O . LEU B 1 180 ? 18.359 27.297 21.891 1 98.44 180 LEU B O 1
ATOM 5550 N N . GLY B 1 181 ? 16.641 25.938 21.609 1 98.5 181 GLY B N 1
ATOM 5551 C CA . GLY B 1 181 ? 16.719 26 20.156 1 98.5 181 GLY B CA 1
ATOM 5552 C C . GLY B 1 181 ? 16.391 24.688 19.484 1 98.5 181 GLY B C 1
ATOM 5553 O O . GLY B 1 181 ? 15.531 23.938 19.953 1 98.5 181 GLY B O 1
ATOM 5554 N N . ALA B 1 182 ? 17.047 24.469 18.266 1 98.69 182 ALA B N 1
ATOM 5555 C CA . ALA B 1 182 ? 16.766 23.25 17.5 1 98.69 182 ALA B CA 1
ATOM 5556 C C . ALA B 1 182 ? 17.953 22.875 16.625 1 98.69 182 ALA B C 1
ATOM 5558 O O . ALA B 1 182 ? 18.766 23.734 16.25 1 98.69 182 ALA B O 1
ATOM 5559 N N . TYR B 1 183 ? 18.125 21.609 16.422 1 98.31 183 TYR B N 1
ATOM 5560 C CA . TYR B 1 183 ? 18.969 21.125 15.336 1 98.31 183 TYR B CA 1
ATOM 5561 C C . TYR B 1 183 ? 18.219 21.156 14.008 1 98.31 183 TYR B C 1
ATOM 5563 O O . TYR B 1 183 ? 17.047 20.75 13.945 1 98.31 183 TYR B O 1
ATOM 5571 N N . VAL B 1 184 ? 18.891 21.641 12.969 1 98.56 184 VAL B N 1
ATOM 5572 C CA . VAL B 1 184 ? 18.219 21.891 11.695 1 98.56 184 VAL B CA 1
ATOM 5573 C C . VAL B 1 184 ? 19.047 21.312 10.547 1 98.56 184 VAL B C 1
ATOM 5575 O O . VAL B 1 184 ? 20.219 21.672 10.383 1 98.56 184 VAL B O 1
ATOM 5578 N N . LEU B 1 185 ? 18.422 20.422 9.797 1 97.81 185 LEU B N 1
ATOM 5579 C CA . LEU B 1 185 ? 19.062 19.859 8.609 1 97.81 185 LEU B CA 1
ATOM 5580 C C . LEU B 1 185 ? 18.969 20.828 7.434 1 97.81 185 LEU B C 1
ATOM 5582 O O . LEU B 1 185 ? 17.859 21.25 7.062 1 97.81 185 LEU B O 1
ATOM 5586 N N . ASP B 1 186 ? 20.094 21.203 6.895 1 97.38 186 ASP B N 1
ATOM 5587 C CA . ASP B 1 186 ? 20.141 21.953 5.637 1 97.38 186 ASP B CA 1
ATOM 5588 C C . ASP B 1 186 ? 20.094 21 4.438 1 97.38 186 ASP B C 1
ATOM 5590 O O . ASP B 1 186 ? 21.062 20.312 4.148 1 97.38 186 ASP B O 1
ATOM 5594 N N . ARG B 1 187 ? 19.016 21.062 3.723 1 95.31 187 ARG B N 1
ATOM 5595 C CA . ARG B 1 187 ? 18.812 20.109 2.631 1 95.31 187 ARG B CA 1
ATOM 5596 C C . ARG B 1 187 ? 19.781 20.375 1.488 1 95.31 187 ARG B C 1
ATOM 5598 O O . ARG B 1 187 ? 20.047 19.484 0.679 1 95.31 187 ARG B O 1
ATOM 5605 N N . ASN B 1 188 ? 20.297 21.547 1.375 1 94.56 188 ASN B N 1
ATOM 5606 C CA . ASN B 1 188 ? 21.25 21.875 0.314 1 94.56 188 ASN B CA 1
ATOM 5607 C C . ASN B 1 188 ? 22.609 21.25 0.569 1 94.56 188 ASN B C 1
ATOM 5609 O O . ASN B 1 188 ? 23.266 20.766 -0.359 1 94.56 188 ASN B O 1
ATOM 5613 N N . THR B 1 189 ? 23.031 21.234 1.804 1 93 189 THR B N 1
ATOM 5614 C CA . THR B 1 189 ? 24.359 20.75 2.133 1 93 189 THR B CA 1
ATOM 5615 C C . THR B 1 189 ? 24.312 19.328 2.688 1 93 189 THR B C 1
ATOM 5617 O O . THR B 1 189 ? 25.312 18.609 2.672 1 93 189 THR B O 1
ATOM 5620 N N . GLY B 1 190 ? 23.156 19.016 3.236 1 91.88 190 GLY B N 1
ATOM 5621 C CA . GLY B 1 190 ? 23.031 17.719 3.887 1 91.88 190 GLY B CA 1
ATOM 5622 C C . GLY B 1 190 ? 23.578 17.719 5.305 1 91.88 190 GLY B C 1
ATOM 5623 O O . GLY B 1 190 ? 23.625 16.656 5.949 1 91.88 190 GLY B O 1
ATOM 5624 N N . GLU B 1 191 ? 23.922 18.906 5.824 1 94.12 191 GLU B N 1
ATOM 5625 C CA . GLU B 1 191 ? 24.484 19.031 7.172 1 94.12 191 GLU B CA 1
ATOM 5626 C C . GLU B 1 191 ? 23.422 19.484 8.164 1 94.12 191 GLU B C 1
ATOM 5628 O O . GLU B 1 191 ? 22.484 20.188 7.797 1 94.12 191 GLU B O 1
ATOM 5633 N N . VAL B 1 192 ? 23.641 19.062 9.414 1 96.56 192 VAL B N 1
ATOM 5634 C CA . VAL B 1 192 ? 22.75 19.5 10.5 1 96.56 192 VAL B CA 1
ATOM 5635 C C . VAL B 1 192 ? 23.406 20.641 11.266 1 96.56 192 VAL B C 1
ATOM 5637 O O . VAL B 1 192 ? 24.484 20.484 11.828 1 96.56 192 VAL B O 1
ATOM 5640 N N . ASP B 1 193 ? 22.734 21.766 11.266 1 97.69 193 ASP B N 1
ATOM 5641 C CA . ASP B 1 193 ? 23.203 22.953 11.953 1 97.69 193 ASP B CA 1
ATOM 5642 C C . ASP B 1 193 ? 22.516 23.125 13.305 1 97.69 193 ASP B C 1
ATOM 5644 O O . ASP B 1 193 ? 21.469 22.5 13.562 1 97.69 193 ASP B O 1
ATOM 5648 N N . THR B 1 194 ? 23.156 23.922 14.18 1 97.94 194 THR B N 1
ATOM 5649 C CA . THR B 1 194 ? 22.609 24.219 15.5 1 97.94 194 THR B CA 1
ATOM 5650 C C . THR B 1 194 ? 22.047 25.641 15.539 1 97.94 194 THR B C 1
ATOM 5652 O O . THR B 1 194 ? 22.766 26.609 15.281 1 97.94 194 THR B O 1
ATOM 5655 N N . PHE B 1 195 ? 20.781 25.75 15.828 1 98.5 195 PHE B N 1
ATOM 5656 C CA . PHE B 1 195 ? 20.125 27.047 15.992 1 98.5 195 PHE B CA 1
ATOM 5657 C C . PHE B 1 195 ? 19.797 27.297 17.453 1 98.5 195 PHE B C 1
ATOM 5659 O O . PHE B 1 195 ? 18.859 26.688 18 1 98.5 195 PHE B O 1
ATOM 5666 N N . GLY B 1 196 ? 20.531 28.141 18.078 1 98.12 196 GLY B N 1
ATOM 5667 C CA . GLY B 1 196 ? 20.188 28.594 19.422 1 98.12 196 GLY B CA 1
ATOM 5668 C C . GLY B 1 196 ? 19.25 29.797 19.422 1 98.12 196 GLY B C 1
ATOM 5669 O O . GLY B 1 196 ? 19.359 30.672 18.562 1 98.12 196 GLY B O 1
ATOM 5670 N N . ALA B 1 197 ? 18.297 29.859 20.391 1 98.44 197 ALA B N 1
ATOM 5671 C CA . ALA B 1 197 ? 17.375 30.969 20.469 1 98.44 197 ALA B CA 1
ATOM 5672 C C . ALA B 1 197 ? 16.875 31.172 21.906 1 98.44 197 ALA B C 1
ATOM 5674 O O . ALA B 1 197 ? 16.781 30.203 22.672 1 98.44 197 ALA B O 1
ATOM 5675 N N . ARG B 1 198 ? 16.531 32.438 22.234 1 98 198 ARG B N 1
ATOM 5676 C CA . ARG B 1 198 ? 15.867 32.688 23.516 1 98 198 ARG B CA 1
ATOM 5677 C C . ARG B 1 198 ? 14.5 32.031 23.578 1 98 198 ARG B C 1
ATOM 5679 O O . ARG B 1 198 ? 14.141 31.438 24.594 1 98 198 ARG B O 1
ATOM 5686 N N . PHE B 1 199 ? 13.781 32.125 22.5 1 98.69 199 PHE B N 1
ATOM 5687 C CA . PHE B 1 199 ? 12.453 31.547 22.344 1 98.69 199 PHE B CA 1
ATOM 5688 C C . PHE B 1 199 ? 12.352 30.766 21.047 1 98.69 199 PHE B C 1
ATOM 5690 O O . PHE B 1 199 ? 12.891 31.188 20.016 1 98.69 199 PHE B O 1
ATOM 5697 N N . THR B 1 200 ? 11.766 29.594 21.141 1 98.88 200 THR B N 1
ATOM 5698 C CA . THR B 1 200 ? 11.477 28.781 19.969 1 98.88 200 THR B CA 1
ATOM 5699 C C . THR B 1 200 ? 9.969 28.609 19.781 1 98.88 200 THR B C 1
ATOM 5701 O O . THR B 1 200 ? 9.242 28.375 20.75 1 98.88 200 THR B O 1
ATOM 5704 N N . VAL B 1 201 ? 9.492 28.781 18.562 1 98.94 201 VAL B N 1
ATOM 5705 C CA . VAL B 1 201 ? 8.062 28.719 18.266 1 98.94 201 VAL B CA 1
ATOM 5706 C C . VAL B 1 201 ? 7.793 27.625 17.234 1 98.94 201 VAL B C 1
ATOM 5708 O O . VAL B 1 201 ? 8.359 27.656 16.141 1 98.94 201 VAL B O 1
ATOM 5711 N N . LEU B 1 202 ? 6.938 26.688 17.609 1 98.94 202 LEU B N 1
ATOM 5712 C CA . LEU B 1 202 ? 6.469 25.672 16.672 1 98.94 202 LEU B CA 1
ATOM 5713 C C . LEU B 1 202 ? 5.242 26.156 15.914 1 98.94 202 LEU B C 1
ATOM 5715 O O . LEU B 1 202 ? 4.176 26.359 16.5 1 98.94 202 LEU B O 1
ATOM 5719 N N . ALA B 1 203 ? 5.336 26.406 14.68 1 98.56 203 ALA B N 1
ATOM 5720 C CA . ALA B 1 203 ? 4.27 26.766 13.75 1 98.56 203 ALA B CA 1
ATOM 5721 C C . ALA B 1 203 ? 4.285 25.875 12.523 1 98.56 203 ALA B C 1
ATOM 5723 O O . ALA B 1 203 ? 4.254 26.359 11.383 1 98.56 203 ALA B O 1
ATOM 5724 N N . THR B 1 204 ? 4.273 24.562 12.758 1 97.75 204 THR B N 1
ATOM 5725 C CA . THR B 1 204 ? 4.652 23.594 11.742 1 97.75 204 THR B CA 1
ATOM 5726 C C . THR B 1 204 ? 3.418 23.016 11.055 1 97.75 204 THR B C 1
ATOM 5728 O O . THR B 1 204 ? 3.531 22.156 10.164 1 97.75 204 THR B O 1
ATOM 5731 N N . GLY B 1 205 ? 2.254 23.453 11.406 1 96.56 205 GLY B N 1
ATOM 5732 C CA . GLY B 1 205 ? 1.051 22.891 10.812 1 96.56 205 GLY B CA 1
ATOM 5733 C C . GLY B 1 205 ? 0.629 21.578 11.438 1 96.56 205 GLY B C 1
ATOM 5734 O O . GLY B 1 205 ? 1.121 21.203 12.508 1 96.56 205 GLY B O 1
ATOM 5735 N N . GLY B 1 206 ? -0.348 20.906 10.797 1 96.75 206 GLY B N 1
ATOM 5736 C CA . GLY B 1 206 ? -0.952 19.719 11.367 1 96.75 206 GLY B CA 1
ATOM 5737 C C . GLY B 1 206 ? -0.286 18.438 10.906 1 96.75 206 GLY B C 1
ATOM 5738 O O . GLY B 1 206 ? 0.925 18.406 10.68 1 96.75 206 GLY B O 1
ATOM 5739 N N . ALA B 1 207 ? -1.033 17.359 10.992 1 97.88 207 ALA B N 1
ATOM 5740 C CA . ALA B 1 207 ? -0.466 16.047 10.727 1 97.88 207 ALA B CA 1
ATOM 5741 C C . ALA B 1 207 ? -1.36 15.242 9.789 1 97.88 207 ALA B C 1
ATOM 5743 O O . ALA B 1 207 ? -1.439 14.016 9.891 1 97.88 207 ALA B O 1
ATOM 5744 N N . ALA B 1 208 ? -2.029 15.883 8.906 1 95.75 208 ALA B N 1
ATOM 5745 C CA . ALA B 1 208 ? -3.008 15.227 8.047 1 95.75 208 ALA B CA 1
ATOM 5746 C C . ALA B 1 208 ? -2.332 14.211 7.129 1 95.75 208 ALA B C 1
ATOM 5748 O O . ALA B 1 208 ? -2.969 13.258 6.672 1 95.75 208 ALA B O 1
ATOM 5749 N N . LYS B 1 209 ? -1.067 14.344 6.906 1 96.5 209 LYS B N 1
ATOM 5750 C CA . LYS B 1 209 ? -0.336 13.445 6.016 1 96.5 209 LYS B CA 1
ATOM 5751 C C . LYS B 1 209 ? -0.259 12.039 6.594 1 96.5 209 LYS B C 1
ATOM 5753 O O . LYS B 1 209 ? 0.123 11.094 5.898 1 96.5 209 LYS B O 1
ATOM 5758 N N . VAL B 1 210 ? -0.637 11.867 7.824 1 97.88 210 VAL B N 1
ATOM 5759 C CA . VAL B 1 210 ? -0.614 10.547 8.461 1 97.88 210 VAL B CA 1
ATOM 5760 C C . VAL B 1 210 ? -1.593 9.617 7.746 1 97.88 210 VAL B C 1
ATOM 5762 O O . VAL B 1 210 ? -1.422 8.398 7.766 1 97.88 210 VAL B O 1
ATOM 5765 N N . TYR B 1 211 ? -2.58 10.164 7.094 1 97.06 211 TYR B N 1
ATOM 5766 C CA . TYR B 1 211 ? -3.59 9.383 6.395 1 97.06 211 TYR B CA 1
ATOM 5767 C C . TYR B 1 211 ? -3.285 9.312 4.902 1 97.06 211 TYR B C 1
ATOM 5769 O O . TYR B 1 211 ? -2.658 10.219 4.348 1 97.06 211 TYR B O 1
ATOM 5777 N N . LEU B 1 212 ? -3.77 8.289 4.281 1 94.69 212 LEU B N 1
ATOM 5778 C CA . LEU B 1 212 ? -3.471 7.988 2.887 1 94.69 212 LEU B CA 1
ATOM 5779 C C . LEU B 1 212 ? -3.955 9.109 1.974 1 94.69 212 LEU B C 1
ATOM 5781 O O . LEU B 1 212 ? -3.26 9.492 1.03 1 94.69 212 LEU B O 1
ATOM 5785 N N . TYR B 1 213 ? -5.121 9.609 2.207 1 93.69 213 TYR B N 1
ATOM 5786 C CA . TYR B 1 213 ? -5.699 10.68 1.404 1 93.69 213 TYR B CA 1
ATOM 5787 C C . TYR B 1 213 ? -5.812 11.969 2.213 1 93.69 213 TYR B C 1
ATOM 5789 O O . TYR B 1 213 ? -6.461 11.992 3.262 1 93.69 213 TYR B O 1
ATOM 5797 N N . THR B 1 214 ? -5.176 12.992 1.734 1 93.62 214 THR B N 1
ATOM 5798 C CA . THR B 1 214 ? -5.211 14.273 2.422 1 93.62 214 THR B CA 1
ATOM 5799 C C . THR B 1 214 ? -5.25 15.422 1.42 1 93.62 214 THR B C 1
ATOM 5801 O O . THR B 1 214 ? -4.723 15.305 0.312 1 93.62 214 THR B O 1
ATOM 5804 N N . SER B 1 215 ? -5.898 16.453 1.795 1 89.06 215 SER B N 1
ATOM 5805 C CA . SER B 1 215 ? -5.938 17.672 0.987 1 89.06 215 SER B CA 1
ATOM 5806 C C . SER B 1 215 ? -4.785 18.609 1.336 1 89.06 215 SER B C 1
ATOM 5808 O O . SER B 1 215 ? -4.652 19.672 0.751 1 89.06 215 SER B O 1
ATOM 5810 N N . ASN B 1 216 ? -3.986 18.234 2.318 1 91.19 216 ASN B N 1
ATOM 5811 C CA . ASN B 1 216 ? -2.873 19.062 2.76 1 91.19 216 ASN B CA 1
ATOM 5812 C C . ASN B 1 216 ? -1.641 18.859 1.881 1 91.19 216 ASN B C 1
ATOM 5814 O O . ASN B 1 216 ? -1.519 17.844 1.199 1 91.19 216 ASN B O 1
ATOM 5818 N N . PRO B 1 217 ? -0.768 19.875 1.946 1 89.19 217 PRO B N 1
ATOM 5819 C CA . PRO B 1 217 ? 0.523 19.672 1.286 1 89.19 217 PRO B CA 1
ATOM 5820 C C . PRO B 1 217 ? 1.36 18.578 1.955 1 89.19 217 PRO B C 1
ATOM 5822 O O . PRO B 1 217 ? 1.078 18.188 3.092 1 89.19 217 PRO B O 1
ATOM 5825 N N . ASP B 1 218 ? 2.379 18.156 1.306 1 88.12 218 ASP B N 1
ATOM 5826 C CA . ASP B 1 218 ? 3.205 17.031 1.724 1 88.12 218 ASP B CA 1
ATOM 5827 C C . ASP B 1 218 ? 3.955 17.344 3.016 1 88.12 218 ASP B C 1
ATOM 5829 O O . ASP B 1 218 ? 4.355 16.438 3.746 1 88.12 218 ASP B O 1
ATOM 5833 N N . GLY B 1 219 ? 4.035 18.562 3.307 1 89.38 219 GLY B N 1
ATOM 5834 C CA . GLY B 1 219 ? 4.828 18.953 4.465 1 89.38 219 GLY B CA 1
ATOM 5835 C C . GLY B 1 219 ? 4.066 18.844 5.77 1 89.38 219 GLY B C 1
ATOM 5836 O O . GLY B 1 219 ? 4.645 18.984 6.848 1 89.38 219 GLY B O 1
ATOM 5837 N N . ALA B 1 220 ? 2.807 18.5 5.766 1 91.88 220 ALA B N 1
ATOM 5838 C CA . ALA B 1 220 ? 1.995 18.438 6.977 1 91.88 220 ALA B CA 1
ATOM 5839 C C . ALA B 1 220 ? 2.213 17.109 7.703 1 91.88 220 ALA B C 1
ATOM 5841 O O . ALA B 1 220 ? 1.279 16.312 7.863 1 91.88 220 ALA B O 1
ATOM 5842 N N . CYS B 1 221 ? 3.377 16.906 8.281 1 95.69 221 CYS B N 1
ATOM 5843 C CA . CYS B 1 221 ? 3.795 15.609 8.797 1 95.69 221 CYS B CA 1
ATOM 5844 C C . CYS B 1 221 ? 3.785 15.594 10.32 1 95.69 221 CYS B C 1
ATOM 5846 O O . CYS B 1 221 ? 4.34 14.688 10.945 1 95.69 221 CYS B O 1
ATOM 5848 N N . GLY B 1 222 ? 3.168 16.609 10.945 1 97.94 222 GLY B N 1
ATOM 5849 C CA . GLY B 1 222 ? 3.051 16.609 12.391 1 97.94 222 GLY B CA 1
ATOM 5850 C C . GLY B 1 222 ? 4.379 16.812 13.094 1 97.94 222 GLY B C 1
ATOM 5851 O O . GLY B 1 222 ? 4.547 16.406 14.25 1 97.94 222 GLY B O 1
ATOM 5852 N N . ASP B 1 223 ? 5.34 17.484 12.484 1 98.38 223 ASP B N 1
ATOM 5853 C CA . ASP B 1 223 ? 6.695 17.641 13 1 98.38 223 ASP B CA 1
ATOM 5854 C C . ASP B 1 223 ? 6.688 18.328 14.359 1 98.38 223 ASP B C 1
ATOM 5856 O O . ASP B 1 223 ? 7.344 17.875 15.297 1 98.38 223 ASP B O 1
ATOM 5860 N N . GLY B 1 224 ? 5.973 19.422 14.422 1 98.75 224 GLY B N 1
ATOM 5861 C CA . GLY B 1 224 ? 5.941 20.156 15.672 1 98.75 224 GLY B CA 1
ATOM 5862 C C . GLY B 1 224 ? 5.359 19.375 16.828 1 98.75 224 GLY B C 1
ATOM 5863 O O . GLY B 1 224 ? 5.848 19.453 17.953 1 98.75 224 GLY B O 1
ATOM 5864 N N . ILE B 1 225 ? 4.348 18.609 16.547 1 98.88 225 ILE B N 1
ATOM 5865 C CA . ILE B 1 225 ? 3.719 17.797 17.578 1 98.88 225 ILE B CA 1
ATOM 5866 C C . ILE B 1 225 ? 4.711 16.75 18.094 1 98.88 225 ILE B C 1
ATOM 5868 O O . ILE B 1 225 ? 4.867 16.578 19.312 1 98.88 225 ILE B O 1
ATOM 5872 N N . ALA B 1 226 ? 5.395 16.141 17.203 1 98.75 226 ALA B N 1
ATOM 5873 C CA . ALA B 1 226 ? 6.355 15.094 17.562 1 98.75 226 ALA B CA 1
ATOM 5874 C C . ALA B 1 226 ? 7.516 15.68 18.375 1 98.75 226 ALA B C 1
ATOM 5876 O O . ALA B 1 226 ? 7.895 15.133 19.406 1 98.75 226 ALA B O 1
ATOM 5877 N N . MET B 1 227 ? 8.117 16.75 17.922 1 98.62 227 MET B N 1
ATOM 5878 C CA . MET B 1 227 ? 9.25 17.375 18.609 1 98.62 227 MET B CA 1
ATOM 5879 C C . MET B 1 227 ? 8.844 17.844 20 1 98.62 227 MET B C 1
ATOM 5881 O O . MET B 1 227 ? 9.586 17.656 20.969 1 98.62 227 MET B O 1
ATOM 5885 N N . ALA B 1 228 ? 7.66 18.438 20.078 1 98.81 228 ALA B N 1
ATOM 5886 C CA . ALA B 1 228 ? 7.176 18.906 21.375 1 98.81 228 ALA B CA 1
ATOM 5887 C C . ALA B 1 228 ? 6.984 17.75 22.344 1 98.81 228 ALA B C 1
ATOM 5889 O O . ALA B 1 228 ? 7.348 17.844 23.531 1 98.81 228 ALA B O 1
ATOM 5890 N N . TRP B 1 229 ? 6.395 16.688 21.859 1 98.75 229 TRP B N 1
ATOM 5891 C CA . TRP B 1 229 ? 6.188 15.5 22.672 1 98.75 229 TRP B CA 1
ATOM 5892 C C . TRP B 1 229 ? 7.512 14.969 23.219 1 98.75 229 TRP B C 1
ATOM 5894 O O . TRP B 1 229 ? 7.641 14.711 24.422 1 98.75 229 TRP B O 1
ATOM 5904 N N . ARG B 1 230 ? 8.484 14.836 22.359 1 97.62 230 ARG B N 1
ATOM 5905 C CA . ARG B 1 230 ? 9.789 14.32 22.766 1 97.62 230 ARG B CA 1
ATOM 5906 C C . ARG B 1 230 ? 10.469 15.273 23.734 1 97.62 230 ARG B C 1
ATOM 5908 O O . ARG B 1 230 ? 11.266 14.844 24.578 1 97.62 230 ARG B O 1
ATOM 5915 N N . ALA B 1 231 ? 10.141 16.562 23.672 1 97.94 231 ALA B N 1
ATOM 5916 C CA . ALA B 1 231 ? 10.711 17.578 24.562 1 97.94 231 ALA B CA 1
ATOM 5917 C C . ALA B 1 231 ? 10.023 17.547 25.922 1 97.94 231 ALA B C 1
ATOM 5919 O O . ALA B 1 231 ? 10.516 18.156 26.875 1 97.94 231 ALA B O 1
ATOM 5920 N N . GLY B 1 232 ? 8.828 16.938 25.969 1 97.5 232 GLY B N 1
ATOM 5921 C CA . GLY B 1 232 ? 8.172 16.812 27.25 1 97.5 232 GLY B CA 1
ATOM 5922 C C . GLY B 1 232 ? 6.828 17.516 27.312 1 97.5 232 GLY B C 1
ATOM 5923 O O . GLY B 1 232 ? 6.234 17.625 28.391 1 97.5 232 GLY B O 1
ATOM 5924 N N . CYS B 1 233 ? 6.309 17.938 26.234 1 98.56 233 CYS B N 1
ATOM 5925 C CA . CYS B 1 233 ? 5.02 18.609 26.219 1 98.56 233 CYS B CA 1
ATOM 5926 C C . CYS B 1 233 ? 3.871 17.609 26.188 1 98.56 233 CYS B C 1
ATOM 5928 O O . CYS B 1 233 ? 3.963 16.578 25.531 1 98.56 233 CYS B O 1
ATOM 5930 N N . ARG B 1 234 ? 2.777 17.984 26.875 1 98.31 234 ARG B N 1
ATOM 5931 C CA . ARG B 1 234 ? 1.531 17.234 26.734 1 98.31 234 ARG B CA 1
ATOM 5932 C C . ARG B 1 234 ? 0.843 17.547 25.406 1 98.31 234 ARG B C 1
ATOM 5934 O O . ARG B 1 234 ? 0.984 18.641 24.875 1 98.31 234 ARG B O 1
ATOM 5941 N N . VAL B 1 235 ? 0.14 16.547 24.859 1 98.88 235 VAL B N 1
ATOM 5942 C CA . VAL B 1 235 ? -0.703 16.734 23.688 1 98.88 235 VAL B CA 1
ATOM 5943 C C . VAL B 1 235 ? -2.141 16.328 24.016 1 98.88 235 VAL B C 1
ATOM 5945 O O . VAL B 1 235 ? -2.381 15.555 24.938 1 98.88 235 VAL B O 1
ATOM 5948 N N . ALA B 1 236 ? -3.055 16.922 23.266 1 98.75 236 ALA B N 1
ATOM 5949 C CA . ALA B 1 236 ? -4.457 16.656 23.578 1 98.75 236 ALA B CA 1
ATOM 5950 C C . ALA B 1 236 ? -5.27 16.438 22.312 1 98.75 236 ALA B C 1
ATOM 5952 O O . ALA B 1 236 ? -5 17.062 21.281 1 98.75 236 ALA B O 1
ATOM 5953 N N . ASN B 1 237 ? -6.262 15.492 22.391 1 98.69 237 ASN B N 1
ATOM 5954 C CA . ASN B 1 237 ? -7.383 15.328 21.469 1 98.69 237 ASN B CA 1
ATOM 5955 C C . ASN B 1 237 ? -6.906 15.047 20.047 1 98.69 237 ASN B C 1
ATOM 5957 O O . ASN B 1 237 ? -7.445 15.594 19.078 1 98.69 237 ASN B O 1
ATOM 5961 N N . LEU B 1 238 ? -5.91 14.188 19.969 1 98.69 238 LEU B N 1
ATOM 5962 C CA . LEU B 1 238 ? -5.316 13.898 18.672 1 98.69 238 LEU B CA 1
ATOM 5963 C C . LEU B 1 238 ? -6.191 12.93 17.875 1 98.69 238 LEU B C 1
ATOM 5965 O O . LEU B 1 238 ? -5.945 12.695 16.688 1 98.69 238 LEU B O 1
ATOM 5969 N N . GLU B 1 239 ? -7.281 12.422 18.469 1 98.38 239 GLU B N 1
ATOM 5970 C CA . GLU B 1 239 ? -8.203 11.539 17.766 1 98.38 239 GLU B CA 1
ATOM 5971 C C . GLU B 1 239 ? -9.156 12.344 16.875 1 98.38 239 GLU B C 1
ATOM 5973 O O . GLU B 1 239 ? -9.836 11.773 16.016 1 98.38 239 GLU B O 1
ATOM 5978 N N . PHE B 1 240 ? -9.219 13.625 17.062 1 98.06 240 PHE B N 1
ATOM 5979 C CA . PHE B 1 240 ? -10.148 14.453 16.297 1 98.06 240 PHE B CA 1
ATOM 5980 C C . PHE B 1 240 ? -9.477 15.023 15.055 1 98.06 240 PHE B C 1
ATOM 5982 O O . PHE B 1 240 ? -8.852 16.078 15.117 1 98.06 240 PHE B O 1
ATOM 5989 N N . ASN B 1 241 ? -9.625 14.375 13.938 1 97.69 241 ASN B N 1
ATOM 5990 C CA . ASN B 1 241 ? -9.156 14.812 12.633 1 97.69 241 ASN B CA 1
ATOM 5991 C C . ASN B 1 241 ? -10.312 15 11.648 1 97.69 241 ASN B C 1
ATOM 5993 O O . ASN B 1 241 ? -11.164 14.125 11.523 1 97.69 241 ASN B O 1
ATOM 5997 N N . GLN B 1 242 ? -10.297 16.125 11.039 1 95.75 242 GLN B N 1
ATOM 5998 C CA . GLN B 1 242 ? -11.391 16.453 10.125 1 95.75 242 GLN B CA 1
ATOM 5999 C C . GLN B 1 242 ? -11.094 15.938 8.719 1 95.75 242 GLN B C 1
ATOM 6001 O O . GLN B 1 242 ? -9.977 16.062 8.227 1 95.75 242 GLN B O 1
ATOM 6006 N N . PHE B 1 243 ? -12.133 15.359 8.141 1 95.19 243 PHE B N 1
ATOM 6007 C CA . PHE B 1 243 ? -12.047 14.859 6.773 1 95.19 243 PHE B CA 1
ATOM 6008 C C . PHE B 1 243 ? -13.047 15.57 5.871 1 95.19 243 PHE B C 1
ATOM 6010 O O . PHE B 1 243 ? -14.203 15.773 6.254 1 95.19 243 PHE B O 1
ATOM 6017 N N . HIS B 1 244 ? -12.594 16.031 4.758 1 92.31 244 HIS B N 1
ATOM 6018 C CA . HIS B 1 244 ? -13.516 16.422 3.695 1 92.31 244 HIS B CA 1
ATOM 6019 C C . HIS B 1 244 ? -14.125 15.195 3.023 1 92.31 244 HIS B C 1
ATOM 6021 O O . HIS B 1 244 ? -13.406 14.25 2.684 1 92.31 244 HIS B O 1
ATOM 6027 N N . PRO B 1 245 ? -15.367 15.18 2.77 1 93 245 PRO B N 1
ATOM 6028 C CA . PRO B 1 245 ? -16.016 13.945 2.318 1 93 245 PRO B CA 1
ATOM 6029 C C . PRO B 1 245 ? -15.648 13.578 0.881 1 93 245 PRO B C 1
ATOM 6031 O O . PRO B 1 245 ? -15.648 12.398 0.523 1 93 245 PRO B O 1
ATOM 6034 N N . THR B 1 246 ? -15.469 14.609 0.022 1 93 246 THR B N 1
ATOM 6035 C CA . THR B 1 246 ? -15.328 14.281 -1.393 1 93 246 THR B CA 1
ATOM 6036 C C . THR B 1 246 ? -14.047 14.891 -1.967 1 93 246 THR B C 1
ATOM 6038 O O . THR B 1 246 ? -13.953 16.109 -2.117 1 93 246 THR B O 1
ATOM 6041 N N . CYS B 1 247 ? -13.164 14.094 -2.215 1 93.62 247 CYS B N 1
ATOM 6042 C CA . CYS B 1 247 ? -11.953 14.391 -2.979 1 93.62 247 CYS B CA 1
ATOM 6043 C C . CYS B 1 247 ? -11.805 13.43 -4.156 1 93.62 247 CYS B C 1
ATOM 6045 O O . CYS B 1 247 ? -12.234 12.281 -4.086 1 93.62 247 CYS B O 1
ATOM 6047 N N . LEU B 1 248 ? -11.227 13.945 -5.234 1 93.12 248 LEU B N 1
ATOM 6048 C CA . LEU B 1 248 ? -11.07 13.117 -6.426 1 93.12 248 LEU B CA 1
ATOM 6049 C C . LEU B 1 248 ? -10.148 11.938 -6.148 1 93.12 248 LEU B C 1
ATOM 6051 O O . LEU B 1 248 ? -9.031 12.109 -5.656 1 93.12 248 LEU B O 1
ATOM 6055 N N . TYR B 1 249 ? -10.672 10.758 -6.371 1 93.88 249 TYR B N 1
ATOM 6056 C CA . TYR B 1 249 ? -9.867 9.539 -6.312 1 93.88 249 TYR B CA 1
ATOM 6057 C C . TYR B 1 249 ? -9.258 9.219 -7.676 1 93.88 249 TYR B C 1
ATOM 6059 O O . TYR B 1 249 ? -9.938 8.672 -8.547 1 93.88 249 TYR B O 1
ATOM 6067 N N . HIS B 1 250 ? -7.961 9.477 -7.793 1 87.44 250 HIS B N 1
ATOM 6068 C CA . HIS B 1 250 ? -7.242 9.234 -9.039 1 87.44 250 HIS B CA 1
ATOM 6069 C C . HIS B 1 250 ? -5.754 9.023 -8.781 1 87.44 250 HIS B C 1
ATOM 6071 O O . HIS B 1 250 ? -5.148 9.75 -7.984 1 87.44 250 HIS B O 1
ATOM 6077 N N . PRO B 1 251 ? -5.145 8.023 -9.438 1 77.12 251 PRO B N 1
ATOM 6078 C CA . PRO B 1 251 ? -3.748 7.68 -9.172 1 77.12 251 PRO B CA 1
ATOM 6079 C C . PRO B 1 251 ? -2.787 8.828 -9.477 1 77.12 251 PRO B C 1
ATOM 6081 O O . PRO B 1 251 ? -1.721 8.922 -8.867 1 77.12 251 PRO B O 1
ATOM 6084 N N . GLN B 1 252 ? -3.057 9.68 -10.43 1 72.69 252 GLN B N 1
ATOM 6085 C CA . GLN B 1 252 ? -2.139 10.742 -10.844 1 72.69 252 GLN B CA 1
ATOM 6086 C C . GLN B 1 252 ? -2.531 12.078 -10.227 1 72.69 252 GLN B C 1
ATOM 6088 O O . GLN B 1 252 ? -1.819 13.07 -10.383 1 72.69 252 GLN B O 1
ATOM 6093 N N . ALA B 1 253 ? -3.643 12.117 -9.656 1 68.25 253 ALA B N 1
ATOM 6094 C CA . ALA B 1 253 ? -4.125 13.391 -9.125 1 68.25 253 ALA B CA 1
ATOM 6095 C C . ALA B 1 253 ? -3.795 13.523 -7.641 1 68.25 253 ALA B C 1
ATOM 6097 O O . ALA B 1 253 ? -3.99 12.586 -6.867 1 68.25 253 ALA B O 1
ATOM 6098 N N . LYS B 1 254 ? -3.135 14.57 -7.41 1 71.38 254 LYS B N 1
ATOM 6099 C CA . LYS B 1 254 ? -3.068 14.906 -5.988 1 71.38 254 LYS B CA 1
ATOM 6100 C C . LYS B 1 254 ? -4.461 15.172 -5.422 1 71.38 254 LYS B C 1
ATOM 6102 O O . LYS B 1 254 ? -5.391 15.484 -6.168 1 71.38 254 LYS B O 1
ATOM 6107 N N . SER B 1 255 ? -4.809 14.781 -4.262 1 71.06 255 SER B N 1
ATOM 6108 C CA . SER B 1 255 ? -6.148 14.883 -3.695 1 71.06 255 SER B CA 1
ATOM 6109 C C . SER B 1 255 ? -6.762 16.25 -3.961 1 71.06 255 SER B C 1
ATOM 6111 O O . SER B 1 255 ? -6.445 17.219 -3.271 1 71.06 255 SER B O 1
ATOM 6113 N N . PHE B 1 256 ? -7.504 16.391 -5.035 1 80.12 256 PHE B N 1
ATOM 6114 C CA . PHE B 1 256 ? -8.258 17.562 -5.445 1 80.12 256 PHE B CA 1
ATOM 6115 C C . PHE B 1 256 ? -9.641 17.578 -4.805 1 80.12 256 PHE B C 1
ATOM 6117 O O . PHE B 1 256 ? -10.414 16.625 -4.961 1 80.12 256 PHE B O 1
ATOM 6124 N N . LEU B 1 257 ? -9.906 18.656 -4.148 1 83.44 257 LEU B N 1
ATOM 6125 C CA . LEU B 1 257 ? -11.172 18.766 -3.436 1 83.44 257 LEU B CA 1
ATOM 6126 C C . LEU B 1 257 ? -12.328 18.984 -4.41 1 83.44 257 LEU B C 1
ATOM 6128 O O . LEU B 1 257 ? -12.242 19.812 -5.312 1 83.44 257 LEU B O 1
ATOM 6132 N N . ILE B 1 258 ? -13.289 18.156 -4.309 1 87 258 ILE B N 1
ATOM 6133 C CA . ILE B 1 258 ? -14.531 18.328 -5.043 1 87 258 ILE B CA 1
ATOM 6134 C C . ILE B 1 258 ? -15.523 19.125 -4.191 1 87 258 ILE B C 1
ATOM 6136 O O . ILE B 1 258 ? -15.961 18.656 -3.137 1 87 258 ILE B O 1
ATOM 6140 N N . THR B 1 259 ? -15.938 20.141 -4.703 1 77.38 259 THR B N 1
ATOM 6141 C CA . THR B 1 259 ? -16.719 21.109 -3.961 1 77.38 259 THR B CA 1
ATOM 6142 C C . THR B 1 259 ? -18 20.484 -3.408 1 77.38 259 THR B C 1
ATOM 6144 O O . THR B 1 259 ? -18.625 19.656 -4.074 1 77.38 259 THR B O 1
ATOM 6147 N N . GLU B 1 260 ? -18.328 20.953 -2.229 1 78.31 260 GLU B N 1
ATOM 6148 C CA . GLU B 1 260 ? -19.578 20.547 -1.59 1 78.31 260 GLU B CA 1
ATOM 6149 C C . GLU B 1 260 ? -20.797 21.062 -2.354 1 78.31 260 GLU B C 1
ATOM 6151 O O . GLU B 1 260 ? -21.875 20.5 -2.266 1 78.31 260 GLU B O 1
ATOM 6156 N N . ALA B 1 261 ? -20.594 22.078 -3.094 1 76.81 261 ALA B N 1
ATOM 6157 C CA . ALA B 1 261 ? -21.672 22.688 -3.867 1 76.81 261 ALA B CA 1
ATOM 6158 C C . ALA B 1 261 ? -22.297 21.703 -4.836 1 76.81 261 ALA B C 1
ATOM 6160 O O . ALA B 1 261 ? -23.469 21.812 -5.176 1 76.81 261 ALA B O 1
ATOM 6161 N N . LEU B 1 262 ? -21.531 20.766 -5.227 1 88.44 262 LEU B N 1
ATOM 6162 C CA . LEU B 1 262 ? -22.078 19.75 -6.121 1 88.44 262 LEU B CA 1
ATOM 6163 C C . LEU B 1 262 ? -23.219 18.984 -5.457 1 88.44 262 LEU B C 1
ATOM 6165 O O . LEU B 1 262 ? -24.25 18.75 -6.074 1 88.44 262 LEU B O 1
ATOM 6169 N N . ARG B 1 263 ? -22.969 18.547 -4.273 1 88.88 263 ARG B N 1
ATOM 6170 C CA . ARG B 1 263 ? -24.031 17.875 -3.525 1 88.88 263 ARG B CA 1
ATOM 6171 C C . ARG B 1 263 ? -25.234 18.797 -3.338 1 88.88 263 ARG B C 1
ATOM 6173 O O . ARG B 1 263 ? -26.375 18.359 -3.402 1 88.88 263 ARG B O 1
ATOM 6180 N N . GLY B 1 264 ? -25 20.047 -3.129 1 85.12 264 GLY B N 1
ATOM 6181 C CA . GLY B 1 264 ? -26.047 21.047 -3.006 1 85.12 264 GLY B CA 1
ATOM 6182 C C . GLY B 1 264 ? -26.922 21.156 -4.246 1 85.12 264 GLY B C 1
ATOM 6183 O O . GLY B 1 264 ? -28.109 21.484 -4.156 1 85.12 264 GLY B O 1
ATOM 6184 N N . GLU B 1 265 ? -26.297 20.875 -5.344 1 90.31 265 GLU B N 1
ATOM 6185 C CA . GLU B 1 265 ? -27 21 -6.609 1 90.31 265 GLU B CA 1
ATOM 6186 C C . GLU B 1 265 ? -27.609 19.672 -7.039 1 90.31 265 GLU B C 1
ATOM 6188 O O . GLU B 1 265 ? -28.078 19.531 -8.172 1 90.31 265 GLU B O 1
ATOM 6193 N N . GLY B 1 266 ? -27.453 18.734 -6.211 1 91.44 266 GLY B N 1
ATOM 6194 C CA . GLY B 1 266 ? -28.219 17.516 -6.457 1 91.44 266 GLY B CA 1
ATOM 6195 C C . GLY B 1 266 ? -27.344 16.312 -6.766 1 91.44 266 GLY B C 1
ATOM 6196 O O . GLY B 1 266 ? -27.859 15.242 -7.086 1 91.44 266 GLY B O 1
ATOM 6197 N N . ALA B 1 267 ? -26.125 16.422 -6.688 1 95.31 267 ALA B N 1
ATOM 6198 C CA . ALA B 1 267 ? -25.266 15.258 -6.914 1 95.31 267 ALA B CA 1
ATOM 6199 C C . ALA B 1 267 ? -25.531 14.164 -5.879 1 95.31 267 ALA B C 1
ATOM 6201 O O . ALA B 1 267 ? -25.797 14.461 -4.711 1 95.31 267 ALA B O 1
ATOM 6202 N N . LEU B 1 268 ? -25.438 12.914 -6.355 1 97.06 268 LEU B N 1
ATOM 6203 C CA . LEU B 1 268 ? -25.781 11.773 -5.516 1 97.06 268 LEU B CA 1
ATOM 6204 C C . LEU B 1 268 ? -24.547 10.898 -5.273 1 97.06 268 LEU B C 1
ATOM 6206 O O . LEU B 1 268 ? -23.734 10.703 -6.176 1 97.06 268 LEU B O 1
ATOM 6210 N N . LEU B 1 269 ? -24.422 10.406 -4.035 1 97.69 269 LEU B N 1
ATOM 6211 C CA . LEU B 1 269 ? -23.359 9.477 -3.691 1 97.69 269 LEU B CA 1
ATOM 6212 C C . LEU B 1 269 ? -23.781 8.031 -3.949 1 97.69 269 LEU B C 1
ATOM 6214 O O . LEU B 1 269 ? -24.844 7.602 -3.469 1 97.69 269 LEU B O 1
ATOM 6218 N N . ARG B 1 270 ? -22.953 7.32 -4.691 1 98.12 270 ARG B N 1
ATOM 6219 C CA . ARG B 1 270 ? -23.297 5.965 -5.117 1 98.12 270 ARG B CA 1
ATOM 6220 C C . ARG B 1 270 ? -22.141 5 -4.832 1 98.12 270 ARG B C 1
ATOM 6222 O O . ARG B 1 270 ? -20.969 5.383 -4.875 1 98.12 270 ARG B O 1
ATOM 6229 N N . LEU B 1 271 ? -22.5 3.758 -4.543 1 97.44 271 LEU B N 1
ATOM 6230 C CA . LEU B 1 271 ? -21.547 2.662 -4.434 1 97.44 271 LEU B CA 1
ATOM 6231 C C . LEU B 1 271 ? -21.078 2.213 -5.816 1 97.44 271 LEU B C 1
ATOM 6233 O O . LEU B 1 271 ? -21.672 2.594 -6.828 1 97.44 271 LEU B O 1
ATOM 6237 N N . PRO B 1 272 ? -20.047 1.368 -5.852 1 94.81 272 PRO B N 1
ATOM 6238 C CA . PRO B 1 272 ? -19.547 0.9 -7.148 1 94.81 272 PRO B CA 1
ATOM 6239 C C . PRO B 1 272 ? -20.609 0.166 -7.961 1 94.81 272 PRO B C 1
ATOM 6241 O O . PRO B 1 272 ? -20.578 0.211 -9.195 1 94.81 272 PRO B O 1
ATOM 6244 N N . ASN B 1 273 ? -21.531 -0.398 -7.352 1 94.75 273 ASN B N 1
ATOM 6245 C CA . ASN B 1 273 ? -22.578 -1.117 -8.055 1 94.75 273 ASN B CA 1
ATOM 6246 C C . ASN B 1 273 ? -23.703 -0.178 -8.5 1 94.75 273 ASN B C 1
ATOM 6248 O O . ASN B 1 273 ? -24.719 -0.625 -9.039 1 94.75 273 ASN B O 1
ATOM 6252 N N . GLY B 1 274 ? -23.641 1.095 -8.18 1 95.38 274 GLY B N 1
ATOM 6253 C CA . GLY B 1 274 ? -24.594 2.096 -8.633 1 95.38 274 GLY B CA 1
ATOM 6254 C C . GLY B 1 274 ? -25.609 2.459 -7.578 1 95.38 274 GLY B C 1
ATOM 6255 O O . GLY B 1 274 ? -26.359 3.436 -7.73 1 95.38 274 GLY B O 1
ATOM 6256 N N . GLU B 1 275 ? -25.609 1.832 -6.488 1 96.88 275 GLU B N 1
ATOM 6257 C CA . GLU B 1 275 ? -26.609 2.041 -5.449 1 96.88 275 GLU B CA 1
ATOM 6258 C C . GLU B 1 275 ? -26.359 3.336 -4.684 1 96.88 275 GLU B C 1
ATOM 6260 O O . GLU B 1 275 ? -25.219 3.607 -4.273 1 96.88 275 GLU B O 1
ATOM 6265 N N . ARG B 1 276 ? -27.438 4.156 -4.57 1 97.25 276 ARG B N 1
ATOM 6266 C CA . ARG B 1 276 ? -27.391 5.332 -3.707 1 97.25 276 ARG B CA 1
ATOM 6267 C C . ARG B 1 276 ? -27.453 4.93 -2.236 1 97.25 276 ARG B C 1
ATOM 6269 O O . ARG B 1 276 ? -28.328 4.152 -1.84 1 97.25 276 ARG B O 1
ATOM 6276 N N . PHE B 1 277 ? -26.547 5.551 -1.348 1 97.06 277 PHE B N 1
ATOM 6277 C CA . PHE B 1 277 ? -26.5 4.938 -0.026 1 97.06 277 PHE B CA 1
ATOM 6278 C C . PHE B 1 277 ? -26.766 5.973 1.061 1 97.06 277 PHE B C 1
ATOM 6280 O O . PHE B 1 277 ? -27.031 5.617 2.211 1 97.06 277 PHE B O 1
ATOM 6287 N N . MET B 1 278 ? -26.797 7.273 0.859 1 96.38 278 MET B N 1
ATOM 6288 C CA . MET B 1 278 ? -26.891 8.289 1.903 1 96.38 278 MET B CA 1
ATOM 6289 C C . MET B 1 278 ? -28.234 8.211 2.613 1 96.38 278 MET B C 1
ATOM 6291 O O . MET B 1 278 ? -28.328 8.484 3.812 1 96.38 278 MET B O 1
ATOM 6295 N N . PRO B 1 279 ? -29.312 7.797 1.896 1 95.06 279 PRO B N 1
ATOM 6296 C CA . PRO B 1 279 ? -30.609 7.699 2.574 1 95.06 279 PRO B CA 1
ATOM 6297 C C . PRO B 1 279 ? -30.578 6.719 3.744 1 95.06 279 PRO B C 1
ATOM 6299 O O . PRO B 1 279 ? -31.375 6.848 4.676 1 95.06 279 PRO B O 1
ATOM 6302 N N . ARG B 1 280 ? -29.688 5.797 3.76 1 95.06 280 ARG B N 1
ATOM 6303 C CA . ARG B 1 280 ? -29.594 4.812 4.832 1 95.06 280 ARG B CA 1
ATOM 6304 C C . ARG B 1 280 ? -28.938 5.414 6.07 1 95.06 280 ARG B C 1
ATOM 6306 O O . ARG B 1 280 ? -29.031 4.855 7.164 1 95.06 280 ARG B O 1
ATOM 6313 N N . PHE B 1 281 ? -28.328 6.566 5.961 1 92.94 281 PHE B N 1
ATOM 6314 C CA . PHE B 1 281 ? -27.484 7.07 7.031 1 92.94 281 PHE B CA 1
ATOM 6315 C C . PHE B 1 281 ? -28.094 8.305 7.676 1 92.94 281 PHE B C 1
ATOM 6317 O O . PHE B 1 281 ? -27.984 8.508 8.883 1 92.94 281 PHE B O 1
ATOM 6324 N N . ASP B 1 282 ? -28.703 9.172 6.852 1 92.62 282 ASP B N 1
ATOM 6325 C CA . ASP B 1 282 ? -29.219 10.453 7.34 1 92.62 282 ASP B CA 1
ATOM 6326 C C . ASP B 1 282 ? -30.406 10.914 6.5 1 92.62 282 ASP B C 1
ATOM 6328 O O . ASP B 1 282 ? -30.406 10.781 5.277 1 92.62 282 ASP B O 1
ATOM 6332 N N . PRO B 1 283 ? -31.406 11.453 7.18 1 92.88 283 PRO B N 1
ATOM 6333 C CA . PRO B 1 283 ? -32.562 11.914 6.434 1 92.88 283 PRO B CA 1
ATOM 6334 C C . PRO B 1 283 ? -32.25 13.078 5.496 1 92.88 283 PRO B C 1
ATOM 6336 O O . PRO B 1 283 ? -32.969 13.297 4.516 1 92.88 283 PRO B O 1
ATOM 6339 N N . ARG B 1 284 ? -31.203 13.859 5.68 1 91.12 284 ARG B N 1
ATOM 6340 C CA . ARG B 1 284 ? -30.797 14.961 4.809 1 91.12 284 ARG B CA 1
ATOM 6341 C C . ARG B 1 284 ? -30.016 14.453 3.604 1 91.12 284 ARG B C 1
ATOM 6343 O O . ARG B 1 284 ? -29.688 15.227 2.705 1 91.12 284 ARG B O 1
ATOM 6350 N N . GLU B 1 285 ? -29.75 13.25 3.713 1 94.5 285 GLU B N 1
ATOM 6351 C CA . GLU B 1 285 ? -29.078 12.562 2.613 1 94.5 285 GLU B CA 1
ATOM 6352 C C . GLU B 1 285 ? -27.766 13.258 2.252 1 94.5 285 GLU B C 1
ATOM 6354 O O . GLU B 1 285 ? -26.922 13.492 3.121 1 94.5 285 GLU B O 1
ATOM 6359 N N . GLU B 1 286 ? -27.531 13.602 0.987 1 92.81 286 GLU B N 1
ATOM 6360 C CA . GLU B 1 286 ? -26.281 14.188 0.551 1 92.81 286 GLU B CA 1
ATOM 6361 C C . GLU B 1 286 ? -26.094 15.586 1.128 1 92.81 286 GLU B C 1
ATOM 6363 O O . GLU B 1 286 ? -24.984 16.141 1.096 1 92.81 286 GLU B O 1
ATOM 6368 N N . LEU B 1 287 ? -27.062 16.109 1.685 1 87.31 287 LEU B N 1
ATOM 6369 C CA . LEU B 1 287 ? -27.016 17.469 2.213 1 87.31 287 LEU B CA 1
ATOM 6370 C C . LEU B 1 287 ? -26.75 17.453 3.715 1 87.31 287 LEU B C 1
ATOM 6372 O O . LEU B 1 287 ? -26.781 18.5 4.363 1 87.31 287 LEU B O 1
ATOM 6376 N N . ALA B 1 288 ? -26.422 16.25 4.223 1 86.12 288 ALA B N 1
ATOM 6377 C CA . ALA B 1 288 ? -26 16.141 5.617 1 86.12 288 ALA B CA 1
ATOM 6378 C C . ALA B 1 288 ? -24.672 16.859 5.855 1 86.12 288 ALA B C 1
ATOM 6380 O O . ALA B 1 288 ? -23.938 17.141 4.91 1 86.12 288 ALA B O 1
ATOM 6381 N N . PRO B 1 289 ? -24.422 17.219 7.16 1 81.88 289 PRO B N 1
ATOM 6382 C CA . PRO B 1 289 ? -23.141 17.844 7.488 1 81.88 289 PRO B CA 1
ATOM 6383 C C . PRO B 1 289 ? -21.938 17.016 7.043 1 81.88 289 PRO B C 1
ATOM 6385 O O . PRO B 1 289 ? -22.047 15.789 6.945 1 81.88 289 PRO B O 1
ATOM 6388 N N . ARG B 1 290 ? -20.875 17.656 6.77 1 84.12 290 ARG B N 1
ATOM 6389 C CA . ARG B 1 290 ? -19.672 17.047 6.188 1 84.12 290 ARG B CA 1
ATOM 6390 C C . ARG B 1 290 ? -19.203 15.859 7.027 1 84.12 290 ARG B C 1
ATOM 6392 O O . ARG B 1 290 ? -18.734 14.852 6.484 1 84.12 290 ARG B O 1
ATOM 6399 N N . ASP B 1 291 ? -19.234 16.016 8.336 1 86.44 291 ASP B N 1
ATOM 6400 C CA . ASP B 1 291 ? -18.75 14.938 9.188 1 86.44 291 ASP B CA 1
ATOM 6401 C C . ASP B 1 291 ? -19.609 13.68 9.039 1 86.44 291 ASP B C 1
ATOM 6403 O O . ASP B 1 291 ? -19.094 12.562 9.055 1 86.44 291 ASP B O 1
ATOM 6407 N N . ILE B 1 292 ? -20.906 13.883 8.859 1 88.5 292 ILE B N 1
ATOM 6408 C CA . ILE B 1 292 ? -21.828 12.758 8.672 1 88.5 292 ILE B CA 1
ATOM 6409 C C . ILE B 1 292 ? -21.578 12.117 7.309 1 88.5 292 ILE B C 1
ATOM 6411 O O . ILE B 1 292 ? -21.516 10.891 7.195 1 88.5 292 ILE B O 1
ATOM 6415 N N . VAL B 1 293 ? -21.453 12.953 6.301 1 93 293 VAL B N 1
ATOM 6416 C CA . VAL B 1 293 ? -21.25 12.445 4.949 1 93 293 VAL B CA 1
ATOM 6417 C C . VAL B 1 293 ? -19.922 11.711 4.867 1 93 293 VAL B C 1
ATOM 6419 O O . VAL B 1 293 ? -19.844 10.617 4.301 1 93 293 VAL B O 1
ATOM 6422 N N . ALA B 1 294 ? -18.891 12.305 5.398 1 94.44 294 ALA B N 1
ATOM 6423 C CA . ALA B 1 294 ? -17.578 11.656 5.41 1 94.44 294 ALA B CA 1
ATOM 6424 C C . ALA B 1 294 ? -17.641 10.312 6.129 1 94.44 294 ALA B C 1
ATOM 6426 O O . ALA B 1 294 ? -17.062 9.328 5.664 1 94.44 294 ALA B O 1
ATOM 6427 N N . ARG B 1 295 ? -18.281 10.258 7.199 1 94.44 295 ARG B N 1
ATOM 6428 C CA . ARG B 1 295 ? -18.422 9.031 7.969 1 94.44 295 ARG B CA 1
ATOM 6429 C C . ARG B 1 295 ? -19.172 7.969 7.172 1 94.44 295 ARG B C 1
ATOM 6431 O O . ARG B 1 295 ? -18.812 6.793 7.195 1 94.44 295 ARG B O 1
ATOM 6438 N N . ALA B 1 296 ? -20.234 8.383 6.551 1 95.06 296 ALA B N 1
ATOM 6439 C CA . ALA B 1 296 ? -21.031 7.449 5.75 1 95.06 296 ALA B CA 1
ATOM 6440 C C . ALA B 1 296 ? -20.188 6.844 4.629 1 95.06 296 ALA B C 1
ATOM 6442 O O . ALA B 1 296 ? -20.234 5.633 4.395 1 95.06 296 ALA B O 1
ATOM 6443 N N . ILE B 1 297 ? -19.469 7.68 3.949 1 96.12 297 ILE B N 1
ATOM 6444 C CA . ILE B 1 297 ? -18.609 7.215 2.865 1 96.12 297 ILE B CA 1
ATOM 6445 C C . ILE B 1 297 ? -17.578 6.23 3.412 1 96.12 297 ILE B C 1
ATOM 6447 O O . ILE B 1 297 ? -17.406 5.141 2.865 1 96.12 297 ILE B O 1
ATOM 6451 N N . ASP B 1 298 ? -16.938 6.594 4.465 1 95.5 298 ASP B N 1
ATOM 6452 C CA . ASP B 1 298 ? -15.898 5.758 5.066 1 95.5 298 ASP B CA 1
ATOM 6453 C C . ASP B 1 298 ? -16.469 4.418 5.523 1 95.5 298 ASP B C 1
ATOM 6455 O O . ASP B 1 298 ? -15.828 3.379 5.391 1 95.5 298 ASP B O 1
ATOM 6459 N N . HIS B 1 299 ? -17.609 4.496 6.109 1 93.44 299 HIS B N 1
ATOM 6460 C CA . HIS B 1 299 ? -18.281 3.281 6.555 1 93.44 299 HIS B CA 1
ATOM 6461 C C . HIS B 1 299 ? -18.484 2.309 5.398 1 93.44 299 HIS B C 1
ATOM 6463 O O . HIS B 1 299 ? -18.172 1.122 5.516 1 93.44 299 HIS B O 1
ATOM 6469 N N . GLU B 1 300 ? -19 2.791 4.316 1 94.5 300 GLU B N 1
ATOM 6470 C CA . GLU B 1 300 ? -19.266 1.943 3.158 1 94.5 300 GLU B CA 1
ATOM 6471 C C . GLU B 1 300 ? -17.953 1.402 2.568 1 94.5 300 GLU B C 1
ATOM 6473 O O . GLU B 1 300 ? -17.891 0.237 2.174 1 94.5 300 GLU B O 1
ATOM 6478 N N . MET B 1 301 ? -17.016 2.223 2.467 1 93.94 301 MET B N 1
ATOM 6479 C CA . MET B 1 301 ? -15.719 1.804 1.923 1 93.94 301 MET B CA 1
ATOM 6480 C C . MET B 1 301 ? -15.117 0.682 2.76 1 93.94 301 MET B C 1
ATOM 6482 O O . MET B 1 301 ? -14.594 -0.294 2.215 1 93.94 301 MET B O 1
ATOM 6486 N N . LYS B 1 302 ? -15.172 0.807 4.051 1 91.19 302 LYS B N 1
ATOM 6487 C CA . LYS B 1 302 ? -14.578 -0.184 4.945 1 91.19 302 LYS B CA 1
ATOM 6488 C C . LYS B 1 302 ? -15.414 -1.464 4.973 1 91.19 302 LYS B C 1
ATOM 6490 O O . LYS B 1 302 ? -14.859 -2.564 5.059 1 91.19 302 LYS B O 1
ATOM 6495 N N . ARG B 1 303 ? -16.672 -1.302 4.941 1 90.25 303 ARG B N 1
ATOM 6496 C CA . ARG B 1 303 ? -17.578 -2.449 4.926 1 90.25 303 ARG B CA 1
ATOM 6497 C C . ARG B 1 303 ? -17.344 -3.311 3.689 1 90.25 303 ARG B C 1
ATOM 6499 O O . ARG B 1 303 ? -17.25 -4.535 3.787 1 90.25 303 ARG B O 1
ATOM 6506 N N . LEU B 1 304 ? -17.188 -2.703 2.547 1 90.5 304 LEU B N 1
ATOM 6507 C CA . LEU B 1 304 ? -17.141 -3.4 1.267 1 90.5 304 LEU B CA 1
ATOM 6508 C C . LEU B 1 304 ? -15.695 -3.656 0.845 1 90.5 304 LEU B C 1
ATOM 6510 O O . LEU B 1 304 ? -15.438 -4.457 -0.057 1 90.5 304 LEU B O 1
ATOM 6514 N N . GLY B 1 305 ? -14.789 -2.928 1.48 1 88.88 305 GLY B N 1
ATOM 6515 C CA . GLY B 1 305 ? -13.398 -3.061 1.086 1 88.88 305 GLY B CA 1
ATOM 6516 C C . GLY B 1 305 ? -13.102 -2.441 -0.267 1 88.88 305 GLY B C 1
ATOM 6517 O O . GLY B 1 305 ? -12.312 -2.988 -1.046 1 88.88 305 GLY B O 1
ATOM 6518 N N . VAL B 1 306 ? -13.781 -1.346 -0.584 1 92.38 306 VAL B N 1
ATOM 6519 C CA . VAL B 1 306 ? -13.602 -0.697 -1.878 1 92.38 306 VAL B CA 1
ATOM 6520 C C . VAL B 1 306 ? -12.695 0.524 -1.721 1 92.38 306 VAL B C 1
ATOM 6522 O O . VAL B 1 306 ? -12.562 1.067 -0.622 1 92.38 306 VAL B O 1
ATOM 6525 N N . ASP B 1 307 ? -12.156 1.011 -2.818 1 91.06 307 ASP B N 1
ATOM 6526 C CA . ASP B 1 307 ? -11.156 2.072 -2.787 1 91.06 307 ASP B CA 1
ATOM 6527 C C . ASP B 1 307 ? -11.812 3.449 -2.785 1 91.06 307 ASP B C 1
ATOM 6529 O O . ASP B 1 307 ? -11.234 4.422 -2.299 1 91.06 307 ASP B O 1
ATOM 6533 N N . CYS B 1 308 ? -13.008 3.449 -3.434 1 95.75 308 CYS B N 1
ATOM 6534 C CA . CYS B 1 308 ? -13.688 4.734 -3.553 1 95.75 308 CYS B CA 1
ATOM 6535 C C . CYS B 1 308 ? -15.188 4.543 -3.758 1 95.75 308 CYS B C 1
ATOM 6537 O O . CYS B 1 308 ? -15.656 3.416 -3.936 1 95.75 308 CYS B O 1
ATOM 6539 N N . VAL B 1 309 ? -15.922 5.605 -3.566 1 97.25 309 VAL B N 1
ATOM 6540 C CA . VAL B 1 309 ? -17.328 5.699 -3.973 1 97.25 309 VAL B CA 1
ATOM 6541 C C . VAL B 1 309 ? -17.469 6.727 -5.09 1 97.25 309 VAL B C 1
ATOM 6543 O O . VAL B 1 309 ? -16.469 7.23 -5.617 1 97.25 309 VAL B O 1
ATOM 6546 N N . TYR B 1 310 ? -18.766 6.961 -5.488 1 97.62 310 TYR B N 1
ATOM 6547 C CA . TYR B 1 310 ? -18.938 7.789 -6.676 1 97.62 310 TYR B CA 1
ATOM 6548 C C . TYR B 1 310 ? -19.922 8.922 -6.418 1 97.62 310 TYR B C 1
ATOM 6550 O O . TYR B 1 310 ? -20.938 8.727 -5.754 1 97.62 310 TYR B O 1
ATOM 6558 N N . LEU B 1 311 ? -19.562 10.078 -6.793 1 97.5 311 LEU B N 1
ATOM 6559 C CA . LEU B 1 311 ? -20.438 11.242 -6.801 1 97.5 311 LEU B CA 1
ATOM 6560 C C . LEU B 1 311 ? -21 11.492 -8.195 1 97.5 311 LEU B C 1
ATOM 6562 O O . LEU B 1 311 ? -20.25 11.805 -9.125 1 97.5 311 LEU B O 1
ATOM 6566 N N . ASP B 1 312 ? -22.312 11.422 -8.336 1 97.56 312 ASP B N 1
ATOM 6567 C CA . ASP B 1 312 ? -22.938 11.383 -9.648 1 97.56 312 ASP B CA 1
ATOM 6568 C C . ASP B 1 312 ? -23.875 12.578 -9.852 1 97.56 312 ASP B C 1
ATOM 6570 O O . ASP B 1 312 ? -24.844 12.75 -9.109 1 97.56 312 ASP B O 1
ATOM 6574 N N . ILE B 1 313 ? -23.594 13.336 -10.836 1 96.94 313 ILE B N 1
ATOM 6575 C CA . ILE B 1 313 ? -24.453 14.469 -11.164 1 96.94 313 ILE B CA 1
ATOM 6576 C C . ILE B 1 313 ? -24.891 14.383 -12.625 1 96.94 313 ILE B C 1
ATOM 6578 O O . ILE B 1 313 ? -25.328 15.375 -13.211 1 96.94 313 ILE B O 1
ATOM 6582 N N . THR B 1 314 ? -24.797 13.258 -13.227 1 96.69 314 THR B N 1
ATOM 6583 C CA . THR B 1 314 ? -25.031 13.055 -14.656 1 96.69 314 THR B CA 1
ATOM 6584 C C . THR B 1 314 ? -26.5 13.281 -15 1 96.69 314 THR B C 1
ATOM 6586 O O . THR B 1 314 ? -26.844 13.469 -16.172 1 96.69 314 THR B O 1
ATOM 6589 N N . HIS B 1 315 ? -27.359 13.211 -14.078 1 96.12 315 HIS B N 1
ATOM 6590 C CA . HIS B 1 315 ? -28.781 13.406 -14.328 1 96.12 315 HIS B CA 1
ATOM 6591 C C . HIS B 1 315 ? -29.094 14.867 -14.633 1 96.12 315 HIS B C 1
ATOM 6593 O O . HIS B 1 315 ? -30.188 15.188 -15.109 1 96.12 315 HIS B O 1
ATOM 6599 N N . LYS B 1 316 ? -28.188 15.828 -14.32 1 95.81 316 LYS B N 1
ATOM 6600 C CA . LYS B 1 316 ? -28.328 17.234 -14.672 1 95.81 316 LYS B CA 1
ATOM 6601 C C . LYS B 1 316 ? -27.859 17.5 -16.109 1 95.81 316 LYS B C 1
ATOM 6603 O O . LYS B 1 316 ? -27 16.797 -16.609 1 95.81 316 LYS B O 1
ATOM 6608 N N . PRO B 1 317 ? -28.422 18.562 -16.766 1 96.56 317 PRO B N 1
ATOM 6609 C CA . PRO B 1 317 ? -27.984 18.891 -18.125 1 96.56 317 PRO B CA 1
ATOM 6610 C C . PRO B 1 317 ? -26.516 19.266 -18.203 1 96.56 317 PRO B C 1
ATOM 6612 O O . PRO B 1 317 ? -26 19.953 -17.312 1 96.56 317 PRO B O 1
ATOM 6615 N N . ALA B 1 318 ? -25.859 18.922 -19.25 1 96.75 318 ALA B N 1
ATOM 6616 C CA . ALA B 1 318 ? -24.438 19.188 -19.453 1 96.75 318 ALA B CA 1
ATOM 6617 C C . ALA B 1 318 ? -24.141 20.688 -19.375 1 96.75 318 ALA B C 1
ATOM 6619 O O . ALA B 1 318 ? -23.141 21.094 -18.797 1 96.75 318 ALA B O 1
ATOM 6620 N N . ASP B 1 319 ? -24.969 21.469 -19.969 1 95.19 319 ASP B N 1
ATOM 6621 C CA . ASP B 1 319 ? -24.766 22.906 -19.969 1 95.19 319 ASP B CA 1
ATOM 6622 C C . ASP B 1 319 ? -24.797 23.484 -18.562 1 95.19 319 ASP B C 1
ATOM 6624 O O . ASP B 1 319 ? -24.031 24.391 -18.234 1 95.19 319 ASP B O 1
ATOM 6628 N N . PHE B 1 320 ? -25.672 22.953 -17.844 1 91.81 320 PHE B N 1
ATOM 6629 C CA . PHE B 1 320 ? -25.766 23.359 -16.438 1 91.81 320 PHE B CA 1
ATOM 6630 C C . PHE B 1 320 ? -24.469 23.047 -15.703 1 91.81 320 PHE B C 1
ATOM 6632 O O . PHE B 1 320 ? -23.922 23.906 -15.008 1 91.81 320 PHE B O 1
ATOM 6639 N N . ILE B 1 321 ? -23.953 21.859 -15.789 1 93.31 321 ILE B N 1
ATOM 6640 C CA . ILE B 1 321 ? -22.766 21.391 -15.078 1 93.31 321 ILE B CA 1
ATOM 6641 C C . ILE B 1 321 ? -21.547 22.219 -15.516 1 93.31 321 ILE B C 1
ATOM 6643 O O . ILE B 1 321 ? -20.797 22.719 -14.672 1 93.31 321 ILE B O 1
ATOM 6647 N N . LYS B 1 322 ? -21.391 22.453 -16.766 1 92.56 322 LYS B N 1
ATOM 6648 C CA . LYS B 1 322 ? -20.25 23.188 -17.297 1 92.56 322 LYS B CA 1
ATOM 6649 C C . LYS B 1 322 ? -20.281 24.641 -16.875 1 92.56 322 LYS B C 1
ATOM 6651 O O . LYS B 1 322 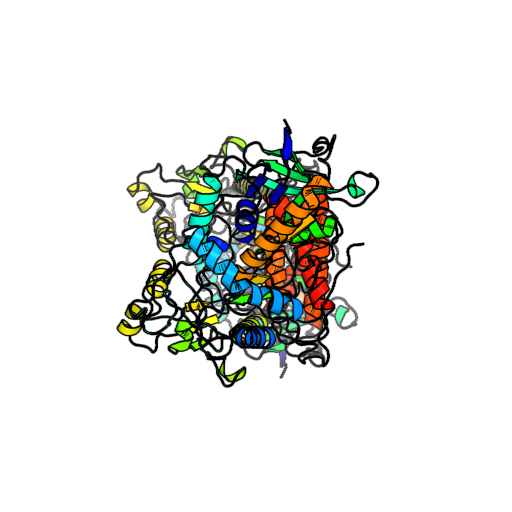? -19.234 25.25 -16.609 1 92.56 322 LYS B O 1
ATOM 6656 N N . SER B 1 323 ? -21.438 25.188 -16.812 1 89.12 323 SER B N 1
ATOM 6657 C CA . SER B 1 323 ? -21.578 26.594 -16.469 1 89.12 323 SER B CA 1
ATOM 6658 C C . SER B 1 323 ? -21.438 26.812 -14.969 1 89.12 323 SER B C 1
ATOM 6660 O O . SER B 1 323 ? -20.828 27.781 -14.531 1 89.12 323 SER B O 1
ATOM 6662 N N . HIS B 1 324 ? -21.984 25.922 -14.164 1 84.75 324 HIS B N 1
ATOM 6663 C CA . HIS B 1 324 ? -22.031 26.109 -12.719 1 84.75 324 HIS B CA 1
ATOM 6664 C C . HIS B 1 324 ? -20.75 25.625 -12.062 1 84.75 324 HIS B C 1
ATOM 6666 O O . HIS B 1 324 ? -20.359 26.125 -11 1 84.75 324 HIS B O 1
ATOM 6672 N N . PHE B 1 325 ? -20.125 24.609 -12.672 1 88.88 325 PHE B N 1
ATOM 6673 C CA . PHE B 1 325 ? -18.922 24.047 -12.07 1 88.88 325 PHE B CA 1
ATOM 6674 C C . PHE B 1 325 ? -17.812 23.922 -13.109 1 88.88 325 PHE B C 1
ATOM 6676 O O . PHE B 1 325 ? -17.234 22.859 -13.273 1 88.88 325 PHE B O 1
ATOM 6683 N N . PRO B 1 326 ? -17.422 25.016 -13.703 1 88.94 326 PRO B N 1
ATOM 6684 C CA . PRO B 1 326 ? -16.438 24.953 -14.789 1 88.94 326 PRO B CA 1
ATOM 6685 C C . PRO B 1 326 ? -15.086 24.422 -14.328 1 88.94 326 PRO B C 1
ATOM 6687 O O . PRO B 1 326 ? -14.453 23.641 -15.039 1 88.94 326 PRO B O 1
ATOM 6690 N N . THR B 1 327 ? -14.609 24.781 -13.133 1 84.06 327 THR B N 1
ATOM 6691 C CA . THR B 1 327 ? -13.305 24.359 -12.641 1 84.06 327 THR B CA 1
ATOM 6692 C C . THR B 1 327 ? -13.281 22.859 -12.359 1 84.06 327 THR B C 1
ATOM 6694 O O . THR B 1 327 ? -12.328 22.172 -12.734 1 84.06 327 THR B O 1
ATOM 6697 N N . VAL B 1 328 ? -14.305 22.375 -11.688 1 87.75 328 VAL B N 1
ATOM 6698 C CA . VAL B 1 328 ? -14.391 20.953 -11.391 1 87.75 328 VAL B CA 1
ATOM 6699 C C . VAL B 1 328 ? -14.484 20.156 -12.688 1 87.75 328 VAL B C 1
ATOM 6701 O O . VAL B 1 328 ? -13.844 19.109 -12.828 1 87.75 328 VAL B O 1
ATOM 6704 N N . TYR B 1 329 ? -15.305 20.672 -13.602 1 91.88 329 TYR B N 1
ATOM 6705 C CA . TYR B 1 329 ? -15.484 20.016 -14.883 1 91.88 329 TYR B CA 1
ATOM 6706 C C . TYR B 1 329 ? -14.164 19.891 -15.633 1 91.88 329 TYR B C 1
ATOM 6708 O O . TYR B 1 329 ? -13.781 18.812 -16.062 1 91.88 329 TYR B O 1
ATOM 6716 N N . GLU B 1 330 ? -13.477 20.969 -15.742 1 91.56 330 GLU B N 1
ATOM 6717 C CA . GLU B 1 330 ? -12.227 21 -16.484 1 91.56 330 GLU B CA 1
ATOM 6718 C C . GLU B 1 330 ? -11.164 20.141 -15.828 1 91.56 330 GLU B C 1
ATOM 6720 O O . GLU B 1 330 ? -10.422 19.422 -16.516 1 91.56 330 GLU B O 1
ATOM 6725 N N . ARG B 1 331 ? -11.078 20.203 -14.539 1 88 331 ARG B N 1
ATOM 6726 C CA . ARG B 1 331 ? -10.078 19.422 -13.82 1 88 331 ARG B CA 1
ATOM 6727 C C . ARG B 1 331 ? -10.336 17.922 -13.969 1 88 331 ARG B C 1
ATOM 6729 O O . ARG B 1 331 ? -9.406 17.141 -14.188 1 88 331 ARG B O 1
ATOM 6736 N N . CYS B 1 332 ? -11.523 17.484 -13.789 1 92.56 332 CYS B N 1
ATOM 6737 C CA . CYS B 1 332 ? -11.867 16.078 -13.938 1 92.56 332 CYS B CA 1
ATOM 6738 C C . CYS B 1 332 ? -11.633 15.602 -15.375 1 92.56 332 CYS B C 1
ATOM 6740 O O . CYS B 1 332 ? -11.109 14.508 -15.594 1 92.56 332 CYS B O 1
ATOM 6742 N N . LEU B 1 333 ? -12.008 16.484 -16.281 1 92.75 333 LEU B N 1
ATOM 6743 C CA . LEU B 1 333 ? -11.836 16.141 -17.688 1 92.75 333 LEU B CA 1
ATOM 6744 C C . LEU B 1 333 ? -10.359 15.914 -18.016 1 92.75 333 LEU B C 1
ATOM 6746 O O . LEU B 1 333 ? -10.023 15.031 -18.812 1 92.75 333 LEU B O 1
ATOM 6750 N N . ALA B 1 334 ? -9.531 16.703 -17.422 1 89.12 334 ALA B N 1
ATOM 6751 C CA . ALA B 1 334 ? -8.086 16.578 -17.609 1 89.12 334 ALA B CA 1
ATOM 6752 C C . ALA B 1 334 ? -7.59 15.203 -17.188 1 89.12 334 ALA B C 1
ATOM 6754 O O . ALA B 1 334 ? -6.562 14.727 -17.672 1 89.12 334 ALA B O 1
ATOM 6755 N N . PHE B 1 335 ? -8.289 14.57 -16.344 1 88.38 335 PHE B N 1
ATOM 6756 C CA . PHE B 1 335 ? -7.914 13.242 -15.875 1 88.38 335 PHE B CA 1
ATOM 6757 C C . PHE B 1 335 ? -8.758 12.172 -16.547 1 88.38 335 PHE B C 1
ATOM 6759 O O . PHE B 1 335 ? -8.797 11.023 -16.109 1 88.38 335 PHE B O 1
ATOM 6766 N N . GLY B 1 336 ? -9.539 12.555 -17.531 1 88.69 336 GLY B N 1
ATOM 6767 C CA . GLY B 1 336 ? -10.297 11.617 -18.344 1 88.69 336 GLY B CA 1
ATOM 6768 C C . GLY B 1 336 ? -11.68 11.32 -17.781 1 88.69 336 GLY B C 1
ATOM 6769 O O . GLY B 1 336 ? -12.297 10.32 -18.156 1 88.69 336 GLY B O 1
ATOM 6770 N N . ILE B 1 337 ? -12.109 12.109 -16.922 1 93.62 337 ILE B N 1
ATOM 6771 C CA . ILE B 1 337 ? -13.422 11.906 -16.312 1 93.62 337 ILE B CA 1
ATOM 6772 C C . ILE B 1 337 ? -14.391 12.992 -16.797 1 93.62 337 ILE B C 1
ATOM 6774 O O . ILE B 1 337 ? -14.305 14.148 -16.375 1 93.62 337 ILE B O 1
ATOM 6778 N N . ASP B 1 338 ? -15.305 12.664 -17.672 1 96.75 338 ASP B N 1
ATOM 6779 C CA . ASP B 1 338 ? -16.359 13.578 -18.094 1 96.75 338 ASP B CA 1
ATOM 6780 C C . ASP B 1 338 ? -17.562 13.5 -17.156 1 96.75 338 ASP B C 1
ATOM 6782 O O . ASP B 1 338 ? -18.422 12.633 -17.312 1 96.75 338 ASP B O 1
ATOM 6786 N N . ILE B 1 339 ? -17.703 14.453 -16.281 1 96.69 339 ILE B N 1
ATOM 6787 C CA . ILE B 1 339 ? -18.656 14.367 -15.172 1 96.69 339 ILE B CA 1
ATOM 6788 C C . ILE B 1 339 ? -20.078 14.562 -15.695 1 96.69 339 ILE B C 1
ATOM 6790 O O . ILE B 1 339 ? -21.047 14.352 -14.961 1 96.69 339 ILE B O 1
ATOM 6794 N N . THR B 1 340 ? -20.219 14.977 -16.969 1 97 340 THR B N 1
ATOM 6795 C CA . THR B 1 340 ? -21.547 15.055 -17.594 1 97 340 THR B CA 1
ATOM 6796 C C . THR B 1 340 ? -22.031 13.672 -18 1 97 340 THR B C 1
ATOM 6798 O O . THR B 1 340 ? -23.219 13.477 -18.266 1 97 340 THR B O 1
ATOM 6801 N N . ARG B 1 341 ? -21.125 12.703 -18.078 1 96.69 341 ARG B N 1
ATOM 6802 C CA . ARG B 1 341 ? -21.469 11.398 -18.625 1 96.69 341 ARG B CA 1
ATOM 6803 C C . ARG B 1 341 ? -21.203 10.281 -17.625 1 96.69 341 ARG B C 1
ATOM 6805 O O . ARG B 1 341 ? -21.75 9.18 -17.75 1 96.69 341 ARG B O 1
ATOM 6812 N N . GLN B 1 342 ? -20.312 10.516 -16.734 1 96.56 342 GLN B N 1
ATOM 6813 C CA . GLN B 1 342 ? -19.953 9.469 -15.781 1 96.56 342 GLN B CA 1
ATOM 6814 C C . GLN B 1 342 ? -19.781 10.039 -14.383 1 96.56 342 GLN B C 1
ATOM 6816 O O . GLN B 1 342 ? -19.484 11.227 -14.219 1 96.56 342 GLN B O 1
ATOM 6821 N N . PRO B 1 343 ? -19.969 9.188 -13.359 1 97.12 343 PRO B N 1
ATOM 6822 C CA . PRO B 1 343 ? -19.781 9.648 -11.977 1 97.12 343 PRO B CA 1
ATOM 6823 C C . PRO B 1 343 ? -18.328 9.922 -11.633 1 97.12 343 PRO B C 1
ATOM 6825 O O . PRO B 1 343 ? -17.422 9.398 -12.297 1 97.12 343 PRO B O 1
ATOM 6828 N N . ILE B 1 344 ? -18.062 10.75 -10.672 1 96.56 344 ILE B N 1
ATOM 6829 C CA . ILE B 1 344 ? -16.734 11.117 -10.203 1 96.56 344 ILE B CA 1
ATOM 6830 C C . ILE B 1 344 ? -16.297 10.18 -9.078 1 96.56 344 ILE B C 1
ATOM 6832 O O . ILE B 1 344 ? -16.969 10.094 -8.039 1 96.56 344 ILE B O 1
ATOM 6836 N N . PRO B 1 345 ? -15.195 9.398 -9.266 1 96.31 345 PRO B N 1
ATOM 6837 C CA . PRO B 1 345 ? -14.688 8.656 -8.109 1 96.31 345 PRO B CA 1
ATOM 6838 C C . PRO B 1 345 ? -14.211 9.57 -6.988 1 96.31 345 PRO B C 1
ATOM 6840 O O . PRO B 1 345 ? -13.406 10.477 -7.227 1 96.31 345 PRO B O 1
ATOM 6843 N N . VAL B 1 346 ? -14.703 9.367 -5.762 1 95.81 346 VAL B N 1
ATOM 6844 C CA . VAL B 1 346 ? -14.352 10.273 -4.676 1 95.81 346 VAL B CA 1
ATOM 6845 C C . VAL B 1 346 ? -13.984 9.469 -3.43 1 95.81 346 VAL B C 1
ATOM 6847 O O . VAL B 1 346 ? -14.398 8.32 -3.279 1 95.81 346 VAL B O 1
ATOM 6850 N N . VAL B 1 347 ? -13.188 10.023 -2.645 1 95.56 347 VAL B N 1
ATOM 6851 C CA . VAL B 1 347 ? -12.766 9.5 -1.349 1 95.56 347 VAL B CA 1
ATOM 6852 C C . VAL B 1 347 ? -12.688 10.641 -0.332 1 95.56 347 VAL B C 1
ATOM 6854 O O . VAL B 1 347 ? -12.453 11.789 -0.7 1 95.56 347 VAL B O 1
ATOM 6857 N N . PRO B 1 348 ? -12.992 10.336 0.94 1 95.69 348 PRO B N 1
ATOM 6858 C CA . PRO B 1 348 ? -12.703 11.367 1.944 1 95.69 348 PRO B CA 1
ATOM 6859 C C . PRO B 1 348 ? -11.211 11.68 2.051 1 95.69 348 PRO B C 1
ATOM 6861 O O . PRO B 1 348 ? -10.375 10.852 1.686 1 95.69 348 PRO B O 1
ATOM 6864 N N . ALA B 1 349 ? -10.891 12.852 2.496 1 95 349 ALA B N 1
ATOM 6865 C CA . ALA B 1 349 ? -9.484 13.242 2.646 1 95 349 ALA B CA 1
ATOM 6866 C C . ALA B 1 349 ? -9.273 14.031 3.936 1 95 349 ALA B C 1
ATOM 6868 O O . ALA B 1 349 ? -10.062 14.914 4.266 1 95 349 ALA B O 1
ATOM 6869 N N . ALA B 1 350 ? -8.234 13.641 4.656 1 95.88 350 ALA B N 1
ATOM 6870 C CA . ALA B 1 350 ? -7.895 14.352 5.883 1 95.88 350 ALA B CA 1
ATOM 6871 C C . ALA B 1 350 ? -7.582 15.82 5.59 1 95.88 350 ALA B C 1
ATOM 6873 O O . ALA B 1 350 ? -6.844 16.125 4.648 1 95.88 350 ALA B O 1
ATOM 6874 N N . HIS B 1 351 ? -8.086 16.656 6.52 1 92.94 351 HIS B N 1
ATOM 6875 C CA . HIS B 1 351 ? -8.086 18.062 6.164 1 92.94 351 HIS B CA 1
ATOM 6876 C C . HIS B 1 351 ? -7.516 18.922 7.293 1 92.94 351 HIS B C 1
ATOM 6878 O O . HIS B 1 351 ? -6.863 19.938 7.039 1 92.94 351 HIS B O 1
ATOM 6884 N N . TYR B 1 352 ? -7.797 18.531 8.484 1 95.19 352 TYR B N 1
ATOM 6885 C CA . TYR B 1 352 ? -7.379 19.375 9.594 1 95.19 352 TYR B CA 1
ATOM 6886 C C . TYR B 1 352 ? -7.219 18.562 10.875 1 95.19 352 TYR B C 1
ATOM 6888 O O . TYR B 1 352 ? -8.094 17.766 11.227 1 95.19 352 TYR B O 1
ATOM 6896 N N . THR B 1 353 ? -6.141 18.828 11.578 1 97.5 353 THR B N 1
ATOM 6897 C CA . THR B 1 353 ? -5.898 18.234 12.891 1 97.5 353 THR B CA 1
ATOM 6898 C C . THR B 1 353 ? -6.383 19.156 14.008 1 97.5 353 THR B C 1
ATOM 6900 O O . THR B 1 353 ? -5.789 20.203 14.25 1 97.5 353 THR B O 1
ATOM 6903 N N . CYS B 1 354 ? -7.387 18.703 14.727 1 97.75 354 CYS B N 1
ATOM 6904 C CA . CYS B 1 354 ? -7.977 19.547 15.75 1 97.75 354 CYS B CA 1
ATOM 6905 C C . CYS B 1 354 ? -7.16 19.5 17.031 1 97.75 354 CYS B C 1
ATOM 6907 O O . CYS B 1 354 ? -7.105 20.484 17.766 1 97.75 354 CYS B O 1
ATOM 6909 N N . GLY B 1 355 ? -6.598 18.328 17.312 1 98.19 355 GLY B N 1
ATOM 6910 C CA . GLY B 1 355 ? -5.723 18.203 18.469 1 98.19 355 GLY B CA 1
ATOM 6911 C C . GLY B 1 355 ? -4.32 18.734 18.219 1 98.19 355 GLY B C 1
ATOM 6912 O O . GLY B 1 355 ? -4.059 19.328 17.172 1 98.19 355 GLY B O 1
ATOM 6913 N N . GLY B 1 356 ? -3.455 18.562 19.25 1 98.69 356 GLY B N 1
ATOM 6914 C CA . GLY B 1 356 ? -2.088 19.031 19.109 1 98.69 356 GLY B CA 1
ATOM 6915 C C . GLY B 1 356 ? -1.408 19.297 20.438 1 98.69 356 GLY B C 1
ATOM 6916 O O . GLY B 1 356 ? -1.787 18.719 21.453 1 98.69 356 GLY B O 1
ATOM 6917 N N . VAL B 1 357 ? -0.379 20.109 20.406 1 98.94 357 VAL B N 1
ATOM 6918 C CA . VAL B 1 357 ? 0.392 20.469 21.578 1 98.94 357 VAL B CA 1
ATOM 6919 C C . VAL B 1 357 ? -0.44 21.391 22.484 1 98.94 357 VAL B C 1
ATOM 6921 O O . VAL B 1 357 ? -0.953 22.422 22.031 1 98.94 357 VAL B O 1
ATOM 6924 N N . MET B 1 358 ? -0.551 21.047 23.719 1 98.81 358 MET B N 1
ATOM 6925 C CA . MET B 1 358 ? -1.335 21.875 24.641 1 98.81 358 MET B CA 1
ATOM 6926 C C . MET B 1 358 ? -0.67 23.219 24.844 1 98.81 358 MET B C 1
ATOM 6928 O O . MET B 1 358 ? 0.532 23.297 25.109 1 98.81 358 MET B O 1
ATOM 6932 N N . VAL B 1 359 ? -1.494 24.297 24.766 1 98.81 359 VAL B N 1
ATOM 6933 C CA . VAL B 1 359 ? -0.953 25.625 25 1 98.81 359 VAL B CA 1
ATOM 6934 C C . VAL B 1 359 ? -1.954 26.469 25.781 1 98.81 359 VAL B C 1
ATOM 6936 O O . VAL B 1 359 ? -3.125 26.094 25.906 1 98.81 359 VAL B O 1
ATOM 6939 N N . ASP B 1 360 ? -1.493 27.531 26.328 1 98.12 360 ASP B N 1
ATOM 6940 C CA . ASP B 1 360 ? -2.379 28.516 26.938 1 98.12 360 ASP B CA 1
ATOM 6941 C C . ASP B 1 360 ? -2.713 29.625 25.938 1 98.12 360 ASP B C 1
ATOM 6943 O O . ASP B 1 360 ? -2.498 29.484 24.734 1 98.12 360 ASP B O 1
ATOM 6947 N N . ASP B 1 361 ? -3.293 30.719 26.375 1 97 361 ASP B N 1
ATOM 6948 C CA . ASP B 1 361 ? -3.818 31.766 25.516 1 97 361 ASP B CA 1
ATOM 6949 C C . ASP B 1 361 ? -2.688 32.594 24.906 1 97 361 ASP B C 1
ATOM 6951 O O . ASP B 1 361 ? -2.912 33.375 23.969 1 97 361 ASP B O 1
ATOM 6955 N N . CYS B 1 362 ? -1.44 32.344 25.344 1 97.75 362 CYS B N 1
ATOM 6956 C CA . CYS B 1 362 ? -0.294 33.031 24.781 1 97.75 362 CYS B CA 1
ATOM 6957 C C . CYS B 1 362 ? 0.543 32.125 23.906 1 97.75 362 CYS B C 1
ATOM 6959 O O . CYS B 1 362 ? 1.583 32.5 23.391 1 97.75 362 CYS B O 1
ATOM 6961 N N . GLY B 1 363 ? 0.137 30.875 23.812 1 98.38 363 GLY B N 1
ATOM 6962 C CA . GLY B 1 363 ? 0.863 29.922 23 1 98.38 363 GLY B CA 1
ATOM 6963 C C . GLY B 1 363 ? 1.954 29.188 23.75 1 98.38 363 GLY B C 1
ATOM 6964 O O . GLY B 1 363 ? 2.738 28.453 23.156 1 98.38 363 GLY B O 1
ATOM 6965 N N . HIS B 1 364 ? 2.01 29.359 25.094 1 98.38 364 HIS B N 1
ATOM 6966 C CA . HIS B 1 364 ? 2.99 28.656 25.906 1 98.38 364 HIS B CA 1
ATOM 6967 C C . HIS B 1 364 ? 2.719 27.156 25.922 1 98.38 364 HIS B C 1
ATOM 6969 O O . HIS B 1 364 ? 1.579 26.719 26.125 1 98.38 364 HIS B O 1
ATOM 6975 N N . THR B 1 365 ? 3.799 26.406 25.734 1 98.62 365 THR B N 1
ATOM 6976 C CA . THR B 1 365 ? 3.693 24.969 25.938 1 98.62 365 THR B CA 1
ATOM 6977 C C . THR B 1 365 ? 4.102 24.594 27.359 1 98.62 365 THR B C 1
ATOM 6979 O O . THR B 1 365 ? 4.211 25.469 28.234 1 98.62 365 THR B O 1
ATOM 6982 N N . ASP B 1 366 ? 4.262 23.234 27.625 1 98.25 366 ASP B N 1
ATOM 6983 C CA . ASP B 1 366 ? 4.688 22.766 28.938 1 98.25 366 ASP B CA 1
ATOM 6984 C C . ASP B 1 366 ? 6.184 23 29.141 1 98.25 366 ASP B C 1
ATOM 6986 O O . ASP B 1 366 ? 6.676 22.922 30.266 1 98.25 366 ASP B O 1
ATOM 6990 N N . VAL B 1 367 ? 6.918 23.297 28.125 1 98.19 367 VAL B N 1
ATOM 6991 C CA . VAL B 1 367 ? 8.359 23.5 28.188 1 98.19 367 VAL B CA 1
ATOM 6992 C C . VAL B 1 367 ? 8.672 25 28.125 1 98.19 367 VAL B C 1
ATOM 6994 O O . VAL B 1 367 ? 8.305 25.672 27.172 1 98.19 367 VAL B O 1
ATOM 6997 N N . PRO B 1 368 ? 9.383 25.531 29.141 1 97.81 368 PRO B N 1
ATOM 6998 C CA . PRO B 1 368 ? 9.695 26.969 29.125 1 97.81 368 PRO B CA 1
ATOM 6999 C C . PRO B 1 368 ? 10.492 27.375 27.875 1 97.81 368 PRO B C 1
ATOM 7001 O O . PRO B 1 368 ? 11.398 26.656 27.453 1 97.81 368 PRO B O 1
ATOM 7004 N N . GLY B 1 369 ? 10.047 28.5 27.328 1 97.75 369 GLY B N 1
ATOM 7005 C CA . GLY B 1 369 ? 10.75 29.031 26.172 1 97.75 369 GLY B CA 1
ATOM 7006 C C . GLY B 1 369 ? 10.258 28.453 24.859 1 97.75 369 GLY B C 1
ATOM 7007 O O . GLY B 1 369 ? 10.695 28.859 23.781 1 97.75 369 GLY B O 1
ATOM 7008 N N . LEU B 1 370 ? 9.352 27.438 24.969 1 98.81 370 LEU B N 1
ATOM 7009 C CA . LEU B 1 370 ? 8.789 26.812 23.781 1 98.81 370 LEU B CA 1
ATOM 7010 C C . LEU B 1 370 ? 7.324 27.203 23.594 1 98.81 370 LEU B C 1
ATOM 7012 O O . LEU B 1 370 ? 6.516 27.047 24.516 1 98.81 370 LEU B O 1
ATOM 7016 N N . TYR B 1 371 ? 7.039 27.781 22.438 1 98.94 371 TYR B N 1
ATOM 7017 C CA . TYR B 1 371 ? 5.68 28.141 22.062 1 98.94 371 TYR B CA 1
ATOM 7018 C C . TYR B 1 371 ? 5.164 27.234 20.953 1 98.94 371 TYR B C 1
ATOM 7020 O O . TYR B 1 371 ? 5.953 26.641 20.219 1 98.94 371 TYR B O 1
ATOM 7028 N N . ALA B 1 372 ? 3.869 27.062 20.859 1 98.94 372 ALA B N 1
ATOM 7029 C CA . ALA B 1 372 ? 3.215 26.406 19.734 1 98.94 372 ALA B CA 1
ATOM 7030 C C . ALA B 1 372 ? 1.978 27.188 19.281 1 98.94 372 ALA B C 1
ATOM 7032 O O . ALA B 1 372 ? 1.146 27.562 20.109 1 98.94 372 ALA B O 1
ATOM 7033 N N . ILE B 1 373 ? 1.897 27.453 18 1 98.81 373 ILE B N 1
ATOM 7034 C CA . ILE B 1 373 ? 0.78 28.234 17.453 1 98.81 373 ILE B CA 1
ATOM 7035 C C . ILE B 1 373 ? 0.35 27.641 16.109 1 98.81 373 ILE B C 1
ATOM 7037 O O . ILE B 1 373 ? 1.137 26.969 15.438 1 98.81 373 ILE B O 1
ATOM 7041 N N . GLY B 1 374 ? -0.917 27.906 15.711 1 97.94 374 GLY B N 1
ATOM 7042 C CA . GLY B 1 374 ? -1.463 27.312 14.5 1 97.94 374 GLY B CA 1
ATOM 7043 C C . GLY B 1 374 ? -1.924 25.875 14.688 1 97.94 374 GLY B C 1
ATOM 7044 O O . GLY B 1 374 ? -2.209 25.453 15.805 1 97.94 374 GLY B O 1
ATOM 7045 N N . GLU B 1 375 ? -1.991 25.156 13.594 1 97.88 375 GLU B N 1
ATOM 7046 C CA . GLU B 1 375 ? -2.607 23.828 13.594 1 97.88 375 GLU B CA 1
ATOM 7047 C C . GLU B 1 375 ? -1.802 22.844 14.43 1 97.88 375 GLU B C 1
ATOM 7049 O O . GLU B 1 375 ? -2.309 21.781 14.82 1 97.88 375 GLU B O 1
ATOM 7054 N N . THR B 1 376 ? -0.546 23.141 14.68 1 98.56 376 THR B N 1
ATOM 7055 C CA . THR B 1 376 ? 0.281 22.266 15.5 1 98.56 376 THR B CA 1
ATOM 7056 C C . THR B 1 376 ? -0.184 22.281 16.953 1 98.56 376 THR B C 1
ATOM 7058 O O . THR B 1 376 ? 0.077 21.344 17.703 1 98.56 376 THR B O 1
ATOM 7061 N N . SER B 1 377 ? -0.94 23.281 17.375 1 98.75 377 SER B N 1
ATOM 7062 C CA . SER B 1 377 ? -1.293 23.484 18.766 1 98.75 377 SER B CA 1
ATOM 7063 C C . SER B 1 377 ? -2.715 23.016 19.062 1 98.75 377 SER B C 1
ATOM 7065 O O . SER B 1 377 ? -3.516 22.844 18.141 1 98.75 377 SER B O 1
ATOM 7067 N N . PHE B 1 378 ? -2.934 22.766 20.297 1 98.69 378 PHE B N 1
ATOM 7068 C CA . PHE B 1 378 ? -4.258 22.578 20.875 1 98.69 378 PHE B CA 1
ATOM 7069 C C . PHE B 1 378 ? -4.602 23.703 21.828 1 98.69 378 PHE B C 1
ATOM 7071 O O . PHE B 1 378 ? -4.09 23.766 22.953 1 98.69 378 PHE B O 1
ATOM 7078 N N . THR B 1 379 ? -5.531 24.516 21.406 1 98.31 379 THR B N 1
ATOM 7079 C CA . THR B 1 379 ? -5.941 25.672 22.219 1 98.31 379 THR B CA 1
ATOM 7080 C C . THR B 1 379 ? -7.258 25.375 22.922 1 98.31 379 THR B C 1
ATOM 7082 O O . THR B 1 379 ? -7.594 26.031 23.906 1 98.31 379 THR B O 1
ATOM 7085 N N . GLY B 1 380 ? -7.977 24.453 22.391 1 98 380 GLY B N 1
ATOM 7086 C CA . GLY B 1 380 ? -9.328 24.203 22.859 1 98 380 GLY B CA 1
ATOM 7087 C C . GLY B 1 380 ? -10.391 24.875 22 1 98 380 GLY B C 1
ATOM 7088 O O . GLY B 1 380 ? -11.586 24.688 22.219 1 98 380 GLY B O 1
ATOM 7089 N N . LEU B 1 381 ? -9.984 25.547 21.031 1 98.19 381 LEU B N 1
ATOM 7090 C CA . LEU B 1 381 ? -10.883 26.328 20.188 1 98.19 381 LEU B CA 1
ATOM 7091 C C . LEU B 1 381 ? -11.828 25.406 19.406 1 98.19 381 LEU B C 1
ATOM 7093 O O . LEU B 1 381 ? -13.031 25.672 19.344 1 98.19 381 LEU B O 1
ATOM 7097 N N . HIS B 1 382 ? -11.336 24.344 18.875 1 97.19 382 HIS B N 1
ATOM 7098 C CA . HIS B 1 382 ? -12.047 23.609 17.844 1 97.19 382 HIS B CA 1
ATOM 7099 C C . HIS B 1 382 ? -12.906 22.5 18.453 1 97.19 382 HIS B C 1
ATOM 7101 O O . HIS B 1 382 ? -13.852 22.016 17.828 1 97.19 382 HIS B O 1
ATOM 7107 N N . GLY B 1 383 ? -12.516 22.109 19.656 1 96.94 383 GLY B N 1
ATOM 7108 C CA . GLY B 1 383 ? -13.25 21.016 20.266 1 96.94 383 GLY B CA 1
ATOM 7109 C C . GLY B 1 383 ? -13.18 19.734 19.453 1 96.94 383 GLY B C 1
ATOM 7110 O O . GLY B 1 383 ? -12.102 19.328 19 1 96.94 383 GLY B O 1
ATOM 7111 N N . ALA B 1 384 ? -14.352 19.078 19.297 1 96.69 384 ALA B N 1
ATOM 7112 C CA . ALA B 1 384 ? -14.406 17.781 18.625 1 96.69 384 ALA B CA 1
ATOM 7113 C C . ALA B 1 384 ? -14.625 17.938 17.125 1 96.69 384 ALA B C 1
ATOM 7115 O O . ALA B 1 384 ? -14.602 16.953 16.375 1 96.69 384 ALA B O 1
ATOM 7116 N N . ASN B 1 385 ? -14.789 19.125 16.656 1 94.94 385 ASN B N 1
ATOM 7117 C CA . ASN B 1 385 ? -15.062 19.406 15.242 1 94.94 385 ASN B CA 1
ATOM 7118 C C . ASN B 1 385 ? -14.828 20.875 14.922 1 94.94 385 ASN B C 1
ATOM 7120 O O . ASN B 1 385 ? -15.555 21.75 15.406 1 94.94 385 ASN B O 1
ATOM 7124 N N . ARG B 1 386 ? -13.945 21.094 14.062 1 94.12 386 ARG B N 1
ATOM 7125 C CA . ARG B 1 386 ? -13.578 22.469 13.727 1 94.12 386 ARG B CA 1
ATOM 7126 C C . ARG B 1 386 ? -14.641 23.125 12.844 1 94.12 386 ARG B C 1
ATOM 7128 O O . ARG B 1 386 ? -15.086 22.516 11.859 1 94.12 386 ARG B O 1
ATOM 7135 N N . MET B 1 387 ? -15.047 24.328 13.172 1 92 387 MET B N 1
ATOM 7136 C CA . MET B 1 387 ? -15.953 25.125 12.344 1 92 387 MET B CA 1
ATOM 7137 C C . MET B 1 387 ? -15.195 25.797 11.195 1 92 387 MET B C 1
ATOM 7139 O O . MET B 1 387 ? -14.055 26.219 11.367 1 92 387 MET B O 1
ATOM 7143 N N . ALA B 1 388 ? -15.812 25.938 10.164 1 87.38 388 ALA B N 1
ATOM 7144 C CA . ALA B 1 388 ? -15.203 26.516 8.969 1 87.38 388 ALA B CA 1
ATOM 7145 C C . ALA B 1 388 ? -14.672 27.922 9.25 1 87.38 388 ALA B C 1
ATOM 7147 O O . ALA B 1 388 ? -15.312 28.703 9.961 1 87.38 388 ALA B O 1
ATOM 7148 N N . SER B 1 389 ? -13.438 28.234 8.781 1 90.56 389 SER B N 1
ATOM 7149 C CA . SER B 1 389 ? -12.852 29.562 8.695 1 90.56 389 SER B CA 1
ATOM 7150 C C . SER B 1 389 ? -12.336 30.031 10.055 1 90.56 389 SER B C 1
ATOM 7152 O O . SER B 1 389 ? -11.898 31.188 10.203 1 90.56 389 SER B O 1
ATOM 7154 N N . ASN B 1 390 ? -12.383 29.141 11.031 1 94.69 390 ASN B N 1
ATOM 7155 C CA . ASN B 1 390 ? -11.828 29.484 12.336 1 94.69 390 ASN B CA 1
ATOM 7156 C C . ASN B 1 390 ? -10.328 29.203 12.398 1 94.69 390 ASN B C 1
ATOM 7158 O O . ASN B 1 390 ? -9.625 29.734 13.266 1 94.69 390 ASN B O 1
ATOM 7162 N N . SER B 1 391 ? -9.812 28.359 11.539 1 94.5 391 SER B N 1
ATOM 7163 C CA . SER B 1 391 ? -8.422 27.922 11.625 1 94.5 391 SER B CA 1
ATOM 7164 C C . SER B 1 391 ? -7.461 29.078 11.328 1 94.5 391 SER B C 1
ATOM 7166 O O . SER B 1 391 ? -6.488 29.281 12.055 1 94.5 391 SER B O 1
ATOM 7168 N N . LEU B 1 392 ? -7.738 29.828 10.273 1 95.19 392 LEU B N 1
ATOM 7169 C CA . LEU B 1 392 ? -6.871 30.953 9.953 1 95.19 392 LEU B CA 1
ATOM 7170 C C . LEU B 1 392 ? -6.949 32.031 11.039 1 95.19 392 LEU B C 1
ATOM 7172 O O . LEU B 1 392 ? -5.934 32.625 11.391 1 95.19 392 LEU B O 1
ATOM 7176 N N . LEU B 1 393 ? -8.148 32.25 11.5 1 97.19 393 LEU B N 1
ATOM 7177 C CA . LEU B 1 393 ? -8.312 33.219 12.578 1 97.19 393 LEU B CA 1
ATOM 7178 C C . LEU B 1 393 ? -7.434 32.844 13.766 1 97.19 393 LEU B C 1
ATOM 7180 O O . LEU B 1 393 ? -6.785 33.719 14.352 1 97.19 393 LEU B O 1
ATOM 7184 N N . GLU B 1 394 ? -7.438 31.594 14.117 1 97.94 394 GLU B N 1
ATOM 7185 C CA . GLU B 1 394 ? -6.617 31.109 15.227 1 97.94 394 GLU B CA 1
ATOM 7186 C C . GLU B 1 394 ? -5.148 31.453 15.008 1 97.94 394 GLU B C 1
ATOM 7188 O O . GLU B 1 394 ? -4.449 31.844 15.953 1 97.94 394 GLU B O 1
ATOM 7193 N N . CYS B 1 395 ? -4.68 31.297 13.805 1 97.94 395 CYS B N 1
ATOM 7194 C CA . CYS B 1 395 ? -3.287 31.594 13.484 1 97.94 395 CYS B CA 1
ATOM 7195 C C . CYS B 1 395 ? -2.932 33.031 13.828 1 97.94 395 CYS B C 1
ATOM 7197 O O . CYS B 1 395 ? -1.91 33.281 14.469 1 97.94 395 CYS B O 1
ATOM 7199 N N . PHE B 1 396 ? -3.77 33.938 13.492 1 98.25 396 PHE B N 1
ATOM 7200 C CA . PHE B 1 396 ? -3.473 35.375 13.648 1 98.25 396 PHE B CA 1
ATOM 7201 C C . PHE B 1 396 ? -3.613 35.781 15.109 1 98.25 396 PHE B C 1
ATOM 7203 O O . PHE B 1 396 ? -2.777 36.531 15.625 1 98.25 396 PHE B O 1
ATOM 7210 N N . VAL B 1 397 ? -4.645 35.281 15.711 1 98.62 397 VAL B N 1
ATOM 7211 C CA . VAL B 1 397 ? -4.902 35.688 17.094 1 98.62 397 VAL B CA 1
ATOM 7212 C C . VAL B 1 397 ? -3.783 35.156 17.984 1 98.62 397 VAL B C 1
ATOM 7214 O O . VAL B 1 397 ? -3.197 35.906 18.766 1 98.62 397 VAL B O 1
ATOM 7217 N N . TYR B 1 398 ? -3.447 33.938 17.859 1 98.75 398 TYR B N 1
ATOM 7218 C CA . TYR B 1 398 ? -2.436 33.344 18.719 1 98.75 398 TYR B CA 1
ATOM 7219 C C . TYR B 1 398 ? -1.034 33.75 18.297 1 98.75 398 TYR B C 1
ATOM 7221 O O . TYR B 1 398 ? -0.126 33.844 19.125 1 98.75 398 TYR B O 1
ATOM 7229 N N . GLY B 1 399 ? -0.818 33.969 16.984 1 98.69 399 GLY B N 1
ATOM 7230 C CA . GLY B 1 399 ? 0.448 34.562 16.547 1 98.69 399 GLY B CA 1
ATOM 7231 C C . GLY B 1 399 ? 0.759 35.875 17.188 1 98.69 399 GLY B C 1
ATOM 7232 O O . GLY B 1 399 ? 1.875 36.094 17.672 1 98.69 399 GLY B O 1
ATOM 7233 N N . ARG B 1 400 ? -0.208 36.719 17.234 1 98.5 400 ARG B N 1
ATOM 7234 C CA . ARG B 1 400 ? -0.055 38.062 17.828 1 98.5 400 ARG B CA 1
ATOM 7235 C C . ARG B 1 400 ? 0.088 37.938 19.344 1 98.5 400 ARG B C 1
ATOM 7237 O O . ARG B 1 400 ? 0.897 38.656 19.953 1 98.5 400 ARG B O 1
ATOM 7244 N N . ALA B 1 401 ? -0.685 37.094 19.953 1 98.62 401 ALA B N 1
ATOM 7245 C CA . ALA B 1 401 ? -0.616 36.906 21.391 1 98.62 401 ALA B CA 1
ATOM 7246 C C . ALA B 1 401 ? 0.76 36.406 21.812 1 98.62 401 ALA B C 1
ATOM 7248 O O . ALA B 1 401 ? 1.322 36.875 22.812 1 98.62 401 ALA B O 1
ATOM 7249 N N . ALA B 1 402 ? 1.27 35.469 21.109 1 98.81 402 ALA B N 1
ATOM 7250 C CA . ALA B 1 402 ? 2.59 34.906 21.406 1 98.81 402 ALA B CA 1
ATOM 7251 C C . ALA B 1 402 ? 3.674 35.969 21.234 1 98.81 402 ALA B C 1
ATOM 7253 O O . ALA B 1 402 ? 4.602 36.062 22.047 1 98.81 402 ALA B O 1
ATOM 7254 N N . ALA B 1 403 ? 3.586 36.75 20.203 1 98.75 403 ALA B N 1
ATOM 7255 C CA . ALA B 1 403 ? 4.559 37.812 19.969 1 98.75 403 ALA B CA 1
ATOM 7256 C C . ALA B 1 403 ? 4.574 38.781 21.125 1 98.75 403 ALA B C 1
ATOM 7258 O O . ALA B 1 403 ? 5.641 39.219 21.578 1 98.75 403 ALA B O 1
ATOM 7259 N N . ALA B 1 404 ? 3.387 39.156 21.547 1 98.44 404 ALA B N 1
ATOM 7260 C CA . ALA B 1 404 ? 3.275 40.094 22.656 1 98.44 404 ALA B CA 1
ATOM 7261 C C . ALA B 1 404 ? 3.891 39.531 23.922 1 98.44 404 ALA B C 1
ATOM 7263 O O . ALA B 1 404 ? 4.559 40.25 24.672 1 98.44 404 ALA B O 1
ATOM 7264 N N . ASP B 1 405 ? 3.648 38.312 24.141 1 98.62 405 ASP B N 1
ATOM 7265 C CA . ASP B 1 405 ? 4.184 37.656 25.328 1 98.62 405 ASP B CA 1
ATOM 7266 C C . ASP B 1 405 ? 5.707 37.562 25.266 1 98.62 405 ASP B C 1
ATOM 7268 O O . ASP B 1 405 ? 6.391 37.812 26.266 1 98.62 405 ASP B O 1
ATOM 7272 N N . ILE B 1 406 ? 6.223 37.188 24.156 1 98.38 406 ILE B N 1
ATOM 7273 C CA . ILE B 1 406 ? 7.664 37.062 23.953 1 98.38 406 ILE B CA 1
ATOM 7274 C C . ILE B 1 406 ? 8.328 38.438 24.219 1 98.38 406 ILE B C 1
ATOM 7276 O O . ILE B 1 406 ? 9.336 38.5 24.922 1 98.38 406 ILE B O 1
ATOM 7280 N N . GLN B 1 407 ? 7.742 39.438 23.688 1 97.69 407 GLN B N 1
ATOM 7281 C CA . GLN B 1 407 ? 8.266 40.781 23.906 1 97.69 407 GLN B CA 1
ATOM 7282 C C . GLN B 1 407 ? 8.289 41.125 25.391 1 97.69 407 GLN B C 1
ATOM 7284 O O . GLN B 1 407 ? 9.258 41.719 25.891 1 97.69 407 GLN B O 1
ATOM 7289 N N . ALA B 1 408 ? 7.273 40.75 26.078 1 97.56 408 ALA B N 1
ATOM 7290 C CA . ALA B 1 408 ? 7.137 41.062 27.484 1 97.56 408 ALA B CA 1
ATOM 7291 C C . ALA B 1 408 ? 8.18 40.344 28.328 1 97.56 408 ALA B C 1
ATOM 7293 O O . ALA B 1 408 ? 8.555 40.781 29.406 1 97.56 408 ALA B O 1
ATOM 7294 N N . HIS B 1 409 ? 8.695 39.219 27.828 1 96.69 409 HIS B N 1
ATOM 7295 C CA . HIS B 1 409 ? 9.578 38.406 28.641 1 96.69 409 HIS B CA 1
ATOM 7296 C C . HIS B 1 409 ? 11 38.406 28.078 1 96.69 409 HIS B C 1
ATOM 7298 O O . HIS B 1 409 ? 11.859 37.656 28.547 1 96.69 409 HIS B O 1
ATOM 7304 N N . LEU B 1 410 ? 11.281 39.188 27.156 1 95.81 410 LEU B N 1
ATOM 7305 C CA . LEU B 1 410 ? 12.539 39.188 26.406 1 95.81 410 LEU B CA 1
ATOM 7306 C C . LEU B 1 410 ? 13.727 39.406 27.344 1 95.81 410 LEU B C 1
ATOM 7308 O O . LEU B 1 410 ? 14.734 38.688 27.234 1 95.81 410 LEU B O 1
ATOM 7312 N N . GLU B 1 411 ? 13.648 40.312 28.281 1 92.81 411 GLU B N 1
ATOM 7313 C CA . GLU B 1 411 ? 14.766 40.719 29.125 1 92.81 411 GLU B CA 1
ATOM 7314 C C . GLU B 1 411 ? 15.031 39.688 30.219 1 92.81 411 GLU B C 1
ATOM 7316 O O . GLU B 1 411 ? 16.109 39.656 30.797 1 92.81 411 GLU B O 1
ATOM 7321 N N . GLN B 1 412 ? 14.102 38.781 30.375 1 94.56 412 GLN B N 1
ATOM 7322 C CA . GLN B 1 412 ? 14.211 37.812 31.453 1 94.56 412 GLN B CA 1
ATOM 7323 C C . GLN B 1 412 ? 14.859 36.531 30.953 1 94.56 412 GLN B C 1
ATOM 7325 O O . GLN B 1 412 ? 15.297 35.688 31.75 1 94.56 412 GLN B O 1
ATOM 7330 N N . VAL B 1 413 ? 14.961 36.438 29.672 1 95.56 413 VAL B N 1
ATOM 7331 C CA . VAL B 1 413 ? 15.453 35.188 29.109 1 95.56 413 VAL B CA 1
ATOM 7332 C C . VAL B 1 413 ? 16.766 35.438 28.375 1 95.56 413 VAL B C 1
ATOM 7334 O O . VAL B 1 413 ? 16.812 36.188 27.406 1 95.56 413 VAL B O 1
ATOM 7337 N N . ALA B 1 414 ? 17.828 34.75 28.797 1 94.06 414 ALA B N 1
ATOM 7338 C CA . ALA B 1 414 ? 19.141 34.969 28.219 1 94.06 414 ALA B CA 1
ATOM 7339 C C . ALA B 1 414 ? 19.328 34.125 26.969 1 94.06 414 ALA B C 1
ATOM 7341 O O . ALA B 1 414 ? 18.688 33.062 26.828 1 94.06 414 ALA B O 1
ATOM 7342 N N . MET B 1 415 ? 20.234 34.594 26.125 1 96.38 415 MET B N 1
ATOM 7343 C CA . MET B 1 415 ? 20.641 33.781 24.969 1 96.38 415 MET B CA 1
ATOM 7344 C C . MET B 1 415 ? 21.328 32.5 25.406 1 96.38 415 MET B C 1
ATOM 7346 O O . MET B 1 415 ? 22.125 32.5 26.344 1 96.38 415 MET B O 1
ATOM 7350 N N . PRO B 1 416 ? 20.938 31.391 24.75 1 94.88 416 PRO B N 1
ATOM 7351 C CA . PRO B 1 416 ? 21.656 30.172 25.094 1 94.88 416 PRO B CA 1
ATOM 7352 C C . PRO B 1 416 ? 23.141 30.219 24.719 1 94.88 416 PRO B C 1
ATOM 7354 O O . PRO B 1 416 ? 23.5 30.844 23.719 1 94.88 416 PRO B O 1
ATOM 7357 N N . LYS B 1 417 ? 23.969 29.531 25.547 1 90.31 417 LYS B N 1
ATOM 7358 C CA . LYS B 1 417 ? 25.406 29.531 25.312 1 90.31 417 LYS B CA 1
ATOM 7359 C C . LYS B 1 417 ? 25.922 28.109 25.094 1 90.31 417 LYS B C 1
ATOM 7361 O O . LYS B 1 417 ? 25.453 27.172 25.75 1 90.31 417 LYS B O 1
ATOM 7366 N N . ALA B 1 418 ? 26.859 27.922 24.203 1 87.25 418 ALA B N 1
ATOM 7367 C CA . ALA B 1 418 ? 27.688 26.734 24.031 1 87.25 418 ALA B CA 1
ATOM 7368 C C . ALA B 1 418 ? 26.828 25.5 23.781 1 87.25 418 ALA B C 1
ATOM 7370 O O . ALA B 1 418 ? 26.969 24.484 24.469 1 87.25 418 ALA B O 1
ATOM 7371 N N . LEU B 1 419 ? 25.938 25.594 22.844 1 94.19 419 LEU B N 1
ATOM 7372 C CA . LEU B 1 419 ? 25.125 24.422 22.516 1 94.19 419 LEU B CA 1
ATOM 7373 C C . LEU B 1 419 ? 25.953 23.406 21.734 1 94.19 419 LEU B C 1
ATOM 7375 O O . LEU B 1 419 ? 26.75 23.781 20.859 1 94.19 419 LEU B O 1
ATOM 7379 N N . PRO B 1 420 ? 25.859 22.172 22.062 1 93.38 420 PRO B N 1
ATOM 7380 C CA . PRO B 1 420 ? 26.594 21.141 21.328 1 93.38 420 PRO B CA 1
ATOM 7381 C C . PRO B 1 420 ? 26.141 21.016 19.875 1 93.38 420 PRO B C 1
ATOM 7383 O O . PRO B 1 420 ? 24.969 21.234 19.562 1 93.38 420 PRO B O 1
ATOM 7386 N N . GLY B 1 421 ? 27.078 20.641 19.016 1 91.69 421 GLY B N 1
ATOM 7387 C CA . GLY B 1 421 ? 26.75 20.344 17.641 1 91.69 421 GLY B CA 1
ATOM 7388 C C . GLY B 1 421 ? 26.094 18.984 17.453 1 91.69 421 GLY B C 1
ATOM 7389 O O . GLY B 1 421 ? 26.125 18.156 18.375 1 91.69 421 GLY B O 1
ATOM 7390 N N . TRP B 1 422 ? 25.531 18.766 16.281 1 89.5 422 TRP B N 1
ATOM 7391 C CA . TRP B 1 422 ? 24.969 17.469 15.914 1 89.5 422 TRP B CA 1
ATOM 7392 C C . TRP B 1 422 ? 26.062 16.438 15.703 1 89.5 422 TRP B C 1
ATOM 7394 O O . TRP B 1 422 ? 27 16.672 14.938 1 89.5 422 TRP B O 1
ATOM 7404 N N . ASP B 1 423 ? 26 15.352 16.375 1 85.5 423 ASP B N 1
ATOM 7405 C CA . ASP B 1 423 ? 27.016 14.305 16.281 1 85.5 423 ASP B CA 1
ATOM 7406 C C . ASP B 1 423 ? 26.609 13.258 15.242 1 85.5 423 ASP B C 1
ATOM 7408 O O . ASP B 1 423 ? 25.844 12.344 15.531 1 85.5 423 ASP B O 1
ATOM 7412 N N . ALA B 1 424 ? 27.219 13.297 14.078 1 80.44 424 ALA B N 1
ATOM 7413 C CA . ALA B 1 424 ? 26.953 12.336 13.016 1 80.44 424 ALA B CA 1
ATOM 7414 C C . ALA B 1 424 ? 28.094 11.336 12.875 1 80.44 424 ALA B C 1
ATOM 7416 O O . ALA B 1 424 ? 28.281 10.742 11.812 1 80.44 424 ALA B O 1
ATOM 7417 N N . SER B 1 425 ? 28.844 11.188 13.914 1 77 425 SER B N 1
ATOM 7418 C CA . SER B 1 425 ? 30.062 10.406 13.812 1 77 425 SER B CA 1
ATOM 7419 C C . SER B 1 425 ? 29.766 8.906 13.758 1 77 425 SER B C 1
ATOM 7421 O O . SER B 1 425 ? 30.547 8.133 13.211 1 77 425 SER B O 1
ATOM 7423 N N . GLN B 1 426 ? 28.625 8.469 14.195 1 75.25 426 GLN B N 1
ATOM 7424 C CA . GLN B 1 426 ? 28.344 7.043 14.312 1 75.25 426 GLN B CA 1
ATOM 7425 C C . GLN B 1 426 ? 27.344 6.59 13.25 1 75.25 426 GLN B C 1
ATOM 7427 O O . GLN B 1 426 ? 26.812 5.48 13.32 1 75.25 426 GLN B O 1
ATOM 7432 N N . VAL B 1 427 ? 27.062 7.457 12.359 1 80.88 427 VAL B N 1
ATOM 7433 C CA . VAL B 1 427 ? 26.047 7.094 11.367 1 80.88 427 VAL B CA 1
ATOM 7434 C C . VAL B 1 427 ? 26.688 7.059 9.977 1 80.88 427 VAL B C 1
ATOM 7436 O O . VAL B 1 427 ? 27.719 7.703 9.742 1 80.88 427 VAL B O 1
ATOM 7439 N N . THR B 1 428 ? 26.172 6.148 9.07 1 82 428 THR B N 1
ATOM 7440 C CA . THR B 1 428 ? 26.641 6.02 7.695 1 82 428 THR B CA 1
ATOM 7441 C C . THR B 1 428 ? 25.5 6.312 6.707 1 82 428 THR B C 1
ATOM 7443 O O . THR B 1 428 ? 24.359 6.473 7.109 1 82 428 THR B O 1
ATOM 7446 N N . ASP B 1 429 ? 25.922 6.418 5.488 1 79.06 429 ASP B N 1
ATOM 7447 C CA . ASP B 1 429 ? 24.922 6.566 4.445 1 79.06 429 ASP B CA 1
ATOM 7448 C C . ASP B 1 429 ? 24.141 5.27 4.242 1 79.06 429 ASP B C 1
ATOM 7450 O O . ASP B 1 429 ? 24.703 4.18 4.301 1 79.06 429 ASP B O 1
ATOM 7454 N N . SER B 1 430 ? 22.875 5.508 4.066 1 77 430 SER B N 1
ATOM 7455 C CA . SER B 1 430 ? 22.062 4.312 3.854 1 77 430 SER B CA 1
ATOM 7456 C C . SER B 1 430 ? 22.016 3.934 2.377 1 77 430 SER B C 1
ATOM 7458 O O . SER B 1 430 ? 22.031 4.805 1.505 1 77 430 SER B O 1
ATOM 7460 N N . ASP B 1 431 ? 22 2.555 2.154 1 77.38 431 ASP B N 1
ATOM 7461 C CA . ASP B 1 431 ? 21.766 2.033 0.809 1 77.38 431 ASP B CA 1
ATOM 7462 C C . ASP B 1 431 ? 20.469 1.245 0.737 1 77.38 431 ASP B C 1
ATOM 7464 O O . ASP B 1 431 ? 20.328 0.324 -0.072 1 77.38 431 ASP B O 1
ATOM 7468 N N . GLU B 1 432 ? 19.547 1.573 1.613 1 84.19 432 GLU B N 1
ATOM 7469 C CA . GLU B 1 432 ? 18.281 0.843 1.637 1 84.19 432 GLU B CA 1
ATOM 7470 C C . GLU B 1 432 ? 17.109 1.793 1.813 1 84.19 432 GLU B C 1
ATOM 7472 O O . GLU B 1 432 ? 16.281 1.6 2.705 1 84.19 432 GLU B O 1
ATOM 7477 N N . ASP B 1 433 ? 16.969 2.631 0.881 1 88.5 433 ASP B N 1
ATOM 7478 C CA . ASP B 1 433 ? 15.906 3.623 0.952 1 88.5 433 ASP B CA 1
ATOM 7479 C C . ASP B 1 433 ? 14.539 2.961 0.821 1 88.5 433 ASP B C 1
ATOM 7481 O O . ASP B 1 433 ? 13.516 3.57 1.147 1 88.5 433 ASP B O 1
ATOM 7485 N N . VAL B 1 434 ? 14.57 1.735 0.454 1 88.06 434 VAL B N 1
ATOM 7486 C CA . VAL B 1 434 ? 13.32 0.996 0.312 1 88.06 434 VAL B CA 1
ATOM 7487 C C . VAL B 1 434 ? 12.664 0.825 1.68 1 88.06 434 VAL B C 1
ATOM 7489 O O . VAL B 1 434 ? 11.43 0.805 1.785 1 88.06 434 VAL B O 1
ATOM 7492 N N . ILE B 1 435 ? 13.461 0.74 2.695 1 89.31 435 ILE B N 1
ATOM 7493 C CA . ILE B 1 435 ? 12.922 0.549 4.039 1 89.31 435 ILE B CA 1
ATOM 7494 C C . ILE B 1 435 ? 12.109 1.776 4.445 1 89.31 435 ILE B C 1
ATOM 7496 O O . ILE B 1 435 ? 11.008 1.649 4.984 1 89.31 435 ILE B O 1
ATOM 7500 N N . ILE B 1 436 ? 12.656 2.945 4.145 1 92.06 436 ILE B N 1
ATOM 7501 C CA . ILE B 1 436 ? 11.977 4.195 4.465 1 92.06 436 ILE B CA 1
ATOM 7502 C C . ILE B 1 436 ? 10.703 4.324 3.625 1 92.06 436 ILE B C 1
ATOM 7504 O O . ILE B 1 436 ? 9.633 4.637 4.152 1 92.06 436 ILE B O 1
ATOM 7508 N N . ALA B 1 437 ? 10.82 4.059 2.379 1 92.44 437 ALA B N 1
ATOM 7509 C CA . ALA B 1 437 ? 9.672 4.16 1.476 1 92.44 437 ALA B CA 1
ATOM 7510 C C . ALA B 1 437 ? 8.57 3.189 1.879 1 92.44 437 ALA B C 1
ATOM 7512 O O . ALA B 1 437 ? 7.391 3.545 1.875 1 92.44 437 ALA B O 1
ATOM 7513 N N . HIS B 1 438 ? 8.93 2.025 2.186 1 94 438 HIS B N 1
ATOM 7514 C CA . HIS B 1 438 ? 7.961 1.019 2.613 1 94 438 HIS B CA 1
ATOM 7515 C C . HIS B 1 438 ? 7.258 1.442 3.896 1 94 438 HIS B C 1
ATOM 7517 O O . HIS B 1 438 ? 6.035 1.303 4.016 1 94 438 HIS B O 1
ATOM 7523 N N . ASN B 1 439 ? 8.039 1.848 4.852 1 95.5 439 ASN B N 1
ATOM 7524 C CA . ASN B 1 439 ? 7.465 2.262 6.129 1 95.5 439 ASN B CA 1
ATOM 7525 C C . ASN B 1 439 ? 6.484 3.414 5.953 1 95.5 439 ASN B C 1
ATOM 7527 O O . ASN B 1 439 ? 5.445 3.457 6.617 1 95.5 439 ASN B O 1
ATOM 7531 N N . TRP B 1 440 ? 6.848 4.344 5.059 1 95.62 440 TRP B N 1
ATOM 7532 C CA . TRP B 1 440 ? 5.945 5.445 4.742 1 95.62 440 TRP B CA 1
ATOM 7533 C C . TRP B 1 440 ? 4.602 4.926 4.242 1 95.62 440 TRP B C 1
ATOM 7535 O O . TRP B 1 440 ? 3.549 5.34 4.734 1 95.62 440 TRP B O 1
ATOM 7545 N N . ASP B 1 441 ? 4.66 4.031 3.354 1 95.31 441 ASP B N 1
ATOM 7546 C CA . ASP B 1 441 ? 3.451 3.488 2.742 1 95.31 441 ASP B CA 1
ATOM 7547 C C . ASP B 1 441 ? 2.623 2.707 3.762 1 95.31 441 ASP B C 1
ATOM 7549 O O . ASP B 1 441 ? 1.398 2.836 3.805 1 95.31 441 ASP B O 1
ATOM 7553 N N . GLU B 1 442 ? 3.305 1.917 4.457 1 96.5 442 GLU B N 1
ATOM 7554 C CA . GLU B 1 442 ? 2.637 1.09 5.457 1 96.5 442 GLU B CA 1
ATOM 7555 C C . GLU B 1 442 ? 1.936 1.948 6.508 1 96.5 442 GLU B C 1
ATOM 7557 O O . GLU B 1 442 ? 0.788 1.681 6.871 1 96.5 442 GLU B O 1
ATOM 7562 N N . LEU B 1 443 ? 2.621 2.957 6.965 1 97.81 443 LEU B N 1
ATOM 7563 C CA . LEU B 1 443 ? 2.088 3.852 7.988 1 97.81 443 LEU B CA 1
ATOM 7564 C C . LEU B 1 443 ? 0.791 4.5 7.516 1 97.81 443 LEU B C 1
ATOM 7566 O O . LEU B 1 443 ? -0.231 4.43 8.203 1 97.81 443 LEU B O 1
ATOM 7570 N N . ARG B 1 444 ? 0.812 5.074 6.395 1 97.31 444 ARG B N 1
ATOM 7571 C CA . ARG B 1 444 ? -0.324 5.844 5.898 1 97.31 444 ARG B CA 1
ATOM 7572 C C . ARG B 1 444 ? -1.501 4.93 5.57 1 97.31 444 ARG B C 1
ATOM 7574 O O . ARG B 1 444 ? -2.658 5.297 5.793 1 97.31 444 ARG B O 1
ATOM 7581 N N . ARG B 1 445 ? -1.213 3.779 5.176 1 96.19 445 ARG B N 1
ATOM 7582 C CA . ARG B 1 445 ? -2.273 2.852 4.797 1 96.19 445 ARG B CA 1
ATOM 7583 C C . ARG B 1 445 ? -3.014 2.332 6.023 1 96.19 445 ARG B C 1
ATOM 7585 O O . ARG B 1 445 ? -4.246 2.295 6.047 1 96.19 445 ARG B O 1
ATOM 7592 N N . PHE B 1 446 ? -2.254 1.898 7.062 1 97.12 446 PHE B N 1
ATOM 7593 C CA . PHE B 1 446 ? -2.99 1.349 8.195 1 97.12 446 PHE B CA 1
ATOM 7594 C C . PHE B 1 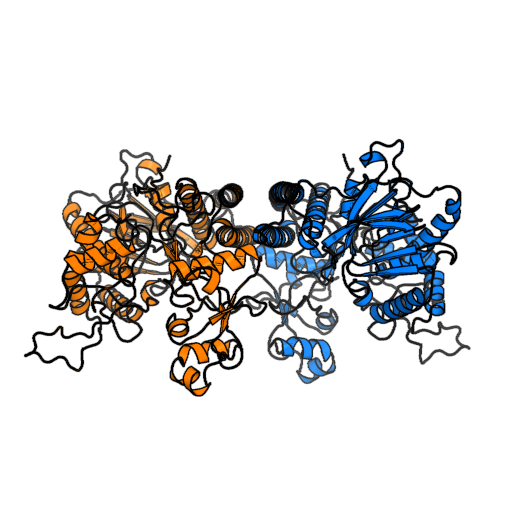446 ? -3.676 2.457 8.984 1 97.12 446 PHE B C 1
ATOM 7596 O O . PHE B 1 446 ? -4.711 2.23 9.609 1 97.12 446 PHE B O 1
ATOM 7603 N N . MET B 1 447 ? -3.102 3.658 8.953 1 98.44 447 MET B N 1
ATOM 7604 C CA . MET B 1 447 ? -3.805 4.77 9.594 1 98.44 447 MET B CA 1
ATOM 7605 C C . MET B 1 447 ? -5.121 5.059 8.875 1 98.44 447 MET B C 1
ATOM 7607 O O . MET B 1 447 ? -6.117 5.395 9.523 1 98.44 447 MET B O 1
ATOM 7611 N N . TRP B 1 448 ? -5.121 4.93 7.582 1 96.19 448 TRP B N 1
ATOM 7612 C CA . TRP B 1 448 ? -6.332 5.145 6.801 1 96.19 448 TRP B CA 1
ATOM 7613 C C . TRP B 1 448 ? -7.352 4.043 7.059 1 96.19 448 TRP B C 1
ATOM 7615 O O . TRP B 1 448 ? -8.516 4.324 7.359 1 96.19 448 TRP B O 1
ATOM 7625 N N . ASP B 1 449 ? -6.977 2.867 7.078 1 95.19 449 ASP B N 1
ATOM 7626 C CA . ASP B 1 449 ? -7.879 1.721 7.113 1 95.19 449 ASP B CA 1
ATOM 7627 C C . ASP B 1 449 ? -8.375 1.455 8.539 1 95.19 449 ASP B C 1
ATOM 7629 O O . ASP B 1 449 ? -9.516 1.034 8.734 1 95.19 449 ASP B O 1
ATOM 7633 N N . TYR B 1 450 ? -7.512 1.709 9.555 1 96.12 450 TYR B N 1
ATOM 7634 C CA . TYR B 1 450 ? -7.848 1.242 10.898 1 96.12 450 TYR B CA 1
ATOM 7635 C C . TYR B 1 450 ? -8.195 2.41 11.812 1 96.12 450 TYR B C 1
ATOM 7637 O O . TYR B 1 450 ? -8.922 2.242 12.789 1 96.12 450 TYR B O 1
ATOM 7645 N N . VAL B 1 451 ? -7.691 3.609 11.555 1 97.5 451 VAL B N 1
ATOM 7646 C CA . VAL B 1 451 ? -7.805 4.688 12.531 1 97.5 451 VAL B CA 1
ATOM 7647 C C . VAL B 1 451 ? -8.664 5.816 11.953 1 97.5 451 VAL B C 1
ATOM 7649 O O . VAL B 1 451 ? -9.406 6.469 12.688 1 97.5 451 VAL B O 1
ATOM 7652 N N . GLY B 1 452 ? -8.734 6.012 10.625 1 94.38 452 GLY B N 1
ATOM 7653 C CA . GLY B 1 452 ? -9.359 7.098 9.898 1 94.38 452 GLY B CA 1
ATOM 7654 C C . GLY B 1 452 ? -10.641 7.59 10.539 1 94.38 452 GLY B C 1
ATOM 7655 O O . GLY B 1 452 ? -10.625 8.062 11.68 1 94.38 452 GLY B O 1
ATOM 7656 N N . ILE B 1 453 ? -11.797 7.434 9.906 1 95 453 ILE B N 1
ATOM 7657 C CA . ILE B 1 453 ? -13.031 8.102 10.305 1 95 453 ILE B CA 1
ATOM 7658 C C . ILE B 1 453 ? -13.859 7.168 11.18 1 95 453 ILE B C 1
ATOM 7660 O O . ILE B 1 453 ? -14.094 7.465 12.359 1 95 453 ILE B O 1
ATOM 7664 N N . VAL B 1 454 ? -14.281 6.047 10.68 1 95.19 454 VAL B N 1
ATOM 7665 C CA . VAL B 1 454 ? -15.008 5.059 11.469 1 95.19 454 VAL B CA 1
ATOM 7666 C C . VAL B 1 454 ? -14.023 4.066 12.086 1 95.19 454 VAL B C 1
ATOM 7668 O O . VAL B 1 454 ? -13.289 3.385 11.367 1 95.19 454 VAL B O 1
ATOM 7671 N N . ARG B 1 455 ? -14.078 3.986 13.445 1 96.19 455 ARG B N 1
ATOM 7672 C CA . ARG B 1 455 ? -13.086 3.188 14.156 1 96.19 455 ARG B CA 1
ATOM 7673 C C . ARG B 1 455 ? -13.742 2.031 14.898 1 96.19 455 ARG B C 1
ATOM 7675 O O . ARG B 1 455 ? -14.969 1.993 15.039 1 96.19 455 ARG B O 1
ATOM 7682 N N . THR B 1 456 ? -13.008 0.969 15.266 1 95.38 456 THR B N 1
ATOM 7683 C CA . THR B 1 456 ? -13.344 -0.082 16.219 1 95.38 456 THR B CA 1
ATOM 7684 C C . THR B 1 456 ? -12.172 -0.354 17.156 1 95.38 456 THR B C 1
ATOM 7686 O O . THR B 1 456 ? -11.016 -0.087 16.812 1 95.38 456 THR B O 1
ATOM 7689 N N . SER B 1 457 ? -12.508 -0.838 18.359 1 96 457 SER B N 1
ATOM 7690 C CA . SER B 1 457 ? -11.453 -1.186 19.297 1 96 457 SER B CA 1
ATOM 7691 C C . SER B 1 457 ? -10.484 -2.205 18.688 1 96 457 SER B C 1
ATOM 7693 O O . SER B 1 457 ? -9.273 -2.121 18.906 1 96 457 SER B O 1
ATOM 7695 N N . LYS B 1 458 ? -11.016 -3.098 17.969 1 93.69 458 LYS B N 1
ATOM 7696 C CA . LYS B 1 458 ? -10.203 -4.145 17.359 1 93.69 458 LYS B CA 1
ATOM 7697 C C . LYS B 1 458 ? -9.25 -3.566 16.312 1 93.69 458 LYS B C 1
ATOM 7699 O O . LYS B 1 458 ? -8.062 -3.906 16.297 1 93.69 458 LYS B O 1
ATOM 7704 N N . ARG B 1 459 ? -9.734 -2.748 15.445 1 95.12 459 ARG B N 1
ATOM 7705 C CA . ARG B 1 459 ? -8.891 -2.146 14.414 1 95.12 459 ARG B CA 1
ATOM 7706 C C . ARG B 1 459 ? -7.859 -1.206 15.031 1 95.12 459 ARG B C 1
ATOM 7708 O O . ARG B 1 459 ? -6.73 -1.113 14.547 1 95.12 459 ARG B O 1
ATOM 7715 N N . LEU B 1 460 ? -8.227 -0.504 16.094 1 97.88 460 LEU B N 1
ATOM 7716 C CA . LEU B 1 460 ? -7.266 0.346 16.797 1 97.88 460 LEU B CA 1
ATOM 7717 C C . LEU B 1 460 ? -6.141 -0.488 17.391 1 97.88 460 LEU B C 1
ATOM 7719 O O . LEU B 1 460 ? -4.98 -0.075 17.391 1 97.88 460 LEU B O 1
ATOM 7723 N N . GLN B 1 461 ? -6.473 -1.616 17.922 1 96.56 461 GLN B N 1
ATOM 7724 C CA . GLN B 1 461 ? -5.465 -2.52 18.469 1 96.56 461 GLN B CA 1
ATOM 7725 C C . GLN B 1 461 ? -4.516 -3.004 17.375 1 96.56 461 GLN B C 1
ATOM 7727 O O . GLN B 1 461 ? -3.309 -3.111 17.594 1 96.56 461 GLN B O 1
ATOM 7732 N N . ARG B 1 462 ? -5.062 -3.334 16.234 1 95.12 462 ARG B N 1
ATOM 7733 C CA . ARG B 1 462 ? -4.238 -3.74 15.102 1 95.12 462 ARG B CA 1
ATOM 7734 C C . ARG B 1 462 ? -3.291 -2.621 14.688 1 95.12 462 ARG B C 1
ATOM 7736 O O . ARG B 1 462 ? -2.129 -2.873 14.359 1 95.12 462 ARG B O 1
ATOM 7743 N N . ALA B 1 463 ? -3.809 -1.419 14.68 1 97.75 463 ALA B N 1
ATOM 7744 C CA . ALA B 1 463 ? -2.977 -0.259 14.367 1 97.75 463 ALA B CA 1
ATOM 7745 C C . ALA B 1 463 ? -1.858 -0.094 15.398 1 97.75 463 ALA B C 1
ATOM 7747 O O . ALA B 1 463 ? -0.726 0.24 15.039 1 97.75 463 ALA B O 1
ATOM 7748 N N . GLN B 1 464 ? -2.17 -0.331 16.641 1 97.56 464 GLN B N 1
ATOM 7749 C CA . GLN B 1 464 ? -1.188 -0.214 17.719 1 97.56 464 GLN B CA 1
ATOM 7750 C C . GLN B 1 464 ? -0.046 -1.209 17.531 1 97.56 464 GLN B C 1
ATOM 7752 O O . GLN B 1 464 ? 1.12 -0.872 17.75 1 97.56 464 GLN B O 1
ATOM 7757 N N . HIS B 1 465 ? -0.37 -2.422 17.109 1 95.25 465 HIS B N 1
ATOM 7758 C CA . HIS B 1 465 ? 0.656 -3.424 16.844 1 95.25 465 HIS B CA 1
ATOM 7759 C C . HIS B 1 465 ? 1.58 -2.982 15.711 1 95.25 465 HIS B C 1
ATOM 7761 O O . HIS B 1 465 ? 2.803 -3.105 15.82 1 95.25 465 HIS B O 1
ATOM 7767 N N . ARG B 1 466 ? 1.037 -2.502 14.648 1 96.69 466 ARG B N 1
ATOM 7768 C CA . ARG B 1 466 ? 1.811 -2.082 13.484 1 96.69 466 ARG B CA 1
ATOM 7769 C C . ARG B 1 466 ? 2.697 -0.888 13.82 1 96.69 466 ARG B C 1
ATOM 7771 O O . ARG B 1 466 ? 3.859 -0.837 13.406 1 96.69 466 ARG B O 1
ATOM 7778 N N . ILE B 1 467 ? 2.135 0.071 14.57 1 97.81 467 ILE B N 1
ATOM 7779 C CA . ILE B 1 467 ? 2.891 1.294 14.812 1 97.81 467 ILE B CA 1
ATOM 7780 C C . ILE B 1 467 ? 4.086 0.99 15.719 1 97.81 467 ILE B C 1
ATOM 7782 O O . ILE B 1 467 ? 5.148 1.599 15.578 1 97.81 467 ILE B O 1
ATOM 7786 N N . ARG B 1 468 ? 3.955 0.056 16.656 1 96.19 468 ARG B N 1
ATOM 7787 C CA . ARG B 1 468 ? 5.066 -0.33 17.516 1 96.19 468 ARG B CA 1
ATOM 7788 C C . ARG B 1 468 ? 6.199 -0.949 16.719 1 96.19 468 ARG B C 1
ATOM 7790 O O . ARG B 1 468 ? 7.371 -0.64 16.938 1 96.19 468 ARG B O 1
ATOM 7797 N N . LEU B 1 469 ? 5.777 -1.765 15.797 1 94.31 469 LEU B N 1
ATOM 7798 C CA . LEU B 1 469 ? 6.766 -2.377 14.914 1 94.31 469 LEU B CA 1
ATOM 7799 C C . LEU B 1 469 ? 7.492 -1.317 14.094 1 94.31 469 LEU B C 1
ATOM 7801 O O . LEU B 1 469 ? 8.719 -1.357 13.969 1 94.31 469 LEU B O 1
ATOM 7805 N N . LEU B 1 470 ? 6.785 -0.402 13.547 1 96.56 470 LEU B N 1
ATOM 7806 C CA . LEU B 1 470 ? 7.355 0.646 12.711 1 96.56 470 LEU B CA 1
ATOM 7807 C C . LEU B 1 470 ? 8.297 1.536 13.516 1 96.56 470 LEU B C 1
ATOM 7809 O O . LEU B 1 470 ? 9.375 1.896 13.039 1 96.56 470 LEU B O 1
ATOM 7813 N N . LEU B 1 471 ? 7.844 1.889 14.719 1 97.25 471 LEU B N 1
ATOM 7814 C CA . LEU B 1 471 ? 8.656 2.758 15.562 1 97.25 471 LEU B CA 1
ATOM 7815 C C . LEU B 1 471 ? 9.992 2.104 15.891 1 97.25 471 LEU B C 1
ATOM 7817 O O . LEU B 1 471 ? 11.031 2.766 15.875 1 97.25 471 LEU B O 1
ATOM 7821 N N . ASP B 1 472 ? 10 0.84 16.125 1 95.62 472 ASP B N 1
ATOM 7822 C CA . ASP B 1 472 ? 11.234 0.107 16.391 1 95.62 472 ASP B CA 1
ATOM 7823 C C . ASP B 1 472 ? 12.164 0.133 15.18 1 95.62 472 ASP B C 1
ATOM 7825 O O . ASP B 1 472 ? 13.367 0.363 15.32 1 95.62 472 ASP B O 1
ATOM 7829 N N . GLU B 1 473 ? 11.641 -0.059 14.062 1 93.62 473 GLU B N 1
ATOM 7830 C CA . GLU B 1 473 ? 12.43 -0.082 12.836 1 93.62 473 GLU B CA 1
ATOM 7831 C C . GLU B 1 473 ? 12.984 1.301 12.508 1 93.62 473 GLU B C 1
ATOM 7833 O O . GLU B 1 473 ? 14.141 1.429 12.094 1 93.62 473 GLU B O 1
ATOM 7838 N N . ILE B 1 474 ? 12.188 2.289 12.68 1 95 474 ILE B N 1
ATOM 7839 C CA . ILE B 1 474 ? 12.586 3.66 12.391 1 95 474 ILE B CA 1
ATOM 7840 C C . ILE B 1 474 ? 13.695 4.09 13.344 1 95 474 ILE B C 1
ATOM 7842 O O . ILE B 1 474 ? 14.664 4.73 12.938 1 95 474 ILE B O 1
ATOM 7846 N N . ASP B 1 475 ? 13.547 3.707 14.586 1 94.06 475 ASP B N 1
ATOM 7847 C CA . ASP B 1 475 ? 14.57 4.035 15.578 1 94.06 475 ASP B CA 1
ATOM 7848 C C . ASP B 1 475 ? 15.898 3.381 15.227 1 94.06 475 ASP B C 1
ATOM 7850 O O . ASP B 1 475 ? 16.953 3.996 15.383 1 94.06 475 ASP B O 1
ATOM 7854 N N . GLU B 1 476 ? 15.789 2.178 14.789 1 90.62 476 GLU B N 1
ATOM 7855 C CA . GLU B 1 476 ? 17 1.48 14.359 1 90.62 476 GLU B CA 1
ATOM 7856 C C . GLU B 1 476 ? 17.656 2.191 13.18 1 90.62 476 GLU B C 1
ATOM 7858 O O . GLU B 1 476 ? 18.875 2.383 13.164 1 90.62 476 GLU B O 1
ATOM 7863 N N . PHE B 1 477 ? 16.891 2.559 12.266 1 88.81 477 PHE B N 1
ATOM 7864 C CA . PHE B 1 477 ? 17.406 3.23 11.078 1 88.81 477 PHE B CA 1
ATOM 7865 C C . PHE B 1 477 ? 17.969 4.598 11.445 1 88.81 477 PHE B C 1
ATOM 7867 O O . PHE B 1 477 ? 19.047 4.965 10.977 1 88.81 477 PHE B O 1
ATOM 7874 N N . TYR B 1 478 ? 17.297 5.32 12.258 1 89.94 478 TYR B N 1
ATOM 7875 C CA . TYR B 1 478 ? 17.688 6.66 12.68 1 89.94 478 TYR B CA 1
ATOM 7876 C C . TYR B 1 478 ? 19.016 6.629 13.43 1 89.94 478 TYR B C 1
ATOM 7878 O O . TYR B 1 478 ? 19.812 7.555 13.32 1 89.94 478 TYR B O 1
ATOM 7886 N N . SER B 1 479 ? 19.297 5.582 14.133 1 89.75 479 SER B N 1
ATOM 7887 C CA . SER B 1 479 ? 20.5 5.453 14.953 1 89.75 479 SER B CA 1
ATOM 7888 C C . SER B 1 479 ? 21.688 5.012 14.117 1 89.75 479 SER B C 1
ATOM 7890 O O . SER B 1 479 ? 22.844 5.223 14.508 1 89.75 479 SER B O 1
ATOM 7892 N N . ASN B 1 480 ? 21.422 4.5 12.93 1 89.31 480 ASN B N 1
ATOM 7893 C CA . ASN B 1 480 ? 22.516 3.869 12.195 1 89.31 480 ASN B CA 1
ATOM 7894 C C . ASN B 1 480 ? 22.859 4.648 10.93 1 89.31 480 ASN B C 1
ATOM 7896 O O . ASN B 1 480 ? 23.938 4.457 10.352 1 89.31 480 ASN B O 1
ATOM 7900 N N . TYR B 1 481 ? 21.984 5.57 10.594 1 88.44 481 TYR B N 1
ATOM 7901 C CA . TYR B 1 481 ? 22.219 6.215 9.305 1 88.44 481 TYR B CA 1
ATOM 7902 C C . TYR B 1 481 ? 22.047 7.727 9.414 1 88.44 481 TYR B C 1
ATOM 7904 O O . TYR B 1 481 ? 21.422 8.219 10.352 1 88.44 481 TYR B O 1
ATOM 7912 N N . LYS B 1 482 ? 22.609 8.352 8.414 1 91.06 482 LYS B N 1
ATOM 7913 C CA . LYS B 1 482 ? 22.469 9.805 8.344 1 91.06 482 LYS B CA 1
ATOM 7914 C C . LYS B 1 482 ? 21 10.203 8.125 1 91.06 482 LYS B C 1
ATOM 7916 O O . LYS B 1 482 ? 20.281 9.555 7.375 1 91.06 482 LYS B O 1
ATOM 7921 N N . VAL B 1 483 ? 20.672 11.312 8.789 1 92.06 483 VAL B N 1
ATOM 7922 C CA . VAL B 1 483 ? 19.281 11.75 8.719 1 92.06 483 VAL B CA 1
ATOM 7923 C C . VAL B 1 483 ? 19.016 12.375 7.355 1 92.06 483 VAL B C 1
ATOM 7925 O O . VAL B 1 483 ? 19.906 12.977 6.746 1 92.06 483 VAL B O 1
ATOM 7928 N N . SER B 1 484 ? 17.906 12.203 6.867 1 92.62 484 SER B N 1
ATOM 7929 C CA . SER B 1 484 ? 17.328 12.828 5.68 1 92.62 484 SER B CA 1
ATOM 7930 C C . SER B 1 484 ? 15.945 13.391 5.969 1 92.62 484 SER B C 1
ATOM 7932 O O . SER B 1 484 ? 15.352 13.094 7.012 1 92.62 484 SER B O 1
ATOM 7934 N N . ARG B 1 485 ? 15.492 14.242 5.121 1 94.38 485 ARG B N 1
ATOM 7935 C CA . ARG B 1 485 ? 14.156 14.797 5.293 1 94.38 485 ARG B CA 1
ATOM 7936 C C . ARG B 1 485 ? 13.117 13.688 5.434 1 94.38 485 ARG B C 1
ATOM 7938 O O . ARG B 1 485 ? 12.289 13.719 6.348 1 94.38 485 ARG B O 1
ATOM 7945 N N . ASP B 1 486 ? 13.195 12.711 4.598 1 94.12 486 ASP B N 1
ATOM 7946 C CA . ASP B 1 486 ? 12.219 11.625 4.582 1 94.12 486 ASP B CA 1
ATOM 7947 C C . ASP B 1 486 ? 12.25 10.844 5.898 1 94.12 486 ASP B C 1
ATOM 7949 O O . ASP B 1 486 ? 11.195 10.477 6.426 1 94.12 486 ASP B O 1
ATOM 7953 N N . LEU B 1 487 ? 13.422 10.578 6.328 1 95.06 487 LEU B N 1
ATOM 7954 C CA . LEU B 1 487 ? 13.555 9.836 7.578 1 95.06 487 LEU B CA 1
ATOM 7955 C C . LEU B 1 487 ? 13.031 10.648 8.758 1 95.06 487 LEU B C 1
ATOM 7957 O O . LEU B 1 487 ? 12.344 10.117 9.625 1 95.06 487 LEU B O 1
ATOM 7961 N N . ILE B 1 488 ? 13.336 11.922 8.812 1 97.06 488 ILE B N 1
ATOM 7962 C CA . ILE B 1 488 ? 12.906 12.789 9.898 1 97.06 488 ILE B CA 1
ATOM 7963 C C . ILE B 1 488 ? 11.383 12.891 9.906 1 97.06 488 ILE B C 1
ATOM 7965 O O . ILE B 1 488 ? 10.75 12.727 10.953 1 97.06 488 ILE B O 1
ATOM 7969 N N . GLU B 1 489 ? 10.805 13.133 8.758 1 97.5 489 GLU B N 1
ATOM 7970 C CA . GLU B 1 489 ? 9.352 13.258 8.656 1 97.5 489 GLU B CA 1
ATOM 7971 C C . GLU B 1 489 ? 8.664 11.945 9.023 1 97.5 489 GLU B C 1
ATOM 7973 O O . GLU B 1 489 ? 7.617 11.953 9.68 1 97.5 489 GLU B O 1
ATOM 7978 N N . LEU B 1 490 ? 9.242 10.844 8.562 1 97.56 490 LEU B N 1
ATOM 7979 C CA . LEU B 1 490 ? 8.688 9.539 8.891 1 97.56 490 LEU B CA 1
ATOM 7980 C C . LEU B 1 490 ? 8.711 9.305 10.398 1 97.56 490 LEU B C 1
ATOM 7982 O O . LEU B 1 490 ? 7.73 8.82 10.977 1 97.56 490 LEU B O 1
ATOM 7986 N N . ARG B 1 491 ? 9.828 9.602 11.008 1 97.88 491 ARG B N 1
ATOM 7987 C CA . ARG B 1 491 ? 9.969 9.453 12.453 1 97.88 491 ARG B CA 1
ATOM 7988 C C . ARG B 1 491 ? 8.922 10.289 13.195 1 97.88 491 ARG B C 1
ATOM 7990 O O . ARG B 1 491 ? 8.281 9.805 14.125 1 97.88 491 ARG B O 1
ATOM 7997 N N . ASN B 1 492 ? 8.805 11.484 12.781 1 98.5 492 ASN B N 1
ATOM 7998 C CA . ASN B 1 492 ? 7.828 12.375 13.398 1 98.5 492 ASN B CA 1
ATOM 7999 C C . ASN B 1 492 ? 6.398 11.883 13.188 1 98.5 492 ASN B C 1
ATOM 8001 O O . ASN B 1 492 ? 5.609 11.836 14.133 1 98.5 492 ASN B O 1
ATOM 8005 N N . LEU B 1 493 ? 6.102 11.547 11.984 1 98.38 493 LEU B N 1
ATOM 8006 C CA . LEU B 1 493 ? 4.742 11.133 11.648 1 98.38 493 LEU B CA 1
ATOM 8007 C C . LEU B 1 493 ? 4.367 9.844 12.367 1 98.38 493 LEU B C 1
ATOM 8009 O O . LEU B 1 493 ? 3.221 9.68 12.797 1 98.38 493 LEU B O 1
ATOM 8013 N N . ALA B 1 494 ? 5.289 8.945 12.453 1 98.56 494 ALA B N 1
ATOM 8014 C CA . ALA B 1 494 ? 5.043 7.703 13.18 1 98.56 494 ALA B CA 1
ATOM 8015 C C . ALA B 1 494 ? 4.746 7.977 14.648 1 98.56 494 ALA B C 1
ATOM 8017 O O . ALA B 1 494 ? 3.855 7.352 15.234 1 98.56 494 ALA B O 1
ATOM 8018 N N . GLN B 1 495 ? 5.469 8.891 15.242 1 98.44 495 GLN B N 1
ATOM 8019 C CA . GLN B 1 495 ? 5.215 9.273 16.625 1 98.44 495 GLN B CA 1
ATOM 8020 C C . GLN B 1 495 ? 3.822 9.883 16.781 1 98.44 495 GLN B C 1
ATOM 8022 O O . GLN B 1 495 ? 3.096 9.547 17.719 1 98.44 495 GLN B O 1
ATOM 8027 N N . VAL B 1 496 ? 3.48 10.688 15.914 1 98.75 496 VAL B N 1
ATOM 8028 C CA . VAL B 1 496 ? 2.168 11.328 15.969 1 98.75 496 VAL B CA 1
ATOM 8029 C C . VAL B 1 496 ? 1.076 10.273 15.773 1 98.75 496 VAL B C 1
ATOM 8031 O O . VAL B 1 496 ? 0.036 10.32 16.438 1 98.75 496 VAL B O 1
ATOM 8034 N N . ALA B 1 497 ? 1.309 9.359 14.844 1 98.81 497 ALA B N 1
ATOM 8035 C CA . ALA B 1 497 ? 0.364 8.266 14.633 1 98.81 497 ALA B CA 1
ATOM 8036 C C . ALA B 1 497 ? 0.14 7.473 15.914 1 98.81 497 ALA B C 1
ATOM 8038 O O . ALA B 1 497 ? -0.998 7.141 16.25 1 98.81 497 ALA B O 1
ATOM 8039 N N . GLU B 1 498 ? 1.205 7.172 16.609 1 98.75 498 GLU B N 1
ATOM 8040 C CA . GLU B 1 498 ? 1.09 6.477 17.875 1 98.75 498 GLU B CA 1
ATOM 8041 C C . GLU B 1 498 ? 0.201 7.254 18.859 1 98.75 498 GLU B C 1
ATOM 8043 O O . GLU B 1 498 ? -0.668 6.672 19.5 1 98.75 498 GLU B O 1
ATOM 8048 N N . LEU B 1 499 ? 0.445 8.523 18.922 1 98.81 499 LEU B N 1
ATOM 8049 C CA . LEU B 1 499 ? -0.308 9.367 19.844 1 98.81 499 LEU B CA 1
ATOM 8050 C C . LEU B 1 499 ? -1.777 9.43 19.438 1 98.81 499 LEU B C 1
ATOM 8052 O O . LEU B 1 499 ? -2.662 9.43 20.297 1 98.81 499 LEU B O 1
ATOM 8056 N N . MET B 1 500 ? -2.062 9.516 18.156 1 98.75 500 MET B N 1
ATOM 8057 C CA . MET B 1 500 ? -3.438 9.516 17.672 1 98.75 500 MET B CA 1
ATOM 8058 C C . MET B 1 500 ? -4.148 8.227 18.062 1 98.75 500 MET B C 1
ATOM 8060 O O . MET B 1 500 ? -5.305 8.25 18.484 1 98.75 500 MET B O 1
ATOM 8064 N N . ILE B 1 501 ? -3.443 7.117 17.859 1 98.75 501 ILE B N 1
ATOM 8065 C CA . ILE B 1 501 ? -4.008 5.805 18.172 1 98.75 501 ILE B CA 1
ATOM 8066 C C . ILE B 1 501 ? -4.305 5.711 19.672 1 98.75 501 ILE B C 1
ATOM 8068 O O . ILE B 1 501 ? -5.398 5.301 20.062 1 98.75 501 ILE B O 1
ATOM 8072 N N . LEU B 1 502 ? -3.348 6.133 20.484 1 98.56 502 LEU B N 1
ATOM 8073 C CA . LEU B 1 502 ? -3.529 6.105 21.938 1 98.56 502 LEU B CA 1
ATOM 8074 C C . LEU B 1 502 ? -4.695 6.996 22.344 1 98.56 502 LEU B C 1
ATOM 8076 O O . LEU B 1 502 ? -5.516 6.602 23.188 1 98.56 502 LEU B O 1
ATOM 8080 N N . SER B 1 503 ? -4.727 8.156 21.797 1 98.62 503 SER B N 1
ATOM 8081 C CA . SER B 1 503 ? -5.816 9.078 22.094 1 98.62 503 SER B CA 1
ATOM 8082 C C . SER B 1 503 ? -7.168 8.484 21.703 1 98.62 503 SER B C 1
ATOM 8084 O O . SER B 1 503 ? -8.125 8.562 22.484 1 98.62 503 SER B O 1
ATOM 8086 N N . ALA B 1 504 ? -7.297 7.902 20.547 1 98.56 504 ALA B N 1
ATOM 8087 C CA . ALA B 1 504 ? -8.531 7.277 20.078 1 98.56 504 ALA B CA 1
ATOM 8088 C C . ALA B 1 504 ? -8.938 6.113 20.969 1 98.56 504 ALA B C 1
ATOM 8090 O O . ALA B 1 504 ? -10.117 5.938 21.266 1 98.56 504 ALA B O 1
ATOM 8091 N N . MET B 1 505 ? -7.961 5.328 21.406 1 98.19 505 MET B N 1
ATOM 8092 C CA . MET B 1 505 ? -8.234 4.16 22.25 1 98.19 505 MET B CA 1
ATOM 8093 C C . MET B 1 505 ? -8.742 4.578 23.625 1 98.19 505 MET B C 1
ATOM 8095 O O . MET B 1 505 ? -9.523 3.857 24.234 1 98.19 505 MET B O 1
ATOM 8099 N N . GLN B 1 506 ? -8.336 5.707 24.094 1 97.94 506 GLN B N 1
ATOM 8100 C CA . GLN B 1 506 ? -8.695 6.176 25.422 1 97.94 506 GLN B CA 1
ATOM 8101 C C . GLN B 1 506 ? -10.133 6.688 25.453 1 97.94 506 GLN B C 1
ATOM 8103 O O . GLN B 1 506 ? -10.812 6.594 26.484 1 97.94 506 GLN B O 1
ATOM 8108 N N . ARG B 1 507 ? -10.617 7.195 24.391 1 97.38 507 ARG B N 1
ATOM 8109 C CA . ARG B 1 507 ? -11.953 7.77 24.375 1 97.38 507 ARG B CA 1
ATOM 8110 C C . ARG B 1 507 ? -13.008 6.691 24.141 1 97.38 507 ARG B C 1
ATOM 8112 O O . ARG B 1 507 ? -12.984 5.988 23.141 1 97.38 507 ARG B O 1
ATOM 8119 N N . LYS B 1 508 ? -13.93 6.586 25.094 1 97.19 508 LYS B N 1
ATOM 8120 C CA . LYS B 1 508 ? -14.984 5.57 25.031 1 97.19 508 LYS B CA 1
ATOM 8121 C C . LYS B 1 508 ? -16.344 6.207 24.75 1 97.19 508 LYS B C 1
ATOM 8123 O O . LYS B 1 508 ? -17.297 6 25.516 1 97.19 508 LYS B O 1
ATOM 8128 N N . GLU B 1 509 ? -16.406 6.996 23.734 1 97.62 509 GLU B N 1
ATOM 8129 C CA . GLU B 1 509 ? -17.578 7.664 23.188 1 97.62 509 GLU B CA 1
ATOM 8130 C C . GLU B 1 509 ? -17.359 8.047 21.719 1 97.62 509 GLU B C 1
ATOM 8132 O O . GLU B 1 509 ? -16.25 7.941 21.203 1 97.62 509 GLU B O 1
ATOM 8137 N N . SER B 1 510 ? -18.406 8.32 21.094 1 96.31 510 SER B N 1
ATOM 8138 C CA . SER B 1 510 ? -18.344 8.984 19.797 1 96.31 510 SER B CA 1
ATOM 8139 C C . SER B 1 510 ? -18.812 10.438 19.891 1 96.31 510 SER B C 1
ATOM 8141 O O . SER B 1 510 ? -19.875 10.719 20.438 1 96.31 510 SER B O 1
ATOM 8143 N N . ARG B 1 511 ? -17.984 11.297 19.391 1 95 511 ARG B N 1
ATOM 8144 C CA . ARG B 1 511 ? -18.219 12.734 19.438 1 95 511 ARG B CA 1
ATOM 8145 C C . ARG B 1 511 ? -17.484 13.445 18.297 1 95 511 ARG B C 1
ATOM 8147 O O . ARG B 1 511 ? -16.297 13.234 18.094 1 95 511 ARG B O 1
ATOM 8154 N N . GLY B 1 512 ? -18.266 14.242 17.562 1 93.81 512 GLY B N 1
ATOM 8155 C CA . GLY B 1 512 ? -17.656 15.008 16.484 1 93.81 512 GLY B CA 1
ATOM 8156 C C . GLY B 1 512 ? -16.938 14.133 15.469 1 93.81 512 GLY B C 1
ATOM 8157 O O . GLY B 1 512 ? -17.531 13.234 14.883 1 93.81 512 GLY B O 1
ATOM 8158 N N . LEU B 1 513 ? -15.609 14.336 15.414 1 96.12 513 LEU B N 1
ATOM 8159 C CA . LEU B 1 513 ? -14.812 13.719 14.359 1 96.12 513 LEU B CA 1
ATOM 8160 C C . LEU B 1 513 ? -14.305 12.344 14.797 1 96.12 513 LEU B C 1
ATOM 8162 O O . LEU B 1 513 ? -13.656 11.641 14.023 1 96.12 513 LEU B O 1
ATOM 8166 N N . HIS B 1 514 ? -14.531 11.961 16.016 1 96.38 514 HIS B N 1
ATOM 8167 C CA . HIS B 1 514 ? -14.227 10.625 16.5 1 96.38 514 HIS B CA 1
ATOM 8168 C C . HIS B 1 514 ? -15.477 9.758 16.562 1 96.38 514 HIS B C 1
ATOM 8170 O O . HIS B 1 514 ? -16.422 10.07 17.281 1 96.38 514 HIS B O 1
ATOM 8176 N N . TYR B 1 515 ? -15.492 8.727 15.875 1 96.31 515 TYR B N 1
ATOM 8177 C CA . TYR B 1 515 ? -16.609 7.777 15.859 1 96.31 515 TYR B CA 1
ATOM 8178 C C . TYR B 1 515 ? -16.094 6.344 15.961 1 96.31 515 TYR B C 1
ATOM 8180 O O . TYR B 1 515 ? -15.273 5.914 15.148 1 96.31 515 TYR B O 1
ATOM 8188 N N . THR B 1 516 ? -16.594 5.617 16.922 1 96.25 516 THR B N 1
ATOM 8189 C CA . THR B 1 516 ? -16.25 4.215 17.078 1 96.25 516 THR B CA 1
ATOM 8190 C C . THR B 1 516 ? -17.5 3.352 17.219 1 96.25 516 THR B C 1
ATOM 8192 O O . THR B 1 516 ? -18.469 3.746 17.875 1 96.25 516 THR B O 1
ATOM 8195 N N . LEU B 1 517 ? -17.531 2.248 16.578 1 94 517 LEU B N 1
ATOM 8196 C CA . LEU B 1 517 ? -18.672 1.351 16.562 1 94 517 LEU B CA 1
ATOM 8197 C C . LEU B 1 517 ? -18.875 0.697 17.938 1 94 517 LEU B C 1
ATOM 8199 O O . LEU B 1 517 ? -19.984 0.272 18.266 1 94 517 LEU B O 1
ATOM 8203 N N . ASP B 1 518 ? -17.859 0.627 18.75 1 96.5 518 ASP B N 1
ATOM 8204 C CA . ASP B 1 518 ? -17.922 -0.018 20.062 1 96.5 518 ASP B CA 1
ATOM 8205 C C . ASP B 1 518 ? -18.562 0.898 21.094 1 96.5 518 ASP B C 1
ATOM 8207 O O . ASP B 1 518 ? -19.062 0.428 22.125 1 96.5 518 ASP B O 1
ATOM 8211 N N . TYR B 1 519 ? -18.453 2.193 20.906 1 97.12 519 TYR B N 1
ATOM 8212 C CA . TYR B 1 519 ? -19.047 3.223 21.75 1 97.12 519 TYR B CA 1
ATOM 8213 C C . TYR B 1 519 ? -19.719 4.297 20.906 1 97.12 519 TYR B C 1
ATOM 8215 O O . TYR B 1 519 ? -19.281 5.449 20.891 1 97.12 519 TYR B O 1
ATOM 8223 N N . PRO B 1 520 ? -20.844 3.979 20.297 1 95 520 PRO B N 1
ATOM 8224 C CA . PRO B 1 520 ? -21.438 4.863 19.297 1 95 520 PRO B CA 1
ATOM 8225 C C . PRO B 1 520 ? -22.094 6.098 19.906 1 95 520 PRO B C 1
ATOM 8227 O O . PRO B 1 520 ? -22.312 7.098 19.219 1 95 520 PRO B O 1
ATOM 8230 N N . GLY B 1 521 ? -22.375 6.062 21.156 1 95.31 521 GLY B N 1
ATOM 8231 C CA . GLY B 1 521 ? -23.062 7.172 21.812 1 95.31 521 GLY B CA 1
ATOM 8232 C C . GLY B 1 521 ? -22.109 8.195 22.391 1 95.31 521 GLY B C 1
ATOM 8233 O O . GLY B 1 521 ? -20.906 7.953 22.469 1 95.31 521 GLY B O 1
ATOM 8234 N N . MET B 1 522 ? -22.672 9.336 22.75 1 95.38 522 MET B N 1
ATOM 8235 C CA . MET B 1 522 ? -21.922 10.406 23.391 1 95.38 522 MET B CA 1
ATOM 8236 C C . MET B 1 522 ? -22.016 10.297 24.906 1 95.38 522 MET B C 1
ATOM 8238 O O . MET B 1 522 ? -23.078 10.016 25.453 1 95.38 522 MET B O 1
ATOM 8242 N N . LEU B 1 523 ? -20.891 10.469 25.594 1 95.75 523 LEU B N 1
ATOM 8243 C CA . LEU B 1 523 ? -20.922 10.539 27.062 1 95.75 523 LEU B CA 1
ATOM 8244 C C . LEU B 1 523 ? -21.531 11.859 27.516 1 95.75 523 LEU B C 1
ATOM 8246 O O . LEU B 1 523 ? -21.484 12.852 26.797 1 95.75 523 LEU B O 1
ATOM 8250 N N . ASP B 1 524 ? -22.047 11.844 28.688 1 94.38 524 ASP B N 1
ATOM 8251 C CA . ASP B 1 524 ? -22.703 13.023 29.25 1 94.38 524 ASP B CA 1
ATOM 8252 C C . ASP B 1 524 ? -21.719 14.164 29.469 1 94.38 524 ASP B C 1
ATOM 8254 O O . ASP B 1 524 ? -22.016 15.32 29.188 1 94.38 524 ASP B O 1
ATOM 8258 N N . GLU B 1 525 ? -20.609 13.773 29.953 1 94.62 525 GLU B N 1
ATOM 8259 C CA . GLU B 1 525 ? -19.578 14.766 30.188 1 94.62 525 GLU B CA 1
ATOM 8260 C C . GLU B 1 525 ? -18.453 14.641 29.141 1 94.62 525 GLU B C 1
ATOM 8262 O O . GLU B 1 525 ? -17.891 13.562 28.969 1 94.62 525 GLU B O 1
ATOM 8267 N N . ALA B 1 526 ? -18.188 15.82 28.5 1 93.88 526 ALA B N 1
ATOM 8268 C CA . ALA B 1 526 ? -17.109 15.859 27.516 1 93.88 526 ALA B CA 1
ATOM 8269 C C . ALA B 1 526 ? -15.773 16.203 28.203 1 93.88 526 ALA B C 1
ATOM 8271 O O . ALA B 1 526 ? -15.688 17.172 28.953 1 93.88 526 ALA B O 1
ATOM 8272 N N . LYS B 1 527 ? -14.789 15.359 27.984 1 96.75 527 LYS B N 1
ATOM 8273 C CA . LYS B 1 527 ? -13.461 15.602 28.547 1 96.75 527 LYS B CA 1
ATOM 8274 C C . LYS B 1 527 ? -12.383 15.469 27.469 1 96.75 527 LYS B C 1
ATOM 8276 O O . LYS B 1 527 ? -12.492 14.641 26.578 1 96.75 527 LYS B O 1
ATOM 8281 N N . ASP B 1 528 ? -11.43 16.281 27.672 1 98.19 528 ASP B N 1
ATOM 8282 C CA . ASP B 1 528 ? -10.281 16.172 26.781 1 98.19 528 ASP B CA 1
ATOM 8283 C C . ASP B 1 528 ? -9.531 14.859 27 1 98.19 528 ASP B C 1
ATOM 8285 O O . ASP B 1 528 ? -9.438 14.375 28.141 1 98.19 528 ASP B O 1
ATOM 8289 N N . THR B 1 529 ? -9.07 14.281 25.922 1 98.5 529 THR B N 1
ATOM 8290 C CA . THR B 1 529 ? -8.055 13.242 26.016 1 98.5 529 THR B CA 1
ATOM 8291 C C . THR B 1 529 ? -6.656 13.852 26.062 1 98.5 529 THR B C 1
ATOM 8293 O O . THR B 1 529 ? -6.207 14.445 25.078 1 98.5 529 THR B O 1
ATOM 8296 N N . ILE B 1 530 ? -6 13.711 27.172 1 98.62 530 ILE B N 1
ATOM 8297 C CA . ILE B 1 530 ? -4.672 14.297 27.344 1 98.62 530 ILE B CA 1
ATOM 8298 C C . ILE B 1 530 ? -3.639 13.18 27.516 1 98.62 530 ILE B C 1
ATOM 8300 O O . ILE B 1 530 ? -3.814 12.281 28.328 1 98.62 530 ILE B O 1
ATOM 8304 N N . LEU B 1 531 ? -2.643 13.211 26.688 1 98.62 531 LEU B N 1
ATOM 8305 C CA . LEU B 1 531 ? -1.527 12.281 26.797 1 98.62 531 LEU B CA 1
ATOM 8306 C C . LEU B 1 531 ? -0.315 12.961 27.422 1 98.62 531 LEU B C 1
ATOM 8308 O O . LEU B 1 531 ? 0.02 14.094 27.078 1 98.62 531 LEU B O 1
ATOM 8312 N N . ASN B 1 532 ? 0.351 12.25 28.359 1 98.12 532 ASN B N 1
ATOM 8313 C CA . ASN B 1 532 ? 1.531 12.734 29.062 1 98.12 532 ASN B CA 1
ATOM 8314 C C . ASN B 1 532 ? 2.793 12 28.609 1 98.12 532 ASN B C 1
ATOM 8316 O O . ASN B 1 532 ? 2.824 10.773 28.578 1 98.12 532 ASN B O 1
ATOM 8320 N N . PRO B 1 533 ? 3.756 12.828 28.297 1 93.38 533 PRO B N 1
ATOM 8321 C CA . PRO B 1 533 ? 5.004 12.164 27.906 1 93.38 533 PRO B CA 1
ATOM 8322 C C . PRO B 1 533 ? 5.711 11.516 29.094 1 93.38 533 PRO B C 1
ATOM 8324 O O . PRO B 1 533 ? 5.527 11.945 30.234 1 93.38 533 PRO B O 1
ATOM 8327 N N . LEU B 1 534 ? 6.336 10.32 29.109 1 75.69 534 LEU B N 1
ATOM 8328 C CA . LEU B 1 534 ? 7.027 9.68 30.219 1 75.69 534 LEU B CA 1
ATOM 8329 C C . LEU B 1 534 ? 8.242 10.492 30.641 1 75.69 534 LEU B C 1
ATOM 8331 O O . LEU B 1 534 ? 8.883 11.148 29.812 1 75.69 534 LEU B O 1
#

InterPro domains:
  IPR003953 FAD-dependent oxidoreductase 2, FAD-binding domain [PF00890] (8-392)
  IPR005288 L-aspartate oxidase [PTHR42716] (5-527)
  IPR005288 L-aspartate oxidase [TIGR00551] (6-520)
  IPR015939 Fumarate reductase/succinate dehydrogenase flavoprotein-like, C-terminal [PF02910] (441-525)
  IPR027477 Succinate dehydrogenase/fumarate reductase flavoprotein, catalytic domain superfamily [G3DSA:3.90.700.10] (248-361)
  IPR027477 Succinate dehydrogenase/fumarate reductase flavoprotein, catalytic domain superfamily [SSF56425] (238-353)
  IPR036188 FAD/NAD(P)-binding domain superfamily [G3DSA:3.50.50.60] (8-403)
  IPR036188 FAD/NAD(P)-binding domain superfamily [SSF51905] (5-448)
  IPR037099 Fumarate reductase/succinate dehydrogenase flavoprotein-like, C-terminal domain superfamily [SSF46977] (425-526)

Solvent-accessible surface area (backbone atoms only — not comparable to full-atom values): 53310 Å² total; per-residue (Å²): 130,66,49,80,45,79,31,50,33,35,30,40,19,53,29,58,20,26,45,36,20,60,68,58,38,66,73,88,44,40,33,38,33,26,16,62,42,61,64,72,55,42,57,38,44,68,35,50,59,35,35,42,31,58,72,42,85,91,48,46,62,66,55,54,41,49,30,43,42,61,46,1,58,65,45,34,33,64,68,41,33,44,54,48,49,68,38,20,43,60,42,51,50,50,42,49,72,68,58,36,71,56,34,65,30,87,81,53,44,84,89,69,70,60,50,61,50,39,54,43,68,58,74,69,50,90,51,64,30,26,39,32,24,78,80,37,20,20,36,45,44,42,54,36,52,51,53,53,41,71,69,33,88,37,46,45,83,41,58,35,29,37,77,72,39,68,38,35,25,56,82,70,72,41,88,63,58,36,33,34,28,32,36,30,34,32,66,88,78,66,39,45,24,31,37,31,9,34,28,30,34,31,19,38,31,26,39,32,53,43,30,67,44,27,63,56,42,89,69,21,29,17,48,37,37,28,37,39,34,77,71,54,21,40,34,30,40,48,38,21,46,41,45,45,40,43,17,46,59,47,98,86,47,69,51,40,79,48,65,67,62,48,34,74,73,61,27,40,52,21,43,88,89,61,49,71,51,42,72,81,76,34,94,59,29,68,67,38,58,53,68,57,47,25,37,52,53,45,44,51,30,36,37,67,42,47,91,54,36,27,45,33,46,42,90,50,58,55,67,54,49,49,68,77,37,44,67,62,44,52,55,37,39,74,73,72,40,52,48,56,78,39,60,41,46,22,30,52,19,27,61,40,36,48,15,20,30,40,34,54,86,43,15,42,37,74,32,49,43,31,32,33,30,38,40,17,17,19,64,32,50,32,29,27,28,72,48,72,31,45,64,60,36,44,8,41,40,33,12,42,35,28,22,53,50,49,64,74,44,47,90,78,49,67,72,61,74,89,74,76,73,74,83,64,82,75,36,40,83,75,71,49,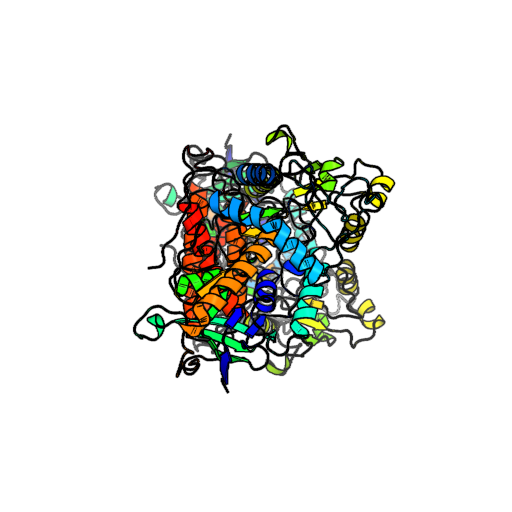37,31,58,59,49,49,51,52,54,51,49,15,46,44,34,39,73,21,52,48,51,59,25,38,69,66,38,41,51,54,40,52,56,53,48,52,54,48,52,54,53,46,51,53,46,60,62,46,21,61,82,44,71,68,55,48,43,46,52,19,27,51,50,40,49,48,49,24,50,51,37,46,70,68,52,84,35,18,49,65,35,30,38,26,75,81,28,65,51,65,62,92,72,70,72,85,44,72,49,75,56,132,130,67,48,81,46,79,32,49,33,36,30,40,17,52,30,58,20,26,46,37,20,59,69,57,38,64,75,86,44,39,33,38,35,27,15,61,43,59,64,73,54,43,58,40,42,67,35,49,61,35,35,42,31,56,71,41,84,91,48,45,62,65,55,54,40,50,29,41,42,61,45,2,60,63,47,35,33,63,67,42,32,45,55,48,50,70,38,20,44,60,41,50,50,50,41,49,70,68,58,36,71,56,33,62,29,87,81,53,44,85,89,69,68,60,47,61,50,38,54,41,68,57,74,70,50,92,54,63,30,25,40,30,23,80,80,37,19,19,37,46,45,41,53,34,52,51,52,54,43,70,71,33,88,35,45,44,83,40,56,34,29,37,77,70,38,67,37,35,24,55,82,72,72,41,88,62,57,35,33,34,27,32,35,30,34,31,66,86,78,67,38,46,26,32,37,32,10,34,29,31,35,33,19,36,30,26,39,33,53,45,30,67,44,27,63,57,43,89,70,22,28,16,48,36,36,28,39,38,36,76,72,55,21,40,34,30,39,48,38,22,45,42,46,44,39,42,16,45,58,49,96,85,49,71,51,42,77,48,65,69,63,48,35,74,73,61,28,40,52,21,42,88,88,62,48,73,53,42,71,81,76,36,95,58,28,68,67,38,58,52,68,58,46,25,36,52,52,46,43,52,28,34,37,68,41,46,92,54,36,26,45,32,46,40,90,50,60,56,69,55,49,48,69,76,36,44,67,61,44,52,55,36,38,75,72,71,39,52,50,57,78,38,60,40,46,20,29,53,20,27,63,41,36,46,14,21,29,42,32,53,85,43,16,42,39,72,32,49,44,32,32,34,29,37,41,17,18,19,62,31,51,31,32,27,29,71,47,72,30,46,65,61,35,44,9,41,41,32,12,42,34,28,23,53,49,48,64,73,44,45,91,80,47,67,73,61,73,88,73,77,72,74,81,66,83,75,35,42,84,77,71,50,38,32,58,57,50,49,50,52,52,52,50,14,45,45,35,39,72,22,54,49,53,58,26,37,69,67,37,41,50,53,42,52,56,52,46,53,53,48,51,54,53,47,49,52,48,62,63,46,22,62,81,45,70,66,55,50,44,47,53,19,27,52,50,40,49,49,49,23,50,53,37,43,69,69,52,84,36,18,49,65,34,29,40,25,75,81,29,65,52,67,61,92,72,71,72,84,44,73,50,75,54,133

Foldseek 3Di:
DAAEAEFAEEEEALALLRLLLLLLFDLVGAYEYEAQAPSCQFQLQVDQWFAFADQWPVDDLVQQLVLLCVQQFNQFDSVLQSLLHVCLNVLVVVLVVLPQDWAFDPPDDVVVRGGGGDFDDDPSHPDGGGIARPRGRSNSSSVSSVVSQVVRPSYHYYHSKAFQAWDFCVVVVHPAQATFFTWIQRQVVRFIYTYGHLFYEYPQFACQLLAPFAPTGPSRLLLLQLRCLVSWFKKWDQLQWDKQQWFFDDPPDRGHDDDLVLVVVPWFKAAPVGHGPQVVQDVCRSNDDRLSNNLSQLVVCLVVVH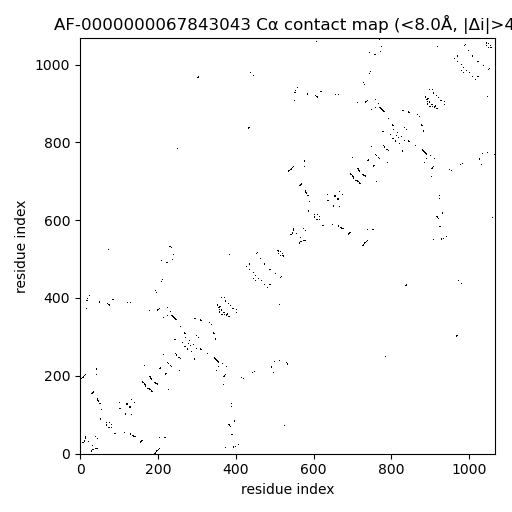DWIWTADLVDALVCCCVVPVPVQVVCVVRVDRRNHDTGTTHMHTYAGQMATEAEQQQDTPGHSYGYFARNYHHSSNNNHRDPNPRSSRSNNNSNSNSVVSNVCSVVGDTDPDDDGDDCPQAAADPCCVLLVVLSVVSNHLCHNASAQEHELVSLVVNLVSLVVSQVVLVVNPRHHRDDPSSSSSNSSSSSSNVNSVQLNPDQADGRRRAYPNHHHHDPDDDMRMDTRD/DAAEAEFAEEEEALALLRLLLLLLFDLVGAYEYEAQAPSCQFQLQVDQWFAFADQWPVDDLVQQLVLLCVQQQNQFDSVLQSLLHVCLNVLVVVLVVLPQDWAFDPPDDVVVRGGGGDFDDDPSHPDGGGIARPRGRSNSSSVSSVVSQVVRPSYHYYHSKAFQAWDFCVVVVHPAQATQFTWIQRQVVRFTYTYGHLFYEYPQFACQLLAPFAPTGPSRLLLLQLRCLVSWFKKWDQLQWDKQQWFFDDPPDRGHDDDLVLVVVPWFKAAPVGHGPQVVQDVCRSNDDRLSNNLSFLVVCLVVVHDFIWTADLVDAPVVCCVVPVPVQVVCVVRVDRRNHDTGTTHMGTYAGQMATEAEQQQDTPGHSYGYFARNYHHSSNNNHRDPNPRSSRSNNNSSSNSVVSNVCSVVGDNDPDDDGDDCPQAAADPCCVLLVVLSVVSNHLCHNASAQEHELVSLVVNLVSLVVSQVVLVVNPRHHRDDPSSSSSNSSSSSSNVNSVQLNPDQADGRRRAYPRHHHHDPDHDMRMDTRD

pLDDT: mean 93.51, std 6.91, range [54.78, 98.94]

Nearest PDB structures (foldseek):
  1knr-assembly1_A  TM=9.136E-01  e=3.585E-74  Escherichia coli
  5kxj-assembly1_A  TM=9.707E-01  e=5.086E-66  Salmonella enterica subsp. enterica serovar Typhimurium str. LT2
  1chu-assembly1_A-2  TM=9.632E-01  e=6.224E-64  Escherichia coli
  7d6v-assembly1_A  TM=8.688E-01  e=6.787E-45  Mycolicibacterium smegmatis
  6b58-assembly1_A  TM=7.958E-01  e=1.295E-41  Escherichia coli

Organism: Pseudomonas putida (strain ATCC 47054 / DSM 6125 / CFBP 8728 / NCIMB 11950 / KT2440) (NCBI:txid160488)